Protein AF-A0A2W6CZS2-F1 (afdb_monomer)

Solvent-accessible surface area (back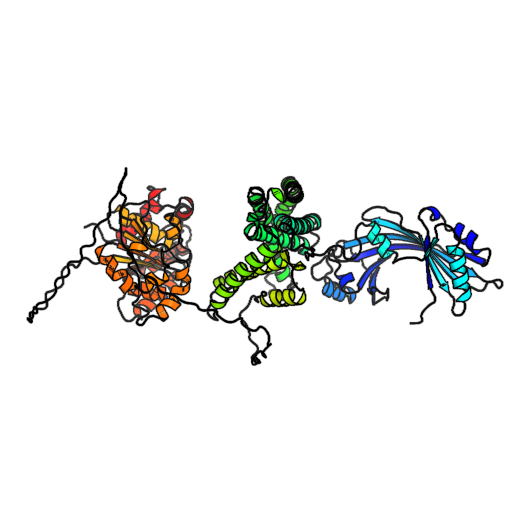bone atoms only — not comparable to full-atom values): 43370 Å² total; per-residue (Å²): 132,83,85,71,65,64,49,54,32,30,31,46,67,88,71,56,88,75,60,63,64,56,50,66,60,41,55,85,80,28,47,76,46,78,47,79,70,47,77,45,41,40,31,36,43,33,33,86,67,29,45,38,58,77,70,46,33,41,39,36,38,37,52,54,90,83,61,26,31,40,36,36,23,35,73,89,68,50,83,73,49,75,46,80,45,85,82,68,73,70,38,64,57,53,50,73,81,71,42,76,63,33,43,54,48,24,73,62,46,53,72,45,23,36,31,72,56,21,31,32,46,34,39,35,42,35,31,38,31,15,47,98,81,71,47,74,37,30,42,38,38,37,37,46,35,33,33,59,35,83,48,74,43,82,44,62,25,35,37,41,39,36,37,39,94,92,24,63,67,58,38,49,53,53,51,54,46,49,51,68,41,90,60,33,45,78,50,81,85,48,76,63,52,56,40,19,46,70,39,76,48,50,88,71,74,50,61,97,65,80,84,59,89,57,64,53,78,40,49,27,34,55,54,53,33,53,50,50,50,55,35,47,51,51,33,64,74,21,48,61,40,41,60,70,63,60,33,70,55,33,49,48,51,32,51,50,31,55,51,48,50,57,52,44,46,74,76,50,31,86,36,40,45,88,61,56,56,67,72,44,49,62,58,57,48,48,56,54,57,53,54,40,63,32,50,56,41,50,55,52,53,37,34,68,68,56,76,36,101,84,49,90,50,85,82,53,83,81,44,60,68,57,53,53,49,52,53,51,50,32,56,52,40,40,51,55,30,35,54,51,66,73,27,70,66,42,57,48,49,57,51,53,50,52,51,61,46,71,69,58,54,62,84,72,20,62,86,45,35,28,44,61,52,48,55,53,53,50,52,53,40,48,55,52,37,53,60,48,52,75,70,61,56,98,82,52,50,74,63,59,54,47,52,43,49,51,42,35,48,54,40,45,48,53,51,51,67,52,42,58,78,46,62,64,69,61,50,52,51,54,54,54,72,53,60,72,73,95,64,84,82,79,72,76,92,66,84,84,77,81,84,79,88,79,88,88,80,87,84,85,81,88,85,89,82,90,86,84,82,89,84,82,89,87,81,86,87,87,85,87,80,90,88,89,84,89,87,85,87,84,80,89,82,85,83,89,81,83,88,83,89,78,93,77,92,79,79,94,78,76,95,74,86,76,87,67,43,44,30,37,30,23,44,45,65,61,72,93,35,48,42,51,60,48,39,45,39,42,38,51,51,42,12,72,72,67,36,34,21,35,37,36,30,57,22,56,83,23,62,50,20,47,24,62,72,46,71,60,59,30,69,84,44,42,66,35,44,66,67,60,77,45,75,61,75,73,37,47,39,81,44,99,47,73,48,30,34,34,34,40,8,18,72,57,46,76,51,40,43,70,55,31,65,74,40,100,54,39,58,53,39,55,36,67,56,47,58,75,45,36,84,76,25,51,34,38,36,35,26,51,50,55,49,95,46,56,55,46,50,12,47,49,48,49,25,58,32,36,40,27,50,27,45,54,44,76,68,40,51,54,49,51,51,55,52,51,50,55,52,70,73,49,91,71,68,70,39,47,62,35,32,28,44,16,59,42,51,82,87,39,64,63,30,50,54,45,48,56,54,47,62,75,74,39,87,53,49,52,91,50,58,38,61,64,50,71,70,64,65,40,23,69,76,71,38,40,46,44,56,75,84,40,58,87,37,72,67,25,54,34,51,51,52,41,35,66,75,71,47,84,75,90,128

Sequence (763 aa):
MLATDRRELIADATLSRAGDWLAGALTSAFGVRPEPRSAQRSVWLDSVDWRLLRAGLVLRQTGRSPRRELMLESVTGEPIMVEPVSDTWPSIIDASPSSALRTRLAATLGVRALLAMAEVDVHRTHARLVDGEDKTVVYATIEDARQVQPHSALLPVRITLTAVRGYERELKRAADLLCSVSGIEPAVGSTRESALAAAGRPAGEYSTKVDVQLDASAPAARSVATVLLRWLDIIEANVAGCTADIDTEYLHDVRIAVRQTRTLLKSLGDVLPPGVPERFADEWRWLSTLTTPTRDLDVVLLGLAGRTDAFDIRGLSGLEPLRKDLARQRRSEFRRMRTGLASPRLTALLREWRTALIEIDPAAAPGVRTDDVAVHRLGRAHRRVVKNAAMITSESSAEAVHDLRKRCKELRYLLEAFASLYDEKARRRVVKDLKIPAGPARRRAGRPRAPQHVDGVRPFHRGRTGSCGHGACGRRSDRSARHPTASRARRARHCIAAGHGCEDRCPPESADGGRGVRILATYNIKGGVGKTSTAVNLAYLAARGGARTLLWDLDPQAAATYVFRIRPRVKGGGKRVIRGSRPLEGAIKGTDFANLDLLPADFSYRHMDLMLDAARKPTRQLGRVLEPLADDYDVVILDCPPSMSLVSENVLRACDTVLVPLIPTTLSVRTLDQLTDFVADSNGHRPTMLGFFSMVDRRKRLHREIMQSLSAQRDDLAATDIPALSVIEQMAFHRAPVPVFAPHSVATRRYEALAAETLPADR

Mean predicted aligned error: 19.75 Å

pLDDT: mean 78.58, std 20.42, range [20.92, 97.75]

Nearest PDB structures (foldseek):
  5ihp-assembly1_A  TM=8.898E-01  e=1.990E-13  Mycolicibacterium smegmatis MC2 155
  5if9-assembly1_A  TM=8.846E-01  e=2.899E-13  Mycolicibacterium smegmatis MC2 155
  5if9-assembly2_B  TM=8.815E-01  e=2.766E-13  Mycolicibacterium smegmatis MC2 155
  6nop-assembly1_A  TM=8.483E-01  e=4.224E-13  Cyanothece
  6non-assembly2_B  TM=8.626E-01  e=1.033E-12  Cyanothece

Structure (mmCIF, N/CA/C/O backbone):
data_AF-A0A2W6CZS2-F1
#
_entry.id   AF-A0A2W6CZS2-F1
#
loop_
_atom_site.group_PDB
_atom_site.id
_atom_site.type_symbol
_atom_site.label_atom_id
_atom_site.label_alt_id
_atom_site.label_comp_id
_atom_site.label_asym_id
_atom_site.label_entity_id
_atom_site.label_seq_id
_atom_site.pdbx_PDB_ins_code
_atom_site.Cartn_x
_atom_site.Cartn_y
_atom_site.Cartn_z
_atom_site.occupancy
_atom_site.B_iso_or_equiv
_atom_site.auth_seq_id
_atom_site.auth_comp_id
_atom_site.auth_asym_id
_atom_site.auth_atom_id
_atom_site.pdbx_PDB_model_num
ATOM 1 N N . MET A 1 1 ? 6.408 -6.918 -47.459 1.00 30.48 1 MET A N 1
ATOM 2 C CA . MET A 1 1 ? 7.873 -7.077 -47.351 1.00 30.48 1 MET A CA 1
ATOM 3 C C . MET A 1 1 ? 8.223 -8.459 -47.861 1.00 30.48 1 MET A C 1
ATOM 5 O O . MET A 1 1 ? 7.563 -9.411 -47.472 1.00 30.48 1 MET A O 1
ATOM 9 N N . LEU A 1 2 ? 9.154 -8.533 -48.809 1.00 29.47 2 LEU A N 1
ATOM 10 C CA . LEU A 1 2 ? 9.592 -9.771 -49.454 1.00 29.47 2 LEU A CA 1
ATOM 11 C C . LEU A 1 2 ? 10.182 -10.713 -48.396 1.00 29.47 2 LEU A C 1
ATOM 13 O O . LEU A 1 2 ? 11.031 -10.285 -47.618 1.00 29.47 2 LEU A O 1
ATOM 17 N N . ALA A 1 3 ? 9.726 -11.965 -48.357 1.00 34.19 3 ALA A N 1
ATOM 18 C CA . ALA A 1 3 ? 10.374 -13.016 -47.586 1.00 34.19 3 ALA A CA 1
ATOM 19 C C . ALA A 1 3 ? 11.772 -13.244 -48.181 1.00 34.19 3 ALA A C 1
ATOM 21 O O . ALA A 1 3 ? 11.922 -13.913 -49.195 1.00 34.19 3 ALA A O 1
ATOM 22 N N . THR A 1 4 ? 12.787 -12.599 -47.615 1.00 49.66 4 THR A N 1
ATOM 23 C CA . THR A 1 4 ? 14.189 -12.912 -47.898 1.00 49.66 4 THR A CA 1
ATOM 24 C C . THR A 1 4 ? 14.501 -14.277 -47.302 1.00 49.66 4 THR A C 1
ATOM 26 O O . THR A 1 4 ? 14.420 -14.439 -46.083 1.00 49.66 4 THR A O 1
ATOM 29 N N . ASP A 1 5 ? 14.855 -15.244 -48.150 1.00 73.31 5 ASP A N 1
ATOM 30 C CA . ASP A 1 5 ? 15.356 -16.548 -47.728 1.00 73.31 5 ASP A CA 1
ATOM 31 C C . ASP A 1 5 ? 16.645 -16.362 -46.915 1.00 73.31 5 ASP A C 1
ATOM 33 O O . ASP A 1 5 ? 17.715 -16.018 -47.425 1.00 73.31 5 ASP A O 1
ATOM 37 N N . ARG A 1 6 ? 16.496 -16.525 -45.600 1.00 84.31 6 ARG A N 1
ATOM 38 C CA . ARG A 1 6 ? 17.526 -16.338 -44.580 1.00 84.31 6 ARG A CA 1
ATOM 39 C C . ARG A 1 6 ? 17.679 -17.633 -43.784 1.00 84.31 6 ARG A C 1
ATOM 41 O O . ARG A 1 6 ? 16.693 -18.309 -43.474 1.00 84.31 6 ARG A O 1
ATOM 48 N N . ARG A 1 7 ? 18.917 -17.986 -43.438 1.00 86.25 7 ARG A N 1
ATOM 49 C CA . ARG A 1 7 ? 19.250 -19.092 -42.526 1.00 86.25 7 ARG A CA 1
ATOM 50 C C . ARG A 1 7 ? 20.103 -18.562 -41.381 1.00 86.25 7 ARG A C 1
ATOM 52 O O . ARG A 1 7 ? 21.043 -17.807 -41.614 1.00 86.25 7 ARG A O 1
ATOM 59 N N . GLU A 1 8 ? 19.760 -18.940 -40.155 1.00 88.25 8 GLU A N 1
ATOM 60 C CA . GLU A 1 8 ? 20.519 -18.587 -38.954 1.00 88.25 8 GLU A CA 1
ATOM 61 C C . GLU A 1 8 ? 21.069 -19.856 -38.299 1.00 88.25 8 GLU A C 1
ATOM 63 O O . GLU A 1 8 ? 20.327 -20.815 -38.083 1.00 88.25 8 GLU A O 1
ATOM 68 N N . LEU A 1 9 ? 22.360 -19.847 -37.975 1.00 87.75 9 LEU A N 1
ATOM 69 C CA . LEU A 1 9 ? 23.077 -20.924 -37.296 1.00 87.75 9 LEU A CA 1
ATOM 70 C C . LEU A 1 9 ? 23.774 -20.375 -36.043 1.00 87.75 9 LEU A C 1
ATOM 72 O O . LEU A 1 9 ? 24.055 -19.175 -35.956 1.00 87.75 9 LEU A O 1
ATOM 76 N N . ILE A 1 10 ? 24.062 -21.247 -35.084 1.00 87.12 10 ILE A N 1
ATOM 77 C CA . ILE A 1 10 ? 24.852 -20.958 -33.888 1.00 87.12 10 ILE A CA 1
ATOM 78 C C . ILE A 1 10 ? 26.054 -21.900 -33.857 1.00 87.12 10 ILE A C 1
ATOM 80 O O . ILE A 1 10 ? 25.903 -23.094 -34.093 1.00 87.12 10 ILE A O 1
ATOM 84 N N . ALA A 1 11 ? 27.229 -21.358 -33.546 1.00 83.06 11 ALA A N 1
ATOM 85 C CA . ALA A 1 11 ? 28.433 -22.121 -33.262 1.00 83.06 11 ALA A CA 1
ATOM 86 C C . ALA A 1 11 ? 28.771 -22.052 -31.765 1.00 83.06 11 ALA A C 1
ATOM 88 O O . ALA A 1 11 ? 28.620 -20.998 -31.132 1.00 83.06 11 ALA A O 1
ATOM 89 N N . ASP A 1 12 ? 29.249 -23.165 -31.208 1.00 71.56 12 ASP A N 1
ATOM 90 C CA . ASP A 1 12 ? 29.757 -23.220 -29.836 1.00 71.56 12 ASP A CA 1
ATOM 91 C C . ASP A 1 12 ? 30.889 -22.193 -29.604 1.00 71.56 12 ASP A C 1
ATOM 93 O O . ASP A 1 12 ? 31.663 -21.848 -30.502 1.00 71.56 12 ASP A O 1
ATOM 97 N N . ALA A 1 13 ? 31.006 -21.708 -28.367 1.00 62.12 13 ALA A N 1
ATOM 98 C CA . ALA A 1 13 ? 31.988 -20.719 -27.936 1.00 62.12 13 ALA A CA 1
ATOM 99 C C . ALA A 1 13 ? 33.444 -21.179 -28.152 1.00 62.12 13 ALA A C 1
ATOM 101 O O . ALA A 1 13 ? 34.355 -20.351 -28.191 1.00 62.12 13 ALA A O 1
ATOM 102 N N . THR A 1 14 ? 33.685 -22.480 -28.330 1.00 61.56 14 THR A N 1
ATOM 103 C CA . THR A 1 14 ? 35.000 -23.041 -28.674 1.00 61.56 14 THR A CA 1
ATOM 104 C C . THR A 1 14 ? 35.454 -22.699 -30.101 1.00 61.56 14 THR A C 1
ATOM 106 O O . THR A 1 14 ? 36.652 -22.528 -30.329 1.00 61.56 14 THR A O 1
ATOM 109 N N . LEU A 1 15 ? 34.523 -22.494 -31.041 1.00 64.75 15 LEU A N 1
ATOM 110 C CA . LEU A 1 15 ? 34.789 -22.143 -32.446 1.00 64.75 15 LEU A CA 1
ATOM 111 C C . LEU A 1 15 ? 34.969 -20.624 -32.675 1.00 64.75 15 LEU A C 1
ATOM 113 O O . LEU A 1 15 ? 35.242 -20.178 -33.791 1.00 64.75 15 LEU A O 1
ATOM 117 N N . SER A 1 16 ? 34.823 -19.803 -31.629 1.00 56.69 16 SER A N 1
ATOM 118 C CA . SER A 1 16 ? 34.629 -18.344 -31.717 1.00 56.69 16 SER A CA 1
ATOM 119 C C . SER A 1 16 ? 35.817 -17.525 -32.251 1.00 56.69 16 SER A C 1
ATOM 121 O O . SER A 1 16 ? 35.619 -16.435 -32.778 1.00 56.69 16 SER A O 1
ATOM 123 N N . ARG A 1 17 ? 37.066 -17.999 -32.173 1.00 52.75 17 ARG A N 1
ATOM 124 C CA . ARG A 1 17 ? 38.200 -17.057 -32.056 1.00 52.75 17 ARG A CA 1
ATOM 125 C C . ARG A 1 17 ? 38.703 -16.314 -33.307 1.00 52.75 17 ARG A C 1
ATOM 127 O O . ARG A 1 17 ? 39.571 -15.464 -33.127 1.00 52.75 17 ARG A O 1
ATOM 134 N N . ALA A 1 18 ? 38.199 -16.534 -34.527 1.00 52.34 18 ALA A N 1
ATOM 135 C CA . ALA A 1 18 ? 38.671 -15.733 -35.680 1.00 52.34 18 ALA A CA 1
ATOM 136 C C . ALA A 1 18 ? 37.802 -15.721 -36.954 1.00 52.34 18 ALA A C 1
ATOM 138 O O . ALA A 1 18 ? 37.992 -14.840 -37.794 1.00 52.34 18 ALA A O 1
ATOM 139 N N . GLY A 1 19 ? 36.866 -16.661 -37.127 1.00 55.97 19 GLY A N 1
ATOM 140 C CA . GLY A 1 19 ? 36.135 -16.835 -38.394 1.00 55.97 19 GLY A CA 1
ATOM 141 C C . GLY A 1 19 ? 36.922 -17.571 -39.491 1.00 55.97 19 GLY A C 1
ATOM 142 O O . GLY A 1 19 ? 36.359 -17.856 -40.544 1.00 55.97 19 GLY A O 1
ATOM 143 N N . ASP A 1 20 ? 38.181 -17.946 -39.239 1.00 62.75 20 ASP A N 1
ATOM 144 C CA . ASP A 1 20 ? 39.049 -18.648 -40.202 1.00 62.75 20 ASP A CA 1
ATOM 145 C C . ASP A 1 20 ? 38.501 -20.026 -40.611 1.00 62.75 20 ASP A C 1
ATOM 147 O O . ASP A 1 20 ? 38.646 -20.461 -41.754 1.00 62.75 20 ASP A O 1
ATOM 151 N N . TRP A 1 21 ? 37.786 -20.694 -39.703 1.00 69.94 21 TRP A N 1
ATOM 152 C CA . TRP A 1 21 ? 37.124 -21.967 -39.986 1.00 69.94 21 TRP A CA 1
ATOM 153 C C . TRP A 1 21 ? 35.982 -21.825 -41.008 1.00 69.94 21 TRP A C 1
ATOM 155 O O . TRP A 1 21 ? 35.693 -22.779 -41.727 1.00 69.94 21 TRP A O 1
ATOM 165 N N . LEU A 1 22 ? 35.352 -20.645 -41.118 1.00 69.62 22 LEU A N 1
ATOM 166 C CA . LEU A 1 22 ? 34.241 -20.413 -42.046 1.00 69.62 22 LEU A CA 1
ATOM 167 C C . LEU A 1 22 ? 34.742 -20.376 -43.492 1.00 69.62 22 LEU A C 1
ATOM 169 O O . LEU A 1 22 ? 34.113 -20.951 -44.379 1.00 69.62 22 LEU A O 1
ATOM 173 N N . ALA A 1 23 ? 35.913 -19.769 -43.713 1.00 68.62 23 ALA A N 1
ATOM 174 C CA . ALA A 1 23 ? 36.610 -19.876 -44.987 1.00 68.62 23 ALA A CA 1
ATOM 175 C C . ALA A 1 23 ? 36.948 -21.346 -45.278 1.00 68.62 23 ALA A C 1
ATOM 177 O O . ALA A 1 23 ? 36.602 -21.839 -46.347 1.00 68.62 23 ALA A O 1
ATOM 178 N N . GLY A 1 24 ? 37.516 -22.084 -44.319 1.00 73.00 24 GLY A N 1
ATOM 179 C CA . GLY A 1 24 ? 37.831 -23.509 -44.493 1.00 73.00 24 GLY A CA 1
ATOM 180 C C . GLY A 1 24 ? 36.626 -24.379 -44.883 1.00 73.00 24 GLY A C 1
ATOM 181 O O . GLY A 1 24 ? 36.727 -25.188 -45.803 1.00 73.00 24 GLY A O 1
ATOM 182 N N . ALA A 1 25 ? 35.473 -24.178 -44.240 1.00 76.69 25 ALA A N 1
ATOM 183 C CA . ALA A 1 25 ? 34.259 -24.956 -44.496 1.00 76.69 25 ALA A CA 1
ATOM 184 C C . ALA A 1 25 ? 33.591 -24.625 -45.845 1.00 76.69 25 ALA A C 1
ATOM 186 O O . ALA A 1 25 ? 33.021 -25.508 -46.485 1.00 76.69 25 ALA A O 1
ATOM 187 N N . LEU A 1 26 ? 33.661 -23.363 -46.289 1.00 82.00 26 LEU A N 1
ATOM 188 C CA . LEU A 1 26 ? 32.939 -22.884 -47.476 1.00 82.00 26 LEU A CA 1
ATOM 189 C C . LEU A 1 26 ? 33.793 -22.812 -48.751 1.00 82.00 26 LEU A C 1
ATOM 191 O O . LEU A 1 26 ? 33.226 -22.857 -49.842 1.00 82.00 26 LEU A O 1
ATOM 195 N N . THR A 1 27 ? 35.128 -22.757 -48.647 1.00 78.44 27 THR A N 1
ATOM 196 C CA . THR A 1 27 ? 36.037 -22.604 -49.810 1.00 78.44 27 THR A CA 1
ATOM 197 C C . THR A 1 27 ? 35.979 -23.792 -50.779 1.00 78.44 27 THR A C 1
ATOM 199 O O . THR A 1 27 ? 36.319 -23.654 -51.949 1.00 78.44 27 THR A O 1
ATOM 202 N N . SER A 1 28 ? 35.487 -24.952 -50.331 1.00 78.50 28 SER A N 1
ATOM 203 C CA . SER A 1 28 ? 35.262 -26.124 -51.190 1.00 78.50 28 SER A CA 1
ATOM 204 C C . SER A 1 28 ? 34.135 -25.932 -52.218 1.00 78.50 28 SER A C 1
ATOM 206 O O . SER A 1 28 ? 34.085 -26.661 -53.208 1.00 78.50 28 SER A O 1
ATOM 208 N N . ALA A 1 29 ? 33.230 -24.973 -51.997 1.00 80.94 29 ALA A N 1
ATOM 209 C CA . ALA A 1 29 ? 32.050 -24.752 -52.835 1.00 80.94 29 ALA A CA 1
ATOM 210 C C . ALA A 1 29 ? 31.846 -23.291 -53.270 1.00 80.94 29 ALA A C 1
ATOM 212 O O . ALA A 1 29 ? 31.129 -23.060 -54.242 1.00 80.94 29 ALA A O 1
ATOM 213 N N . PHE A 1 30 ? 32.453 -22.323 -52.578 1.00 87.31 30 PHE A N 1
ATOM 214 C CA . PHE A 1 30 ? 32.276 -20.891 -52.822 1.00 87.31 30 PHE A CA 1
ATOM 215 C C . PHE A 1 30 ? 33.604 -20.141 -52.704 1.00 87.31 30 PHE A C 1
ATOM 217 O O . PHE A 1 30 ? 34.422 -20.446 -51.838 1.00 87.31 30 PHE A O 1
ATOM 224 N N . GLY A 1 31 ? 33.792 -19.086 -53.497 1.00 86.25 31 GLY A N 1
ATOM 225 C CA . GLY A 1 31 ? 34.818 -18.090 -53.194 1.00 86.25 31 GLY A CA 1
ATOM 226 C C . GLY A 1 31 ? 34.373 -17.238 -52.004 1.00 86.25 31 GLY A C 1
ATOM 227 O O . GLY A 1 31 ? 33.256 -16.730 -51.995 1.00 86.25 31 GLY A O 1
ATOM 228 N N . VAL A 1 32 ? 35.219 -17.059 -50.988 1.00 86.38 32 VAL A N 1
ATOM 229 C CA . VAL A 1 32 ? 34.893 -16.216 -49.824 1.00 86.38 32 VAL A CA 1
ATOM 230 C C . VAL A 1 32 ? 35.619 -14.879 -49.954 1.00 86.38 32 VAL A C 1
ATOM 232 O O . VAL A 1 32 ? 36.849 -14.827 -49.988 1.00 86.38 32 VAL A O 1
ATOM 235 N N . ARG A 1 33 ? 34.864 -13.781 -50.049 1.00 87.19 33 ARG A N 1
ATOM 236 C CA . ARG A 1 33 ? 35.389 -12.408 -50.082 1.00 87.19 33 ARG A CA 1
ATOM 237 C C . ARG A 1 33 ? 35.077 -11.730 -48.743 1.00 87.19 33 ARG A C 1
ATOM 239 O O . ARG A 1 33 ? 33.917 -11.377 -48.522 1.00 87.19 33 ARG A O 1
ATOM 246 N N . PRO A 1 34 ? 36.056 -11.579 -47.833 1.00 82.44 34 PRO A N 1
ATOM 247 C CA . PRO A 1 34 ? 35.825 -10.920 -46.555 1.00 82.44 34 PRO A CA 1
ATOM 248 C C . PRO A 1 34 ? 35.559 -9.427 -46.758 1.00 82.44 34 PRO A C 1
ATOM 250 O O . PRO A 1 34 ? 36.122 -8.785 -47.644 1.00 82.44 34 PRO A O 1
ATOM 253 N N . GLU A 1 35 ? 34.711 -8.873 -45.906 1.00 84.44 35 GLU A N 1
ATOM 254 C CA . GLU A 1 35 ? 34.375 -7.455 -45.851 1.00 84.44 35 GLU A CA 1
ATOM 255 C C . GLU A 1 35 ? 34.822 -6.843 -44.513 1.00 84.44 35 GLU A C 1
ATOM 257 O O . GLU A 1 35 ? 35.136 -7.574 -43.564 1.00 84.44 35 GLU A O 1
ATOM 262 N N . PRO A 1 36 ? 34.890 -5.501 -44.409 1.00 78.06 36 PRO A N 1
ATOM 263 C CA . PRO A 1 36 ? 35.345 -4.834 -43.197 1.00 78.06 36 PRO A CA 1
ATOM 264 C C . PRO A 1 36 ? 34.562 -5.276 -41.958 1.00 78.06 36 PRO A C 1
ATOM 266 O O . PRO A 1 36 ? 33.330 -5.318 -41.947 1.00 78.06 36 PRO A O 1
ATOM 269 N N . ARG A 1 37 ? 35.297 -5.568 -40.882 1.00 82.31 37 ARG A N 1
ATOM 270 C CA . ARG A 1 37 ? 34.702 -5.863 -39.578 1.00 82.31 37 ARG A CA 1
ATOM 271 C C . ARG A 1 37 ? 34.028 -4.612 -39.028 1.00 82.31 37 ARG A C 1
ATOM 273 O O . ARG A 1 37 ? 34.601 -3.524 -39.067 1.00 82.31 37 ARG A O 1
ATOM 280 N N . SER A 1 38 ? 32.843 -4.777 -38.456 1.00 83.50 38 SER A N 1
ATOM 281 C CA . SER A 1 38 ? 32.156 -3.718 -37.720 1.00 83.50 38 SER A CA 1
ATOM 282 C C . SER A 1 38 ? 31.997 -4.113 -36.255 1.00 83.50 38 SER A C 1
ATOM 284 O O . SER A 1 38 ? 31.905 -5.290 -35.914 1.00 83.50 38 SER A O 1
ATOM 286 N N . ALA A 1 39 ? 32.017 -3.129 -35.360 1.00 84.50 39 ALA A N 1
ATOM 287 C CA . ALA A 1 39 ? 31.820 -3.350 -33.935 1.00 84.50 39 ALA A CA 1
ATOM 288 C C . ALA A 1 39 ? 30.724 -2.420 -33.433 1.00 84.50 39 ALA A C 1
ATOM 290 O O . ALA A 1 39 ? 30.774 -1.206 -33.640 1.00 84.50 39 ALA A O 1
ATOM 291 N N . GLN A 1 40 ? 29.747 -2.990 -32.742 1.00 86.56 40 GLN A N 1
ATOM 292 C CA . GLN A 1 40 ? 28.588 -2.271 -32.255 1.00 86.56 40 GLN A CA 1
ATOM 293 C C . GLN A 1 40 ? 28.267 -2.715 -30.838 1.00 86.56 40 GLN A C 1
ATOM 295 O O . GLN A 1 40 ? 28.123 -3.899 -30.549 1.00 86.56 40 GLN A O 1
ATOM 300 N N . ARG A 1 41 ? 28.093 -1.733 -29.958 1.00 88.38 41 ARG A N 1
ATOM 301 C CA . ARG A 1 41 ? 27.527 -1.969 -28.638 1.00 88.38 41 ARG A CA 1
ATOM 302 C C . ARG A 1 41 ? 26.011 -1.886 -28.722 1.00 88.38 41 ARG A C 1
ATOM 304 O O . ARG A 1 41 ? 25.485 -0.924 -29.291 1.00 88.38 41 ARG A O 1
ATOM 311 N N . SER A 1 42 ? 25.337 -2.885 -28.165 1.00 89.50 42 SER A N 1
ATOM 312 C CA . SER A 1 42 ? 23.881 -2.941 -28.057 1.00 89.50 42 SER A CA 1
ATOM 313 C C . SER A 1 42 ? 23.470 -3.094 -26.597 1.00 89.50 42 SER A C 1
ATOM 315 O O . SER A 1 42 ? 23.986 -3.953 -25.887 1.00 89.50 42 SER A O 1
ATOM 317 N N . VAL A 1 43 ? 22.525 -2.268 -26.157 1.00 91.25 43 VAL A N 1
ATOM 318 C CA . VAL A 1 43 ? 21.904 -2.365 -24.830 1.00 91.25 43 VAL A CA 1
ATOM 319 C C . VAL A 1 43 ? 20.417 -2.605 -25.023 1.00 91.25 43 VAL A C 1
ATOM 321 O O . VAL A 1 43 ? 19.750 -1.789 -25.655 1.00 91.25 43 VAL A O 1
ATOM 324 N N . TRP A 1 44 ? 19.882 -3.698 -24.488 1.00 92.19 44 TRP A N 1
ATOM 325 C CA . TRP A 1 44 ? 18.436 -3.923 -24.475 1.00 92.19 44 TRP A CA 1
ATOM 326 C C . TRP A 1 44 ? 17.823 -3.328 -23.220 1.00 92.19 44 TRP A C 1
ATOM 328 O O . TRP A 1 44 ? 18.341 -3.514 -22.116 1.00 92.19 44 TRP A O 1
ATOM 338 N N . LEU A 1 45 ? 16.719 -2.612 -23.408 1.00 92.75 45 LEU A N 1
ATOM 339 C CA . LEU A 1 45 ? 16.065 -1.829 -22.374 1.00 92.75 45 LEU A CA 1
ATOM 340 C C . LEU A 1 45 ? 14.630 -2.300 -22.171 1.00 92.75 45 LEU A C 1
ATOM 342 O O . LEU A 1 45 ? 13.887 -2.481 -23.133 1.00 92.75 45 LEU A O 1
ATOM 346 N N . ASP A 1 46 ? 14.232 -2.450 -20.913 1.00 92.62 46 ASP A N 1
ATOM 347 C CA . ASP A 1 46 ? 12.839 -2.669 -20.513 1.00 92.62 46 ASP A CA 1
ATOM 348 C C . ASP A 1 46 ? 12.646 -2.209 -19.058 1.00 92.62 46 ASP A C 1
ATOM 350 O O . ASP A 1 46 ? 13.608 -1.852 -18.369 1.00 92.62 46 ASP A O 1
ATOM 354 N N . SER A 1 47 ? 11.404 -2.200 -18.581 1.00 91.12 47 SER A N 1
ATOM 355 C CA . SER A 1 47 ? 11.111 -2.103 -17.155 1.00 91.12 47 SER A CA 1
ATOM 356 C C . SER A 1 47 ? 11.366 -3.437 -16.452 1.00 91.12 47 SER A C 1
ATOM 358 O O . SER A 1 47 ? 11.354 -4.503 -17.068 1.00 91.12 47 SER A O 1
ATOM 360 N N . VAL A 1 48 ? 11.521 -3.400 -15.124 1.00 87.44 48 VAL A N 1
ATOM 361 C CA . VAL A 1 48 ? 11.712 -4.613 -14.304 1.00 87.44 48 VAL A CA 1
ATOM 362 C C . VAL A 1 48 ? 10.603 -5.658 -14.500 1.00 87.44 48 VAL A C 1
ATOM 364 O O . VAL A 1 48 ? 10.858 -6.855 -14.443 1.00 87.44 48 VAL A O 1
ATOM 367 N N . ASP A 1 49 ? 9.371 -5.206 -14.755 1.00 85.44 49 ASP A N 1
ATOM 368 C CA . ASP A 1 49 ? 8.165 -6.011 -14.982 1.00 85.44 49 ASP A CA 1
ATOM 369 C C . ASP A 1 49 ? 7.865 -6.300 -16.464 1.00 85.44 49 ASP A C 1
ATOM 371 O O . ASP A 1 49 ? 6.791 -6.835 -16.776 1.00 85.44 49 ASP A O 1
ATOM 375 N N . TRP A 1 50 ? 8.824 -6.019 -17.356 1.00 89.38 50 TRP A N 1
ATOM 376 C CA . TRP A 1 50 ? 8.788 -6.341 -18.786 1.00 89.38 50 TRP A CA 1
ATOM 377 C C . TRP A 1 50 ? 7.620 -5.686 -19.537 1.00 89.38 50 TRP A C 1
ATOM 379 O O . TRP A 1 50 ? 6.910 -6.342 -20.306 1.00 89.38 50 TRP A O 1
ATOM 389 N N . ARG A 1 51 ? 7.338 -4.405 -19.270 1.00 90.75 51 ARG A N 1
ATOM 390 C CA . ARG A 1 51 ? 6.178 -3.714 -19.862 1.00 90.75 51 ARG A CA 1
ATOM 391 C C . ARG A 1 51 ? 6.296 -3.566 -21.370 1.00 90.75 51 ARG A C 1
ATOM 393 O O . ARG A 1 51 ? 5.275 -3.712 -22.041 1.00 90.75 51 ARG A O 1
ATOM 400 N N . LEU A 1 52 ? 7.492 -3.305 -21.902 1.00 91.69 52 LEU A N 1
ATOM 401 C CA . LEU A 1 52 ? 7.677 -3.182 -23.348 1.00 91.69 52 LEU A CA 1
ATOM 402 C C . LEU A 1 52 ? 7.476 -4.534 -24.023 1.00 91.69 52 LEU A C 1
ATOM 404 O O . LEU A 1 52 ? 6.643 -4.639 -24.924 1.00 91.69 52 LEU A O 1
ATOM 408 N N . LEU A 1 53 ? 8.126 -5.584 -23.518 1.00 89.94 53 LEU A N 1
ATOM 409 C CA . LEU A 1 53 ? 7.954 -6.933 -24.050 1.00 89.94 53 LEU A CA 1
ATOM 410 C C . LEU A 1 53 ? 6.486 -7.390 -24.017 1.00 89.94 53 LEU A C 1
ATOM 412 O O . LEU A 1 53 ? 5.977 -7.907 -25.010 1.00 89.94 53 LEU A O 1
ATOM 416 N N . ARG A 1 54 ? 5.771 -7.160 -22.905 1.00 89.25 54 ARG A N 1
ATOM 417 C CA . ARG A 1 54 ? 4.335 -7.491 -22.778 1.00 89.25 54 ARG A CA 1
ATOM 418 C C . ARG A 1 54 ? 3.450 -6.686 -23.735 1.00 89.25 54 ARG A C 1
ATOM 420 O O . ARG A 1 54 ? 2.357 -7.143 -24.061 1.00 89.25 54 ARG A O 1
ATOM 427 N N . ALA A 1 55 ? 3.903 -5.513 -24.172 1.00 89.56 55 ALA A N 1
ATOM 428 C CA . ALA A 1 55 ? 3.254 -4.705 -25.200 1.00 89.56 55 ALA A CA 1
ATOM 429 C C . ALA A 1 55 ? 3.664 -5.104 -26.632 1.00 89.56 55 ALA A C 1
ATOM 431 O O . ALA A 1 55 ? 3.225 -4.465 -27.587 1.00 89.56 55 ALA A O 1
ATOM 432 N N . GLY A 1 56 ? 4.494 -6.141 -26.799 1.00 89.88 56 GLY A N 1
ATOM 433 C CA . GLY A 1 56 ? 5.001 -6.569 -28.103 1.00 89.88 56 GLY A CA 1
ATOM 434 C C . GLY A 1 56 ? 6.079 -5.642 -28.671 1.00 89.88 56 GLY A C 1
ATOM 435 O O . GLY A 1 56 ? 6.269 -5.605 -29.886 1.00 89.88 56 GLY A O 1
ATOM 436 N N . LEU A 1 57 ? 6.776 -4.900 -27.807 1.00 91.88 57 LEU A N 1
ATOM 437 C CA . LEU A 1 57 ? 7.797 -3.921 -28.171 1.00 91.88 57 LEU A CA 1
ATOM 438 C C . LEU A 1 57 ? 9.179 -4.335 -27.662 1.00 91.88 57 LEU A C 1
ATOM 440 O O . LEU A 1 57 ? 9.317 -4.968 -26.617 1.00 91.88 57 LEU A O 1
ATOM 444 N N . VAL A 1 58 ? 10.210 -3.918 -28.389 1.00 92.19 58 VAL A N 1
ATOM 445 C CA . VAL A 1 58 ? 11.619 -4.109 -28.039 1.00 92.19 58 VAL A CA 1
ATOM 446 C C . VAL A 1 58 ? 12.312 -2.766 -28.147 1.00 92.19 58 VAL A C 1
ATOM 448 O O . VAL A 1 58 ? 12.225 -2.113 -29.182 1.00 92.19 58 VAL A O 1
ATOM 451 N N . LEU A 1 59 ? 12.994 -2.344 -27.085 1.00 93.12 59 LEU A N 1
ATOM 452 C CA . LEU A 1 59 ? 13.789 -1.125 -27.101 1.00 93.12 59 LEU A CA 1
ATOM 453 C C . LEU A 1 59 ? 15.268 -1.482 -27.002 1.00 93.12 59 LEU A C 1
ATOM 455 O O . LEU A 1 59 ? 15.695 -2.205 -26.098 1.00 93.12 59 LEU A O 1
ATOM 459 N N . ARG A 1 60 ? 16.049 -0.968 -27.946 1.00 91.94 60 ARG A N 1
ATOM 460 C CA . ARG A 1 60 ? 17.480 -1.225 -28.046 1.00 91.94 60 ARG A CA 1
ATOM 461 C C . ARG A 1 60 ? 18.222 0.087 -28.220 1.00 91.94 60 ARG A C 1
ATOM 463 O O . ARG A 1 60 ? 17.875 0.882 -29.083 1.00 91.94 60 ARG A O 1
ATOM 470 N N . GLN A 1 61 ? 19.252 0.309 -27.418 1.00 90.44 61 GLN A N 1
ATOM 471 C CA . GLN A 1 61 ? 20.197 1.391 -27.634 1.00 90.44 61 GLN A CA 1
ATOM 472 C C . GLN A 1 61 ? 21.403 0.873 -28.410 1.00 90.44 61 GLN A C 1
ATOM 474 O O . GLN A 1 61 ? 21.991 -0.145 -28.043 1.00 90.44 61 GLN A O 1
ATOM 479 N N . THR A 1 62 ? 21.803 1.603 -29.442 1.00 87.88 62 THR A N 1
ATOM 480 C CA . THR A 1 62 ? 22.934 1.270 -30.304 1.00 87.88 62 THR A CA 1
ATOM 481 C C . THR A 1 62 ? 23.912 2.424 -30.442 1.00 87.88 62 THR A C 1
ATOM 483 O O . THR A 1 62 ? 23.534 3.585 -30.315 1.00 87.88 62 THR A O 1
ATOM 486 N N . GLY A 1 63 ? 25.170 2.108 -30.746 1.00 78.25 63 GLY A N 1
ATOM 487 C CA . GLY A 1 63 ? 26.198 3.102 -31.069 1.00 78.25 63 GLY A CA 1
ATOM 488 C C . GLY A 1 63 ? 27.188 3.362 -29.933 1.00 78.25 63 GLY A C 1
ATOM 489 O O . GLY A 1 63 ? 27.126 2.754 -28.862 1.00 78.25 63 GLY A O 1
ATOM 490 N N . ARG A 1 64 ? 28.152 4.253 -30.185 1.00 67.56 64 ARG A N 1
ATOM 491 C CA . ARG A 1 64 ? 29.197 4.655 -29.228 1.00 67.56 64 ARG A CA 1
ATOM 492 C C . ARG A 1 64 ? 29.037 6.137 -28.892 1.00 67.56 64 ARG A C 1
ATOM 494 O O . ARG A 1 64 ? 28.590 6.919 -29.723 1.00 67.56 64 ARG A O 1
ATOM 501 N N . SER A 1 65 ? 29.389 6.520 -27.663 1.00 58.03 65 SER A N 1
ATOM 502 C CA . SER A 1 65 ? 29.339 7.927 -27.233 1.00 58.03 65 SER A CA 1
ATOM 503 C C . SER A 1 65 ? 30.135 8.816 -28.207 1.00 58.03 65 SER A C 1
ATOM 505 O O . SER A 1 65 ? 31.239 8.410 -28.575 1.00 58.03 65 SER A O 1
ATOM 507 N N . PRO A 1 66 ? 29.624 9.989 -28.637 1.00 59.41 66 PRO A N 1
ATOM 508 C CA . PRO A 1 66 ? 28.372 10.642 -28.226 1.00 59.41 66 PRO A CA 1
ATOM 509 C C . PRO A 1 66 ? 27.144 10.293 -29.094 1.00 59.41 66 PRO A C 1
ATOM 511 O O . PRO A 1 66 ? 26.043 10.741 -28.794 1.00 59.41 66 PRO A O 1
ATOM 514 N N . ARG A 1 67 ? 27.303 9.505 -30.167 1.00 69.31 67 ARG A N 1
ATOM 515 C CA . ARG A 1 67 ? 26.229 9.145 -31.112 1.00 69.31 67 ARG A CA 1
ATOM 516 C C . ARG A 1 67 ? 25.574 7.821 -30.711 1.00 69.31 67 ARG A C 1
ATOM 518 O O . ARG A 1 67 ? 25.892 6.764 -31.258 1.00 69.31 67 ARG A O 1
ATOM 525 N N . ARG A 1 68 ? 24.694 7.880 -29.710 1.00 82.56 68 ARG A N 1
ATOM 526 C CA . ARG A 1 68 ? 23.824 6.761 -29.323 1.00 82.56 68 ARG A CA 1
ATOM 527 C C . ARG A 1 68 ? 22.433 6.984 -29.897 1.00 82.56 68 ARG A C 1
ATOM 529 O O . ARG A 1 68 ? 21.934 8.103 -29.882 1.00 82.56 68 ARG A O 1
ATOM 536 N N . GLU A 1 69 ? 21.809 5.914 -30.353 1.00 87.94 69 GLU A N 1
ATOM 537 C CA . GLU A 1 69 ? 20.449 5.921 -30.886 1.00 87.94 69 GLU A CA 1
ATOM 538 C C . GLU A 1 69 ? 19.604 4.912 -30.115 1.00 87.94 69 GLU A C 1
ATOM 540 O O . GLU A 1 69 ? 20.071 3.816 -29.805 1.00 87.94 69 GLU A O 1
ATOM 545 N N . LEU A 1 70 ? 18.373 5.287 -29.781 1.00 89.56 70 LEU A N 1
ATOM 546 C CA . LEU A 1 70 ? 17.333 4.387 -29.314 1.00 89.56 70 LEU A CA 1
ATOM 547 C C . LEU A 1 70 ? 16.493 3.940 -30.495 1.00 89.56 70 LEU A C 1
ATOM 549 O O . LEU A 1 70 ? 15.921 4.759 -31.208 1.00 89.56 70 LEU A O 1
ATOM 553 N N . MET A 1 71 ? 16.375 2.633 -30.643 1.00 90.75 71 MET A N 1
ATOM 554 C CA . MET A 1 71 ? 15.604 1.973 -31.674 1.00 90.75 71 MET A CA 1
ATOM 555 C C . MET A 1 71 ? 14.476 1.188 -31.012 1.00 90.75 71 MET A C 1
ATOM 557 O O . MET A 1 71 ? 14.718 0.292 -30.199 1.00 90.75 71 MET A O 1
ATOM 561 N N . LEU A 1 72 ? 13.240 1.563 -31.333 1.00 91.56 72 LEU A N 1
ATOM 562 C CA . LEU A 1 72 ? 12.041 0.832 -30.948 1.00 91.56 72 LEU A CA 1
ATOM 563 C C . LEU A 1 72 ? 11.619 -0.067 -32.105 1.00 91.56 72 LEU A C 1
ATOM 565 O O . LEU A 1 72 ? 11.372 0.415 -33.210 1.00 91.56 72 LEU A O 1
ATOM 569 N N . GLU A 1 73 ? 11.488 -1.353 -31.826 1.00 92.12 73 GLU A N 1
ATOM 570 C CA . GLU A 1 73 ? 11.129 -2.398 -32.779 1.00 92.12 73 GLU A CA 1
ATOM 571 C C . GLU A 1 73 ? 9.906 -3.172 -32.265 1.00 92.12 73 GLU A C 1
ATOM 573 O O . GLU A 1 73 ? 9.601 -3.177 -31.065 1.00 92.12 73 GLU A O 1
ATOM 578 N N . SER A 1 74 ? 9.192 -3.848 -33.163 1.00 88.62 74 SER A N 1
ATOM 579 C CA . SER A 1 74 ? 8.258 -4.899 -32.764 1.00 88.62 74 SER A CA 1
ATOM 580 C C . SER A 1 74 ? 9.030 -6.111 -32.223 1.00 88.62 74 SER A C 1
ATOM 582 O O . SER A 1 74 ? 10.206 -6.315 -32.525 1.00 88.62 74 SER A O 1
ATOM 584 N N . VAL A 1 75 ? 8.358 -7.000 -31.488 1.00 83.94 75 VAL A N 1
ATOM 585 C CA . VAL A 1 75 ? 8.935 -8.316 -31.138 1.00 83.94 75 VAL A CA 1
ATOM 586 C C . VAL A 1 75 ? 9.276 -9.184 -32.355 1.00 83.94 75 VAL A C 1
ATOM 588 O O . VAL A 1 75 ? 10.066 -10.112 -32.215 1.00 83.94 75 VAL A O 1
ATOM 591 N N . THR A 1 76 ? 8.719 -8.876 -33.531 1.00 78.06 76 THR A N 1
ATOM 592 C CA . THR A 1 76 ? 9.051 -9.526 -34.809 1.00 78.06 76 THR A CA 1
ATOM 593 C C . THR A 1 76 ? 10.267 -8.901 -35.506 1.00 78.06 76 THR A C 1
ATOM 595 O O . THR A 1 76 ? 10.687 -9.407 -36.542 1.00 78.06 76 THR A O 1
ATOM 598 N N . GLY A 1 77 ? 10.856 -7.839 -34.942 1.00 76.44 77 GLY A N 1
ATOM 599 C CA . GLY A 1 77 ? 12.055 -7.174 -35.461 1.00 76.44 77 GLY A CA 1
ATOM 600 C C . GLY A 1 77 ? 11.784 -6.056 -36.471 1.00 76.44 77 GLY A C 1
ATOM 601 O O . GLY A 1 77 ? 12.720 -5.559 -37.092 1.00 76.44 77 GLY A O 1
ATOM 602 N N . GLU A 1 78 ? 10.527 -5.643 -36.652 1.00 81.44 78 GLU A N 1
ATOM 603 C CA . GLU A 1 78 ? 10.189 -4.529 -37.540 1.00 81.44 78 GLU A CA 1
ATOM 604 C C . GLU A 1 78 ? 10.524 -3.193 -36.861 1.00 81.44 78 GLU A C 1
ATOM 606 O O . GLU A 1 78 ? 10.042 -2.943 -35.749 1.00 81.44 78 GLU A O 1
ATOM 611 N N . PRO A 1 79 ? 11.328 -2.315 -37.490 1.00 86.69 79 PRO A N 1
ATOM 612 C CA . PRO A 1 79 ? 11.650 -1.014 -36.924 1.00 86.69 79 PRO A CA 1
ATOM 613 C C . PRO A 1 79 ? 10.403 -0.131 -36.887 1.00 86.69 79 PRO A C 1
ATOM 615 O O . PRO A 1 79 ? 9.733 0.068 -37.897 1.00 86.69 79 PRO A O 1
ATOM 618 N N . ILE A 1 80 ? 10.109 0.425 -35.714 1.00 88.25 80 ILE A N 1
ATOM 619 C CA . ILE A 1 80 ? 8.984 1.340 -35.511 1.00 88.25 80 ILE A CA 1
ATOM 620 C C . ILE A 1 80 ? 9.491 2.782 -35.507 1.00 88.25 80 ILE A C 1
ATOM 622 O O . ILE A 1 80 ? 8.949 3.622 -36.219 1.00 88.25 80 ILE A O 1
ATOM 626 N N . MET A 1 81 ? 10.510 3.087 -34.694 1.00 88.56 81 MET A N 1
ATOM 627 C CA . MET A 1 81 ? 11.060 4.442 -34.539 1.00 88.56 81 MET A CA 1
ATOM 628 C C . MET A 1 81 ? 12.537 4.397 -34.135 1.00 88.56 81 MET A C 1
ATOM 630 O O . MET A 1 81 ? 12.946 3.489 -33.413 1.00 88.56 81 MET A O 1
ATOM 634 N N . VAL A 1 82 ? 13.308 5.408 -34.543 1.00 87.31 82 VAL A N 1
ATOM 635 C CA . VAL A 1 82 ? 14.705 5.611 -34.128 1.00 87.31 82 VAL A CA 1
ATOM 636 C C . VAL A 1 82 ? 14.900 7.065 -33.713 1.00 87.31 82 VAL A C 1
ATOM 638 O O . VAL A 1 82 ? 14.410 7.967 -34.391 1.00 87.31 82 VAL A O 1
ATOM 641 N N . GLU A 1 83 ? 15.603 7.300 -32.608 1.00 86.06 83 GLU A N 1
ATOM 642 C CA . GLU A 1 83 ? 15.914 8.647 -32.125 1.00 86.06 83 GLU A CA 1
ATOM 643 C C . GLU A 1 83 ? 17.295 8.700 -31.453 1.00 86.06 83 GLU A C 1
ATOM 645 O O . GLU A 1 83 ? 17.638 7.777 -30.711 1.00 86.06 83 GLU A O 1
ATOM 650 N N . PRO A 1 84 ? 18.095 9.764 -31.647 1.00 83.06 84 PRO A N 1
ATOM 651 C CA . PRO A 1 84 ? 19.325 9.953 -30.884 1.00 83.06 84 PRO A CA 1
ATOM 652 C C . PRO A 1 84 ? 19.041 10.122 -29.383 1.00 83.06 84 PRO A C 1
ATOM 654 O O . PRO A 1 84 ? 18.083 10.782 -28.983 1.00 83.06 84 PRO A O 1
ATOM 657 N N . VAL A 1 85 ? 19.903 9.564 -28.532 1.00 78.06 85 VAL A N 1
ATOM 658 C CA . VAL A 1 85 ? 19.774 9.656 -27.071 1.00 78.06 85 VAL A CA 1
ATOM 659 C C . VAL A 1 85 ? 21.114 9.974 -26.408 1.00 78.06 85 VAL A C 1
ATOM 661 O O . VAL A 1 85 ? 22.163 9.501 -26.838 1.00 78.06 85 VAL A O 1
ATOM 664 N N . SER A 1 86 ? 21.083 10.733 -25.314 1.00 73.69 86 SER A N 1
ATOM 665 C CA . SER A 1 86 ? 22.234 10.962 -24.426 1.00 73.69 86 SER A CA 1
ATOM 666 C C . SER A 1 86 ? 22.074 10.327 -23.037 1.00 73.69 86 SER A C 1
ATOM 668 O O . SER A 1 86 ? 23.012 10.360 -22.242 1.00 73.69 86 SER A O 1
ATOM 670 N N . ASP A 1 87 ? 20.913 9.733 -22.756 1.00 72.62 87 ASP A N 1
ATOM 671 C CA . ASP A 1 87 ? 20.549 9.192 -21.449 1.00 72.62 87 ASP A CA 1
ATOM 672 C C . ASP A 1 87 ? 21.488 8.058 -21.000 1.00 72.62 87 ASP A C 1
ATOM 674 O O . ASP A 1 87 ? 22.087 7.314 -21.790 1.00 72.62 87 ASP A O 1
ATOM 678 N N . THR A 1 88 ? 21.600 7.926 -19.682 1.00 81.00 88 THR A N 1
ATOM 679 C CA . THR A 1 88 ? 22.196 6.775 -19.008 1.00 81.00 88 THR A CA 1
ATOM 680 C C . THR A 1 88 ? 21.102 5.973 -18.312 1.00 81.00 88 THR A C 1
ATOM 682 O O . THR A 1 88 ? 20.039 6.500 -17.989 1.00 81.00 88 THR A O 1
ATOM 685 N N . TRP A 1 89 ? 21.347 4.681 -18.097 1.00 85.38 89 TRP A N 1
ATOM 686 C CA . TRP A 1 89 ? 20.381 3.771 -17.482 1.00 85.38 89 TRP A CA 1
ATOM 687 C C . TRP A 1 89 ? 20.859 3.372 -16.083 1.00 85.38 89 TRP A C 1
ATOM 689 O O . TRP A 1 89 ? 22.061 3.166 -15.901 1.00 85.38 89 TRP A O 1
ATOM 699 N N . PRO A 1 90 ? 19.955 3.220 -15.104 1.00 88.38 90 PRO A N 1
ATOM 700 C CA . PRO A 1 90 ? 18.501 3.305 -15.230 1.00 88.38 90 PRO A CA 1
ATOM 701 C C . PRO A 1 90 ? 17.971 4.746 -15.321 1.00 88.38 90 PRO A C 1
ATOM 703 O O . PRO A 1 90 ? 18.535 5.653 -14.718 1.00 88.38 90 PRO A O 1
ATOM 706 N N . SER A 1 91 ? 16.873 4.955 -16.054 1.00 86.12 91 SER A N 1
ATOM 707 C CA . SER A 1 91 ? 16.250 6.281 -16.191 1.00 86.12 91 SER A CA 1
ATOM 708 C C . SER A 1 91 ? 14.737 6.199 -16.373 1.00 86.12 91 SER A C 1
ATOM 710 O O . SER A 1 91 ? 14.219 5.294 -17.031 1.00 86.12 91 SER A O 1
ATOM 712 N N . ILE A 1 92 ? 14.017 7.160 -15.790 1.00 83.44 92 ILE A N 1
ATOM 713 C CA . ILE A 1 92 ? 12.580 7.334 -16.004 1.00 83.44 92 ILE A CA 1
ATOM 714 C C . ILE A 1 92 ? 12.387 8.183 -17.257 1.00 83.44 92 ILE A C 1
ATOM 716 O O . ILE A 1 92 ? 12.814 9.335 -17.309 1.00 83.44 92 ILE A O 1
ATOM 720 N N . ILE A 1 93 ? 11.684 7.634 -18.245 1.00 79.56 93 ILE A N 1
ATOM 721 C CA . ILE A 1 93 ? 11.335 8.379 -19.453 1.00 79.56 93 ILE A CA 1
ATOM 722 C C . ILE A 1 93 ? 10.242 9.395 -19.117 1.00 79.56 93 ILE A C 1
ATOM 724 O O . ILE A 1 93 ? 9.106 9.025 -18.821 1.00 79.56 93 ILE A O 1
ATOM 728 N N . ASP A 1 94 ? 10.592 10.680 -19.152 1.00 68.12 94 ASP A N 1
ATOM 729 C CA . ASP A 1 94 ? 9.615 11.769 -19.168 1.00 68.12 94 ASP A CA 1
ATOM 730 C C . ASP A 1 94 ? 9.177 12.072 -20.611 1.00 68.12 94 ASP A C 1
ATOM 732 O O . ASP A 1 94 ? 9.951 11.921 -21.559 1.00 68.12 94 ASP A O 1
ATOM 736 N N . ALA A 1 95 ? 7.935 12.528 -20.768 1.00 59.47 95 ALA A N 1
ATOM 737 C CA . ALA A 1 95 ? 7.366 12.978 -22.034 1.00 59.47 95 ALA A CA 1
ATOM 738 C C . ALA A 1 95 ? 7.858 14.380 -22.444 1.00 59.47 95 ALA A C 1
ATOM 740 O O . ALA A 1 95 ? 7.414 14.891 -23.467 1.00 59.47 95 ALA A O 1
ATOM 741 N N . SER A 1 96 ? 8.738 15.013 -21.660 1.00 50.62 96 SER A N 1
ATOM 742 C CA . SER A 1 96 ? 9.297 16.341 -21.926 1.00 50.62 96 SER A CA 1
ATOM 743 C C . SER A 1 96 ? 10.836 16.305 -21.930 1.00 50.62 96 SER A C 1
ATOM 745 O O . SER A 1 96 ? 11.411 15.951 -20.898 1.00 50.62 96 SER A O 1
ATOM 747 N N . PRO A 1 97 ? 11.520 16.713 -23.022 1.00 53.84 97 PRO A N 1
ATOM 748 C CA . PRO A 1 97 ? 10.963 17.155 -24.304 1.00 53.84 97 PRO A CA 1
ATOM 749 C C . PRO A 1 97 ? 10.280 16.013 -25.075 1.00 53.84 97 PRO A C 1
ATOM 751 O O . PRO A 1 97 ? 10.732 14.869 -25.080 1.00 53.84 97 PRO A O 1
ATOM 754 N N . SER A 1 98 ? 9.156 16.347 -25.704 1.00 62.09 98 SER A N 1
ATOM 755 C CA . SER A 1 98 ? 8.227 15.414 -26.336 1.00 62.09 98 SER A CA 1
ATOM 756 C C . SER A 1 98 ? 8.700 14.986 -27.720 1.00 62.09 98 SER A C 1
ATOM 758 O O . SER A 1 98 ? 8.366 15.620 -28.721 1.00 62.09 98 SER A O 1
ATOM 760 N N . SER A 1 99 ? 9.449 13.892 -27.791 1.00 77.00 99 SER A N 1
ATOM 761 C CA . SER A 1 99 ? 9.609 13.154 -29.039 1.00 77.00 99 SER A CA 1
ATOM 762 C C . SER A 1 99 ? 8.527 12.079 -29.165 1.00 77.00 99 SER A C 1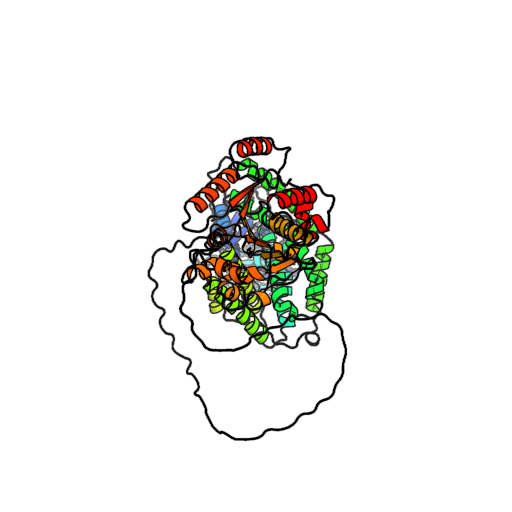
ATOM 764 O O . SER A 1 99 ? 8.000 11.584 -28.163 1.00 77.00 99 SER A O 1
ATOM 766 N N . ALA A 1 100 ? 8.204 11.674 -30.397 1.00 82.56 100 ALA A N 1
ATOM 767 C CA . ALA A 1 100 ? 7.221 10.616 -30.644 1.00 82.56 100 ALA A CA 1
ATOM 768 C C . ALA A 1 100 ? 7.585 9.303 -29.920 1.00 82.56 100 ALA A C 1
ATOM 770 O O . ALA A 1 100 ? 6.708 8.616 -29.384 1.00 82.56 100 ALA A O 1
ATOM 771 N N . LEU A 1 101 ? 8.885 8.992 -29.835 1.00 84.56 101 LEU A N 1
ATOM 772 C CA . LEU A 1 101 ? 9.389 7.837 -29.100 1.00 84.56 101 LEU A CA 1
ATOM 773 C C . LEU A 1 101 ? 9.180 7.982 -27.597 1.00 84.56 101 LEU A C 1
ATOM 775 O O . LEU A 1 101 ? 8.602 7.080 -26.989 1.00 84.56 101 LEU A O 1
ATOM 779 N N . ARG A 1 102 ? 9.567 9.113 -26.998 1.00 83.00 102 ARG A N 1
ATOM 780 C CA . ARG A 1 102 ? 9.383 9.334 -25.557 1.00 83.00 102 ARG A CA 1
ATOM 781 C C . ARG A 1 102 ? 7.913 9.319 -25.159 1.00 83.00 102 ARG A C 1
ATOM 783 O O . ARG A 1 102 ? 7.583 8.693 -24.157 1.00 83.00 102 ARG A O 1
ATOM 790 N N . THR A 1 103 ? 7.013 9.901 -25.953 1.00 84.38 103 THR A N 1
ATOM 791 C CA . THR A 1 103 ? 5.565 9.841 -25.693 1.00 84.38 103 THR A CA 1
ATOM 792 C C . THR A 1 103 ? 5.038 8.404 -25.708 1.00 84.38 103 THR A C 1
ATOM 794 O O . THR A 1 103 ? 4.300 8.006 -24.805 1.00 84.38 103 THR A O 1
ATOM 797 N N . ARG A 1 104 ? 5.444 7.590 -26.691 1.00 86.50 104 ARG A N 1
ATOM 798 C CA . ARG A 1 104 ? 5.019 6.183 -26.790 1.00 86.50 104 ARG A CA 1
ATOM 799 C C . ARG A 1 104 ? 5.589 5.318 -25.663 1.00 86.50 104 ARG A C 1
ATOM 801 O O . ARG A 1 104 ? 4.876 4.481 -25.102 1.00 86.50 104 ARG A O 1
ATOM 808 N N . LEU A 1 105 ? 6.858 5.530 -25.317 1.00 88.19 105 LEU A N 1
ATOM 809 C CA . LEU A 1 105 ? 7.510 4.857 -24.198 1.00 88.19 105 LEU A CA 1
ATOM 810 C C . LEU A 1 105 ? 6.847 5.240 -22.873 1.00 88.19 105 LEU A C 1
ATOM 812 O O . LEU A 1 105 ? 6.472 4.348 -22.118 1.00 88.19 105 LEU A O 1
ATOM 816 N N . ALA A 1 106 ? 6.609 6.529 -22.624 1.00 84.94 106 ALA A N 1
ATOM 817 C CA . ALA A 1 106 ? 5.936 7.011 -21.418 1.00 84.94 106 ALA A CA 1
ATOM 818 C C . ALA A 1 106 ? 4.519 6.429 -21.274 1.00 84.94 106 ALA A C 1
ATOM 820 O O . ALA A 1 106 ? 4.144 6.003 -20.183 1.00 84.94 106 ALA A O 1
ATOM 821 N N . ALA A 1 107 ? 3.758 6.322 -22.370 1.00 85.19 107 ALA A N 1
ATOM 822 C CA . ALA A 1 107 ? 2.429 5.705 -22.359 1.00 85.19 107 ALA A CA 1
ATOM 823 C C . ALA A 1 107 ? 2.455 4.216 -21.958 1.00 85.19 107 ALA A C 1
ATOM 825 O O . ALA A 1 107 ? 1.504 3.722 -21.354 1.00 85.19 107 ALA A O 1
ATOM 826 N N . THR A 1 108 ? 3.541 3.504 -22.271 1.00 88.19 108 THR A N 1
ATOM 827 C CA . THR A 1 108 ? 3.683 2.067 -21.978 1.00 88.19 108 THR A CA 1
ATOM 828 C C . THR A 1 108 ? 4.306 1.820 -20.600 1.00 88.19 108 THR A C 1
ATOM 830 O O . THR A 1 108 ? 3.869 0.948 -19.848 1.00 88.19 108 THR A O 1
ATOM 833 N N . LEU A 1 109 ? 5.329 2.598 -20.244 1.00 87.44 109 LEU A N 1
ATOM 834 C CA . LEU A 1 109 ? 6.110 2.444 -19.015 1.00 87.44 109 LEU A CA 1
ATOM 835 C C . LEU A 1 109 ? 5.424 3.098 -17.809 1.00 87.44 109 LEU A C 1
ATOM 837 O O . LEU A 1 109 ? 5.512 2.581 -16.691 1.00 87.44 109 LEU A O 1
ATOM 841 N N . GLY A 1 110 ? 4.707 4.204 -18.015 1.00 85.31 110 GLY A N 1
ATOM 842 C CA . GLY A 1 110 ? 4.150 5.024 -16.944 1.00 85.31 110 GLY A CA 1
ATOM 843 C C . GLY A 1 110 ? 5.257 5.600 -16.058 1.00 85.31 110 GLY A C 1
ATOM 844 O O . GLY A 1 110 ? 6.093 6.371 -16.511 1.00 85.31 110 GLY A O 1
ATOM 845 N N . VAL A 1 111 ? 5.266 5.217 -14.780 1.00 85.06 111 VAL A N 1
ATOM 846 C CA . VAL A 1 111 ? 6.258 5.674 -13.787 1.00 85.06 111 VAL A CA 1
ATOM 847 C C . VAL A 1 111 ? 7.457 4.729 -13.619 1.00 85.06 111 VAL A C 1
ATOM 849 O O . VAL A 1 111 ? 8.296 4.986 -12.760 1.00 85.06 111 VAL A O 1
ATOM 852 N N . ARG A 1 112 ? 7.534 3.633 -14.389 1.00 88.62 112 ARG A N 1
ATOM 853 C CA . ARG A 1 112 ? 8.652 2.677 -14.324 1.00 88.62 112 ARG A CA 1
ATOM 854 C C . ARG A 1 112 ? 9.884 3.209 -15.047 1.00 88.62 112 ARG A C 1
ATOM 856 O O . ARG A 1 112 ? 9.767 3.770 -16.136 1.00 88.62 112 ARG A O 1
ATOM 863 N N . ALA A 1 113 ? 11.055 2.971 -14.466 1.00 89.81 113 ALA A N 1
ATOM 864 C CA . ALA A 1 113 ? 12.323 3.250 -15.126 1.00 89.81 113 ALA A CA 1
ATOM 865 C C . ALA A 1 113 ? 12.648 2.192 -16.192 1.00 89.81 113 ALA A C 1
ATOM 867 O O . ALA A 1 113 ? 12.302 1.016 -16.051 1.00 89.81 113 ALA A O 1
ATOM 868 N N . LEU A 1 114 ? 13.361 2.615 -17.234 1.00 91.75 114 LEU A N 1
ATOM 869 C CA . LEU A 1 114 ? 14.073 1.719 -18.136 1.00 91.75 114 LEU A CA 1
ATOM 870 C C . LEU A 1 114 ? 15.381 1.280 -17.495 1.00 91.75 114 LEU A C 1
ATOM 872 O O . LEU A 1 114 ? 16.132 2.101 -16.967 1.00 91.75 114 LEU A O 1
ATOM 876 N N . LEU A 1 115 ? 15.657 -0.014 -17.589 1.00 90.88 115 LEU A N 1
ATOM 877 C CA . LEU A 1 115 ? 16.867 -0.654 -17.099 1.00 90.88 115 LEU A CA 1
ATOM 878 C C . LEU A 1 115 ? 17.665 -1.208 -18.274 1.00 90.88 115 LEU A C 1
ATOM 880 O O . LEU A 1 115 ? 17.080 -1.725 -19.222 1.00 90.88 115 LEU A O 1
ATOM 884 N N . ALA A 1 116 ? 18.992 -1.200 -18.163 1.00 91.38 116 ALA A N 1
ATOM 885 C CA . ALA A 1 116 ? 19.840 -2.043 -18.999 1.00 91.38 116 ALA A CA 1
ATOM 886 C C . ALA A 1 116 ? 19.611 -3.513 -18.611 1.00 91.38 116 ALA A C 1
ATOM 888 O O . ALA A 1 116 ? 20.067 -3.972 -17.562 1.00 91.38 116 ALA A O 1
ATOM 889 N N . MET A 1 117 ? 18.837 -4.232 -19.426 1.00 89.56 117 MET A N 1
ATOM 890 C CA . MET A 1 117 ? 18.498 -5.638 -19.191 1.00 89.56 117 MET A CA 1
ATOM 891 C C . MET A 1 117 ? 19.649 -6.556 -19.591 1.00 89.56 117 MET A C 1
ATOM 893 O O . MET A 1 117 ? 19.937 -7.514 -18.880 1.00 89.56 117 MET A O 1
ATOM 897 N N . ALA A 1 118 ? 20.321 -6.217 -20.690 1.00 90.38 118 ALA A N 1
ATOM 898 C CA . ALA A 1 118 ? 21.580 -6.809 -21.113 1.00 90.38 118 ALA A CA 1
ATOM 899 C C . ALA A 1 118 ? 22.374 -5.776 -21.926 1.00 90.38 118 ALA A C 1
ATOM 901 O O . ALA A 1 118 ? 21.801 -5.054 -22.746 1.00 90.38 118 ALA A O 1
ATOM 902 N N . GLU A 1 119 ? 23.686 -5.719 -21.709 1.00 91.00 119 GLU A N 1
ATOM 903 C CA . GLU A 1 119 ? 24.628 -4.942 -22.522 1.00 91.00 119 GLU A CA 1
ATOM 904 C C . GLU A 1 119 ? 25.595 -5.909 -23.194 1.00 91.00 119 GLU A C 1
ATOM 906 O O . GLU A 1 119 ? 26.225 -6.724 -22.518 1.00 91.00 119 GLU A O 1
ATOM 911 N N . VAL A 1 120 ? 25.700 -5.826 -24.518 1.00 90.50 120 VAL A N 1
ATOM 912 C CA . VAL A 1 120 ? 26.515 -6.729 -25.330 1.00 90.50 120 VAL A CA 1
ATOM 913 C C . VAL A 1 120 ? 27.352 -5.933 -26.319 1.00 90.50 120 VAL A C 1
ATOM 915 O O . VAL A 1 120 ? 26.850 -5.050 -27.021 1.00 90.50 120 VAL A O 1
ATOM 918 N N . ASP A 1 121 ? 28.629 -6.288 -26.398 1.00 89.19 121 ASP A N 1
ATOM 919 C CA . ASP A 1 121 ? 29.511 -5.876 -27.482 1.00 89.19 121 ASP A CA 1
ATOM 920 C C . ASP A 1 121 ? 29.456 -6.929 -28.586 1.00 89.19 121 ASP A C 1
ATOM 922 O O . ASP A 1 121 ? 29.805 -8.089 -28.368 1.00 89.19 121 ASP A O 1
ATOM 926 N N . VAL A 1 122 ? 28.992 -6.517 -29.765 1.00 86.94 122 VAL A N 1
ATOM 927 C CA . VAL A 1 122 ? 28.870 -7.370 -30.947 1.00 86.94 122 VAL A CA 1
ATOM 928 C C . VAL A 1 122 ? 29.936 -6.967 -31.956 1.00 86.94 122 VAL A C 1
ATOM 930 O O . VAL A 1 122 ? 29.996 -5.812 -32.386 1.00 86.94 122 VAL A O 1
ATOM 933 N N . HIS A 1 123 ? 30.756 -7.927 -32.358 1.00 87.06 123 HIS A N 1
ATOM 934 C CA . HIS A 1 123 ? 31.706 -7.812 -33.453 1.00 87.06 123 HIS A CA 1
ATOM 935 C C . HIS A 1 123 ? 31.152 -8.587 -34.642 1.00 87.06 123 HIS A C 1
ATOM 937 O O . HIS A 1 123 ? 30.924 -9.792 -34.561 1.00 87.06 123 HIS A O 1
ATOM 943 N N . ARG A 1 124 ? 30.910 -7.886 -35.748 1.00 87.69 124 ARG A N 1
ATOM 944 C CA . ARG A 1 124 ? 30.407 -8.478 -36.981 1.00 87.69 124 ARG A CA 1
ATOM 945 C C . ARG A 1 124 ? 31.519 -8.601 -37.999 1.00 87.69 124 ARG A C 1
ATOM 947 O O . ARG A 1 124 ? 32.193 -7.620 -38.313 1.00 87.69 124 ARG A O 1
ATOM 954 N N . THR A 1 125 ? 31.664 -9.798 -38.545 1.00 86.88 125 THR A N 1
ATOM 955 C CA . THR A 1 125 ? 32.470 -10.040 -39.741 1.00 86.88 125 THR A CA 1
ATOM 956 C C . THR A 1 125 ? 31.522 -10.347 -40.889 1.00 86.88 125 THR A C 1
ATOM 958 O O . THR A 1 125 ? 30.700 -11.258 -40.786 1.00 86.88 125 THR A O 1
ATOM 961 N N . HIS A 1 126 ? 31.617 -9.569 -41.962 1.00 87.25 126 HIS A N 1
ATOM 962 C CA . HIS A 1 126 ? 30.827 -9.768 -43.170 1.00 87.25 126 HIS A CA 1
ATOM 963 C C . HIS A 1 126 ? 31.674 -10.498 -44.214 1.00 87.25 126 HIS A C 1
ATOM 965 O O . HIS A 1 126 ? 32.890 -10.308 -44.285 1.00 87.25 126 HIS A O 1
ATOM 971 N N . ALA A 1 127 ? 31.042 -11.352 -45.008 1.00 87.44 127 ALA A N 1
ATOM 972 C CA . ALA A 1 127 ? 31.671 -12.001 -46.144 1.00 87.44 127 ALA A CA 1
ATOM 973 C C . ALA A 1 127 ? 30.654 -12.202 -47.268 1.00 87.44 127 ALA A C 1
ATOM 975 O O . ALA A 1 127 ? 29.488 -12.523 -47.028 1.00 87.44 127 ALA A O 1
ATOM 976 N N . ARG A 1 128 ? 31.115 -12.050 -48.508 1.00 90.38 128 ARG A N 1
ATOM 977 C CA . ARG A 1 128 ? 30.361 -12.425 -49.704 1.00 90.38 128 ARG A CA 1
ATOM 978 C C . ARG A 1 128 ? 30.831 -13.790 -50.169 1.00 90.38 128 ARG A C 1
ATOM 980 O O . ARG A 1 128 ? 32.028 -13.997 -50.365 1.00 90.38 128 ARG A O 1
ATOM 987 N N . LEU A 1 129 ? 29.886 -14.705 -50.335 1.00 89.75 129 LEU A N 1
ATOM 988 C CA . LEU A 1 129 ? 30.114 -15.967 -51.019 1.00 89.75 129 LEU A CA 1
ATOM 989 C C . LEU A 1 129 ? 29.876 -15.721 -52.505 1.00 89.75 129 LEU A C 1
ATOM 991 O O . LEU A 1 129 ? 28.802 -15.242 -52.884 1.00 89.75 129 LEU A O 1
ATOM 995 N N . VAL A 1 130 ? 30.887 -16.003 -53.318 1.00 90.62 130 VAL A N 1
ATOM 996 C CA . VAL A 1 130 ? 30.852 -15.837 -54.769 1.00 90.62 130 VAL A CA 1
ATOM 997 C C . VAL A 1 130 ? 30.888 -17.182 -55.486 1.00 90.62 130 VAL A C 1
ATOM 999 O O . VAL A 1 130 ? 31.444 -18.155 -54.969 1.00 90.62 130 VAL A O 1
ATOM 1002 N N . ASP A 1 131 ? 30.275 -17.234 -56.664 1.00 87.69 131 ASP A N 1
ATOM 1003 C CA . ASP A 1 131 ? 30.350 -18.379 -57.570 1.00 87.69 131 ASP A CA 1
ATOM 1004 C C . ASP A 1 131 ? 31.655 -18.384 -58.396 1.00 87.69 131 ASP A C 1
ATOM 1006 O O . ASP A 1 131 ? 32.564 -17.577 -58.179 1.00 87.69 131 ASP A O 1
ATOM 1010 N N . GLY A 1 132 ? 31.767 -19.321 -59.343 1.00 81.44 132 GLY A N 1
ATOM 1011 C CA . GLY A 1 132 ? 32.931 -19.448 -60.227 1.00 81.44 132 GLY A CA 1
ATOM 1012 C C . GLY A 1 132 ? 33.144 -18.270 -61.189 1.00 81.44 132 GLY A C 1
ATOM 1013 O O . GLY A 1 132 ? 34.213 -18.179 -61.786 1.00 81.44 132 GLY A O 1
ATOM 1014 N N . GLU A 1 133 ? 32.168 -17.366 -61.320 1.00 83.94 133 GLU A N 1
ATOM 1015 C CA . GLU A 1 133 ? 32.241 -16.140 -62.127 1.00 83.94 133 GLU A CA 1
ATOM 1016 C C . GLU A 1 133 ? 32.465 -14.881 -61.261 1.00 83.94 133 GLU A C 1
ATOM 1018 O O . GLU A 1 133 ? 32.310 -13.760 -61.743 1.00 83.94 133 GLU A O 1
ATOM 1023 N N . ASP A 1 134 ? 32.820 -15.053 -59.980 1.00 85.62 134 ASP A N 1
ATOM 1024 C CA . ASP A 1 134 ? 33.004 -13.984 -58.981 1.00 85.62 134 ASP A CA 1
ATOM 1025 C C . ASP A 1 134 ? 31.715 -13.179 -58.688 1.00 85.62 134 ASP A C 1
ATOM 1027 O O . ASP A 1 134 ? 31.755 -12.091 -58.102 1.00 85.62 134 ASP A O 1
ATOM 1031 N N . LYS A 1 135 ? 30.535 -13.719 -59.032 1.00 87.69 135 LYS A N 1
ATOM 1032 C CA . LYS A 1 135 ? 29.241 -13.104 -58.706 1.00 87.69 135 LYS A CA 1
ATOM 1033 C C . LYS A 1 135 ? 28.826 -13.470 -57.291 1.00 87.69 135 LYS A C 1
ATOM 1035 O O . LYS A 1 135 ? 28.903 -14.622 -56.882 1.00 87.69 135 LYS A O 1
ATOM 1040 N N . THR A 1 136 ? 28.351 -12.486 -56.526 1.00 89.75 136 THR A N 1
ATOM 1041 C CA . THR A 1 136 ? 27.863 -12.715 -55.156 1.00 89.75 136 THR A CA 1
ATOM 1042 C C . THR A 1 136 ? 26.554 -13.497 -55.179 1.00 89.75 136 THR A C 1
ATOM 1044 O O . THR A 1 136 ? 25.570 -13.026 -55.742 1.00 89.75 136 THR A O 1
ATOM 1047 N N . VAL A 1 137 ? 26.541 -14.657 -54.522 1.00 90.56 137 VAL A N 1
ATOM 1048 C CA . VAL A 1 137 ? 25.373 -15.547 -54.431 1.00 90.56 137 VAL A CA 1
ATOM 1049 C C . VAL A 1 137 ? 24.738 -15.539 -53.040 1.00 90.56 137 VAL A C 1
ATOM 1051 O O . VAL A 1 137 ? 23.516 -15.598 -52.909 1.00 90.56 137 VAL A O 1
ATOM 1054 N N . VAL A 1 138 ? 25.546 -15.408 -51.982 1.00 90.31 138 VAL A N 1
ATOM 1055 C CA . VAL A 1 138 ? 25.078 -15.413 -50.586 1.00 90.31 138 VAL A CA 1
ATOM 1056 C C . VAL A 1 138 ? 25.886 -14.413 -49.762 1.00 90.31 138 VAL A C 1
ATOM 1058 O O . VAL A 1 138 ? 27.112 -14.357 -49.852 1.00 90.31 138 VAL A O 1
ATOM 1061 N N . TYR A 1 139 ? 25.203 -13.650 -48.913 1.00 89.88 139 TYR A N 1
ATOM 1062 C CA . TYR A 1 139 ? 25.831 -12.835 -47.877 1.00 89.88 139 TYR A CA 1
ATOM 1063 C C . TYR A 1 139 ? 25.926 -13.630 -46.579 1.00 89.88 139 TYR A C 1
ATOM 1065 O O . TYR A 1 139 ? 24.913 -14.125 -46.084 1.00 89.88 139 TYR A O 1
ATOM 1073 N N . ALA A 1 140 ? 27.125 -13.715 -46.011 1.00 88.50 140 ALA A N 1
ATOM 1074 C CA . ALA A 1 140 ? 27.377 -14.303 -44.705 1.00 88.50 140 ALA A CA 1
ATOM 1075 C C . ALA A 1 140 ? 27.735 -13.206 -43.695 1.00 88.50 140 ALA A C 1
ATOM 1077 O O . ALA A 1 140 ? 28.573 -12.343 -43.951 1.00 88.50 140 ALA A O 1
ATOM 1078 N N . THR A 1 141 ? 27.093 -13.230 -42.531 1.00 88.06 141 THR A N 1
ATOM 1079 C CA . THR A 1 141 ? 27.408 -12.351 -41.399 1.00 88.06 141 THR A CA 1
ATOM 1080 C C . THR A 1 141 ? 27.651 -13.200 -40.164 1.00 88.06 141 THR A C 1
ATOM 1082 O O . THR A 1 141 ? 26.765 -13.944 -39.749 1.00 88.06 141 THR A O 1
ATOM 1085 N N . ILE A 1 142 ? 28.838 -13.073 -39.578 1.00 86.38 142 ILE A N 1
ATOM 1086 C CA . ILE A 1 142 ? 29.224 -13.725 -38.325 1.00 86.38 142 ILE A CA 1
ATOM 1087 C C . ILE A 1 142 ? 29.144 -12.682 -37.217 1.00 86.38 142 ILE A C 1
ATOM 1089 O O . ILE A 1 142 ? 29.821 -11.659 -37.301 1.00 86.38 142 ILE A O 1
ATOM 1093 N N . GLU A 1 143 ? 28.340 -12.934 -36.191 1.00 87.25 143 GLU A N 1
ATOM 1094 C CA . GLU A 1 143 ? 28.234 -12.116 -34.988 1.00 87.25 143 GLU A CA 1
ATOM 1095 C C . GLU A 1 143 ? 28.930 -12.822 -33.819 1.00 87.25 143 GLU A C 1
ATOM 1097 O O . GLU A 1 143 ? 28.439 -13.827 -33.302 1.00 87.25 143 GLU A O 1
ATOM 1102 N N . ASP A 1 144 ? 30.063 -12.270 -33.390 1.00 86.25 144 ASP A N 1
ATOM 1103 C CA . ASP A 1 144 ? 30.708 -12.612 -32.124 1.00 86.25 144 ASP A CA 1
ATOM 1104 C C . ASP A 1 144 ? 30.226 -11.628 -31.055 1.00 86.25 144 ASP A C 1
ATOM 1106 O O . ASP A 1 144 ? 30.434 -10.415 -31.159 1.00 86.25 144 ASP A O 1
ATOM 1110 N N . ALA A 1 145 ? 29.513 -12.144 -30.059 1.00 86.81 145 ALA A N 1
ATOM 1111 C CA . ALA A 1 145 ? 28.819 -11.342 -29.074 1.00 86.81 145 ALA A CA 1
ATOM 1112 C C . ALA A 1 145 ? 29.321 -11.663 -27.663 1.00 86.81 145 ALA A C 1
ATOM 1114 O O . ALA A 1 145 ? 29.300 -12.805 -27.204 1.00 86.81 145 ALA A O 1
ATOM 1115 N N . ARG A 1 146 ? 29.721 -10.622 -26.933 1.00 87.75 146 ARG A N 1
ATOM 1116 C CA . ARG A 1 146 ? 30.136 -10.725 -25.534 1.00 87.75 146 ARG A CA 1
ATOM 1117 C C . ARG A 1 146 ? 29.204 -9.918 -24.651 1.00 87.75 146 ARG A C 1
ATOM 1119 O O . ARG A 1 146 ? 29.071 -8.708 -24.831 1.00 87.75 146 ARG A O 1
ATOM 1126 N N . GLN A 1 147 ? 28.615 -10.568 -23.654 1.00 86.94 147 GLN A N 1
ATOM 1127 C CA . GLN A 1 147 ? 27.899 -9.873 -22.595 1.00 86.94 147 GLN A CA 1
ATOM 1128 C C . GLN A 1 147 ? 28.882 -9.099 -21.719 1.00 86.94 147 GLN A C 1
ATOM 1130 O O . GLN A 1 147 ? 29.904 -9.633 -21.291 1.00 86.94 147 GLN A O 1
ATOM 1135 N N . VAL A 1 148 ? 28.557 -7.837 -21.462 1.00 85.69 148 VAL A N 1
ATOM 1136 C CA . VAL A 1 148 ? 29.344 -6.900 -20.654 1.00 85.69 148 VAL A CA 1
ATOM 1137 C C . VAL A 1 148 ? 28.726 -6.751 -19.264 1.00 85.69 148 VAL A C 1
ATOM 1139 O O . VAL A 1 148 ? 29.438 -6.841 -18.266 1.00 85.69 148 VAL A O 1
ATOM 1142 N N . GLN A 1 149 ? 27.404 -6.560 -19.190 1.00 79.00 149 GLN A N 1
ATOM 1143 C CA . GLN A 1 149 ? 26.645 -6.413 -17.943 1.00 79.00 149 GLN A CA 1
ATOM 1144 C C . GLN A 1 149 ? 25.390 -7.301 -17.953 1.00 79.00 149 GLN A C 1
ATOM 1146 O O . GLN A 1 149 ? 24.803 -7.484 -19.024 1.00 79.00 149 GLN A O 1
ATOM 1151 N N . PRO A 1 150 ? 24.949 -7.826 -16.787 1.00 73.25 150 PRO A N 1
ATOM 1152 C CA . PRO A 1 150 ? 25.462 -7.576 -15.427 1.00 73.25 150 PRO A CA 1
ATOM 1153 C C . PRO A 1 150 ? 26.758 -8.328 -15.078 1.00 73.25 150 PRO A C 1
ATOM 1155 O O . PRO A 1 150 ? 27.510 -7.877 -14.217 1.00 73.25 150 PRO A O 1
ATOM 1158 N N . HIS A 1 151 ? 27.054 -9.426 -15.773 1.00 81.25 151 HIS A N 1
ATOM 1159 C CA . HIS A 1 151 ? 28.306 -10.176 -15.645 1.00 81.25 151 HIS A CA 1
ATOM 1160 C C . HIS A 1 151 ? 28.878 -10.480 -17.029 1.00 81.25 151 HIS A C 1
ATOM 1162 O O . HIS A 1 151 ? 28.119 -10.656 -17.986 1.00 81.25 151 HIS A O 1
ATOM 1168 N N . SER A 1 152 ? 30.207 -10.548 -17.135 1.00 85.19 152 SER A N 1
ATOM 1169 C CA . SER A 1 152 ? 30.874 -10.851 -18.401 1.00 85.19 152 SER A CA 1
ATOM 1170 C C . SER A 1 152 ? 30.691 -12.322 -18.764 1.00 85.19 152 SER A C 1
ATOM 1172 O O . SER A 1 152 ? 31.159 -13.189 -18.032 1.00 85.19 152 SER A O 1
ATOM 1174 N N . ALA A 1 153 ? 30.096 -12.593 -19.922 1.00 84.12 153 ALA A N 1
ATOM 1175 C CA . ALA A 1 153 ? 29.930 -13.940 -20.463 1.00 84.12 153 ALA A CA 1
ATOM 1176 C C . ALA A 1 153 ? 30.116 -13.930 -21.986 1.00 84.12 153 ALA A C 1
ATOM 1178 O O . ALA A 1 153 ? 29.796 -12.941 -22.649 1.00 84.12 153 ALA A O 1
ATOM 1179 N N . LEU A 1 154 ? 30.652 -15.018 -22.538 1.00 81.94 154 LEU A N 1
ATOM 1180 C CA . LEU A 1 154 ? 30.659 -15.234 -23.985 1.00 81.94 154 LEU A CA 1
ATOM 1181 C C . LEU A 1 154 ? 29.281 -15.743 -24.403 1.00 81.94 154 LEU A C 1
ATOM 1183 O O . LEU A 1 154 ? 28.731 -16.628 -23.747 1.00 81.94 154 LEU A O 1
ATOM 1187 N N . LEU A 1 155 ? 28.723 -15.167 -25.465 1.00 84.38 155 LEU A N 1
ATOM 1188 C CA . LEU A 1 155 ? 27.497 -15.668 -26.074 1.00 84.38 155 LEU A CA 1
ATOM 1189 C C . LEU A 1 155 ? 27.857 -16.599 -27.242 1.00 84.38 155 LEU A C 1
ATOM 1191 O O . LEU A 1 155 ? 28.950 -16.479 -27.800 1.00 84.38 155 LEU A O 1
ATOM 1195 N N . PRO A 1 156 ? 26.957 -17.516 -27.629 1.00 84.31 156 PRO A N 1
ATOM 1196 C CA . PRO A 1 156 ? 27.179 -18.354 -28.800 1.00 84.31 156 PRO A CA 1
ATOM 1197 C C . PRO A 1 156 ? 27.359 -17.506 -30.065 1.00 84.31 156 PRO A C 1
ATOM 1199 O O . PRO A 1 156 ? 26.644 -16.517 -30.260 1.00 84.31 156 PRO A O 1
ATOM 1202 N N . VAL A 1 157 ? 28.297 -17.895 -30.932 1.00 85.31 157 VAL A N 1
ATOM 1203 C CA . VAL A 1 157 ? 28.563 -17.163 -32.177 1.00 85.31 157 VAL A CA 1
ATOM 1204 C C . VAL A 1 157 ? 27.420 -17.404 -33.143 1.00 85.31 157 VAL A C 1
ATOM 1206 O O . VAL A 1 157 ? 27.039 -18.546 -33.384 1.00 85.31 157 VAL A O 1
ATOM 1209 N N . ARG A 1 158 ? 26.873 -16.335 -33.717 1.00 88.19 158 ARG A N 1
ATOM 1210 C CA . ARG A 1 158 ? 25.735 -16.424 -34.636 1.00 88.19 158 ARG A CA 1
ATOM 1211 C C . ARG A 1 158 ? 26.167 -16.216 -36.069 1.00 88.19 158 ARG A C 1
ATOM 1213 O O . ARG A 1 158 ? 26.899 -15.282 -36.371 1.00 88.19 158 ARG A O 1
ATOM 1220 N N . ILE A 1 159 ? 25.668 -17.055 -36.966 1.00 88.38 159 ILE A N 1
ATOM 1221 C CA . ILE A 1 159 ? 25.953 -16.973 -38.397 1.00 88.38 159 ILE A CA 1
ATOM 1222 C C . ILE A 1 159 ? 24.630 -16.758 -39.116 1.00 88.38 159 ILE A C 1
ATOM 1224 O O . ILE A 1 159 ? 23.724 -17.583 -39.036 1.00 88.38 159 ILE A O 1
ATOM 1228 N N . THR A 1 160 ? 24.502 -15.633 -39.808 1.00 89.88 160 THR A N 1
ATOM 1229 C CA . THR A 1 160 ? 23.369 -15.340 -40.684 1.00 89.88 160 THR A CA 1
ATOM 1230 C C . THR A 1 160 ? 23.809 -15.481 -42.133 1.00 89.88 160 THR A C 1
ATOM 1232 O O . THR A 1 160 ? 24.742 -14.801 -42.557 1.00 89.88 160 THR A O 1
ATOM 1235 N N . LEU A 1 161 ? 23.104 -16.317 -42.890 1.00 90.00 161 LEU A N 1
ATOM 1236 C CA . LEU A 1 161 ? 23.222 -16.417 -44.338 1.00 90.00 161 LEU A CA 1
ATOM 1237 C C . LEU A 1 161 ? 21.968 -15.841 -45.001 1.00 90.00 161 LEU A C 1
ATOM 1239 O O . LEU A 1 161 ? 20.851 -16.206 -44.629 1.00 90.00 161 LEU A O 1
ATOM 1243 N N . THR A 1 162 ? 22.154 -14.984 -46.000 1.00 90.62 162 THR A N 1
ATOM 1244 C CA . THR A 1 162 ? 21.065 -14.370 -46.772 1.00 90.62 162 THR A CA 1
ATOM 1245 C C . THR A 1 162 ? 21.331 -14.560 -48.260 1.00 90.62 162 THR A C 1
ATOM 1247 O O . THR A 1 162 ? 22.381 -14.141 -48.751 1.00 90.62 162 THR A O 1
ATOM 1250 N N . ALA A 1 163 ? 20.397 -15.187 -48.979 1.00 90.31 163 ALA A N 1
ATOM 1251 C CA . ALA A 1 163 ? 20.519 -15.370 -50.425 1.00 90.31 163 ALA A CA 1
ATOM 1252 C C . ALA A 1 163 ? 20.401 -14.036 -51.174 1.00 90.31 163 ALA A C 1
ATOM 1254 O O . ALA A 1 163 ? 19.583 -13.180 -50.822 1.00 90.31 163 ALA A O 1
ATOM 1255 N N . VAL A 1 164 ? 21.160 -13.890 -52.261 1.00 89.31 164 VAL A N 1
ATOM 1256 C CA . VAL A 1 164 ? 20.785 -12.961 -53.332 1.00 89.31 164 VAL A CA 1
ATOM 1257 C C . VAL A 1 164 ? 19.549 -13.532 -54.036 1.00 89.31 164 VAL A C 1
ATOM 1259 O O . VAL A 1 164 ? 19.397 -14.746 -54.148 1.00 89.31 164 VAL A O 1
ATOM 1262 N N . ARG A 1 165 ? 18.628 -12.670 -54.480 1.00 84.50 165 ARG A N 1
ATOM 1263 C CA . ARG A 1 165 ? 17.364 -13.089 -55.110 1.00 84.50 165 ARG A CA 1
ATOM 1264 C C . ARG A 1 165 ? 17.626 -14.082 -56.257 1.00 84.50 165 ARG A C 1
ATOM 1266 O O . ARG A 1 165 ? 18.304 -13.708 -57.210 1.00 84.50 165 ARG A O 1
ATOM 1273 N N . GLY A 1 166 ? 17.060 -15.292 -56.182 1.00 82.88 166 GLY A N 1
ATOM 1274 C CA . GLY A 1 166 ? 17.247 -16.360 -57.174 1.00 82.88 166 GLY A CA 1
ATOM 1275 C C . GLY A 1 166 ? 18.367 -17.367 -56.868 1.00 82.88 166 GLY A C 1
ATOM 1276 O O . GLY A 1 166 ? 18.588 -18.262 -57.680 1.00 82.88 166 GLY A O 1
ATOM 1277 N N . TYR A 1 167 ? 19.059 -17.233 -55.728 1.00 87.94 167 TYR A N 1
ATOM 1278 C CA . TYR A 1 167 ? 20.159 -18.108 -55.286 1.00 87.94 167 TYR A CA 1
ATOM 1279 C C . TYR A 1 167 ? 19.814 -18.908 -54.012 1.00 87.94 167 TYR A C 1
ATOM 1281 O O . TYR A 1 167 ? 20.631 -19.121 -53.109 1.00 87.94 167 TYR A O 1
ATOM 1289 N N . GLU A 1 168 ? 18.561 -19.347 -53.888 1.00 87.25 168 GLU A N 1
ATOM 1290 C CA . GLU A 1 168 ? 18.057 -20.065 -52.711 1.00 87.25 168 GLU A CA 1
ATOM 1291 C C . GLU A 1 168 ? 18.693 -21.462 -52.559 1.00 87.25 168 GLU A C 1
ATOM 1293 O O . GLU A 1 168 ? 18.828 -21.989 -51.448 1.00 87.25 168 GLU A O 1
ATOM 1298 N N . ARG A 1 169 ? 19.120 -22.071 -53.674 1.00 87.12 169 ARG A N 1
ATOM 1299 C CA . ARG A 1 169 ? 19.809 -23.372 -53.683 1.00 87.12 169 ARG A CA 1
ATOM 1300 C C . ARG A 1 169 ? 21.212 -23.259 -53.098 1.00 87.12 169 ARG A C 1
ATOM 1302 O O . ARG A 1 169 ? 21.621 -24.112 -52.312 1.00 87.12 169 ARG A O 1
ATOM 1309 N N . GLU A 1 170 ? 21.919 -22.192 -53.441 1.00 88.88 170 GLU A N 1
ATOM 1310 C CA . GLU A 1 170 ? 23.255 -21.859 -52.961 1.00 88.88 170 GLU A CA 1
ATOM 1311 C C . GLU A 1 170 ? 23.219 -21.540 -51.466 1.00 88.88 170 GLU A C 1
ATOM 1313 O O . GLU A 1 170 ? 24.073 -22.020 -50.722 1.00 88.88 170 GLU A O 1
ATOM 1318 N N . LEU A 1 171 ? 22.182 -20.835 -50.998 1.00 88.88 171 LEU A N 1
ATOM 1319 C CA . LEU A 1 171 ? 21.935 -20.627 -49.569 1.00 88.88 171 LEU A CA 1
ATOM 1320 C C . LEU A 1 171 ? 21.765 -21.946 -48.815 1.00 88.88 171 LEU A C 1
ATOM 1322 O O . LEU A 1 171 ? 22.377 -22.130 -47.762 1.00 88.88 171 LEU A O 1
ATOM 1326 N N . LYS A 1 172 ? 20.937 -22.862 -49.335 1.00 88.50 172 LYS A N 1
ATOM 1327 C CA . LYS A 1 172 ? 20.742 -24.177 -48.712 1.00 88.50 172 LYS A CA 1
ATOM 1328 C C . LYS A 1 172 ? 22.060 -24.951 -48.661 1.00 88.50 172 LYS A C 1
ATOM 1330 O O . LYS A 1 172 ? 22.427 -25.443 -47.602 1.00 88.50 172 LYS A O 1
ATOM 1335 N N . ARG A 1 173 ? 22.807 -24.978 -49.769 1.00 89.06 173 ARG A N 1
ATOM 1336 C CA . ARG A 1 173 ? 24.115 -25.642 -49.852 1.00 89.06 173 ARG A CA 1
ATOM 1337 C C . ARG A 1 173 ? 25.125 -25.059 -48.860 1.00 89.06 173 ARG A C 1
ATOM 1339 O O . ARG A 1 173 ? 25.830 -25.819 -48.207 1.00 89.06 173 ARG A O 1
ATOM 1346 N N . ALA A 1 174 ? 25.185 -23.735 -48.722 1.00 87.56 174 ALA A N 1
ATOM 1347 C CA . ALA A 1 174 ? 26.053 -23.074 -47.749 1.00 87.56 174 ALA A CA 1
ATOM 1348 C C . ALA A 1 174 ? 25.655 -23.408 -46.300 1.00 87.56 174 ALA A C 1
ATOM 1350 O O . ALA A 1 174 ? 26.526 -23.679 -45.478 1.00 87.56 174 ALA A O 1
ATOM 1351 N N . ALA A 1 175 ? 24.355 -23.436 -45.989 1.00 87.44 175 ALA A N 1
ATOM 1352 C CA . ALA A 1 175 ? 23.869 -23.819 -44.665 1.00 87.44 175 ALA A CA 1
ATOM 1353 C C . ALA A 1 175 ? 24.186 -25.289 -44.330 1.00 87.44 175 ALA A C 1
ATOM 1355 O O . ALA A 1 175 ? 24.692 -25.560 -43.245 1.00 87.44 175 ALA A O 1
ATOM 1356 N N . ASP A 1 176 ? 23.962 -26.213 -45.271 1.00 87.62 176 ASP A N 1
ATOM 1357 C CA . ASP A 1 176 ? 24.236 -27.646 -45.093 1.00 87.62 176 ASP A CA 1
ATOM 1358 C C . ASP A 1 176 ? 25.740 -27.909 -44.874 1.00 87.62 176 ASP A C 1
ATOM 1360 O O . ASP A 1 176 ? 26.117 -28.692 -44.001 1.00 87.62 176 ASP A O 1
ATOM 1364 N N . LEU A 1 177 ? 26.613 -27.205 -45.610 1.00 87.69 177 LEU A N 1
ATOM 1365 C CA . LEU A 1 177 ? 28.066 -27.276 -45.413 1.00 87.69 177 LEU A CA 1
ATOM 1366 C C . LEU A 1 177 ? 28.481 -26.785 -44.023 1.00 87.69 177 LEU A C 1
ATOM 1368 O O . LEU A 1 177 ? 29.301 -27.429 -43.372 1.00 87.69 177 LEU A O 1
ATOM 1372 N N . LEU A 1 178 ? 27.902 -25.687 -43.534 1.00 86.12 178 LEU A N 1
ATOM 1373 C CA . LEU A 1 178 ? 28.192 -25.196 -42.185 1.00 86.12 178 LEU A CA 1
ATOM 1374 C C . LEU A 1 178 ? 27.678 -26.154 -41.103 1.00 86.12 178 LEU A C 1
ATOM 1376 O O . LEU A 1 178 ? 28.409 -26.428 -40.160 1.00 86.12 178 LEU A O 1
ATOM 1380 N N . CYS A 1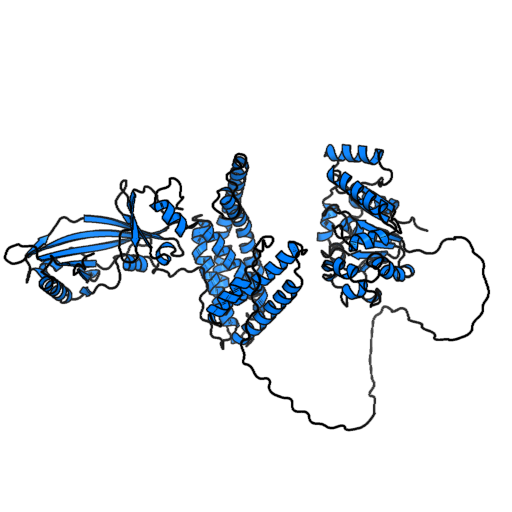 179 ? 26.481 -26.725 -41.251 1.00 85.56 179 CYS A N 1
ATOM 1381 C CA . CYS A 1 179 ? 25.949 -27.722 -40.314 1.00 85.56 179 CYS A CA 1
ATOM 1382 C C . CYS A 1 179 ? 26.736 -29.043 -40.302 1.00 85.56 179 CYS A C 1
ATOM 1384 O O . CYS A 1 179 ? 26.607 -29.815 -39.357 1.00 85.56 179 CYS A O 1
ATOM 1386 N N . SER A 1 180 ? 27.556 -29.321 -41.323 1.00 85.44 180 SER A N 1
ATOM 1387 C CA . SER A 1 180 ? 28.453 -30.486 -41.319 1.00 85.44 180 SER A CA 1
ATOM 1388 C C . SER A 1 180 ? 29.664 -30.320 -40.389 1.00 85.44 180 SER A C 1
ATOM 1390 O O . SER A 1 180 ? 30.332 -31.301 -40.058 1.00 85.44 180 SER A O 1
ATOM 1392 N N . VAL A 1 181 ? 29.947 -29.091 -39.941 1.00 83.62 181 VAL A N 1
ATOM 1393 C CA . VAL A 1 181 ? 31.014 -28.800 -38.981 1.00 83.62 181 VAL A CA 1
ATOM 1394 C C . VAL A 1 181 ? 30.514 -29.090 -37.566 1.00 83.62 181 VAL A C 1
ATOM 1396 O O . VAL A 1 181 ? 29.512 -28.535 -37.117 1.00 83.62 181 VAL A O 1
ATOM 1399 N N . SER A 1 182 ? 31.244 -29.937 -36.836 1.00 79.88 182 SER A N 1
ATOM 1400 C CA . SER A 1 182 ? 30.925 -30.260 -35.441 1.00 79.88 182 SER A CA 1
ATOM 1401 C C . SER A 1 182 ? 30.866 -28.995 -34.581 1.00 79.88 182 SER A C 1
ATOM 1403 O O . SER A 1 182 ? 31.829 -28.231 -34.542 1.00 79.88 182 SER A O 1
ATOM 1405 N N . GLY A 1 183 ? 29.758 -28.804 -33.861 1.00 80.19 183 GLY A N 1
ATOM 1406 C CA . GLY A 1 183 ? 29.526 -27.636 -33.005 1.00 80.19 183 GLY A CA 1
ATOM 1407 C C . GLY A 1 183 ? 28.766 -26.488 -33.675 1.00 80.19 183 GLY A C 1
ATOM 1408 O O . GLY A 1 183 ? 28.638 -25.436 -33.049 1.00 80.19 183 GLY A O 1
ATOM 1409 N N . ILE A 1 184 ? 28.268 -26.671 -34.907 1.00 85.81 184 ILE A N 1
ATOM 1410 C CA . ILE A 1 184 ? 27.367 -25.733 -35.590 1.00 85.81 184 ILE A CA 1
ATOM 1411 C C . ILE A 1 184 ? 25.975 -26.340 -35.722 1.00 85.81 184 ILE A C 1
ATOM 1413 O O . ILE A 1 184 ? 25.790 -27.391 -36.331 1.00 85.81 184 ILE A O 1
ATOM 1417 N N . GLU A 1 185 ? 24.978 -25.630 -35.212 1.00 88.25 185 GLU A N 1
ATOM 1418 C CA . GLU A 1 185 ? 23.586 -26.069 -35.210 1.00 88.25 185 GLU A CA 1
ATOM 1419 C C . GLU A 1 185 ? 22.654 -24.950 -35.697 1.00 88.25 185 GLU A C 1
ATOM 1421 O O . GLU A 1 185 ? 23.030 -23.773 -35.686 1.00 88.25 185 GLU A O 1
ATOM 1426 N N . PRO A 1 186 ? 21.422 -25.269 -36.134 1.00 85.94 186 PRO A N 1
ATOM 1427 C CA . PRO A 1 186 ? 20.409 -24.258 -36.406 1.00 85.94 186 PRO A CA 1
ATOM 1428 C C . PRO A 1 186 ? 20.178 -23.348 -35.196 1.00 85.94 186 PRO A C 1
ATOM 1430 O O . PRO A 1 186 ? 20.025 -23.812 -34.067 1.00 85.94 186 PRO A O 1
ATOM 1433 N N . ALA A 1 187 ? 20.134 -22.035 -35.425 1.00 83.50 187 ALA A N 1
ATOM 1434 C CA . ALA A 1 187 ? 19.978 -21.078 -34.342 1.00 83.50 187 ALA A CA 1
ATOM 1435 C C . ALA A 1 187 ? 18.588 -21.184 -33.697 1.00 83.50 187 ALA A C 1
ATOM 1437 O O . ALA A 1 187 ? 17.569 -21.044 -34.374 1.00 83.50 187 ALA A O 1
ATOM 1438 N N . VAL A 1 188 ? 18.546 -21.341 -32.372 1.00 77.75 188 VAL A N 1
ATOM 1439 C CA . VAL A 1 188 ? 17.316 -21.216 -31.580 1.00 77.75 188 VAL A CA 1
ATOM 1440 C C . VAL A 1 188 ? 17.293 -19.847 -30.901 1.00 77.75 188 VAL A C 1
ATOM 1442 O O . VAL A 1 188 ? 18.261 -19.434 -30.260 1.00 77.75 188 VAL A O 1
ATOM 1445 N N . GLY A 1 189 ? 16.180 -19.130 -31.055 1.00 77.62 189 GLY A N 1
ATOM 1446 C CA . GLY A 1 189 ? 15.968 -17.814 -30.452 1.00 77.62 189 GLY A CA 1
ATOM 1447 C C . GLY A 1 189 ? 16.685 -16.672 -31.175 1.00 77.62 189 GLY A C 1
ATOM 1448 O O . GLY A 1 189 ? 16.976 -16.765 -32.364 1.00 77.62 189 GLY A O 1
ATOM 1449 N N . SER A 1 190 ? 16.971 -15.577 -30.470 1.00 83.19 190 SER A N 1
ATOM 1450 C CA . SER A 1 190 ? 17.675 -14.384 -30.983 1.00 83.19 190 SER A CA 1
ATOM 1451 C C . SER A 1 190 ? 18.914 -14.028 -30.147 1.00 83.19 190 SER A C 1
ATOM 1453 O O . SER A 1 190 ? 19.020 -14.437 -28.993 1.00 83.19 190 SER A O 1
ATOM 1455 N N . THR A 1 191 ? 19.829 -13.195 -30.671 1.00 82.44 191 THR A N 1
ATOM 1456 C CA . THR A 1 191 ? 20.985 -12.664 -29.903 1.00 82.44 191 THR A CA 1
ATOM 1457 C C . THR A 1 191 ? 20.540 -12.012 -28.590 1.00 82.44 191 THR A C 1
ATOM 1459 O O . THR A 1 191 ? 21.187 -12.164 -27.556 1.00 82.44 191 THR A O 1
ATOM 1462 N N . ARG A 1 192 ? 19.384 -11.335 -28.612 1.00 85.88 192 ARG A N 1
ATOM 1463 C CA . ARG A 1 192 ? 18.735 -10.770 -27.425 1.00 85.88 192 ARG A CA 1
ATOM 1464 C C . ARG A 1 192 ? 18.401 -11.849 -26.397 1.00 85.88 192 ARG A C 1
ATOM 1466 O O . ARG A 1 192 ? 18.661 -11.649 -25.222 1.00 85.88 192 ARG A O 1
ATOM 1473 N N . GLU A 1 193 ? 17.800 -12.962 -26.805 1.00 86.00 193 GLU A N 1
ATOM 1474 C CA . GLU A 1 193 ? 17.414 -14.036 -25.879 1.00 86.00 193 GLU A CA 1
ATOM 1475 C C . GLU A 1 193 ? 18.626 -14.712 -25.249 1.00 86.00 193 GLU A C 1
ATOM 1477 O O . GLU A 1 193 ? 18.628 -14.919 -24.038 1.00 86.00 193 GLU A O 1
ATOM 1482 N N . SER A 1 194 ? 19.686 -14.954 -26.026 1.00 85.94 194 SER A N 1
ATOM 1483 C CA . SER A 1 194 ? 20.956 -15.448 -25.487 1.00 85.94 194 SER A CA 1
ATOM 1484 C C . SER A 1 194 ? 21.560 -14.468 -24.475 1.00 85.94 194 SER A C 1
ATOM 1486 O O . SER A 1 194 ? 21.987 -14.884 -23.401 1.00 85.94 194 SER A O 1
ATOM 1488 N N . ALA A 1 195 ? 21.540 -13.164 -24.776 1.00 87.19 195 ALA A N 1
ATOM 1489 C CA . ALA A 1 195 ? 22.029 -12.122 -23.874 1.00 87.19 195 ALA A CA 1
ATOM 1490 C C . ALA A 1 195 ? 21.185 -12.000 -22.593 1.00 87.19 195 ALA A C 1
ATOM 1492 O O . ALA A 1 195 ? 21.715 -11.869 -21.498 1.00 87.19 195 ALA A O 1
ATOM 1493 N N . LEU A 1 196 ? 19.859 -12.069 -22.699 1.00 87.00 196 LEU A N 1
ATOM 1494 C CA . LEU A 1 196 ? 18.965 -12.020 -21.542 1.00 87.00 196 LEU A CA 1
ATOM 1495 C C . LEU A 1 196 ? 19.122 -13.257 -20.644 1.00 87.00 196 LEU A C 1
ATOM 1497 O O . LEU A 1 196 ? 19.139 -13.132 -19.420 1.00 87.00 196 LEU A O 1
ATOM 1501 N N . ALA A 1 197 ? 19.281 -14.443 -21.237 1.00 84.12 197 ALA A N 1
ATOM 1502 C CA . ALA A 1 197 ? 19.539 -15.674 -20.497 1.00 84.12 197 ALA A CA 1
ATOM 1503 C C . ALA A 1 197 ? 20.886 -15.621 -19.758 1.00 84.12 197 ALA A C 1
ATOM 1505 O O . ALA A 1 197 ? 20.940 -15.893 -18.560 1.00 84.12 197 ALA A O 1
ATOM 1506 N N . ALA A 1 198 ? 21.957 -15.192 -20.433 1.00 84.06 198 ALA A N 1
ATOM 1507 C CA . ALA A 1 198 ? 23.278 -15.034 -19.822 1.00 84.06 198 ALA A CA 1
ATOM 1508 C C . ALA A 1 198 ? 23.328 -13.906 -18.769 1.00 84.06 198 ALA A C 1
ATOM 1510 O O . ALA A 1 198 ? 24.174 -13.922 -17.873 1.00 84.06 198 ALA A O 1
ATOM 1511 N N . ALA A 1 199 ? 22.405 -12.942 -18.818 1.00 83.62 199 ALA A N 1
ATOM 1512 C CA . ALA A 1 199 ? 22.215 -11.936 -17.774 1.00 83.62 199 ALA A CA 1
ATOM 1513 C C . ALA A 1 199 ? 21.465 -12.465 -16.537 1.00 83.62 199 ALA A C 1
ATOM 1515 O O . ALA A 1 199 ? 21.286 -11.714 -15.576 1.00 83.62 199 ALA A O 1
ATOM 1516 N N . GLY A 1 200 ? 21.008 -13.725 -16.550 1.00 79.94 200 GLY A N 1
ATOM 1517 C CA . GLY A 1 200 ? 20.149 -14.286 -15.505 1.00 79.94 200 GLY A CA 1
ATOM 1518 C C . GLY A 1 200 ? 18.774 -13.617 -15.461 1.00 79.94 200 GLY A C 1
ATOM 1519 O O . GLY A 1 200 ? 18.190 -13.477 -14.392 1.00 79.94 200 GLY A O 1
ATOM 1520 N N . ARG A 1 201 ? 18.299 -13.115 -16.608 1.00 78.69 201 ARG A N 1
ATOM 1521 C CA . ARG A 1 201 ? 17.019 -12.410 -16.755 1.00 78.69 201 ARG A CA 1
ATOM 1522 C C . ARG A 1 201 ? 16.266 -12.910 -17.989 1.00 78.69 201 ARG A C 1
ATOM 1524 O O . ARG A 1 201 ? 16.029 -12.116 -18.906 1.00 78.69 201 ARG A O 1
ATOM 1531 N N . PRO A 1 202 ? 15.900 -14.202 -18.063 1.00 76.06 202 PRO A N 1
ATOM 1532 C CA . PRO A 1 202 ? 15.048 -14.690 -19.134 1.00 76.06 202 PRO A CA 1
ATOM 1533 C C . PRO A 1 202 ? 13.784 -13.828 -19.268 1.00 76.06 202 PRO A C 1
ATOM 1535 O O . PRO A 1 202 ? 13.203 -13.327 -18.300 1.00 76.06 202 PRO A O 1
ATOM 1538 N N . ALA A 1 203 ? 13.390 -13.612 -20.519 1.00 73.12 203 ALA A N 1
ATOM 1539 C CA . ALA A 1 203 ? 12.341 -12.677 -20.882 1.00 73.12 203 ALA A CA 1
ATOM 1540 C C . ALA A 1 203 ? 11.015 -13.002 -20.163 1.00 73.12 203 ALA A C 1
ATOM 1542 O O . ALA A 1 203 ? 10.461 -14.088 -20.316 1.00 73.12 203 ALA A O 1
ATOM 1543 N N . GLY A 1 204 ? 10.486 -12.044 -19.394 1.00 67.31 204 GLY A N 1
ATOM 1544 C CA . GLY A 1 204 ? 9.181 -12.157 -18.730 1.00 67.31 204 GLY A CA 1
ATOM 1545 C C . GLY A 1 204 ? 9.160 -12.855 -17.362 1.00 67.31 204 GLY A C 1
ATOM 1546 O O . GLY A 1 204 ? 8.074 -12.999 -16.797 1.00 67.31 204 GLY A O 1
ATOM 1547 N N . GLU A 1 205 ? 10.311 -13.242 -1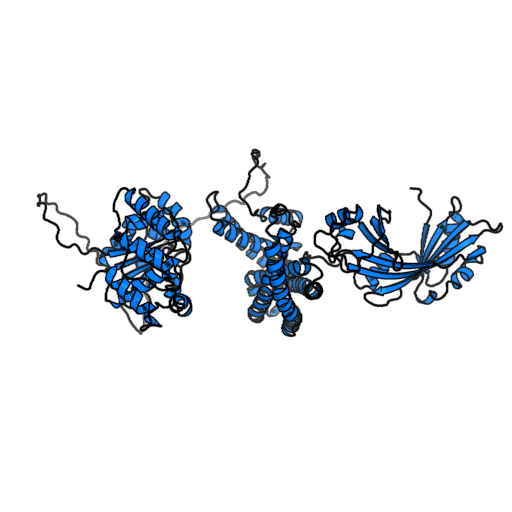6.807 1.00 69.06 205 GLU A N 1
ATOM 1548 C CA . GLU A 1 205 ? 10.415 -14.030 -15.564 1.00 69.06 205 GLU A CA 1
ATOM 1549 C C . GLU A 1 205 ? 9.886 -13.305 -14.311 1.00 69.06 205 GLU A C 1
ATOM 1551 O O . GLU A 1 205 ? 9.263 -13.909 -13.431 1.00 69.06 205 GLU A O 1
ATOM 1556 N N . TYR A 1 206 ? 10.065 -11.983 -14.236 1.00 69.12 206 TYR A N 1
ATOM 1557 C CA . TYR A 1 206 ? 9.555 -11.198 -13.116 1.00 69.12 206 TYR A CA 1
ATOM 1558 C C . TYR A 1 206 ? 8.091 -10.791 -13.340 1.00 69.12 206 TYR A C 1
ATOM 1560 O O . TYR A 1 206 ? 7.720 -10.125 -14.316 1.00 69.12 206 TYR A O 1
ATOM 1568 N N . SER A 1 207 ? 7.240 -11.168 -12.383 1.00 67.06 207 SER A N 1
ATOM 1569 C CA . SER A 1 207 ? 5.860 -10.705 -12.291 1.00 67.06 207 SER A CA 1
ATOM 1570 C C . SER A 1 207 ? 5.520 -10.311 -10.863 1.00 67.06 207 SER A C 1
ATOM 1572 O O . SER A 1 207 ? 5.765 -11.058 -9.920 1.00 67.06 207 SER A O 1
ATOM 1574 N N . THR A 1 208 ? 4.857 -9.165 -10.727 1.00 64.12 208 THR A N 1
ATOM 1575 C CA . THR A 1 208 ? 4.243 -8.711 -9.473 1.00 64.12 208 THR A CA 1
ATOM 1576 C C . THR A 1 208 ? 3.010 -9.532 -9.090 1.00 64.12 208 THR A C 1
ATOM 1578 O O . THR A 1 208 ? 2.498 -9.410 -7.976 1.00 64.12 208 THR A O 1
ATOM 1581 N N . LYS A 1 209 ? 2.500 -10.375 -10.000 1.00 66.62 209 LYS A N 1
ATOM 1582 C CA . LYS A 1 209 ? 1.404 -11.300 -9.714 1.00 66.62 209 LYS A CA 1
ATOM 1583 C C . LYS A 1 209 ? 1.962 -12.587 -9.115 1.00 66.62 209 LYS A C 1
ATOM 1585 O O . LYS A 1 209 ? 2.874 -13.199 -9.662 1.00 66.62 209 LYS A O 1
ATOM 1590 N N . VAL A 1 210 ? 1.361 -13.008 -8.009 1.00 66.44 210 VAL A N 1
ATOM 1591 C CA . VAL A 1 210 ? 1.588 -14.336 -7.438 1.00 66.44 210 VAL A CA 1
ATOM 1592 C C . VAL A 1 210 ? 0.812 -15.344 -8.272 1.00 66.44 210 VAL A C 1
ATOM 1594 O O . VAL A 1 210 ? -0.417 -15.361 -8.234 1.00 66.44 210 VAL A O 1
ATOM 1597 N N . ASP A 1 211 ? 1.540 -16.141 -9.044 1.00 67.38 211 ASP A N 1
ATOM 1598 C CA . ASP A 1 211 ? 1.012 -17.283 -9.785 1.00 67.38 211 ASP A CA 1
ATOM 1599 C C . ASP A 1 211 ? 1.656 -18.548 -9.219 1.00 67.38 211 ASP A C 1
ATOM 1601 O O . ASP A 1 211 ? 2.714 -18.991 -9.657 1.00 67.38 211 ASP A O 1
ATOM 1605 N N . VAL A 1 212 ? 1.079 -19.043 -8.125 1.00 78.94 212 VAL A N 1
ATOM 1606 C CA . VAL A 1 212 ? 1.550 -20.242 -7.430 1.00 78.94 212 VAL A CA 1
ATOM 1607 C C . VAL A 1 212 ? 0.510 -21.323 -7.639 1.00 78.94 212 VAL A C 1
ATOM 1609 O O . VAL A 1 212 ? -0.641 -21.148 -7.237 1.00 78.94 212 VAL A O 1
ATOM 1612 N N . GLN A 1 213 ? 0.909 -22.444 -8.232 1.00 84.12 213 GLN A N 1
ATOM 1613 C CA . GLN A 1 213 ? 0.063 -23.630 -8.329 1.00 84.12 213 GLN A CA 1
ATOM 1614 C C . GLN A 1 213 ? -0.009 -24.305 -6.959 1.00 84.12 213 GLN A C 1
ATOM 1616 O O . GLN A 1 213 ? 1.011 -24.706 -6.400 1.00 84.12 213 GLN A O 1
ATOM 1621 N N . LEU A 1 214 ? -1.212 -24.364 -6.389 1.00 88.31 214 LEU A N 1
ATOM 1622 C CA . LEU A 1 214 ? -1.462 -24.958 -5.082 1.00 88.31 214 LEU A CA 1
ATOM 1623 C C . LEU A 1 214 ? -2.137 -26.314 -5.262 1.00 88.31 214 LEU A C 1
ATOM 1625 O O . LEU A 1 214 ? -3.102 -26.435 -6.011 1.00 88.31 214 LEU A O 1
ATOM 1629 N N . ASP A 1 215 ? -1.663 -27.310 -4.522 1.00 87.69 215 ASP A N 1
ATOM 1630 C CA . ASP A 1 215 ? -2.372 -28.575 -4.364 1.00 87.69 215 ASP A CA 1
ATOM 1631 C C . ASP A 1 215 ? -3.513 -28.390 -3.352 1.00 87.69 215 ASP A C 1
ATOM 1633 O O . ASP A 1 215 ? -3.292 -28.022 -2.195 1.00 87.69 215 ASP A O 1
ATOM 1637 N N . ALA A 1 216 ? -4.741 -28.629 -3.811 1.00 88.75 216 ALA A N 1
ATOM 1638 C CA . ALA A 1 216 ? -5.958 -28.526 -3.014 1.00 88.75 216 ALA A CA 1
ATOM 1639 C C . ALA A 1 216 ? -5.974 -29.504 -1.826 1.00 88.75 216 ALA A C 1
ATOM 1641 O O . ALA A 1 216 ? -6.503 -29.173 -0.766 1.00 88.75 216 ALA A O 1
ATOM 1642 N N . SER A 1 217 ? -5.385 -30.688 -2.002 1.00 88.75 217 SER A N 1
ATOM 1643 C CA . SER A 1 217 ? -5.395 -31.779 -1.025 1.00 88.75 217 SER A CA 1
ATOM 1644 C C . SER A 1 217 ? -4.222 -31.740 -0.045 1.00 88.75 217 SER A C 1
ATOM 1646 O O . SER A 1 217 ? -4.263 -32.413 0.987 1.00 88.75 217 SER A O 1
ATOM 1648 N N . ALA A 1 218 ? -3.197 -30.937 -0.340 1.00 90.19 218 ALA A N 1
ATOM 1649 C CA . ALA A 1 218 ? -2.030 -30.794 0.514 1.00 90.19 218 ALA A CA 1
ATOM 1650 C C . ALA A 1 218 ? -2.382 -30.169 1.881 1.00 90.19 218 ALA A C 1
ATOM 1652 O O . ALA A 1 218 ? -3.391 -29.465 2.016 1.00 90.19 218 ALA A O 1
ATOM 1653 N N . PRO A 1 219 ? -1.529 -30.369 2.905 1.00 92.25 219 PRO A N 1
ATOM 1654 C CA . PRO A 1 219 ? -1.644 -29.653 4.168 1.00 92.25 219 PRO A CA 1
ATOM 1655 C C . PRO A 1 219 ? -1.601 -28.136 3.952 1.00 92.25 219 PRO A C 1
ATOM 1657 O O . PRO A 1 219 ? -0.671 -27.606 3.335 1.00 92.25 219 PRO A O 1
ATOM 1660 N N . ALA A 1 220 ? -2.573 -27.420 4.518 1.00 91.94 220 ALA A N 1
ATOM 1661 C CA . ALA A 1 220 ? -2.744 -25.987 4.302 1.00 91.94 220 ALA A CA 1
ATOM 1662 C C . ALA A 1 220 ? -1.527 -25.161 4.746 1.00 91.94 220 ALA A C 1
ATOM 1664 O O . ALA A 1 220 ? -1.229 -24.133 4.135 1.00 91.94 220 ALA A O 1
ATOM 1665 N N . ALA A 1 221 ? -0.784 -25.626 5.756 1.00 91.56 221 ALA A N 1
ATOM 1666 C CA . ALA A 1 221 ? 0.454 -24.995 6.212 1.00 91.56 221 ALA A CA 1
ATOM 1667 C C . ALA A 1 221 ? 1.483 -24.862 5.081 1.00 91.56 221 ALA A C 1
ATOM 1669 O O . ALA A 1 221 ? 2.063 -23.792 4.900 1.00 91.56 221 ALA A O 1
ATOM 1670 N N . ARG A 1 222 ? 1.638 -25.912 4.261 1.00 90.19 222 ARG A N 1
ATOM 1671 C CA . ARG A 1 222 ? 2.555 -25.925 3.115 1.00 90.19 222 ARG A CA 1
ATOM 1672 C C . ARG A 1 222 ? 2.125 -24.911 2.061 1.00 90.19 222 ARG A C 1
ATOM 1674 O O . ARG A 1 222 ? 2.939 -24.107 1.622 1.00 90.19 222 ARG A O 1
ATOM 1681 N N . SER A 1 223 ? 0.844 -24.900 1.695 1.00 91.31 223 SER A N 1
ATOM 1682 C CA . SER A 1 223 ? 0.313 -23.961 0.700 1.00 91.31 223 SER A CA 1
ATOM 1683 C C . SER A 1 223 ? 0.423 -22.503 1.153 1.00 91.31 223 SER A C 1
ATOM 1685 O O . SER A 1 223 ? 0.834 -21.645 0.372 1.00 91.31 223 SER A O 1
ATOM 1687 N N . VAL A 1 224 ? 0.116 -22.213 2.423 1.00 91.94 224 VAL A N 1
ATOM 1688 C CA . VAL A 1 224 ? 0.288 -20.870 3.002 1.00 91.94 224 VAL A CA 1
ATOM 1689 C C . VAL A 1 224 ? 1.764 -20.465 2.991 1.00 91.94 224 VAL A C 1
ATOM 1691 O O . VAL A 1 224 ? 2.075 -19.341 2.594 1.00 91.94 224 VAL A O 1
ATOM 1694 N N . ALA A 1 225 ? 2.676 -21.374 3.350 1.00 92.56 225 ALA A N 1
ATOM 1695 C CA . ALA A 1 225 ? 4.114 -21.129 3.295 1.00 92.56 225 ALA A CA 1
ATOM 1696 C C . ALA A 1 225 ? 4.598 -20.817 1.872 1.00 92.56 225 ALA A C 1
ATOM 1698 O O . ALA A 1 225 ? 5.336 -19.853 1.683 1.00 92.56 225 ALA A O 1
ATOM 1699 N N . THR A 1 226 ? 4.129 -21.552 0.856 1.00 91.81 226 THR A N 1
ATOM 1700 C CA . THR A 1 226 ? 4.485 -21.294 -0.551 1.00 91.81 226 THR A CA 1
ATOM 1701 C C . THR A 1 226 ? 4.058 -19.895 -1.004 1.00 91.81 226 THR A C 1
ATOM 1703 O O . THR A 1 226 ? 4.836 -19.183 -1.639 1.00 91.81 226 THR A O 1
ATOM 1706 N N . VAL A 1 227 ? 2.849 -19.453 -0.641 1.00 92.00 227 VAL A N 1
ATOM 1707 C CA . VAL A 1 227 ? 2.374 -18.094 -0.962 1.00 92.00 227 VAL A CA 1
ATOM 1708 C C . VAL A 1 227 ? 3.219 -17.029 -0.256 1.00 92.00 227 VAL A C 1
ATOM 1710 O O . VAL A 1 227 ? 3.605 -16.035 -0.874 1.00 92.00 227 VAL A O 1
ATOM 1713 N N . LEU A 1 228 ? 3.533 -17.233 1.027 1.00 93.50 228 LEU A N 1
ATOM 1714 C CA . LEU A 1 228 ? 4.356 -16.309 1.813 1.00 93.50 228 LEU A CA 1
ATOM 1715 C C . LEU A 1 228 ? 5.794 -16.219 1.284 1.00 93.50 228 LEU A C 1
ATOM 1717 O O . LEU A 1 228 ? 6.342 -15.117 1.232 1.00 93.50 228 LEU A O 1
ATOM 1721 N N . LEU A 1 229 ? 6.378 -17.340 0.850 1.00 93.31 229 LEU A N 1
ATOM 1722 C CA . LEU A 1 229 ? 7.679 -17.382 0.178 1.00 93.31 229 LEU A CA 1
ATOM 1723 C C . LEU A 1 229 ? 7.644 -16.602 -1.136 1.00 93.31 229 LEU A C 1
ATOM 1725 O O . LEU A 1 229 ? 8.542 -15.809 -1.392 1.00 93.31 229 LEU A O 1
ATOM 1729 N N . ARG A 1 230 ? 6.572 -16.713 -1.929 1.00 91.06 230 ARG A N 1
ATOM 1730 C CA . ARG A 1 230 ? 6.478 -15.942 -3.174 1.00 91.06 230 ARG A CA 1
ATOM 1731 C C . ARG A 1 230 ? 6.408 -14.431 -2.933 1.00 91.06 230 ARG A C 1
ATOM 1733 O O . ARG A 1 230 ? 6.991 -13.657 -3.689 1.00 91.06 230 ARG A O 1
ATOM 1740 N N . TRP A 1 231 ? 5.710 -13.981 -1.890 1.00 92.31 231 TRP A N 1
ATOM 1741 C CA . TRP A 1 231 ? 5.747 -12.565 -1.502 1.00 92.31 231 TRP A CA 1
ATOM 1742 C C . TRP A 1 231 ? 7.106 -12.143 -0.946 1.00 92.31 231 TRP A C 1
ATOM 1744 O O . TRP A 1 231 ? 7.502 -10.998 -1.156 1.00 92.31 231 TRP A O 1
ATOM 1754 N N . LEU A 1 232 ? 7.826 -13.045 -0.276 1.00 94.38 232 LEU A N 1
ATOM 1755 C CA . LEU A 1 232 ? 9.201 -12.801 0.143 1.00 94.38 232 LEU A CA 1
ATOM 1756 C C . LEU A 1 232 ? 10.125 -12.599 -1.065 1.00 94.38 232 LEU A C 1
ATOM 1758 O O . LEU A 1 232 ? 10.863 -11.617 -1.076 1.00 94.38 232 LEU A O 1
ATOM 1762 N N . ASP A 1 233 ? 10.013 -13.438 -2.101 1.00 91.31 233 ASP A N 1
ATOM 1763 C CA . ASP A 1 233 ? 10.774 -13.285 -3.349 1.00 91.31 233 ASP A CA 1
ATOM 1764 C C . ASP A 1 233 ? 10.517 -11.909 -3.989 1.00 91.31 233 ASP A C 1
ATOM 1766 O O . ASP A 1 233 ? 11.444 -11.243 -4.443 1.00 91.31 233 ASP A O 1
ATOM 1770 N N . ILE A 1 234 ? 9.259 -11.440 -3.986 1.00 90.81 234 ILE A N 1
ATOM 1771 C CA . ILE A 1 234 ? 8.913 -10.095 -4.476 1.00 90.81 234 ILE A CA 1
ATOM 1772 C C . ILE A 1 234 ? 9.606 -9.022 -3.630 1.00 90.81 234 ILE A C 1
ATOM 1774 O O . ILE A 1 234 ? 10.126 -8.056 -4.180 1.00 90.81 234 ILE A O 1
ATOM 1778 N N . ILE A 1 235 ? 9.632 -9.159 -2.303 1.00 93.75 235 ILE A N 1
ATOM 1779 C CA . ILE A 1 235 ? 10.318 -8.188 -1.442 1.00 93.75 235 ILE A CA 1
ATOM 1780 C C . ILE A 1 235 ? 11.812 -8.162 -1.775 1.00 93.75 235 ILE A C 1
ATOM 1782 O O . ILE A 1 235 ? 12.338 -7.095 -2.088 1.00 93.75 235 ILE A O 1
ATOM 1786 N N . GLU A 1 236 ? 12.475 -9.317 -1.774 1.00 92.81 236 GLU A N 1
ATOM 1787 C CA . GLU A 1 236 ? 13.909 -9.446 -2.058 1.00 92.81 236 GLU A CA 1
ATOM 1788 C C . GLU A 1 236 ? 14.280 -8.874 -3.432 1.00 92.81 236 GLU A C 1
ATOM 1790 O O . GLU A 1 236 ? 15.201 -8.060 -3.529 1.00 92.81 236 GLU A O 1
ATOM 1795 N N . ALA A 1 237 ? 13.503 -9.194 -4.472 1.00 88.56 237 ALA A N 1
ATOM 1796 C CA . ALA A 1 237 ? 13.732 -8.706 -5.830 1.00 88.56 237 ALA A CA 1
ATOM 1797 C C . ALA A 1 237 ? 13.641 -7.173 -5.960 1.00 88.56 237 ALA A C 1
ATOM 1799 O O . ALA A 1 237 ? 14.242 -6.592 -6.864 1.00 88.56 237 ALA A O 1
ATOM 1800 N N . ASN A 1 238 ? 12.910 -6.493 -5.067 1.00 92.25 238 ASN A N 1
ATOM 1801 C CA . ASN A 1 238 ? 12.665 -5.051 -5.165 1.00 92.25 238 ASN A CA 1
ATOM 1802 C C . ASN A 1 238 ? 13.448 -4.203 -4.157 1.00 92.25 238 ASN A C 1
ATOM 1804 O O . ASN A 1 238 ? 13.535 -2.987 -4.340 1.00 92.25 238 ASN A O 1
ATOM 1808 N N . VAL A 1 239 ? 14.041 -4.796 -3.114 1.00 93.81 239 VAL A N 1
ATOM 1809 C CA . VAL A 1 239 ? 14.799 -4.053 -2.087 1.00 93.81 239 VAL A CA 1
ATOM 1810 C C . VAL A 1 239 ? 15.974 -3.283 -2.694 1.00 93.81 239 VAL A C 1
ATOM 1812 O O . VAL A 1 239 ? 16.195 -2.126 -2.325 1.00 93.81 239 VAL A O 1
ATOM 1815 N N . ALA A 1 240 ? 16.691 -3.873 -3.654 1.00 91.31 240 ALA A N 1
ATOM 1816 C CA . ALA A 1 240 ? 17.797 -3.200 -4.334 1.00 91.31 240 ALA A CA 1
ATOM 1817 C C . ALA A 1 240 ? 17.316 -1.949 -5.091 1.00 91.31 240 ALA A C 1
ATOM 1819 O O . ALA A 1 240 ? 17.869 -0.866 -4.900 1.00 91.31 240 ALA A O 1
ATOM 1820 N N . GLY A 1 241 ? 16.226 -2.065 -5.860 1.00 90.50 241 GLY A N 1
ATOM 1821 C CA . GLY A 1 241 ? 15.635 -0.932 -6.579 1.00 90.50 241 GLY A CA 1
ATOM 1822 C C . GLY A 1 241 ? 15.072 0.151 -5.655 1.00 90.50 241 GLY A C 1
ATOM 1823 O O . GLY A 1 241 ? 15.227 1.337 -5.941 1.00 90.50 241 GLY A O 1
ATOM 1824 N N . CYS A 1 242 ? 14.518 -0.233 -4.498 1.00 93.69 242 CYS A N 1
ATOM 1825 C CA . CYS A 1 242 ? 14.112 0.712 -3.453 1.00 93.69 242 CYS A CA 1
ATOM 1826 C C . CYS A 1 242 ? 15.309 1.472 -2.871 1.00 93.69 242 CYS A C 1
ATOM 1828 O O . CYS A 1 242 ? 15.240 2.676 -2.666 1.00 93.69 242 CYS A O 1
ATOM 1830 N N . THR A 1 243 ? 16.403 0.769 -2.575 1.00 94.00 243 THR A N 1
ATOM 1831 C CA . THR A 1 243 ? 17.599 1.342 -1.934 1.00 94.00 243 THR A CA 1
ATOM 1832 C C . THR A 1 243 ? 18.345 2.283 -2.883 1.00 94.00 243 THR A C 1
ATOM 1834 O O . THR A 1 243 ? 18.888 3.299 -2.443 1.00 94.00 243 THR A O 1
ATOM 1837 N N . ALA A 1 244 ? 18.334 1.959 -4.179 1.00 91.06 244 ALA A N 1
ATOM 1838 C CA . ALA A 1 244 ? 18.918 2.753 -5.255 1.00 91.06 244 ALA A CA 1
ATOM 1839 C C . ALA A 1 244 ? 18.005 3.883 -5.768 1.00 91.06 244 ALA A C 1
ATOM 1841 O O . ALA A 1 244 ? 18.445 4.667 -6.600 1.00 91.06 244 ALA A O 1
ATOM 1842 N N . ASP A 1 245 ? 16.771 3.988 -5.262 1.00 91.56 245 ASP A N 1
ATOM 1843 C CA . ASP A 1 245 ? 15.793 5.008 -5.664 1.00 91.56 245 ASP A CA 1
ATOM 1844 C C . ASP A 1 245 ? 15.467 5.021 -7.169 1.00 91.56 245 ASP A C 1
ATOM 1846 O O . ASP A 1 245 ? 15.303 6.081 -7.768 1.00 91.56 245 ASP A O 1
ATOM 1850 N N . ILE A 1 246 ? 15.408 3.838 -7.794 1.00 89.12 246 ILE A N 1
ATOM 1851 C CA . ILE A 1 246 ? 15.282 3.710 -9.257 1.00 89.12 246 ILE A CA 1
ATOM 1852 C C . ILE A 1 246 ? 13.949 4.278 -9.759 1.00 89.12 246 ILE A C 1
ATOM 1854 O O . ILE A 1 246 ? 13.912 5.097 -10.675 1.00 89.12 246 ILE A O 1
ATOM 1858 N N . ASP A 1 247 ? 12.845 3.818 -9.170 1.00 88.25 247 ASP A N 1
ATOM 1859 C CA . ASP A 1 247 ? 11.510 4.360 -9.391 1.00 88.25 247 ASP A CA 1
ATOM 1860 C C . ASP A 1 247 ? 10.598 4.091 -8.185 1.00 88.25 247 ASP A C 1
ATOM 1862 O O . ASP A 1 247 ? 10.911 3.306 -7.284 1.00 88.25 247 ASP A O 1
ATOM 1866 N N . THR A 1 248 ? 9.442 4.759 -8.159 1.00 89.06 248 THR A N 1
ATOM 1867 C CA . THR A 1 248 ? 8.512 4.684 -7.019 1.00 89.06 248 THR A CA 1
ATOM 1868 C C . THR A 1 248 ? 7.748 3.356 -6.924 1.00 89.06 248 THR A C 1
ATOM 1870 O O . THR A 1 248 ? 7.148 3.064 -5.884 1.00 89.06 248 THR A O 1
ATOM 1873 N N . GLU A 1 249 ? 7.725 2.554 -7.991 1.00 88.62 249 GLU A N 1
ATOM 1874 C CA . GLU A 1 249 ? 6.953 1.315 -8.042 1.00 88.62 249 GLU A CA 1
ATOM 1875 C C . GLU A 1 249 ? 7.692 0.150 -7.378 1.00 88.62 249 GLU A C 1
ATOM 1877 O O . GLU A 1 249 ? 7.037 -0.723 -6.815 1.00 88.62 249 GLU A O 1
ATOM 1882 N N . TYR A 1 250 ? 9.029 0.167 -7.316 1.00 90.44 250 TYR A N 1
ATOM 1883 C CA . TYR A 1 250 ? 9.783 -0.773 -6.470 1.00 90.44 250 TYR A CA 1
ATOM 1884 C C . TYR A 1 250 ? 9.284 -0.745 -5.018 1.00 90.44 250 TYR A C 1
ATOM 1886 O O . TYR A 1 250 ? 8.938 -1.777 -4.437 1.00 90.44 250 TYR A O 1
ATOM 1894 N N . LEU A 1 251 ? 9.168 0.457 -4.440 1.00 93.44 251 LEU A N 1
ATOM 1895 C CA . LEU A 1 251 ? 8.653 0.624 -3.080 1.00 93.44 251 LEU A CA 1
ATOM 1896 C C . LEU A 1 251 ? 7.167 0.259 -2.991 1.00 93.44 251 LEU A C 1
ATOM 1898 O O . LEU A 1 251 ? 6.702 -0.241 -1.961 1.00 93.44 251 LEU A O 1
ATOM 1902 N N . HIS A 1 252 ? 6.404 0.500 -4.058 1.00 91.00 252 HIS A N 1
ATOM 1903 C CA . HIS A 1 252 ? 5.008 0.090 -4.128 1.00 91.00 252 HIS A CA 1
ATOM 1904 C C . HIS A 1 252 ? 4.849 -1.431 -4.010 1.00 91.00 252 HIS A C 1
ATOM 1906 O O . HIS A 1 252 ? 4.050 -1.883 -3.183 1.00 91.00 252 HIS A O 1
ATOM 1912 N N . ASP A 1 253 ? 5.636 -2.196 -4.767 1.00 90.00 253 ASP A N 1
ATOM 1913 C CA . ASP A 1 253 ? 5.599 -3.659 -4.800 1.00 90.00 253 ASP A CA 1
ATOM 1914 C C . ASP A 1 253 ? 6.007 -4.265 -3.453 1.00 90.00 253 ASP A C 1
ATOM 1916 O O . ASP A 1 253 ? 5.259 -5.075 -2.895 1.00 90.00 253 ASP A O 1
ATOM 1920 N N . VAL A 1 254 ? 7.110 -3.789 -2.854 1.00 93.12 254 VAL A N 1
ATOM 1921 C CA . VAL A 1 254 ? 7.527 -4.196 -1.497 1.00 93.12 254 VAL A CA 1
ATOM 1922 C C . VAL A 1 254 ? 6.392 -3.973 -0.498 1.00 93.12 254 VAL A C 1
ATOM 1924 O O . VAL A 1 254 ? 6.060 -4.851 0.298 1.00 93.12 254 VAL A O 1
ATOM 1927 N N . ARG A 1 255 ? 5.733 -2.809 -0.546 1.00 94.25 255 ARG A N 1
ATOM 1928 C CA . ARG A 1 255 ? 4.629 -2.493 0.373 1.00 94.25 255 ARG A CA 1
ATOM 1929 C C . ARG A 1 255 ? 3.394 -3.348 0.143 1.00 94.25 255 ARG A C 1
ATOM 1931 O O . ARG A 1 255 ? 2.692 -3.653 1.111 1.00 94.25 255 ARG A O 1
ATOM 1938 N N . ILE A 1 256 ? 3.084 -3.699 -1.105 1.00 90.62 256 ILE A N 1
ATOM 1939 C CA . ILE A 1 256 ? 1.984 -4.617 -1.411 1.00 90.62 256 ILE A CA 1
ATOM 1940 C C . ILE A 1 256 ? 2.267 -5.978 -0.778 1.00 90.62 256 ILE A C 1
ATOM 1942 O O . ILE A 1 256 ? 1.422 -6.440 -0.007 1.00 90.62 256 ILE A O 1
ATOM 1946 N N . ALA A 1 257 ? 3.448 -6.547 -1.027 1.00 91.81 257 ALA A N 1
ATOM 1947 C CA . ALA A 1 257 ? 3.856 -7.844 -0.498 1.00 91.81 257 ALA A CA 1
ATOM 1948 C C . ALA A 1 257 ? 3.861 -7.854 1.041 1.00 91.81 257 ALA A C 1
ATOM 1950 O O . ALA A 1 257 ? 3.182 -8.674 1.653 1.00 91.81 257 ALA A O 1
ATOM 1951 N N . VAL A 1 258 ? 4.481 -6.860 1.693 1.00 94.31 258 VAL A N 1
ATOM 1952 C CA . VAL A 1 258 ? 4.482 -6.723 3.166 1.00 94.31 258 VAL A CA 1
ATOM 1953 C C . VAL A 1 258 ? 3.059 -6.644 3.731 1.00 94.31 258 VAL A C 1
ATOM 1955 O O . VAL A 1 258 ? 2.737 -7.260 4.752 1.00 94.31 258 VAL A O 1
ATOM 1958 N N . ARG A 1 259 ? 2.166 -5.887 3.082 1.00 90.88 259 ARG A N 1
ATOM 1959 C CA . ARG A 1 259 ? 0.771 -5.756 3.524 1.00 90.88 259 ARG A CA 1
ATOM 1960 C C . ARG A 1 259 ? -0.016 -7.052 3.340 1.00 90.88 259 ARG A C 1
ATOM 1962 O O . ARG A 1 259 ? -0.839 -7.373 4.203 1.00 90.88 259 ARG A O 1
ATOM 1969 N N . GLN A 1 260 ? 0.200 -7.761 2.236 1.00 90.25 260 GLN A N 1
ATOM 1970 C CA . GLN A 1 260 ? -0.411 -9.062 1.971 1.00 90.25 260 GLN A CA 1
ATOM 1971 C C . GLN A 1 260 ? 0.072 -10.097 2.992 1.00 90.25 260 GLN A C 1
ATOM 1973 O O . GLN A 1 260 ? -0.779 -10.672 3.668 1.00 90.25 260 GLN A O 1
ATOM 1978 N N . THR A 1 261 ? 1.382 -10.202 3.240 1.00 93.25 261 THR A N 1
ATOM 1979 C CA . THR A 1 261 ? 1.977 -11.042 4.294 1.00 93.25 261 THR A CA 1
ATOM 1980 C C . THR A 1 261 ? 1.321 -10.794 5.650 1.00 93.25 261 THR A C 1
ATOM 1982 O O . THR A 1 261 ? 0.745 -11.705 6.240 1.00 93.25 261 THR A O 1
ATOM 1985 N N . ARG A 1 262 ? 1.278 -9.540 6.120 1.00 93.25 262 ARG A N 1
ATOM 1986 C CA . ARG A 1 262 ? 0.639 -9.185 7.406 1.00 93.25 262 ARG A CA 1
ATOM 1987 C C . ARG A 1 262 ? -0.842 -9.559 7.465 1.00 93.25 262 ARG A C 1
ATOM 1989 O O . ARG A 1 262 ? -1.339 -9.988 8.505 1.00 93.25 262 ARG A O 1
ATOM 1996 N N . THR A 1 263 ? -1.569 -9.357 6.367 1.00 89.88 263 THR A N 1
ATOM 1997 C CA . THR A 1 263 ? -3.006 -9.662 6.313 1.00 89.88 263 THR A CA 1
ATOM 1998 C C . THR A 1 263 ? -3.254 -11.168 6.295 1.00 89.88 263 THR A C 1
ATOM 2000 O O . THR A 1 263 ? -4.204 -11.636 6.932 1.00 89.88 263 THR A O 1
ATOM 2003 N N . LEU A 1 264 ? -2.395 -11.921 5.606 1.00 89.88 264 LEU A N 1
ATOM 2004 C CA . LEU A 1 264 ? -2.461 -13.372 5.545 1.00 89.88 264 LEU A CA 1
ATOM 2005 C C . LEU A 1 264 ? -2.134 -13.982 6.906 1.00 89.88 264 LEU A C 1
ATOM 2007 O O . LEU A 1 264 ? -2.937 -14.765 7.394 1.00 89.88 264 LEU A O 1
ATOM 2011 N N . LEU A 1 265 ? -1.073 -13.531 7.585 1.00 92.00 265 LEU A N 1
ATOM 2012 C CA . LEU A 1 265 ? -0.745 -13.976 8.947 1.00 92.00 265 LEU A CA 1
ATOM 2013 C C . LEU A 1 265 ? -1.887 -13.719 9.934 1.00 92.00 265 LEU A C 1
ATOM 2015 O O . LEU A 1 265 ? -2.214 -14.568 10.752 1.00 92.00 265 LEU A O 1
ATOM 2019 N N . LYS A 1 266 ? -2.586 -12.587 9.815 1.00 89.19 266 LYS A N 1
ATOM 2020 C CA . LYS A 1 266 ? -3.765 -12.311 10.649 1.00 89.19 266 LYS A CA 1
ATOM 2021 C C . LYS A 1 266 ? -4.948 -13.254 10.376 1.00 89.19 266 LYS A C 1
ATOM 2023 O O . LYS A 1 266 ? -5.790 -13.442 11.251 1.00 89.19 266 LYS A O 1
ATOM 2028 N N . SER A 1 267 ? -5.071 -13.768 9.154 1.00 86.69 267 SER A N 1
ATOM 2029 C CA . SER A 1 267 ? -6.255 -14.516 8.699 1.00 86.69 267 SER A CA 1
ATOM 2030 C C . SER A 1 267 ? -6.055 -16.034 8.682 1.00 86.69 267 SER A C 1
ATOM 2032 O O . SER A 1 267 ? -7.034 -16.768 8.825 1.00 86.69 267 SER A O 1
ATOM 2034 N N . LEU A 1 268 ? -4.811 -16.468 8.472 1.00 89.62 268 LEU A N 1
ATOM 2035 C CA . LEU A 1 268 ? -4.369 -17.849 8.276 1.00 89.62 268 LEU A CA 1
ATOM 2036 C C . LEU A 1 268 ? -3.157 -18.209 9.149 1.00 89.62 268 LEU A C 1
ATOM 2038 O O . LEU A 1 268 ? -2.607 -19.290 8.987 1.00 89.62 268 LEU A O 1
ATOM 2042 N N . GLY A 1 269 ? -2.699 -17.328 10.043 1.00 86.88 269 GLY A N 1
ATOM 2043 C CA . GLY A 1 269 ? -1.550 -17.621 10.906 1.00 86.88 269 GLY A CA 1
ATOM 2044 C C . GLY A 1 269 ? -1.777 -18.839 11.797 1.00 86.88 269 GLY A C 1
ATOM 2045 O O . GLY A 1 269 ? -0.832 -19.556 12.081 1.00 86.88 269 GLY A O 1
ATOM 2046 N N . ASP A 1 270 ? -3.034 -19.137 12.139 1.00 89.88 270 ASP A N 1
ATOM 2047 C CA . ASP A 1 270 ? -3.414 -20.320 12.915 1.00 89.88 270 ASP A CA 1
ATOM 2048 C C . ASP A 1 270 ? -3.249 -21.651 12.160 1.00 89.88 270 ASP A C 1
ATOM 2050 O O . ASP A 1 270 ? -3.400 -22.711 12.754 1.00 89.88 270 ASP A O 1
ATOM 2054 N N . VAL A 1 271 ? -2.956 -21.598 10.857 1.00 90.56 271 VAL A N 1
ATOM 2055 C CA . VAL A 1 271 ? -2.648 -22.764 10.016 1.00 90.56 271 VAL A CA 1
ATOM 2056 C C . VAL A 1 271 ? -1.148 -23.083 10.026 1.00 90.56 271 VAL A C 1
ATOM 2058 O O . VAL A 1 271 ? -0.754 -24.201 9.710 1.00 90.56 271 VAL A O 1
ATOM 2061 N N . LEU A 1 272 ? -0.302 -22.110 10.369 1.00 90.75 272 LEU A N 1
ATOM 2062 C CA . LEU A 1 272 ? 1.142 -22.307 10.486 1.00 90.75 272 LEU A CA 1
ATOM 2063 C C . LEU A 1 272 ? 1.490 -22.926 11.851 1.00 90.75 272 LEU A C 1
ATOM 2065 O O . LEU A 1 272 ? 0.688 -22.821 12.784 1.00 90.75 272 LEU A O 1
ATOM 2069 N N . PRO A 1 273 ? 2.679 -23.543 11.998 1.00 87.88 273 PRO A N 1
ATOM 2070 C CA . PRO A 1 273 ? 3.141 -24.022 13.295 1.00 87.88 273 PRO A CA 1
ATOM 2071 C C . PRO A 1 273 ? 3.096 -22.915 14.368 1.00 87.88 273 PRO A C 1
ATOM 2073 O O . PRO A 1 273 ? 3.449 -21.762 14.079 1.00 87.88 273 PRO A O 1
ATOM 2076 N N . PRO A 1 274 ? 2.666 -23.238 15.603 1.00 83.31 274 PRO A N 1
ATOM 2077 C CA . PRO A 1 274 ? 2.519 -22.252 16.668 1.00 83.31 274 PRO A CA 1
ATOM 2078 C C . PRO A 1 274 ? 3.857 -21.572 16.987 1.00 83.31 274 PRO A C 1
ATOM 2080 O O . PRO A 1 274 ? 4.899 -22.221 17.044 1.00 83.31 274 PRO A O 1
ATOM 2083 N N . GLY A 1 275 ? 3.836 -20.252 17.191 1.00 84.06 275 GLY A N 1
ATOM 2084 C CA . GLY A 1 275 ? 5.023 -19.445 17.480 1.00 84.06 275 GLY A CA 1
ATOM 2085 C C . GLY A 1 275 ? 5.672 -18.815 16.246 1.00 84.06 275 GLY A C 1
ATOM 2086 O O . GLY A 1 275 ? 6.314 -17.770 16.377 1.00 84.06 275 GLY A O 1
ATOM 2087 N N . VAL A 1 276 ? 5.483 -19.377 15.041 1.00 88.75 276 VAL A N 1
ATOM 2088 C CA . VAL A 1 276 ? 6.020 -18.780 13.805 1.00 88.75 276 VAL A CA 1
ATOM 2089 C C . VAL A 1 276 ? 5.372 -17.414 13.527 1.00 88.75 276 VAL A C 1
ATOM 2091 O O . VAL A 1 276 ? 6.109 -16.434 13.410 1.00 88.75 276 VAL A O 1
ATOM 2094 N N . PRO A 1 277 ? 4.034 -17.259 13.463 1.00 88.94 277 PRO A N 1
ATOM 2095 C CA . PRO A 1 277 ? 3.427 -15.948 13.220 1.00 88.94 277 PRO A CA 1
ATOM 2096 C C . PRO A 1 277 ? 3.775 -14.906 14.293 1.00 88.94 277 PRO A C 1
ATOM 2098 O O . PRO A 1 277 ? 3.998 -13.740 13.962 1.00 88.94 277 PRO A O 1
ATOM 2101 N N . GLU A 1 278 ? 3.822 -15.314 15.564 1.00 90.56 278 GLU A N 1
ATOM 2102 C CA . GLU A 1 278 ? 4.087 -14.436 16.706 1.00 90.56 278 GLU A CA 1
ATOM 2103 C C . GLU A 1 278 ? 5.525 -13.911 16.693 1.00 90.56 278 GLU A C 1
ATOM 2105 O O . GLU A 1 278 ? 5.728 -12.708 16.867 1.00 90.56 278 GLU A O 1
ATOM 2110 N N . ARG A 1 279 ? 6.508 -14.779 16.407 1.00 92.00 279 ARG A N 1
ATOM 2111 C CA . ARG A 1 279 ? 7.938 -14.426 16.361 1.00 92.00 279 ARG A CA 1
ATOM 2112 C C . ARG A 1 279 ? 8.234 -13.280 15.393 1.00 92.00 279 ARG A C 1
ATOM 2114 O O . ARG A 1 279 ? 9.073 -12.435 15.685 1.00 92.00 279 ARG A O 1
ATOM 2121 N N . PHE A 1 280 ? 7.554 -13.237 14.247 1.00 94.75 280 PHE A N 1
ATOM 2122 C CA . PHE A 1 280 ? 7.845 -12.268 13.183 1.00 94.75 280 PHE A CA 1
ATOM 2123 C C . PHE A 1 280 ? 6.855 -11.093 13.117 1.00 94.75 280 PHE A C 1
ATOM 2125 O O . PHE A 1 280 ? 7.022 -10.191 12.290 1.00 94.75 280 PHE A O 1
ATOM 2132 N N . ALA A 1 281 ? 5.820 -11.059 13.963 1.00 90.56 281 ALA A N 1
ATOM 2133 C CA . ALA A 1 281 ? 4.762 -10.047 13.893 1.00 90.56 281 ALA A CA 1
ATOM 2134 C C . ALA A 1 281 ? 5.295 -8.606 14.018 1.00 90.56 281 ALA A C 1
ATOM 2136 O O . ALA A 1 281 ? 4.881 -7.714 13.258 1.00 90.56 281 ALA A O 1
ATOM 2137 N N . ASP A 1 282 ? 6.230 -8.387 14.944 1.00 92.81 282 ASP A N 1
ATOM 2138 C CA . ASP A 1 282 ? 6.845 -7.082 15.181 1.00 92.81 282 ASP A CA 1
ATOM 2139 C C . ASP A 1 282 ? 7.836 -6.694 14.084 1.00 92.81 282 ASP A C 1
ATOM 2141 O O . ASP A 1 282 ? 7.858 -5.534 13.673 1.00 92.81 282 ASP A O 1
ATOM 2145 N N . GLU A 1 283 ? 8.562 -7.653 13.510 1.00 96.56 283 GLU A N 1
ATOM 2146 C CA . GLU A 1 283 ? 9.461 -7.403 12.380 1.00 96.56 283 GLU A CA 1
ATOM 2147 C C . GLU A 1 283 ? 8.692 -6.969 11.125 1.00 96.56 283 GLU A C 1
ATOM 2149 O O . GLU A 1 283 ? 8.997 -5.946 10.503 1.00 96.56 283 GLU A O 1
ATOM 2154 N N . TRP A 1 284 ? 7.584 -7.647 10.811 1.00 96.31 284 TRP A N 1
ATOM 2155 C CA . TRP A 1 284 ? 6.693 -7.215 9.734 1.00 96.31 284 TRP A CA 1
ATOM 2156 C C . TRP A 1 284 ? 6.037 -5.860 10.025 1.00 96.31 284 TRP A C 1
ATOM 2158 O O . TRP A 1 284 ? 5.694 -5.114 9.101 1.00 96.31 284 TRP A O 1
ATOM 2168 N N . ARG A 1 285 ? 5.811 -5.519 11.302 1.00 94.38 285 ARG A N 1
ATOM 2169 C CA . ARG A 1 285 ? 5.285 -4.202 11.707 1.00 94.38 285 ARG A CA 1
ATOM 2170 C C . ARG A 1 285 ? 6.325 -3.117 11.529 1.00 94.38 285 ARG A C 1
ATOM 2172 O O . ARG A 1 285 ? 5.984 -2.053 11.005 1.00 94.38 285 ARG A O 1
ATOM 2179 N N . TRP A 1 286 ? 7.560 -3.392 11.914 1.00 97.00 286 TRP A N 1
ATOM 2180 C CA . TRP A 1 286 ? 8.694 -2.516 11.699 1.00 97.00 286 TRP A CA 1
ATOM 2181 C C . TRP A 1 286 ? 8.876 -2.224 10.206 1.00 97.00 286 TRP A C 1
ATOM 2183 O O . TRP A 1 286 ? 8.807 -1.056 9.825 1.00 97.00 286 TRP A O 1
ATOM 2193 N N . LEU A 1 287 ? 8.962 -3.245 9.346 1.00 97.00 287 LEU A N 1
ATOM 2194 C CA . LEU A 1 287 ? 9.150 -3.060 7.901 1.00 97.00 287 LEU A CA 1
ATOM 2195 C C . LEU A 1 287 ? 7.982 -2.293 7.246 1.00 97.00 287 LEU A C 1
ATOM 2197 O O . LEU A 1 287 ? 8.179 -1.407 6.408 1.00 97.00 287 LEU A O 1
ATOM 2201 N N . SER A 1 288 ? 6.745 -2.567 7.675 1.00 95.00 288 SER A N 1
ATOM 2202 C CA . SER A 1 288 ? 5.569 -1.805 7.235 1.00 95.00 288 SER A CA 1
ATOM 2203 C C . SER A 1 288 ? 5.625 -0.337 7.672 1.00 95.00 288 SER A C 1
ATOM 2205 O O . SER A 1 288 ? 5.167 0.534 6.932 1.00 95.00 288 SER A O 1
ATOM 2207 N N . THR A 1 289 ? 6.134 -0.051 8.870 1.00 96.31 289 THR A N 1
ATOM 2208 C CA . THR A 1 289 ? 6.234 1.317 9.404 1.00 96.31 289 THR A CA 1
ATOM 2209 C C . THR A 1 289 ? 7.371 2.076 8.725 1.00 96.31 289 THR A C 1
ATOM 2211 O O . THR A 1 289 ? 7.177 3.217 8.322 1.00 96.31 289 THR A O 1
ATOM 2214 N N . LEU A 1 290 ? 8.512 1.416 8.506 1.00 96.94 290 LEU A N 1
ATOM 2215 C CA . LEU A 1 290 ? 9.695 1.960 7.840 1.00 96.94 290 LEU A CA 1
ATOM 2216 C C . LEU A 1 290 ? 9.398 2.457 6.417 1.00 96.94 290 LEU A C 1
ATOM 2218 O O . LEU A 1 290 ? 9.890 3.503 6.011 1.00 96.94 290 LEU A O 1
ATOM 2222 N N . THR A 1 291 ? 8.585 1.715 5.663 1.00 95.94 291 THR A N 1
ATOM 2223 C CA . THR A 1 291 ? 8.308 1.995 4.241 1.00 95.94 291 THR A CA 1
ATOM 2224 C C . THR A 1 291 ? 7.140 2.960 4.005 1.00 95.94 291 THR A C 1
ATOM 2226 O O . THR A 1 291 ? 6.907 3.366 2.867 1.00 95.94 291 THR A O 1
ATOM 2229 N N . THR A 1 292 ? 6.351 3.301 5.034 1.00 94.56 292 THR A N 1
ATOM 2230 C CA . THR A 1 292 ? 5.112 4.090 4.862 1.00 94.56 292 THR A CA 1
ATOM 2231 C C . THR A 1 292 ? 5.352 5.559 4.525 1.00 94.56 292 THR A C 1
ATOM 2233 O O . THR A 1 292 ? 4.844 5.981 3.486 1.00 94.56 292 THR A O 1
ATOM 2236 N N . PRO A 1 293 ? 6.149 6.314 5.303 1.00 95.50 293 PRO A N 1
ATOM 2237 C CA . PRO A 1 293 ? 6.308 7.750 5.080 1.00 95.50 293 PRO A CA 1
ATOM 2238 C C . PRO A 1 293 ? 6.834 8.089 3.680 1.00 95.50 293 PRO A C 1
ATOM 2240 O O . PRO A 1 293 ? 6.268 8.938 2.996 1.00 95.50 293 PRO A O 1
ATOM 2243 N N . THR A 1 294 ? 7.860 7.370 3.210 1.00 94.69 294 THR A N 1
ATOM 2244 C CA . THR A 1 294 ? 8.431 7.570 1.870 1.00 94.69 294 THR A CA 1
ATOM 2245 C C . THR A 1 294 ? 7.396 7.343 0.771 1.00 94.69 294 THR A C 1
ATOM 2247 O O . THR A 1 294 ? 7.273 8.176 -0.122 1.00 94.69 294 THR A O 1
ATOM 2250 N N . ARG A 1 295 ? 6.594 6.269 0.851 1.00 94.12 295 ARG A N 1
ATOM 2251 C CA . ARG A 1 295 ? 5.582 5.993 -0.180 1.00 94.12 295 ARG A CA 1
ATOM 2252 C C . ARG A 1 295 ? 4.452 7.014 -0.171 1.00 94.12 295 ARG A C 1
ATOM 2254 O O . ARG A 1 295 ? 3.958 7.360 -1.240 1.00 94.12 295 ARG A O 1
ATOM 2261 N N . ASP A 1 296 ? 4.018 7.458 1.003 1.00 91.62 296 ASP A N 1
ATOM 2262 C CA . ASP A 1 296 ? 2.962 8.466 1.095 1.00 91.62 296 ASP A CA 1
ATOM 2263 C C . ASP A 1 296 ? 3.427 9.770 0.426 1.00 91.62 296 ASP A C 1
ATOM 2265 O O . ASP A 1 296 ? 2.693 10.350 -0.375 1.00 91.62 296 ASP A O 1
ATOM 2269 N N . LEU A 1 297 ? 4.687 10.160 0.645 1.00 91.50 297 LEU A N 1
ATOM 2270 C CA . LEU A 1 297 ? 5.302 11.310 -0.017 1.00 91.50 297 LEU A CA 1
ATOM 2271 C C . LEU A 1 297 ? 5.495 11.099 -1.526 1.00 91.50 297 LEU A C 1
ATOM 2273 O O . LEU A 1 297 ? 5.216 12.022 -2.288 1.00 91.50 297 LEU A O 1
ATOM 2277 N N . ASP A 1 298 ? 5.904 9.908 -1.978 1.00 89.19 298 ASP A N 1
ATOM 2278 C CA . ASP A 1 298 ? 6.011 9.591 -3.412 1.00 89.19 298 ASP A CA 1
ATOM 2279 C C . ASP A 1 298 ? 4.660 9.769 -4.125 1.00 89.19 298 ASP A C 1
ATOM 2281 O O . ASP A 1 298 ? 4.593 10.385 -5.186 1.00 89.19 298 ASP A O 1
ATOM 2285 N N . VAL A 1 299 ? 3.567 9.272 -3.532 1.00 88.00 299 VAL A N 1
ATOM 2286 C CA . VAL A 1 299 ? 2.216 9.387 -4.110 1.00 88.00 299 VAL A CA 1
ATOM 2287 C C . VAL A 1 299 ? 1.779 10.848 -4.206 1.00 88.00 299 VAL A C 1
ATOM 2289 O O . VAL A 1 299 ? 1.249 11.259 -5.239 1.00 88.00 299 VAL A O 1
ATOM 2292 N N . VAL A 1 300 ? 2.017 11.642 -3.158 1.00 85.62 300 VAL A N 1
ATOM 2293 C CA . VAL A 1 300 ? 1.671 13.071 -3.157 1.00 85.62 300 VAL A CA 1
ATOM 2294 C C . VAL A 1 300 ? 2.500 13.833 -4.193 1.00 85.62 300 VAL A C 1
ATOM 2296 O O . VAL A 1 300 ? 1.945 14.617 -4.962 1.00 85.62 300 VAL A O 1
ATOM 2299 N N . LEU A 1 301 ? 3.811 13.588 -4.259 1.00 83.94 301 LEU A N 1
ATOM 2300 C CA . LEU A 1 301 ? 4.708 14.252 -5.207 1.00 83.94 301 LEU A CA 1
ATOM 2301 C C . LEU A 1 301 ? 4.381 13.899 -6.664 1.00 83.94 301 LEU A C 1
ATOM 2303 O O . LEU A 1 301 ? 4.385 14.791 -7.511 1.00 83.94 301 LEU A O 1
ATOM 2307 N N . LEU A 1 302 ? 4.039 12.640 -6.959 1.00 79.88 302 LEU A N 1
ATOM 2308 C CA . LEU A 1 302 ? 3.576 12.230 -8.291 1.00 79.88 302 LEU A CA 1
ATOM 2309 C C . LEU A 1 302 ? 2.267 12.923 -8.685 1.00 79.88 302 LEU A C 1
ATOM 2311 O O . LEU A 1 302 ? 2.118 13.334 -9.837 1.00 79.88 302 LEU A O 1
ATOM 2315 N N . GLY A 1 303 ? 1.345 13.086 -7.731 1.00 77.69 303 GLY A N 1
ATOM 2316 C CA . GLY A 1 303 ? 0.102 13.826 -7.948 1.00 77.69 303 GLY A CA 1
ATOM 2317 C C . GLY A 1 303 ? 0.338 15.306 -8.241 1.00 77.69 303 GLY A C 1
ATOM 2318 O O . GLY A 1 303 ? -0.231 15.841 -9.190 1.00 77.69 303 GLY A O 1
ATOM 2319 N N . LEU A 1 304 ? 1.244 15.949 -7.499 1.00 75.69 304 LEU A N 1
ATOM 2320 C CA . LEU A 1 304 ? 1.653 17.339 -7.743 1.00 75.69 304 LEU A CA 1
ATOM 2321 C C . LEU A 1 304 ? 2.370 17.525 -9.087 1.00 75.69 304 LEU A C 1
ATOM 2323 O O . LEU A 1 304 ? 2.254 18.584 -9.696 1.00 75.69 304 LEU A O 1
ATOM 2327 N N . ALA A 1 305 ? 3.086 16.506 -9.564 1.00 70.00 305 ALA A N 1
ATOM 2328 C CA . ALA A 1 305 ? 3.740 16.511 -10.871 1.00 70.00 305 ALA A CA 1
ATOM 2329 C C . ALA A 1 305 ? 2.785 16.195 -12.043 1.00 70.00 305 ALA A C 1
ATOM 2331 O O . ALA A 1 305 ? 3.235 16.111 -13.183 1.00 70.00 305 ALA A O 1
ATOM 2332 N N . GLY A 1 306 ? 1.486 15.985 -11.786 1.00 61.66 306 GLY A N 1
ATOM 2333 C CA . GLY A 1 306 ? 0.493 15.672 -12.819 1.00 61.66 306 GLY A CA 1
ATOM 2334 C C . GLY A 1 306 ? 0.617 14.264 -13.415 1.00 61.66 306 GLY A C 1
ATOM 2335 O O . GLY A 1 306 ? -0.001 13.983 -14.437 1.00 61.66 306 GLY A O 1
ATOM 2336 N N . ARG A 1 307 ? 1.389 13.364 -12.790 1.00 56.84 307 ARG A N 1
ATOM 2337 C CA . ARG A 1 307 ? 1.576 11.971 -13.243 1.00 56.84 307 ARG A CA 1
ATOM 2338 C C . ARG A 1 307 ? 0.523 11.001 -12.686 1.00 56.84 307 ARG A C 1
ATOM 2340 O O . ARG A 1 307 ? 0.686 9.790 -12.794 1.00 56.84 307 ARG A O 1
ATOM 2347 N N . THR A 1 308 ? -0.546 11.514 -12.073 1.00 48.06 308 THR A N 1
ATOM 2348 C CA . THR A 1 308 ? -1.688 10.708 -11.613 1.00 48.06 308 THR A CA 1
ATOM 2349 C C . THR A 1 308 ? -2.990 11.226 -12.208 1.00 48.06 308 THR A C 1
ATOM 2351 O O . THR A 1 308 ? -3.290 12.410 -12.075 1.00 48.06 308 THR A O 1
ATOM 2354 N N . ASP A 1 309 ? -3.809 10.322 -12.738 1.00 41.75 309 ASP A N 1
ATOM 2355 C CA . ASP A 1 309 ? -5.093 10.584 -13.413 1.00 41.75 309 ASP A CA 1
ATOM 2356 C C . ASP A 1 309 ? -6.178 11.251 -12.533 1.00 41.75 309 ASP A C 1
ATOM 2358 O O . ASP A 1 309 ? -7.302 11.466 -12.982 1.00 41.75 309 ASP A O 1
ATOM 2362 N N . ALA A 1 310 ? -5.893 11.524 -11.255 1.00 43.47 310 ALA A N 1
ATOM 2363 C CA . ALA A 1 310 ? -6.904 11.831 -10.246 1.00 43.47 310 ALA A CA 1
ATOM 2364 C C . ALA A 1 310 ? -7.057 13.323 -9.900 1.00 43.47 310 ALA A C 1
ATOM 2366 O O . ALA A 1 310 ? -8.092 13.683 -9.344 1.00 43.47 310 ALA A O 1
ATOM 2367 N N . PHE A 1 311 ? -6.083 14.189 -10.209 1.00 46.97 311 PHE A N 1
ATOM 2368 C CA . PHE A 1 311 ? -6.147 15.617 -9.864 1.00 46.97 311 PHE A CA 1
ATOM 2369 C C . PHE A 1 311 ? -5.387 16.481 -10.879 1.00 46.97 311 PHE A C 1
ATOM 2371 O O . PHE A 1 311 ? -4.176 16.337 -11.032 1.00 46.97 311 PHE A O 1
ATOM 2378 N N . ASP A 1 312 ? -6.080 17.410 -11.546 1.00 47.50 312 ASP A N 1
ATOM 2379 C CA . ASP A 1 312 ? -5.433 18.423 -12.385 1.00 47.50 312 ASP A CA 1
ATOM 2380 C C . ASP A 1 312 ? -4.974 19.604 -11.517 1.00 47.50 312 ASP A C 1
ATOM 2382 O O . ASP A 1 312 ? -5.698 20.573 -11.301 1.00 47.50 312 ASP A O 1
ATOM 2386 N N . ILE A 1 313 ? -3.773 19.479 -10.950 1.00 53.75 313 ILE A N 1
ATOM 2387 C CA . ILE A 1 313 ? -3.159 20.493 -10.074 1.00 53.75 313 ILE A CA 1
ATOM 2388 C C . ILE A 1 313 ? -2.281 21.471 -10.884 1.00 53.75 313 ILE A C 1
ATOM 2390 O O . ILE A 1 313 ? -1.690 22.398 -10.331 1.00 53.75 313 ILE A O 1
ATOM 2394 N N . ARG A 1 314 ? -2.207 21.302 -12.215 1.00 53.06 314 ARG A N 1
ATOM 2395 C CA . ARG A 1 314 ? -1.301 22.051 -13.107 1.00 53.06 314 ARG A CA 1
ATOM 2396 C C . ARG A 1 314 ? -1.568 23.563 -13.121 1.00 53.06 314 ARG A C 1
ATOM 2398 O O . ARG A 1 314 ? -0.681 24.322 -13.491 1.00 53.06 314 ARG A O 1
ATOM 2405 N N . GLY A 1 315 ? -2.750 24.004 -12.681 1.00 51.06 315 GLY A N 1
ATOM 2406 C CA . GLY A 1 315 ? -3.148 25.417 -12.621 1.00 51.06 315 GLY A CA 1
ATOM 2407 C C . GLY A 1 315 ? -2.752 26.178 -11.348 1.00 51.06 315 GLY A C 1
ATOM 2408 O O . GLY A 1 315 ? -2.994 27.379 -11.270 1.00 51.06 315 GLY A O 1
ATOM 2409 N N . LEU A 1 316 ? -2.161 25.525 -10.340 1.00 57.97 316 LEU A N 1
ATOM 2410 C CA . LEU A 1 316 ? -1.806 26.174 -9.072 1.00 57.97 316 LEU A CA 1
ATOM 2411 C C . LEU A 1 316 ? -0.321 26.573 -9.053 1.00 57.97 316 LEU A C 1
ATOM 2413 O O . LEU A 1 316 ? 0.513 25.916 -8.428 1.00 57.97 316 LEU A O 1
ATOM 2417 N N . SER A 1 317 ? 0.005 27.689 -9.709 1.00 56.22 317 SER A N 1
ATOM 2418 C CA . SER A 1 317 ? 1.362 28.267 -9.793 1.00 56.22 317 SER A CA 1
ATOM 2419 C C . SER A 1 317 ? 2.029 28.541 -8.430 1.00 56.22 317 SER A C 1
ATOM 2421 O O . SER A 1 317 ? 3.252 28.637 -8.347 1.00 56.22 317 SER A O 1
ATOM 2423 N N . GLY A 1 318 ? 1.254 28.604 -7.341 1.00 64.88 318 GLY A N 1
ATOM 2424 C CA . GLY A 1 318 ? 1.739 28.807 -5.971 1.00 64.88 318 GLY A CA 1
ATOM 2425 C C . GLY A 1 318 ? 2.215 27.553 -5.219 1.00 64.88 318 GLY A C 1
ATOM 2426 O O . GLY A 1 318 ? 2.622 27.677 -4.066 1.00 64.88 318 GLY A O 1
ATOM 2427 N N . LEU A 1 319 ? 2.168 26.348 -5.807 1.00 75.94 319 LEU A N 1
ATOM 2428 C CA . LEU A 1 319 ? 2.513 25.100 -5.093 1.00 75.94 319 LEU A CA 1
ATOM 2429 C C . LEU A 1 319 ? 3.995 24.716 -5.134 1.00 75.94 319 LEU A C 1
ATOM 2431 O O . LEU A 1 319 ? 4.398 23.750 -4.485 1.00 75.94 319 LEU A O 1
ATOM 2435 N N . GLU A 1 320 ? 4.829 25.463 -5.851 1.00 79.56 320 GLU A N 1
ATOM 2436 C CA . GLU A 1 320 ? 6.257 25.156 -5.957 1.00 79.56 320 GLU A CA 1
ATOM 2437 C C . GLU A 1 320 ? 6.990 25.130 -4.596 1.00 79.56 320 GLU A C 1
ATOM 2439 O O . GLU A 1 320 ? 7.766 24.197 -4.357 1.00 79.56 320 GLU A O 1
ATOM 2444 N N . PRO A 1 321 ? 6.733 26.057 -3.647 1.00 85.56 321 PRO A N 1
ATOM 2445 C CA . PRO A 1 321 ? 7.297 25.970 -2.300 1.00 85.56 321 PRO A CA 1
ATOM 2446 C C . PRO A 1 321 ? 6.875 24.696 -1.555 1.00 85.56 321 PRO A C 1
ATOM 2448 O O . PRO A 1 321 ? 7.714 24.057 -0.918 1.00 85.56 321 PRO A O 1
ATOM 2451 N N . LEU A 1 322 ? 5.606 24.284 -1.685 1.00 86.75 322 LEU A N 1
ATOM 2452 C CA . LEU A 1 322 ? 5.093 23.045 -1.092 1.00 86.75 322 LEU A CA 1
ATOM 2453 C C . LEU A 1 322 ? 5.778 21.821 -1.708 1.00 86.75 322 LEU A C 1
ATOM 2455 O O . LEU A 1 322 ? 6.236 20.943 -0.980 1.00 86.75 322 LEU A O 1
ATOM 2459 N N . ARG A 1 323 ? 5.911 21.777 -3.040 1.00 84.25 323 ARG A N 1
ATOM 2460 C CA . ARG A 1 323 ? 6.616 20.701 -3.751 1.00 84.25 323 ARG A CA 1
ATOM 2461 C C . ARG A 1 323 ? 8.061 20.575 -3.266 1.00 84.25 323 ARG A C 1
ATOM 2463 O O . ARG A 1 323 ? 8.513 19.469 -2.973 1.00 84.25 323 ARG A O 1
ATOM 2470 N N . LYS A 1 324 ? 8.774 21.699 -3.125 1.00 86.06 324 LYS A N 1
ATOM 2471 C CA . LYS A 1 324 ? 10.149 21.734 -2.596 1.00 86.06 324 LYS A CA 1
ATOM 2472 C C . LYS A 1 324 ? 10.231 21.243 -1.150 1.00 86.06 324 LYS A C 1
ATOM 2474 O O . LYS A 1 324 ? 11.182 20.537 -0.810 1.00 86.06 324 LYS A O 1
ATOM 2479 N N . ASP A 1 325 ? 9.268 21.609 -0.305 1.00 91.62 325 ASP A N 1
ATOM 2480 C CA . ASP A 1 325 ? 9.215 21.153 1.086 1.00 91.62 325 ASP A CA 1
ATOM 2481 C C . ASP A 1 325 ? 8.939 19.647 1.184 1.00 91.62 325 ASP A C 1
ATOM 2483 O O . ASP A 1 325 ? 9.725 18.919 1.789 1.00 91.62 325 ASP A O 1
ATOM 2487 N N . LEU A 1 326 ? 7.926 19.144 0.476 1.00 91.88 326 LEU A N 1
ATOM 2488 C CA . LEU A 1 326 ? 7.616 17.713 0.402 1.00 91.88 326 LEU A CA 1
ATOM 2489 C C . LEU A 1 326 ? 8.785 16.900 -0.170 1.00 91.88 326 LEU A C 1
ATOM 2491 O O . LEU A 1 326 ? 9.096 15.827 0.339 1.00 91.88 326 LEU A O 1
ATOM 2495 N N . ALA A 1 327 ? 9.505 17.424 -1.166 1.00 89.12 327 ALA A N 1
ATOM 2496 C CA . ALA A 1 327 ? 10.713 16.788 -1.692 1.00 89.12 327 ALA A CA 1
ATOM 2497 C C . ALA A 1 327 ? 11.873 16.777 -0.675 1.00 89.12 327 ALA A C 1
ATOM 2499 O O . ALA A 1 327 ? 12.683 15.846 -0.661 1.00 89.12 327 ALA A O 1
ATOM 2500 N N . ARG A 1 328 ? 11.989 17.790 0.201 1.00 93.44 328 ARG A N 1
ATOM 2501 C CA . ARG A 1 328 ? 12.935 17.764 1.336 1.00 93.44 328 ARG A CA 1
ATOM 2502 C C . ARG A 1 328 ? 12.535 16.704 2.362 1.00 93.44 328 ARG A C 1
ATOM 2504 O O . ARG A 1 328 ? 13.391 15.909 2.750 1.00 93.44 328 ARG A O 1
ATOM 2511 N N . GLN A 1 329 ? 11.258 16.643 2.738 1.00 96.19 329 GLN A N 1
ATOM 2512 C CA . GLN A 1 329 ? 10.738 15.620 3.651 1.00 96.19 329 GLN A CA 1
ATOM 2513 C C . GLN A 1 329 ? 10.967 14.211 3.087 1.00 96.19 329 GLN A C 1
ATOM 2515 O O . GLN A 1 329 ? 11.527 13.353 3.767 1.00 96.19 329 GLN A O 1
ATOM 2520 N N . ARG A 1 330 ? 10.666 14.003 1.799 1.00 96.62 330 ARG A N 1
ATOM 2521 C CA . ARG A 1 330 ? 10.850 12.723 1.106 1.00 96.62 330 ARG A CA 1
ATOM 2522 C C . ARG A 1 330 ? 12.304 12.284 1.101 1.00 96.62 330 ARG A C 1
ATOM 2524 O O . ARG A 1 330 ? 12.577 11.125 1.373 1.00 96.62 330 ARG A O 1
ATOM 2531 N N . ARG A 1 331 ? 13.257 13.196 0.874 1.00 94.94 331 ARG A N 1
ATOM 2532 C CA . ARG A 1 331 ? 14.698 12.891 0.988 1.00 94.94 331 ARG A CA 1
ATOM 2533 C C . ARG A 1 331 ? 15.112 12.488 2.405 1.00 94.94 331 ARG A C 1
ATOM 2535 O O . ARG A 1 331 ? 16.009 11.663 2.567 1.00 94.94 331 ARG A O 1
ATOM 2542 N N . SER A 1 332 ? 14.497 13.067 3.435 1.00 96.44 332 SER A N 1
ATOM 2543 C CA . SER A 1 332 ? 14.749 12.683 4.828 1.00 96.44 332 SER A CA 1
ATOM 2544 C C . SER A 1 332 ? 14.227 11.276 5.127 1.00 96.44 332 SER A C 1
ATOM 2546 O O . SER A 1 332 ? 14.994 10.410 5.549 1.00 96.44 332 SER A O 1
ATOM 2548 N N . GLU A 1 333 ? 12.955 11.019 4.818 1.00 97.38 333 GLU A N 1
ATOM 2549 C CA . GLU A 1 333 ? 12.323 9.713 5.042 1.00 97.38 333 GLU A CA 1
ATOM 2550 C C . GLU A 1 333 ? 12.943 8.615 4.172 1.00 97.38 333 GLU A C 1
ATOM 2552 O O . GLU A 1 333 ? 13.182 7.506 4.648 1.00 97.38 333 GLU A O 1
ATOM 2557 N N . PHE A 1 334 ? 13.319 8.934 2.932 1.00 96.62 334 PHE A N 1
ATOM 2558 C CA . PHE A 1 334 ? 14.046 8.019 2.059 1.00 96.62 334 PHE A CA 1
ATOM 2559 C C . PHE A 1 334 ? 15.385 7.601 2.668 1.00 96.62 334 PHE A C 1
ATOM 2561 O O . PHE A 1 334 ? 15.692 6.414 2.684 1.00 96.62 334 PHE A O 1
ATOM 2568 N N . ARG A 1 335 ? 16.170 8.533 3.233 1.00 97.25 335 ARG A N 1
ATOM 2569 C CA . ARG A 1 335 ? 17.431 8.184 3.914 1.00 97.25 335 ARG A CA 1
ATOM 2570 C C . ARG A 1 335 ? 17.191 7.224 5.075 1.00 97.25 335 ARG A C 1
ATOM 2572 O O . ARG A 1 335 ? 17.904 6.231 5.184 1.00 97.25 335 ARG A O 1
ATOM 2579 N N . ARG A 1 336 ? 16.167 7.476 5.895 1.00 96.94 336 ARG A N 1
ATOM 2580 C CA . ARG A 1 336 ? 15.778 6.587 7.000 1.00 96.94 336 ARG A CA 1
ATOM 2581 C C . ARG A 1 336 ? 15.380 5.198 6.498 1.00 96.94 336 ARG A C 1
ATOM 2583 O O . ARG A 1 336 ? 15.859 4.197 7.027 1.00 96.94 336 ARG A O 1
ATOM 2590 N N . MET A 1 337 ? 14.532 5.141 5.473 1.00 97.75 337 MET A N 1
ATOM 2591 C CA . MET A 1 337 ? 14.100 3.896 4.844 1.00 97.75 337 MET A CA 1
ATOM 2592 C C . MET A 1 337 ? 15.290 3.131 4.264 1.00 97.75 337 MET A C 1
ATOM 2594 O O . MET A 1 337 ? 15.451 1.958 4.573 1.00 97.75 337 MET A O 1
ATOM 2598 N N . ARG A 1 338 ? 16.155 3.797 3.491 1.00 97.62 338 ARG A N 1
ATOM 2599 C CA . ARG A 1 338 ? 17.351 3.217 2.870 1.00 97.62 338 ARG A CA 1
ATOM 2600 C C . ARG A 1 338 ? 18.287 2.608 3.909 1.00 97.62 338 ARG A C 1
ATOM 2602 O O . ARG A 1 338 ? 18.706 1.471 3.744 1.00 97.62 338 ARG A O 1
ATOM 2609 N N . THR A 1 339 ? 18.563 3.322 5.001 1.00 97.06 339 THR A N 1
ATOM 2610 C CA . THR A 1 339 ? 19.369 2.789 6.110 1.00 97.06 339 THR A CA 1
ATOM 2611 C C . THR A 1 339 ? 18.717 1.558 6.737 1.00 97.06 339 THR A C 1
ATOM 2613 O O . THR A 1 339 ? 19.401 0.581 7.018 1.00 97.06 339 THR A O 1
ATOM 2616 N N . GLY A 1 340 ? 17.394 1.569 6.930 1.00 96.81 340 GLY A N 1
ATOM 2617 C CA . GLY A 1 340 ? 16.674 0.409 7.453 1.00 96.81 340 GLY A CA 1
ATOM 2618 C C . GLY A 1 340 ? 16.670 -0.785 6.492 1.00 96.81 340 GLY A C 1
ATOM 2619 O O . GLY A 1 340 ? 16.842 -1.916 6.940 1.00 96.81 340 GLY A O 1
ATOM 2620 N N . LEU A 1 341 ? 16.536 -0.550 5.184 1.00 96.56 341 LEU A N 1
ATOM 2621 C CA . LEU A 1 341 ? 16.572 -1.604 4.168 1.00 96.56 341 LEU A CA 1
ATOM 2622 C C . LEU A 1 341 ? 17.980 -2.184 3.965 1.00 96.56 341 LEU A C 1
ATOM 2624 O O . LEU A 1 341 ? 18.111 -3.367 3.687 1.00 96.56 341 LEU A O 1
ATOM 2628 N N . ALA A 1 342 ? 19.031 -1.390 4.161 1.00 94.50 342 ALA A N 1
ATOM 2629 C CA . ALA A 1 342 ? 20.418 -1.858 4.124 1.00 94.50 342 ALA A CA 1
ATOM 2630 C C . ALA A 1 342 ? 20.909 -2.435 5.469 1.00 94.50 342 ALA A C 1
ATOM 2632 O O . ALA A 1 342 ? 22.080 -2.783 5.605 1.00 94.50 342 ALA A O 1
ATOM 2633 N N . SER A 1 343 ? 20.050 -2.490 6.492 1.00 96.56 343 SER A N 1
ATOM 2634 C CA . SER A 1 343 ? 20.463 -2.894 7.836 1.00 96.56 343 SER A CA 1
ATOM 2635 C C . SER A 1 343 ? 20.596 -4.418 7.979 1.00 96.56 343 SER A C 1
ATOM 2637 O O . SER A 1 343 ? 19.814 -5.160 7.376 1.00 96.56 343 SER A O 1
ATOM 2639 N N . PRO A 1 344 ? 21.476 -4.905 8.878 1.00 97.12 344 PRO A N 1
ATOM 2640 C CA . PRO A 1 344 ? 21.533 -6.323 9.238 1.00 97.12 344 PRO A CA 1
ATOM 2641 C C . PRO A 1 344 ? 20.191 -6.875 9.734 1.00 97.12 344 PRO A C 1
ATOM 2643 O O . PRO A 1 344 ? 19.917 -8.058 9.564 1.00 97.12 344 PRO A O 1
ATOM 2646 N N . ARG A 1 345 ? 19.333 -6.014 10.304 1.00 97.38 345 ARG A N 1
ATOM 2647 C CA . ARG A 1 345 ? 17.985 -6.378 10.754 1.00 97.38 345 ARG A CA 1
ATOM 2648 C C . ARG A 1 345 ? 17.104 -6.858 9.602 1.00 97.38 345 ARG A C 1
ATOM 2650 O O . ARG A 1 345 ? 16.423 -7.864 9.768 1.00 97.38 345 ARG A O 1
ATOM 2657 N N . LEU A 1 346 ? 17.120 -6.181 8.444 1.00 97.25 346 LEU A N 1
ATOM 2658 C CA . LEU A 1 346 ? 16.350 -6.655 7.288 1.00 97.25 346 LEU A CA 1
ATOM 2659 C C . LEU A 1 346 ? 16.912 -7.987 6.790 1.00 97.25 346 LEU A C 1
ATOM 2661 O O . LEU A 1 346 ? 16.148 -8.925 6.591 1.00 97.25 346 LEU A O 1
ATOM 2665 N N . THR A 1 347 ? 18.231 -8.082 6.622 1.00 96.19 347 THR A N 1
ATOM 2666 C CA . THR A 1 347 ? 18.882 -9.313 6.153 1.00 96.19 347 THR A CA 1
ATOM 2667 C C . THR A 1 347 ? 18.555 -10.501 7.059 1.00 96.19 347 THR A C 1
ATOM 2669 O O . THR A 1 347 ? 18.209 -11.572 6.564 1.00 96.19 347 THR A O 1
ATOM 2672 N N . ALA A 1 348 ? 18.599 -10.305 8.381 1.00 97.38 348 ALA A N 1
ATOM 2673 C CA . ALA A 1 348 ? 18.209 -11.313 9.360 1.00 97.38 348 ALA A CA 1
ATOM 2674 C C . ALA A 1 348 ? 16.725 -11.682 9.234 1.00 97.38 348 ALA A C 1
ATOM 2676 O O . ALA A 1 348 ? 16.419 -12.865 9.126 1.00 97.38 348 ALA A O 1
ATOM 2677 N N . LEU A 1 349 ? 15.823 -10.694 9.155 1.00 97.31 349 LEU A N 1
ATOM 2678 C CA . LEU A 1 349 ? 14.389 -10.924 8.966 1.00 97.31 349 LEU A CA 1
ATOM 2679 C C . LEU A 1 349 ? 14.106 -11.781 7.727 1.00 97.31 349 LEU A C 1
ATOM 2681 O O . LEU A 1 349 ? 13.418 -12.789 7.843 1.00 97.31 349 LEU A O 1
ATOM 2685 N N . LEU A 1 350 ? 14.617 -11.396 6.554 1.00 97.19 350 LEU A N 1
ATOM 2686 C CA . LEU A 1 350 ? 14.323 -12.100 5.300 1.00 97.19 350 LEU A CA 1
ATOM 2687 C C . LEU A 1 350 ? 14.872 -13.532 5.331 1.00 97.19 350 LEU A C 1
ATOM 2689 O O . LEU A 1 350 ? 14.145 -14.472 5.011 1.00 97.19 350 LEU A O 1
ATOM 2693 N N . ARG A 1 351 ? 16.114 -13.708 5.804 1.00 97.12 351 ARG A N 1
ATOM 2694 C CA . ARG A 1 351 ? 16.752 -15.022 5.943 1.00 97.12 351 ARG A CA 1
ATOM 2695 C C . ARG A 1 351 ? 16.000 -15.915 6.927 1.00 97.12 351 ARG A C 1
ATOM 2697 O O . ARG A 1 351 ? 15.618 -17.021 6.570 1.00 97.12 351 ARG A O 1
ATOM 2704 N N . GLU A 1 352 ? 15.778 -15.445 8.152 1.00 96.88 352 GLU A N 1
ATOM 2705 C CA . GLU A 1 352 ? 15.124 -16.235 9.201 1.00 96.88 352 GLU A CA 1
ATOM 2706 C C . GLU A 1 352 ? 13.672 -16.550 8.856 1.00 96.88 352 GLU A C 1
ATOM 2708 O O . GLU A 1 352 ? 13.203 -17.647 9.146 1.00 96.88 352 GLU A O 1
ATOM 2713 N N . TRP A 1 353 ? 12.968 -15.623 8.206 1.00 96.94 353 TRP A N 1
ATOM 2714 C CA . TRP A 1 353 ? 11.621 -15.867 7.710 1.00 96.94 353 TRP A CA 1
ATOM 2715 C C . TRP A 1 353 ? 11.602 -16.937 6.617 1.00 96.94 353 TRP A C 1
ATOM 2717 O O . TRP A 1 353 ? 10.775 -17.844 6.669 1.00 96.94 353 TRP A O 1
ATOM 2727 N N . ARG A 1 354 ? 12.530 -16.872 5.651 1.00 96.94 354 ARG A N 1
ATOM 2728 C CA . ARG A 1 354 ? 12.674 -17.894 4.605 1.00 96.94 354 ARG A CA 1
ATOM 2729 C C . ARG A 1 354 ? 12.929 -19.267 5.217 1.00 96.94 354 ARG A C 1
ATOM 2731 O O . ARG A 1 354 ? 12.212 -20.209 4.893 1.00 96.94 354 ARG A O 1
ATOM 2738 N N . THR A 1 355 ? 13.903 -19.359 6.121 1.00 95.44 355 THR A N 1
ATOM 2739 C CA . THR A 1 355 ? 14.234 -20.591 6.847 1.00 95.44 355 THR A CA 1
ATOM 2740 C C . THR A 1 355 ? 13.012 -21.130 7.586 1.00 95.44 355 THR A C 1
ATOM 2742 O O . THR A 1 355 ? 12.615 -22.266 7.351 1.00 95.44 355 THR A O 1
ATOM 2745 N N . ALA A 1 356 ? 12.332 -20.287 8.369 1.00 93.56 356 ALA A N 1
ATOM 2746 C CA . ALA A 1 356 ? 11.156 -20.685 9.136 1.00 93.56 356 ALA A CA 1
ATOM 2747 C C . ALA A 1 356 ? 9.982 -21.172 8.274 1.00 93.56 356 ALA A C 1
ATOM 2749 O O . ALA A 1 356 ? 9.161 -21.929 8.776 1.00 93.56 356 ALA A O 1
ATOM 2750 N N . LEU A 1 357 ? 9.870 -20.735 7.013 1.00 93.31 357 LEU A N 1
ATOM 2751 C CA . LEU A 1 357 ? 8.837 -21.204 6.084 1.00 93.31 357 LEU A CA 1
ATOM 2752 C C . LEU A 1 357 ? 9.229 -22.484 5.336 1.00 93.31 357 LEU A C 1
ATOM 2754 O O . LEU A 1 357 ? 8.355 -23.303 5.056 1.00 93.31 357 LEU A O 1
ATOM 2758 N N . ILE A 1 358 ? 10.508 -22.649 4.987 1.00 92.81 358 ILE A N 1
ATOM 2759 C CA . ILE A 1 358 ? 11.018 -23.847 4.297 1.00 92.81 358 ILE A CA 1
ATOM 2760 C C . ILE A 1 358 ? 11.042 -25.046 5.248 1.00 92.81 358 ILE A C 1
ATOM 2762 O O . ILE A 1 358 ? 10.689 -26.150 4.846 1.00 92.81 358 ILE A O 1
ATOM 2766 N N . GLU A 1 359 ? 11.415 -24.822 6.507 1.00 89.00 359 GLU A N 1
ATOM 2767 C CA . GLU A 1 359 ? 11.519 -25.854 7.546 1.00 89.00 359 GLU A CA 1
ATOM 2768 C C . GLU A 1 359 ? 10.167 -26.222 8.180 1.00 89.00 359 GLU A C 1
ATOM 2770 O O . GLU A 1 359 ? 10.130 -26.953 9.168 1.00 89.00 359 GLU A O 1
ATOM 2775 N N . ILE A 1 360 ? 9.043 -25.731 7.642 1.00 86.50 360 ILE A N 1
ATOM 2776 C CA . ILE A 1 360 ? 7.718 -26.123 8.131 1.00 86.50 360 ILE A CA 1
ATOM 2777 C C . ILE A 1 360 ? 7.530 -27.617 7.894 1.00 86.50 360 ILE A C 1
ATOM 2779 O O . ILE A 1 360 ? 7.294 -28.055 6.767 1.00 86.50 360 ILE A O 1
ATOM 2783 N N . ASP A 1 361 ? 7.562 -28.375 8.985 1.00 79.06 361 ASP A N 1
ATOM 2784 C CA . ASP A 1 361 ? 7.092 -29.750 9.017 1.00 79.06 361 ASP A CA 1
ATOM 2785 C C . ASP A 1 361 ? 5.552 -29.757 8.967 1.00 79.06 361 ASP A C 1
ATOM 2787 O O . ASP A 1 361 ? 4.899 -29.281 9.905 1.00 79.06 361 ASP A O 1
ATOM 2791 N N . PRO A 1 362 ? 4.932 -30.293 7.896 1.00 71.06 362 PRO A N 1
ATOM 2792 C CA . PRO A 1 362 ? 3.482 -30.390 7.806 1.00 71.06 362 PRO A CA 1
ATOM 2793 C C . PRO A 1 362 ? 2.861 -31.238 8.925 1.00 71.06 362 PRO A C 1
ATOM 2795 O O . PRO A 1 362 ? 1.690 -31.031 9.234 1.00 71.06 362 PRO A O 1
ATOM 2798 N N . ALA A 1 363 ? 3.617 -32.161 9.535 1.00 69.44 363 ALA A N 1
ATOM 2799 C CA . ALA A 1 363 ? 3.147 -32.986 10.648 1.00 69.44 363 ALA A CA 1
ATOM 2800 C C . ALA A 1 363 ? 3.053 -32.209 11.974 1.00 69.44 363 ALA A C 1
ATOM 2802 O O . ALA A 1 363 ? 2.242 -32.553 12.832 1.00 69.44 363 ALA A O 1
ATOM 2803 N N . ALA A 1 364 ? 3.837 -31.137 12.130 1.00 66.12 364 ALA A N 1
ATOM 2804 C CA . ALA A 1 364 ? 3.797 -30.245 13.289 1.00 66.12 364 ALA A CA 1
ATOM 2805 C C . ALA A 1 364 ? 2.695 -29.169 13.189 1.00 66.12 364 ALA A C 1
ATOM 2807 O O . ALA A 1 364 ? 2.447 -28.430 14.146 1.00 66.12 364 ALA A O 1
ATOM 2808 N N . ALA A 1 365 ? 2.040 -29.057 12.032 1.00 71.38 365 ALA A N 1
ATOM 2809 C CA . ALA A 1 365 ? 0.959 -28.115 11.785 1.00 71.38 365 ALA A CA 1
ATOM 2810 C C . ALA A 1 365 ? -0.423 -28.776 11.964 1.00 71.38 365 ALA A C 1
ATOM 2812 O O . ALA A 1 365 ? -0.551 -30.000 11.903 1.00 71.38 365 ALA A O 1
ATOM 2813 N N . PRO A 1 366 ? -1.500 -27.988 12.145 1.00 68.38 366 PRO A N 1
ATOM 2814 C CA . PRO A 1 366 ? -2.856 -28.522 12.101 1.00 68.38 366 PRO A CA 1
ATOM 2815 C C . PRO A 1 366 ? -3.082 -29.244 10.764 1.00 68.38 366 PRO A C 1
ATOM 2817 O O . PRO A 1 366 ? -2.941 -28.626 9.709 1.00 68.38 366 PRO A O 1
ATOM 2820 N N . GLY A 1 367 ? -3.443 -30.532 10.801 1.00 75.94 367 GLY A N 1
ATOM 2821 C CA . GLY A 1 367 ? -3.615 -31.408 9.627 1.00 75.94 367 GLY A CA 1
ATOM 2822 C C . GLY A 1 367 ? -4.820 -31.079 8.732 1.00 75.94 367 GLY A C 1
ATOM 2823 O O . GLY A 1 367 ? -5.521 -31.975 8.271 1.00 75.94 367 GLY A O 1
ATOM 2824 N N . VAL A 1 368 ? -5.109 -29.795 8.529 1.00 87.81 368 VAL A N 1
ATOM 2825 C CA . VAL A 1 368 ? -6.221 -29.291 7.721 1.00 87.81 368 VAL A CA 1
ATOM 2826 C C . VAL A 1 368 ? -5.770 -29.154 6.270 1.00 87.81 368 VAL A C 1
ATOM 2828 O O . VAL A 1 368 ? -4.663 -28.684 5.997 1.00 87.81 368 VAL A O 1
ATOM 2831 N N . ARG A 1 369 ? -6.639 -29.530 5.333 1.00 91.56 369 ARG A N 1
ATOM 2832 C CA . ARG A 1 369 ? -6.375 -29.436 3.896 1.00 91.56 369 ARG A CA 1
ATOM 2833 C C . ARG A 1 369 ? -6.512 -28.008 3.374 1.00 91.56 369 ARG A C 1
ATOM 2835 O O . ARG A 1 369 ? -7.261 -27.188 3.918 1.00 91.56 369 ARG A O 1
ATOM 2842 N N . THR A 1 370 ? -5.783 -27.706 2.305 1.00 91.94 370 THR A N 1
ATOM 2843 C CA . THR A 1 370 ? -5.767 -26.383 1.671 1.00 91.94 370 THR A CA 1
ATOM 2844 C C . THR A 1 370 ? -7.145 -25.951 1.171 1.00 91.94 370 THR A C 1
ATOM 2846 O O . THR A 1 370 ? -7.552 -24.811 1.415 1.00 91.94 370 THR A O 1
ATOM 2849 N N . ASP A 1 371 ? -7.873 -26.838 0.496 1.00 90.94 371 ASP A N 1
ATOM 2850 C CA . ASP A 1 371 ? -9.228 -26.586 -0.002 1.00 90.94 371 ASP A CA 1
ATOM 2851 C C . ASP A 1 371 ? -10.216 -26.231 1.119 1.00 90.94 371 ASP A C 1
ATOM 2853 O O . ASP A 1 371 ? -10.905 -25.208 1.036 1.00 90.94 371 ASP A O 1
ATOM 2857 N N . ASP A 1 372 ? -10.222 -27.001 2.204 1.00 90.94 372 ASP A N 1
ATOM 2858 C CA . ASP A 1 372 ? -11.080 -26.774 3.368 1.00 90.94 372 ASP A CA 1
ATOM 2859 C C . ASP A 1 372 ? -10.826 -25.402 4.006 1.00 90.94 372 ASP A C 1
ATOM 2861 O O . ASP A 1 372 ? -11.759 -24.632 4.286 1.00 90.94 372 ASP A O 1
ATOM 2865 N N . VAL A 1 373 ? -9.548 -25.050 4.200 1.00 91.88 373 VAL A N 1
ATOM 2866 C CA . VAL A 1 373 ? -9.155 -23.734 4.720 1.00 91.88 373 VAL A CA 1
ATOM 2867 C C . VAL A 1 373 ? -9.603 -22.631 3.769 1.00 91.88 373 VAL A C 1
ATOM 2869 O O . VAL A 1 373 ? -10.198 -21.644 4.222 1.00 91.88 373 VAL A O 1
ATOM 2872 N N . ALA A 1 374 ? -9.357 -22.787 2.467 1.00 91.38 374 ALA A N 1
ATOM 2873 C CA . ALA A 1 374 ? -9.704 -21.792 1.465 1.00 91.38 374 ALA A CA 1
ATOM 2874 C C . ALA A 1 374 ? -11.219 -21.534 1.449 1.00 91.38 374 ALA A C 1
ATOM 2876 O O . ALA A 1 374 ? -11.640 -20.387 1.635 1.00 91.38 374 ALA A O 1
ATOM 2877 N N . VAL A 1 375 ? -12.044 -22.582 1.336 1.00 91.00 375 VAL A N 1
ATOM 2878 C CA . VAL A 1 375 ? -13.514 -22.485 1.322 1.00 91.00 375 VAL A CA 1
ATOM 2879 C C . VAL A 1 375 ? -14.031 -21.839 2.606 1.00 91.00 375 VAL A C 1
ATOM 2881 O O . VAL A 1 375 ? -14.818 -20.884 2.561 1.00 91.00 375 VAL A O 1
ATOM 2884 N N . HIS A 1 376 ? -13.564 -22.299 3.770 1.00 90.81 376 HIS A N 1
ATOM 2885 C CA . HIS A 1 376 ? -14.049 -21.787 5.048 1.00 90.81 376 HIS A CA 1
ATOM 2886 C C . HIS A 1 376 ? -13.676 -20.311 5.258 1.00 90.81 376 HIS A C 1
ATOM 2888 O O . HIS A 1 376 ? -14.514 -19.491 5.666 1.00 90.81 376 HIS A O 1
ATOM 2894 N N . ARG A 1 377 ? -12.419 -19.942 4.982 1.00 91.56 377 ARG A N 1
ATOM 2895 C CA . ARG A 1 377 ? -11.894 -18.588 5.215 1.00 91.56 377 ARG A CA 1
ATOM 2896 C C . ARG A 1 377 ? -12.451 -17.588 4.210 1.00 91.56 377 ARG A C 1
ATOM 2898 O O . ARG A 1 377 ? -12.908 -16.520 4.633 1.00 91.56 377 ARG A O 1
ATOM 2905 N N . LEU A 1 378 ? -12.520 -17.948 2.928 1.00 90.44 378 LEU A N 1
ATOM 2906 C CA . LEU A 1 378 ? -13.153 -17.122 1.897 1.00 90.44 378 LEU A CA 1
ATOM 2907 C C . LEU A 1 378 ? -14.647 -16.949 2.166 1.00 90.44 378 LEU A C 1
ATOM 2909 O O . LEU A 1 378 ? -15.131 -15.819 2.168 1.00 90.44 378 LEU A O 1
ATOM 2913 N N . GLY A 1 379 ? -15.371 -18.020 2.506 1.00 89.50 379 GLY A N 1
ATOM 2914 C CA . GLY A 1 379 ? -16.794 -17.940 2.842 1.00 89.50 379 GLY A CA 1
ATOM 2915 C C . GLY A 1 379 ? -17.068 -17.049 4.060 1.00 89.50 379 GLY A C 1
ATOM 2916 O O . GLY A 1 379 ? -18.020 -16.261 4.077 1.00 89.50 379 GLY A O 1
ATOM 2917 N N . ARG A 1 380 ? -16.218 -17.110 5.093 1.00 91.62 380 ARG A N 1
ATOM 2918 C CA . ARG A 1 380 ? -16.306 -16.221 6.265 1.00 91.62 380 ARG A CA 1
ATOM 2919 C C . ARG A 1 380 ? -16.019 -14.760 5.907 1.00 91.62 380 ARG A C 1
ATOM 2921 O O . ARG A 1 380 ? -16.762 -13.883 6.358 1.00 91.62 380 ARG A O 1
ATOM 2928 N N . ALA A 1 381 ? -14.979 -14.494 5.118 1.00 90.25 381 ALA A N 1
ATOM 2929 C CA . ALA A 1 381 ? -14.627 -13.147 4.671 1.00 90.25 381 ALA A CA 1
ATOM 2930 C C . ALA A 1 381 ? -15.714 -12.550 3.760 1.00 90.25 381 ALA A C 1
ATOM 2932 O O . ALA A 1 381 ? -16.156 -11.426 3.994 1.00 90.25 381 ALA A O 1
ATOM 2933 N N . HIS A 1 382 ? -16.228 -13.331 2.808 1.00 91.38 382 HIS A N 1
ATOM 2934 C CA . HIS A 1 382 ? -17.318 -12.949 1.913 1.00 91.38 382 HIS A CA 1
ATOM 2935 C C . HIS A 1 382 ? -18.592 -12.586 2.677 1.00 91.38 382 HIS A C 1
ATOM 2937 O O . HIS A 1 382 ? -19.101 -11.479 2.524 1.00 91.38 382 HIS A O 1
ATOM 2943 N N . ARG A 1 383 ? -19.064 -13.450 3.590 1.00 92.12 383 ARG A N 1
ATOM 2944 C CA . ARG A 1 383 ? -20.243 -13.149 4.426 1.00 92.12 383 ARG A CA 1
ATOM 2945 C C . ARG A 1 383 ? -20.078 -11.855 5.221 1.00 92.12 383 ARG A C 1
ATOM 2947 O O . ARG A 1 383 ? -21.038 -11.110 5.394 1.00 92.12 383 ARG A O 1
ATOM 2954 N N . ARG A 1 384 ? -18.863 -11.569 5.699 1.00 89.19 384 ARG A N 1
ATOM 2955 C CA . ARG A 1 384 ? -18.556 -10.324 6.415 1.00 89.19 384 ARG A CA 1
ATOM 2956 C C . ARG A 1 384 ? -18.597 -9.105 5.490 1.00 89.19 384 ARG A C 1
ATOM 2958 O O . ARG A 1 384 ? -19.126 -8.078 5.903 1.00 89.19 384 ARG A O 1
ATOM 2965 N N . VAL A 1 385 ? -18.083 -9.221 4.264 1.00 90.38 385 VAL A N 1
ATOM 2966 C CA . VAL A 1 385 ? -18.184 -8.170 3.239 1.00 90.38 385 VAL A CA 1
ATOM 2967 C C . VAL A 1 385 ? -19.644 -7.908 2.885 1.00 90.38 385 VAL A C 1
ATOM 2969 O O . VAL A 1 385 ? -20.068 -6.767 2.997 1.00 90.38 385 VAL A O 1
ATOM 2972 N N . VAL A 1 386 ? -20.429 -8.939 2.556 1.00 89.38 386 VAL A N 1
ATOM 2973 C CA . VAL A 1 386 ? -21.856 -8.802 2.207 1.00 89.38 386 VAL A CA 1
ATOM 2974 C C . VAL A 1 386 ? -22.642 -8.158 3.344 1.00 89.38 386 VAL A C 1
ATOM 2976 O O . VAL A 1 386 ? -23.374 -7.198 3.119 1.00 89.38 386 VAL A O 1
ATOM 2979 N N . LYS A 1 387 ? -22.440 -8.625 4.582 1.00 87.94 387 LYS A N 1
ATOM 2980 C CA . LYS A 1 387 ? -23.092 -8.043 5.760 1.00 87.94 387 LYS A CA 1
ATOM 2981 C C . LYS A 1 387 ? -22.764 -6.558 5.922 1.00 87.94 387 LYS A C 1
ATOM 2983 O O . LYS A 1 387 ? -23.651 -5.784 6.254 1.00 87.94 387 LYS A O 1
ATOM 2988 N N . ASN A 1 388 ? -21.510 -6.164 5.704 1.00 83.81 388 ASN A N 1
ATOM 2989 C CA . ASN A 1 388 ? -21.097 -4.766 5.815 1.00 83.81 388 ASN A CA 1
ATOM 2990 C C . ASN A 1 388 ? -21.572 -3.918 4.632 1.00 83.81 388 ASN A C 1
ATOM 2992 O O . ASN A 1 388 ? -21.973 -2.782 4.838 1.00 83.81 388 ASN A O 1
ATOM 2996 N N . ALA A 1 389 ? -21.565 -4.469 3.419 1.00 84.62 389 ALA A N 1
ATOM 2997 C CA . ALA A 1 389 ? -22.039 -3.798 2.215 1.00 84.62 389 ALA A CA 1
ATOM 2998 C C . ALA A 1 389 ? -23.545 -3.530 2.263 1.00 84.62 389 ALA A C 1
ATOM 3000 O O . ALA A 1 389 ? -23.971 -2.445 1.895 1.00 84.62 389 ALA A O 1
ATOM 3001 N N . ALA A 1 390 ? -24.335 -4.468 2.795 1.00 85.31 390 ALA A N 1
ATOM 3002 C CA . ALA A 1 390 ? -25.775 -4.294 2.990 1.00 85.31 390 ALA A CA 1
ATOM 3003 C C . ALA A 1 390 ? -26.132 -3.158 3.969 1.00 85.31 390 ALA A C 1
ATOM 3005 O O . ALA A 1 390 ? -27.271 -2.706 3.987 1.00 85.31 390 ALA A O 1
ATOM 3006 N N . MET A 1 391 ? -25.174 -2.706 4.786 1.00 83.00 391 MET A N 1
ATOM 3007 C CA . MET A 1 391 ? -25.343 -1.564 5.689 1.00 83.00 391 MET A CA 1
ATOM 3008 C C . MET A 1 391 ? -24.916 -0.230 5.053 1.00 83.00 391 MET A C 1
ATOM 3010 O O . MET A 1 391 ? -25.081 0.802 5.695 1.00 83.00 391 MET A O 1
ATOM 3014 N N . ILE A 1 392 ? -24.361 -0.233 3.830 1.00 84.06 392 ILE A N 1
ATOM 3015 C CA . ILE A 1 392 ? -23.966 0.989 3.119 1.00 84.06 392 ILE A CA 1
ATOM 3016 C C . ILE A 1 392 ? -25.153 1.550 2.331 1.00 84.06 392 ILE A C 1
ATOM 3018 O O . ILE A 1 392 ? -25.699 0.900 1.442 1.00 84.06 392 ILE A O 1
ATOM 3022 N N . THR A 1 393 ? -25.494 2.795 2.633 1.00 83.81 393 THR A N 1
ATOM 3023 C CA . THR A 1 393 ? -26.508 3.630 1.976 1.00 83.81 393 THR A CA 1
ATOM 3024 C C . THR A 1 393 ? -25.855 4.873 1.358 1.00 83.81 393 THR A C 1
ATOM 3026 O O . THR A 1 393 ? -24.669 5.133 1.570 1.00 83.81 393 THR A O 1
ATOM 3029 N N . SER A 1 394 ? -26.617 5.670 0.601 1.00 73.25 394 SER A N 1
ATOM 3030 C CA . SER A 1 394 ? -26.156 6.958 0.047 1.00 73.25 394 SER A CA 1
ATOM 3031 C C . SER A 1 394 ? -25.723 7.975 1.110 1.00 73.25 394 SER A C 1
ATOM 3033 O O . SER A 1 394 ? -24.975 8.891 0.793 1.00 73.25 394 SER A O 1
ATOM 3035 N N . GLU A 1 395 ? -26.155 7.790 2.356 1.00 78.75 395 GLU A N 1
ATOM 3036 C CA . GLU A 1 395 ? -25.862 8.661 3.503 1.00 78.75 395 GLU A CA 1
ATOM 3037 C C . GLU A 1 395 ? -24.745 8.103 4.400 1.00 78.75 395 GLU A C 1
ATOM 3039 O O . GLU A 1 395 ? -24.409 8.674 5.435 1.00 78.75 395 GLU A O 1
ATOM 3044 N N . SER A 1 396 ? -24.154 6.961 4.034 1.00 71.56 396 SER A N 1
ATOM 3045 C CA . SER A 1 396 ? -23.099 6.337 4.832 1.00 71.56 396 SER A CA 1
ATOM 3046 C C . SER A 1 396 ? -21.835 7.188 4.885 1.00 71.56 396 SER A C 1
ATOM 3048 O O . SER A 1 396 ? -21.338 7.661 3.862 1.00 71.56 396 SER A O 1
ATOM 3050 N N . SER A 1 397 ? -21.269 7.320 6.087 1.00 81.06 397 SER A N 1
ATOM 3051 C CA . SER A 1 397 ? -20.044 8.087 6.301 1.00 81.06 397 SER A CA 1
ATOM 3052 C C . SER A 1 397 ? -18.868 7.529 5.493 1.00 81.06 397 SER A C 1
ATOM 3054 O O . SER A 1 397 ? -18.773 6.328 5.207 1.00 81.06 397 SER A O 1
ATOM 3056 N N . ALA A 1 398 ? -17.908 8.403 5.181 1.00 70.56 398 ALA A N 1
ATOM 3057 C CA . ALA A 1 398 ? -16.665 8.008 4.525 1.00 70.56 398 ALA A CA 1
ATOM 3058 C C . ALA A 1 398 ? -15.927 6.899 5.301 1.00 70.56 398 ALA A C 1
ATOM 3060 O O . ALA A 1 398 ? -15.300 6.034 4.692 1.00 70.56 398 ALA A O 1
ATOM 3061 N N . GLU A 1 399 ? -16.047 6.876 6.630 1.00 73.56 399 GLU A N 1
ATOM 3062 C CA . GLU A 1 399 ? -15.466 5.852 7.501 1.00 73.56 399 GLU A CA 1
ATOM 3063 C C . GLU A 1 399 ? -16.133 4.484 7.335 1.00 73.56 399 GLU A C 1
ATOM 3065 O O . GLU A 1 399 ? -15.433 3.477 7.240 1.00 73.56 399 GLU A O 1
ATOM 3070 N N . ALA A 1 400 ? -17.465 4.425 7.236 1.00 74.00 400 ALA A N 1
ATOM 3071 C CA . ALA A 1 400 ? -18.186 3.173 7.003 1.00 74.00 400 ALA A CA 1
ATOM 3072 C C . ALA A 1 400 ? -17.816 2.568 5.639 1.00 74.00 400 ALA A C 1
ATOM 3074 O O . ALA A 1 400 ? -17.506 1.375 5.533 1.00 74.00 400 ALA A O 1
ATOM 3075 N N . VAL A 1 401 ? -17.749 3.412 4.604 1.00 79.00 401 VAL A N 1
ATOM 3076 C CA . VAL A 1 401 ? -17.277 3.020 3.268 1.00 79.00 401 VAL A CA 1
ATOM 3077 C C . VAL A 1 401 ? -15.803 2.595 3.314 1.00 79.00 401 VAL A C 1
ATOM 3079 O O . VAL A 1 401 ? -15.411 1.610 2.682 1.00 79.00 401 VAL A O 1
ATOM 3082 N N . HIS A 1 402 ? -14.973 3.282 4.100 1.00 74.31 402 HIS A N 1
ATOM 3083 C CA . HIS A 1 402 ? -13.564 2.946 4.287 1.00 74.31 402 HIS A CA 1
ATOM 3084 C C . HIS A 1 402 ? -13.363 1.603 5.011 1.00 74.31 402 HIS A C 1
ATOM 3086 O O . HIS A 1 402 ? -12.512 0.805 4.608 1.00 74.31 402 HIS A O 1
ATOM 3092 N N . ASP A 1 403 ? -14.154 1.303 6.039 1.00 79.44 403 ASP A N 1
ATOM 3093 C CA . ASP A 1 403 ? -14.106 0.022 6.743 1.00 79.44 403 ASP A CA 1
ATOM 3094 C C . ASP A 1 403 ? -14.612 -1.124 5.860 1.00 79.44 403 ASP A C 1
ATOM 3096 O O . ASP A 1 403 ? -13.983 -2.188 5.828 1.00 79.44 403 ASP A O 1
ATOM 3100 N N . LEU A 1 404 ? -15.667 -0.908 5.064 1.00 86.69 404 LEU A N 1
ATOM 3101 C CA . LEU A 1 404 ? -16.058 -1.858 4.019 1.00 86.69 404 LEU A CA 1
ATOM 3102 C C . LEU A 1 404 ? -14.902 -2.086 3.038 1.00 86.69 404 LEU A C 1
ATOM 3104 O O . LEU A 1 404 ? -14.550 -3.232 2.757 1.00 86.69 404 LEU A O 1
ATOM 3108 N N . ARG A 1 405 ? -14.239 -1.016 2.586 1.00 85.06 405 ARG A N 1
ATOM 3109 C CA . ARG A 1 405 ? -13.078 -1.102 1.690 1.00 85.06 405 ARG A CA 1
ATOM 3110 C C . ARG A 1 405 ? -11.939 -1.925 2.298 1.00 85.06 405 ARG A C 1
ATOM 3112 O O . ARG A 1 405 ? -11.311 -2.693 1.569 1.00 85.06 405 ARG A O 1
ATOM 3119 N N . LYS A 1 406 ? -11.668 -1.820 3.607 1.00 84.00 406 LYS A N 1
ATOM 3120 C CA . LYS A 1 406 ? -10.698 -2.696 4.297 1.00 84.00 406 LYS A CA 1
ATOM 3121 C C . LYS A 1 406 ? -11.110 -4.166 4.199 1.00 84.00 406 LYS A C 1
ATOM 3123 O O . LYS A 1 406 ? -10.273 -4.994 3.857 1.00 84.00 406 LYS A O 1
ATOM 3128 N N . ARG A 1 407 ? -12.386 -4.494 4.434 1.00 88.00 407 ARG A N 1
ATOM 3129 C CA . ARG A 1 407 ? -12.889 -5.880 4.334 1.00 88.00 407 ARG A CA 1
ATOM 3130 C C . ARG A 1 407 ? -12.849 -6.422 2.908 1.00 88.00 407 ARG A C 1
ATOM 3132 O O . ARG A 1 407 ? -12.451 -7.565 2.714 1.00 88.00 407 ARG A O 1
ATOM 3139 N N . CYS A 1 408 ? -13.185 -5.603 1.912 1.00 88.44 408 CYS A N 1
ATOM 3140 C CA . CYS A 1 408 ? -13.045 -5.982 0.506 1.00 88.44 408 CYS A CA 1
ATOM 3141 C C . CYS A 1 408 ? -11.580 -6.257 0.143 1.00 88.44 408 CYS A C 1
ATOM 3143 O O . CYS A 1 408 ? -11.305 -7.208 -0.584 1.00 88.44 408 CYS A O 1
ATOM 3145 N N . LYS A 1 409 ? -10.630 -5.477 0.684 1.00 84.38 409 LYS A N 1
ATOM 3146 C CA . LYS A 1 409 ? -9.190 -5.746 0.530 1.00 84.38 409 LYS A CA 1
ATOM 3147 C C . LYS A 1 409 ? -8.777 -7.062 1.192 1.00 84.38 409 LYS A C 1
ATOM 3149 O O . LYS A 1 409 ? -8.077 -7.835 0.555 1.00 84.38 409 LYS A O 1
ATOM 3154 N N . GLU A 1 410 ? -9.226 -7.332 2.420 1.00 87.56 410 GLU A N 1
ATOM 3155 C CA . GLU A 1 410 ? -8.965 -8.610 3.107 1.00 87.56 410 GLU A CA 1
ATOM 3156 C C . GLU A 1 410 ? -9.462 -9.806 2.272 1.00 87.56 410 GLU A C 1
ATOM 3158 O O . GLU A 1 410 ? -8.703 -10.740 2.028 1.00 87.56 410 GLU A O 1
ATOM 3163 N N . LEU A 1 411 ? -10.704 -9.752 1.770 1.00 90.62 411 LEU A N 1
ATOM 3164 C CA . LEU A 1 411 ? -11.259 -10.794 0.899 1.00 90.62 411 LEU A CA 1
ATOM 3165 C C . LEU A 1 411 ? -10.466 -10.934 -0.405 1.00 90.62 411 LEU A C 1
ATOM 3167 O O . LEU A 1 411 ? -10.161 -12.047 -0.824 1.00 90.62 411 LEU A O 1
ATOM 3171 N N . ARG A 1 412 ? -10.105 -9.813 -1.035 1.00 88.31 412 ARG A N 1
ATOM 3172 C CA . ARG A 1 412 ? -9.305 -9.814 -2.260 1.00 88.31 412 ARG A CA 1
ATOM 3173 C C . ARG A 1 412 ? -7.941 -10.475 -2.049 1.00 88.31 412 ARG A C 1
ATOM 3175 O O . ARG A 1 412 ? -7.542 -11.263 -2.893 1.00 88.31 412 ARG A O 1
ATOM 3182 N N . TYR A 1 413 ? -7.246 -10.193 -0.949 1.00 87.88 413 TYR A N 1
ATOM 3183 C CA . TYR A 1 413 ? -5.938 -10.802 -0.684 1.00 87.88 413 TYR A CA 1
ATOM 3184 C C . TYR A 1 413 ? -6.040 -12.305 -0.418 1.00 87.88 413 TYR A C 1
ATOM 3186 O O . TYR A 1 413 ? -5.175 -13.047 -0.862 1.00 87.88 413 TYR A O 1
ATOM 3194 N N . LEU A 1 414 ? -7.108 -12.771 0.240 1.00 88.50 414 LEU A N 1
ATOM 3195 C CA . LEU A 1 414 ? -7.366 -14.208 0.377 1.00 88.50 414 LEU A CA 1
ATOM 3196 C C . LEU A 1 414 ? -7.647 -14.867 -0.983 1.00 88.50 414 LEU A C 1
ATOM 3198 O O . LEU A 1 414 ? -7.149 -15.956 -1.244 1.00 88.50 414 LEU A O 1
ATOM 3202 N N . LEU A 1 415 ? -8.405 -14.203 -1.863 1.00 88.38 415 LEU A N 1
ATOM 3203 C CA . LEU A 1 415 ? -8.645 -14.686 -3.230 1.00 88.38 415 LEU A CA 1
ATOM 3204 C C . LEU A 1 415 ? -7.363 -14.720 -4.071 1.00 88.38 415 LEU A C 1
ATOM 3206 O O . LEU A 1 415 ? -7.206 -15.607 -4.902 1.00 88.38 415 LEU A O 1
ATOM 3210 N N . GLU A 1 416 ? -6.466 -13.752 -3.879 1.00 84.75 416 GLU A N 1
ATOM 3211 C CA . GLU A 1 416 ? -5.152 -13.719 -4.530 1.00 84.75 416 GLU A CA 1
ATOM 3212 C C . GLU A 1 416 ? -4.221 -14.811 -3.973 1.00 84.75 416 GLU A C 1
ATOM 3214 O O . GLU A 1 416 ? -3.497 -15.427 -4.745 1.00 84.75 416 GLU A O 1
ATOM 3219 N N . ALA A 1 417 ? -4.274 -15.105 -2.668 1.00 85.94 417 ALA A N 1
ATOM 3220 C CA . ALA A 1 417 ? -3.475 -16.166 -2.050 1.00 85.94 417 ALA A CA 1
ATOM 3221 C C . ALA A 1 417 ? -3.871 -17.567 -2.542 1.00 85.94 417 ALA A C 1
ATOM 3223 O O . ALA A 1 417 ? -3.007 -18.389 -2.813 1.00 85.94 417 ALA A O 1
ATOM 3224 N N . PHE A 1 418 ? -5.170 -17.827 -2.705 1.00 88.88 418 PHE A N 1
ATOM 3225 C CA . PHE A 1 418 ? -5.690 -19.112 -3.191 1.00 88.88 418 PHE A CA 1
ATOM 3226 C C . PHE A 1 418 ? -6.015 -19.098 -4.689 1.00 88.88 418 PHE A C 1
ATOM 3228 O O . PHE A 1 418 ? -6.877 -19.840 -5.154 1.00 88.88 418 PHE A O 1
ATOM 3235 N N . ALA A 1 419 ? -5.361 -18.219 -5.448 1.00 85.62 419 ALA A N 1
ATOM 3236 C CA . ALA A 1 419 ? -5.727 -17.892 -6.818 1.00 85.62 419 ALA A CA 1
ATOM 3237 C C . ALA A 1 419 ? -5.803 -19.107 -7.758 1.00 85.62 419 ALA A C 1
ATOM 3239 O O . ALA A 1 419 ? -6.716 -19.142 -8.583 1.00 85.62 419 ALA A O 1
ATOM 3240 N N . SER A 1 420 ? -4.883 -20.066 -7.643 1.00 88.31 420 SER A N 1
ATOM 3241 C CA . SER A 1 420 ? -4.788 -21.253 -8.509 1.00 88.31 420 SER A CA 1
ATOM 3242 C C . SER A 1 420 ? -5.847 -22.321 -8.243 1.00 88.31 420 SER A C 1
ATOM 3244 O O . SER A 1 420 ? -6.098 -23.145 -9.113 1.00 88.31 420 SER A O 1
ATOM 3246 N N . LEU A 1 421 ? -6.522 -22.282 -7.090 1.00 87.06 421 LEU A N 1
ATOM 3247 C CA . LEU A 1 421 ? -7.571 -23.250 -6.743 1.00 87.06 421 LEU A CA 1
ATOM 3248 C C . LEU A 1 421 ? -8.912 -22.961 -7.436 1.00 87.06 421 LEU A C 1
ATOM 3250 O O . LEU A 1 421 ? -9.848 -23.749 -7.324 1.00 87.06 421 LEU A O 1
ATOM 3254 N N . TYR A 1 422 ? -9.037 -21.816 -8.112 1.00 84.38 422 TYR A N 1
ATOM 3255 C CA . TYR A 1 422 ? -10.296 -21.339 -8.679 1.00 84.38 422 TYR A CA 1
ATOM 3256 C C . TYR A 1 422 ? -10.138 -20.930 -10.141 1.00 84.38 422 TYR A C 1
ATOM 3258 O O . TYR A 1 422 ? -9.093 -20.420 -10.547 1.00 84.38 422 TYR A O 1
ATOM 3266 N N . ASP A 1 423 ? -11.226 -21.057 -10.907 1.00 85.56 423 ASP A N 1
ATOM 3267 C CA . ASP A 1 423 ? -11.285 -20.582 -12.289 1.00 85.56 423 ASP A CA 1
ATOM 3268 C C . ASP A 1 423 ? -10.891 -19.099 -12.392 1.00 85.56 423 ASP A C 1
ATOM 3270 O O . ASP A 1 423 ? -11.421 -18.217 -11.699 1.00 85.56 423 ASP A O 1
ATOM 3274 N N . GLU A 1 424 ? -9.963 -18.812 -13.304 1.00 83.31 424 GLU A N 1
ATOM 3275 C CA . GLU A 1 424 ? -9.410 -17.477 -13.463 1.00 83.31 424 GLU A CA 1
ATOM 3276 C C . GLU A 1 424 ? -10.479 -16.461 -13.893 1.00 83.31 424 GLU A C 1
ATOM 3278 O O . GLU A 1 424 ? -10.477 -15.318 -13.412 1.00 83.31 424 GLU A O 1
ATOM 3283 N N . LYS A 1 425 ? -11.404 -16.845 -14.783 1.00 85.00 425 LYS A N 1
ATOM 3284 C CA . LYS A 1 425 ? -12.441 -15.930 -15.281 1.00 85.00 425 LYS A CA 1
ATOM 3285 C C . LYS A 1 425 ? -13.401 -15.549 -14.155 1.00 85.00 425 LYS A C 1
ATOM 3287 O O . LYS A 1 425 ? -13.691 -14.359 -13.988 1.00 85.00 425 LYS A O 1
ATOM 3292 N N . ALA A 1 426 ? -13.845 -16.516 -13.357 1.00 82.50 426 ALA A N 1
ATOM 3293 C CA . ALA A 1 426 ? -14.684 -16.300 -12.185 1.00 82.50 426 ALA A CA 1
ATOM 3294 C C . ALA A 1 426 ? -13.979 -15.408 -11.152 1.00 82.50 426 ALA A C 1
ATOM 3296 O O . ALA A 1 426 ? -14.531 -14.386 -10.734 1.00 82.50 426 ALA A O 1
ATOM 3297 N N . ARG A 1 427 ? -12.719 -15.714 -10.817 1.00 84.38 427 ARG A N 1
ATOM 3298 C CA . ARG A 1 427 ? -11.910 -14.913 -9.886 1.00 84.38 427 ARG A CA 1
ATOM 3299 C C . ARG A 1 427 ? -11.772 -13.465 -10.352 1.00 84.38 427 ARG A C 1
ATOM 3301 O O . ARG A 1 427 ? -11.982 -12.540 -9.567 1.00 84.38 427 ARG A O 1
ATOM 3308 N N . ARG A 1 428 ? -11.449 -13.238 -11.632 1.00 83.38 428 ARG A N 1
ATOM 3309 C CA . ARG A 1 428 ? -11.305 -11.886 -12.204 1.00 83.38 428 ARG A CA 1
ATOM 3310 C C . ARG A 1 428 ? -12.601 -11.075 -12.102 1.00 83.38 428 ARG A C 1
ATOM 3312 O O . ARG A 1 428 ? -12.518 -9.877 -11.828 1.00 83.38 428 ARG A O 1
ATOM 3319 N N . ARG A 1 429 ? -13.774 -11.700 -12.277 1.00 84.56 429 ARG A N 1
ATOM 3320 C CA . ARG A 1 429 ? -15.081 -11.042 -12.081 1.00 84.56 429 ARG A CA 1
ATOM 3321 C C . ARG A 1 429 ? -15.267 -10.599 -10.630 1.00 84.56 429 ARG A C 1
ATOM 3323 O O . ARG A 1 429 ? -15.459 -9.413 -10.391 1.00 84.56 429 ARG A O 1
ATOM 3330 N N . VAL A 1 430 ? -15.068 -11.502 -9.669 1.00 82.81 430 VAL A N 1
ATOM 3331 C CA . VAL A 1 430 ? -15.202 -11.178 -8.235 1.00 82.81 430 VAL A CA 1
ATOM 3332 C C . VAL A 1 430 ? -14.224 -10.078 -7.818 1.00 82.81 430 VAL A C 1
ATOM 3334 O O . VAL A 1 430 ? -14.602 -9.111 -7.161 1.00 82.81 430 VAL A O 1
ATOM 3337 N N . VAL A 1 431 ? -12.958 -10.168 -8.237 1.00 82.12 431 VAL A N 1
ATOM 3338 C CA . VAL A 1 431 ? -11.955 -9.135 -7.934 1.00 82.12 431 VAL A CA 1
ATOM 3339 C C . VAL A 1 431 ? -12.340 -7.784 -8.543 1.00 82.12 431 VAL A C 1
ATOM 3341 O O . VAL A 1 431 ? -12.067 -6.754 -7.926 1.00 82.12 431 VAL A O 1
ATOM 3344 N N . LYS A 1 432 ? -12.972 -7.762 -9.724 1.00 83.75 432 LYS A N 1
ATOM 3345 C CA . LYS A 1 432 ? -13.481 -6.533 -10.348 1.00 83.75 432 LYS A CA 1
ATOM 3346 C C . LYS A 1 432 ? -14.599 -5.912 -9.510 1.00 83.75 432 LYS A C 1
ATOM 3348 O O . LYS A 1 432 ? -14.528 -4.714 -9.252 1.00 83.75 432 LYS A O 1
ATOM 3353 N N . ASP A 1 433 ? -15.545 -6.709 -9.025 1.00 81.00 433 ASP A N 1
ATOM 3354 C CA . ASP A 1 433 ? -16.667 -6.228 -8.204 1.00 81.00 433 ASP A CA 1
ATOM 3355 C C . ASP A 1 433 ? -16.206 -5.703 -6.834 1.00 81.00 433 ASP A C 1
ATOM 3357 O O . ASP A 1 433 ? -16.778 -4.763 -6.283 1.00 81.00 433 ASP A O 1
ATOM 3361 N N . LEU A 1 434 ? -15.104 -6.244 -6.302 1.00 81.62 434 LEU A N 1
ATOM 3362 C CA . LEU A 1 434 ? -14.487 -5.770 -5.059 1.00 81.62 434 LEU A CA 1
ATOM 3363 C C . LEU A 1 434 ? -13.733 -4.435 -5.206 1.00 81.62 434 LEU A C 1
ATOM 3365 O O . LEU A 1 434 ? -13.341 -3.841 -4.192 1.00 81.62 434 LEU A O 1
ATOM 3369 N N . LYS A 1 435 ? -13.514 -3.934 -6.431 1.00 71.12 435 LYS A N 1
ATOM 3370 C CA . LYS A 1 435 ? -12.924 -2.607 -6.667 1.00 71.12 435 LYS A CA 1
ATOM 3371 C C . LYS A 1 435 ? -13.986 -1.524 -6.461 1.00 71.12 435 LYS A C 1
ATOM 3373 O O . LYS A 1 435 ? -14.501 -0.959 -7.416 1.00 71.12 435 LYS A O 1
ATOM 3378 N N . ILE A 1 436 ? -14.279 -1.208 -5.201 1.00 59.22 436 ILE A N 1
ATOM 3379 C CA . ILE A 1 436 ? -15.131 -0.065 -4.842 1.00 59.22 436 ILE A CA 1
ATOM 3380 C C . ILE A 1 436 ? -14.380 1.236 -5.206 1.00 59.22 436 ILE A C 1
ATOM 3382 O O . ILE A 1 436 ? -13.291 1.459 -4.655 1.00 59.22 436 ILE A O 1
ATOM 3386 N N . PRO A 1 437 ? -14.898 2.085 -6.119 1.00 43.97 437 PRO A N 1
ATOM 3387 C CA . PRO A 1 43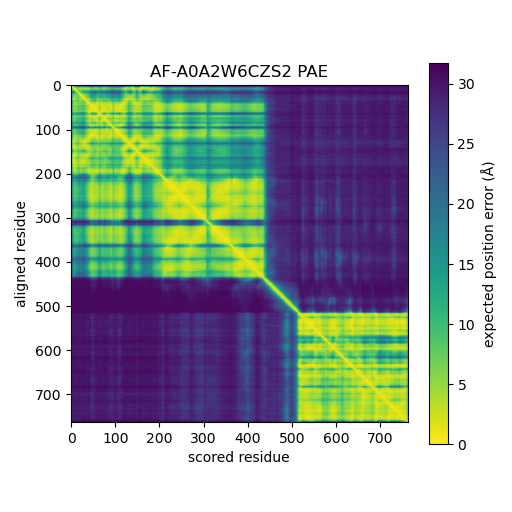7 ? -14.269 3.357 -6.470 1.00 43.97 437 PRO A CA 1
ATOM 3388 C C . PRO A 1 437 ? -14.189 4.298 -5.265 1.00 43.97 437 PRO A C 1
ATOM 3390 O O . PRO A 1 437 ? -15.091 4.343 -4.431 1.00 43.97 437 PRO A O 1
ATOM 3393 N N . ALA A 1 438 ? -13.111 5.077 -5.181 1.00 33.75 438 ALA A N 1
ATOM 3394 C CA . ALA A 1 438 ? -13.007 6.182 -4.237 1.00 33.75 438 ALA A CA 1
ATOM 3395 C C . ALA A 1 438 ? -13.712 7.410 -4.837 1.00 33.75 438 ALA A C 1
ATOM 3397 O O . ALA A 1 438 ? -13.086 8.198 -5.533 1.00 33.75 438 ALA A O 1
ATOM 3398 N N . GLY A 1 439 ? -15.022 7.538 -4.630 1.00 31.53 439 GLY A N 1
ATOM 3399 C CA . GLY A 1 439 ? -15.782 8.728 -5.021 1.00 31.53 439 GLY A CA 1
ATOM 3400 C C . GLY A 1 439 ? -17.296 8.513 -4.945 1.00 31.53 439 GLY A C 1
ATOM 3401 O O . GLY A 1 439 ? -17.744 7.367 -5.042 1.00 31.53 439 GLY A O 1
ATOM 3402 N N . PRO A 1 440 ? -18.098 9.584 -4.771 1.00 28.58 440 PRO A N 1
ATOM 3403 C CA . PRO A 1 440 ? -19.548 9.484 -4.860 1.00 28.58 440 PRO A CA 1
ATOM 3404 C C . PRO A 1 440 ? -19.911 8.961 -6.250 1.00 28.58 440 PRO A C 1
ATOM 3406 O O . PRO A 1 440 ? -19.424 9.452 -7.270 1.00 28.58 440 PRO A O 1
ATOM 3409 N N . ALA A 1 441 ? -20.736 7.919 -6.286 1.00 29.52 441 ALA A N 1
ATOM 3410 C CA . ALA A 1 441 ? -21.178 7.292 -7.516 1.00 29.52 441 ALA A CA 1
ATOM 3411 C C . ALA A 1 441 ? -21.953 8.304 -8.376 1.00 29.52 441 ALA A C 1
ATOM 3413 O O . ALA A 1 441 ? -23.162 8.457 -8.230 1.00 29.52 441 ALA A O 1
ATOM 3414 N N . ARG A 1 442 ? -21.284 8.967 -9.328 1.00 26.44 442 ARG A N 1
ATOM 3415 C CA . ARG A 1 442 ? -21.968 9.564 -10.480 1.00 26.44 442 ARG A CA 1
ATOM 3416 C C . ARG A 1 442 ? -22.499 8.415 -11.336 1.00 26.44 442 ARG A C 1
ATOM 3418 O O . ARG A 1 442 ? -21.852 7.968 -12.280 1.00 26.44 442 ARG A O 1
ATOM 3425 N N . ARG A 1 443 ? -23.675 7.893 -10.981 1.00 30.33 443 ARG A N 1
ATOM 3426 C CA . ARG A 1 443 ? -24.447 7.030 -11.875 1.00 30.33 443 ARG A CA 1
ATOM 3427 C C . ARG A 1 443 ? -24.847 7.874 -13.085 1.00 30.33 443 ARG A C 1
ATOM 3429 O O . ARG A 1 443 ? -25.734 8.714 -12.986 1.00 30.33 443 ARG A O 1
ATOM 3436 N N . ARG A 1 444 ? -24.215 7.629 -14.238 1.00 27.70 444 ARG A N 1
ATOM 3437 C CA . ARG A 1 444 ? -24.872 7.874 -15.527 1.00 27.70 444 ARG A CA 1
ATOM 3438 C C . ARG A 1 444 ? -26.164 7.058 -15.513 1.00 27.70 444 ARG A C 1
ATOM 3440 O O . ARG A 1 444 ? -26.121 5.843 -15.325 1.00 27.70 444 ARG A O 1
ATOM 3447 N N . ALA A 1 445 ? -27.295 7.743 -15.633 1.00 28.94 445 ALA A N 1
ATOM 3448 C CA . ALA A 1 445 ? -28.610 7.138 -15.725 1.00 28.94 445 ALA A CA 1
ATOM 3449 C C . ALA A 1 445 ? -28.671 6.241 -16.972 1.00 28.94 445 ALA A C 1
ATOM 3451 O O . ALA A 1 445 ? -28.794 6.712 -18.096 1.00 28.94 445 ALA A O 1
ATOM 3452 N N . GLY A 1 446 ? -28.547 4.936 -16.759 1.00 27.33 446 GLY A N 1
ATOM 3453 C CA . GLY A 1 446 ? -28.826 3.896 -17.738 1.00 27.33 446 GLY A CA 1
ATOM 3454 C C . GLY A 1 446 ? -29.536 2.769 -17.004 1.00 27.33 446 GLY A C 1
ATOM 3455 O O . GLY A 1 446 ? -28.974 2.190 -16.076 1.00 27.33 446 GLY A O 1
ATOM 3456 N N . ARG A 1 447 ? -30.805 2.539 -17.355 1.00 24.69 447 ARG A N 1
ATOM 3457 C CA . ARG A 1 447 ? -31.712 1.552 -16.746 1.00 24.69 447 ARG A CA 1
ATOM 3458 C C . ARG A 1 447 ? -31.021 0.191 -16.530 1.00 24.69 447 ARG A C 1
ATOM 3460 O O . ARG A 1 447 ? -30.414 -0.315 -17.474 1.00 24.69 447 ARG A O 1
ATOM 3467 N N . PRO A 1 448 ? -31.142 -0.453 -15.355 1.00 27.83 448 PRO A N 1
ATOM 3468 C CA . PRO A 1 448 ? -30.688 -1.828 -15.198 1.00 27.83 448 PRO A CA 1
ATOM 3469 C C . PRO A 1 448 ? -31.634 -2.773 -15.954 1.00 27.83 448 PRO A C 1
ATOM 3471 O O . PRO A 1 448 ? -32.835 -2.801 -15.690 1.00 27.83 448 PRO A O 1
ATOM 3474 N N . ARG A 1 449 ? -31.092 -3.549 -16.901 1.00 25.12 449 ARG A N 1
ATOM 3475 C CA . ARG A 1 449 ? -31.759 -4.747 -17.434 1.00 25.12 449 ARG A CA 1
ATOM 3476 C C . ARG A 1 449 ? -31.758 -5.828 -16.349 1.00 25.12 449 ARG A C 1
ATOM 3478 O O . ARG A 1 449 ? -30.731 -6.054 -15.711 1.00 25.12 449 ARG A O 1
ATOM 3485 N N . ALA A 1 450 ? -32.909 -6.468 -16.154 1.00 24.30 450 ALA A N 1
ATOM 3486 C CA . ALA A 1 450 ? -33.084 -7.594 -15.245 1.00 24.30 450 ALA A CA 1
ATOM 3487 C C . ALA A 1 450 ? -32.167 -8.777 -15.632 1.00 24.30 450 ALA A C 1
ATOM 3489 O O . ALA A 1 450 ? -31.981 -9.025 -16.828 1.00 24.30 450 ALA A O 1
ATOM 3490 N N . PRO A 1 451 ? -31.585 -9.506 -14.663 1.00 28.08 451 PRO A N 1
ATOM 3491 C CA . PRO A 1 451 ? -30.799 -10.700 -14.947 1.00 28.08 451 PRO A CA 1
ATOM 3492 C C . PRO A 1 451 ? -31.715 -11.854 -15.376 1.00 28.08 451 PRO A C 1
ATOM 3494 O O . PRO A 1 451 ? -32.698 -12.168 -14.708 1.00 28.08 451 PRO A O 1
ATOM 3497 N N . GLN A 1 452 ? -31.376 -12.472 -16.507 1.00 27.14 452 GLN A N 1
ATOM 3498 C CA . GLN A 1 452 ? -31.995 -13.698 -17.000 1.00 27.14 452 GLN A CA 1
ATOM 3499 C C . GLN A 1 452 ? -31.656 -14.873 -16.070 1.00 27.14 452 GLN A C 1
ATOM 3501 O O . GLN A 1 452 ? -30.520 -15.006 -15.610 1.00 27.14 452 GLN A O 1
ATOM 3506 N N . HIS A 1 453 ? -32.666 -15.700 -15.803 1.00 24.98 453 HIS A N 1
ATOM 3507 C CA . HIS A 1 453 ? -32.566 -16.971 -15.095 1.00 24.98 453 HIS A CA 1
ATOM 3508 C C . HIS A 1 453 ? -31.512 -17.883 -15.738 1.00 24.98 453 HIS A C 1
ATOM 3510 O O . HIS A 1 453 ? -31.513 -18.079 -16.951 1.00 24.98 453 HIS A O 1
ATOM 3516 N N . VAL A 1 454 ? -30.643 -18.465 -14.912 1.00 28.06 454 VAL A N 1
ATOM 3517 C CA . VAL A 1 454 ? -29.876 -19.663 -15.264 1.00 28.06 454 VAL A CA 1
ATOM 3518 C C . VAL A 1 454 ? -30.438 -20.782 -14.398 1.00 28.06 454 VAL A C 1
ATOM 3520 O O . VAL A 1 454 ? -30.259 -20.782 -13.179 1.00 28.06 454 VAL A O 1
ATOM 3523 N N . ASP A 1 455 ? -31.189 -21.673 -15.035 1.00 25.58 455 ASP A N 1
ATOM 3524 C CA . ASP A 1 455 ? -31.720 -22.893 -14.443 1.00 25.58 455 ASP A CA 1
ATOM 3525 C C . ASP A 1 455 ? -30.599 -23.875 -14.091 1.00 25.58 455 ASP A C 1
ATOM 3527 O O . ASP A 1 455 ? -29.630 -24.029 -14.835 1.00 25.58 455 ASP A O 1
ATOM 3531 N N . GLY A 1 456 ? -30.792 -24.605 -12.989 1.00 25.67 456 GLY A N 1
ATOM 3532 C CA . GLY A 1 456 ? -30.181 -25.921 -12.820 1.00 25.67 456 GLY A CA 1
ATOM 3533 C C . GLY A 1 456 ? -29.450 -26.174 -11.506 1.00 25.67 456 GLY A C 1
ATOM 3534 O O . GLY A 1 456 ? -28.243 -26.344 -11.536 1.00 25.67 456 GLY A O 1
ATOM 3535 N N . VAL A 1 457 ? -30.180 -26.324 -10.390 1.00 25.14 457 VAL A N 1
ATOM 3536 C CA . VAL A 1 45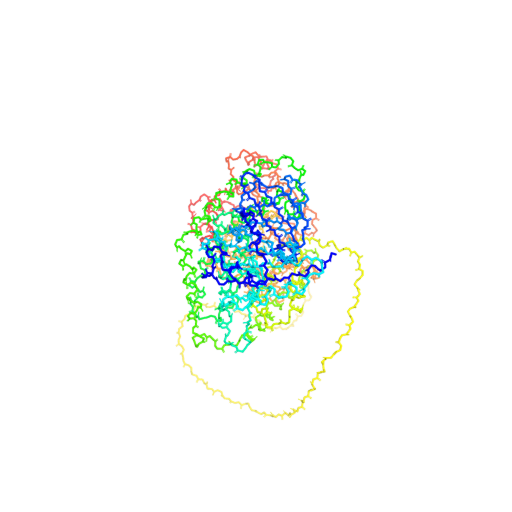7 ? -29.909 -27.363 -9.368 1.00 25.14 457 VAL A CA 1
ATOM 3537 C C . VAL A 1 457 ? -31.239 -27.730 -8.687 1.00 25.14 457 VAL A C 1
ATOM 3539 O O . VAL A 1 457 ? -31.884 -26.883 -8.072 1.00 25.14 457 VAL A O 1
ATOM 3542 N N . ARG A 1 458 ? -31.669 -28.993 -8.814 1.00 24.30 458 ARG A N 1
ATOM 3543 C CA . ARG A 1 458 ? -32.879 -29.549 -8.176 1.00 24.30 458 ARG A CA 1
ATOM 3544 C C . ARG A 1 458 ? -32.657 -29.795 -6.669 1.00 24.30 458 ARG A C 1
ATOM 3546 O O . ARG A 1 458 ? -31.581 -30.268 -6.306 1.00 24.30 458 ARG A O 1
ATOM 3553 N N . PRO A 1 459 ? -33.655 -29.564 -5.794 1.00 26.03 459 PRO A N 1
ATOM 3554 C CA . PRO A 1 459 ? -33.586 -29.922 -4.378 1.00 26.03 459 PRO A CA 1
ATOM 3555 C C . PRO A 1 459 ? -34.018 -31.379 -4.137 1.00 26.03 459 PRO A C 1
ATOM 3557 O O . PRO A 1 459 ? -35.033 -31.832 -4.665 1.00 26.03 459 PRO A O 1
ATOM 3560 N N . PHE A 1 460 ? -33.264 -32.105 -3.307 1.00 23.72 460 PHE A N 1
ATOM 3561 C CA . PHE A 1 460 ? -33.630 -33.445 -2.840 1.00 23.72 460 PHE A CA 1
ATOM 3562 C C . PHE A 1 460 ? -34.637 -33.355 -1.681 1.00 23.72 460 PHE A C 1
ATOM 3564 O O . PHE A 1 460 ? -34.489 -32.548 -0.760 1.00 23.72 460 PHE A O 1
ATOM 3571 N N . HIS A 1 461 ? -35.686 -34.170 -1.770 1.00 26.14 461 HIS A N 1
ATOM 3572 C CA . HIS A 1 461 ? -36.854 -34.175 -0.897 1.00 26.14 461 HIS A CA 1
ATOM 3573 C C . HIS A 1 461 ? -36.613 -34.801 0.487 1.00 26.14 461 HIS A C 1
ATOM 3575 O O . HIS A 1 461 ? -35.758 -35.657 0.692 1.00 26.14 461 HIS A O 1
ATOM 3581 N N . ARG A 1 462 ? -37.467 -34.352 1.416 1.00 25.75 462 ARG A N 1
ATOM 3582 C CA . ARG A 1 462 ? -37.689 -34.809 2.796 1.00 25.75 462 ARG A CA 1
ATOM 3583 C C . ARG A 1 462 ? -37.993 -36.310 2.907 1.00 25.75 462 ARG A C 1
ATOM 3585 O O . ARG A 1 462 ? -38.804 -36.819 2.144 1.00 25.75 462 ARG A O 1
ATOM 3592 N N . GLY A 1 463 ? -37.523 -36.921 3.995 1.00 23.64 463 GLY A N 1
ATOM 3593 C CA . GLY A 1 463 ? -38.119 -38.111 4.607 1.00 23.64 463 GLY A CA 1
ATOM 3594 C C . GLY A 1 463 ? -38.491 -37.823 6.064 1.00 23.64 463 GLY A C 1
ATOM 3595 O O . GLY A 1 463 ? -37.623 -37.538 6.883 1.00 23.64 463 GLY A O 1
ATOM 3596 N N . ARG A 1 464 ? -39.793 -37.839 6.365 1.00 24.83 464 ARG A N 1
ATOM 3597 C CA . ARG A 1 464 ? -40.391 -37.809 7.708 1.00 24.83 464 ARG A CA 1
ATOM 3598 C C . ARG A 1 464 ? -40.828 -39.235 8.051 1.00 24.83 464 ARG A C 1
ATOM 3600 O O . ARG A 1 464 ? -41.634 -39.780 7.312 1.00 24.83 464 ARG A O 1
ATOM 3607 N N . THR A 1 465 ? -40.418 -39.731 9.211 1.00 26.72 465 THR A N 1
ATOM 3608 C CA . THR A 1 465 ? -41.086 -40.745 10.055 1.00 26.72 465 THR A CA 1
ATOM 3609 C C . THR A 1 465 ? -40.571 -40.444 11.472 1.00 26.72 465 THR A C 1
ATOM 3611 O O . THR A 1 465 ? -39.370 -40.284 11.640 1.00 26.72 465 THR A O 1
ATOM 3614 N N . GLY A 1 466 ? -41.342 -40.175 12.523 1.00 24.27 466 GLY A N 1
ATOM 3615 C CA . GLY A 1 466 ? -42.611 -40.754 12.934 1.00 24.27 466 GLY A CA 1
ATOM 3616 C C . GLY A 1 466 ? -42.339 -41.632 14.160 1.00 24.27 466 GLY A C 1
ATOM 3617 O O . GLY A 1 466 ? -41.855 -42.742 13.993 1.00 24.27 466 GLY A O 1
ATOM 3618 N N . SER A 1 467 ? -42.580 -41.124 15.372 1.00 25.50 467 SER A N 1
ATOM 3619 C CA . SER A 1 467 ? -43.245 -41.843 16.476 1.00 25.50 467 SER A CA 1
ATOM 3620 C C . SER A 1 467 ? -43.058 -41.140 17.822 1.00 25.50 467 SER A C 1
ATOM 3622 O O . SER A 1 467 ? -42.023 -40.566 18.151 1.00 25.50 467 SER A O 1
ATOM 3624 N N . CYS A 1 468 ? -44.154 -41.169 18.561 1.00 22.89 468 CYS A N 1
ATOM 3625 C CA . CYS A 1 468 ? -44.387 -40.657 19.894 1.00 22.89 468 CYS A CA 1
ATOM 3626 C C . CYS A 1 468 ? -44.102 -41.796 20.889 1.00 22.89 468 CYS A C 1
ATOM 3628 O O . CYS A 1 468 ? -44.389 -42.947 20.570 1.00 22.89 468 CYS A O 1
ATOM 3630 N N . GLY A 1 469 ? -43.631 -41.503 22.103 1.00 24.55 469 GLY A N 1
ATOM 3631 C CA . GLY A 1 469 ? -43.460 -42.531 23.134 1.00 24.55 469 GLY A CA 1
ATOM 3632 C C . GLY A 1 469 ? -43.179 -41.955 24.518 1.00 24.55 469 GLY A C 1
ATOM 3633 O O . GLY A 1 469 ? -42.173 -41.296 24.724 1.00 24.55 469 GLY A O 1
ATOM 3634 N N . HIS A 1 470 ? -44.123 -42.184 25.425 1.00 25.34 470 HIS A N 1
ATOM 3635 C CA . HIS A 1 470 ? -44.197 -41.839 26.848 1.00 25.34 470 HIS A CA 1
ATOM 3636 C C . HIS A 1 470 ? -42.937 -42.060 27.720 1.00 25.34 470 HIS A C 1
ATOM 3638 O O . HIS A 1 470 ? -42.200 -43.015 27.513 1.00 25.34 470 HIS A O 1
ATOM 3644 N N . GLY A 1 471 ? -42.864 -41.320 28.842 1.00 22.98 471 GLY A N 1
ATOM 3645 C CA . GLY A 1 471 ? -42.757 -41.969 30.164 1.00 22.98 471 GLY A CA 1
ATOM 3646 C C . GLY A 1 471 ? -41.595 -41.591 31.100 1.00 22.98 471 GLY A C 1
ATOM 3647 O O . GLY A 1 471 ? -40.440 -41.807 30.771 1.00 22.98 471 GLY A O 1
ATOM 3648 N N . ALA A 1 472 ? -41.975 -41.172 32.320 1.00 25.36 472 ALA A N 1
ATOM 3649 C CA . ALA A 1 472 ? -41.254 -41.210 33.612 1.00 25.36 472 ALA A CA 1
ATOM 3650 C C . ALA A 1 472 ? -40.023 -40.284 33.797 1.00 25.36 472 ALA A C 1
ATOM 3652 O O . ALA A 1 472 ? -39.043 -40.357 33.076 1.00 25.36 472 ALA A O 1
ATOM 3653 N N . CYS A 1 473 ? -40.013 -39.296 34.703 1.00 20.92 473 CYS A N 1
ATOM 3654 C CA . CYS A 1 473 ? -40.151 -39.334 36.170 1.00 20.92 473 CYS A CA 1
ATOM 3655 C C . CYS A 1 473 ? -39.058 -40.150 36.888 1.00 20.92 473 CYS A C 1
ATOM 3657 O O . CYS A 1 473 ? -39.153 -41.369 36.973 1.00 20.92 473 CYS A O 1
ATOM 3659 N N . GLY A 1 474 ? -38.120 -39.452 37.547 1.00 23.44 474 GLY A N 1
ATOM 3660 C CA . GLY A 1 474 ? -37.572 -39.921 38.824 1.00 23.44 474 GLY A CA 1
ATOM 3661 C C . GLY A 1 474 ? -36.061 -39.802 39.060 1.00 23.44 474 GLY A C 1
ATOM 3662 O O . GLY A 1 474 ? -35.276 -40.520 38.464 1.00 23.44 474 GLY A O 1
ATOM 3663 N N . ARG A 1 475 ? -35.744 -39.043 40.123 1.00 24.53 475 ARG A N 1
ATOM 3664 C CA . ARG A 1 475 ? -34.674 -39.258 41.129 1.00 24.53 475 ARG A CA 1
ATOM 3665 C C . ARG A 1 475 ? -33.291 -38.613 40.925 1.00 24.53 475 ARG A C 1
ATOM 3667 O O . ARG A 1 475 ? -32.400 -39.122 40.268 1.00 24.53 475 ARG A O 1
ATOM 3674 N N . ARG A 1 476 ? -33.147 -37.498 41.655 1.00 23.88 476 ARG A N 1
ATOM 3675 C CA . ARG A 1 476 ? -32.115 -37.172 42.665 1.00 23.88 476 ARG A CA 1
ATOM 3676 C C . ARG A 1 476 ? -30.887 -38.098 42.755 1.00 23.88 476 ARG A C 1
ATOM 3678 O O . ARG A 1 476 ? -31.023 -39.249 43.155 1.00 23.88 476 ARG A O 1
ATOM 3685 N N . SER A 1 477 ? -29.709 -37.480 42.713 1.00 27.34 477 SER A N 1
ATOM 3686 C CA . SER A 1 477 ? -28.669 -37.699 43.726 1.00 27.34 477 SER A CA 1
ATOM 3687 C C . SER A 1 477 ? -27.956 -36.383 44.032 1.00 27.34 477 SER A C 1
ATOM 3689 O O . SER A 1 477 ? -27.500 -35.671 43.141 1.00 27.34 477 SER A O 1
ATOM 3691 N N . ASP A 1 478 ? -27.951 -36.078 45.320 1.00 23.62 478 ASP A N 1
ATOM 3692 C CA . ASP A 1 478 ? -27.360 -34.936 46.007 1.00 23.62 478 ASP A CA 1
ATOM 3693 C C . ASP A 1 478 ? -25.931 -35.285 46.484 1.00 23.62 478 ASP A C 1
ATOM 3695 O O . ASP A 1 478 ? -25.568 -36.463 46.481 1.00 23.62 478 ASP A O 1
ATOM 3699 N N . ARG A 1 479 ? -25.223 -34.268 47.006 1.00 24.83 479 ARG A N 1
ATOM 3700 C CA . ARG A 1 479 ? -23.939 -34.227 47.758 1.00 24.83 479 ARG A CA 1
ATOM 3701 C C . ARG A 1 479 ? -22.759 -33.638 46.970 1.00 24.83 479 ARG A C 1
ATOM 3703 O O . ARG A 1 479 ? -22.203 -34.282 46.095 1.00 24.83 479 ARG A O 1
ATOM 3710 N N . SER A 1 480 ? -22.475 -32.333 47.118 1.00 25.55 480 SER A N 1
ATOM 3711 C CA . SER A 1 480 ? -21.772 -31.629 48.232 1.00 25.55 480 SER A CA 1
ATOM 3712 C C . SER A 1 480 ? -20.245 -31.775 48.117 1.00 25.55 480 SER A C 1
ATOM 3714 O O . SER A 1 480 ? -19.789 -32.882 47.891 1.00 25.55 480 SER A O 1
ATOM 3716 N N . ALA A 1 481 ? -19.378 -30.775 48.305 1.00 25.45 481 ALA A N 1
ATOM 3717 C CA . ALA A 1 481 ? -19.439 -29.541 49.095 1.00 25.45 481 ALA A CA 1
ATOM 3718 C C . ALA A 1 481 ? -18.314 -28.573 48.600 1.00 25.45 481 ALA A C 1
ATOM 3720 O O . ALA A 1 481 ? -17.298 -29.060 48.123 1.00 25.45 481 ALA A O 1
ATOM 3721 N N . ARG A 1 482 ? -18.540 -27.244 48.492 1.00 27.27 482 ARG A N 1
ATOM 3722 C CA . ARG A 1 482 ? -18.178 -26.144 49.450 1.00 27.27 482 ARG A CA 1
ATOM 3723 C C . ARG A 1 482 ? -16.668 -25.784 49.442 1.00 27.27 482 ARG A C 1
ATOM 3725 O O . ARG A 1 482 ? -15.865 -26.696 49.452 1.00 27.27 482 ARG A O 1
ATOM 3732 N N . HIS A 1 483 ? -16.170 -24.534 49.483 1.00 26.36 483 HIS A N 1
ATOM 3733 C CA . HIS A 1 483 ? -16.661 -23.172 49.832 1.00 26.36 483 HIS A CA 1
ATOM 3734 C C . HIS A 1 483 ? -15.497 -22.135 49.563 1.00 26.36 483 HIS A C 1
ATOM 3736 O O . HIS A 1 483 ? -14.442 -22.586 49.129 1.00 26.36 483 HIS A O 1
ATOM 3742 N N . PRO A 1 484 ? -15.548 -20.821 49.926 1.00 40.59 484 PRO A N 1
ATOM 3743 C CA . PRO A 1 484 ? -16.243 -19.646 49.344 1.00 40.59 484 PRO A CA 1
ATOM 3744 C C . PRO A 1 484 ? -15.265 -18.453 49.031 1.00 40.59 484 PRO A C 1
ATOM 3746 O O . PRO A 1 484 ? -14.068 -18.595 49.231 1.00 40.59 484 PRO A O 1
ATOM 3749 N N . THR A 1 485 ? -15.669 -17.308 48.441 1.00 27.06 485 THR A N 1
ATOM 3750 C CA . THR A 1 485 ? -16.054 -16.021 49.108 1.00 27.06 485 THR A CA 1
ATOM 3751 C C . THR A 1 485 ? -16.777 -15.067 48.108 1.00 27.06 485 THR A C 1
ATOM 3753 O O . THR A 1 485 ? -16.350 -14.930 46.969 1.00 27.06 485 THR A O 1
ATOM 3756 N N . ALA A 1 486 ? -18.029 -14.640 48.376 1.00 27.05 486 ALA A N 1
ATOM 3757 C CA . ALA A 1 486 ? -18.517 -13.290 48.781 1.00 27.05 486 ALA A CA 1
ATOM 3758 C C . ALA A 1 486 ? -18.187 -12.120 47.804 1.00 27.05 486 ALA A C 1
ATOM 3760 O O . ALA A 1 486 ? -17.022 -11.825 47.608 1.00 27.05 486 ALA A O 1
ATOM 3761 N N . SER A 1 487 ? -19.139 -11.399 47.177 1.00 27.38 487 SER A N 1
ATOM 3762 C CA . SER A 1 487 ? -20.193 -10.583 47.813 1.00 27.38 487 SER A CA 1
ATOM 3763 C C . SER A 1 487 ? -21.485 -10.353 46.967 1.00 27.38 487 SER A C 1
ATOM 3765 O O . SER A 1 487 ? -21.480 -9.884 45.837 1.00 27.38 487 SER A O 1
ATOM 3767 N N . ARG A 1 488 ? -22.602 -10.727 47.612 1.00 28.94 488 ARG A N 1
ATOM 3768 C CA . ARG A 1 488 ? -24.023 -10.290 47.624 1.00 28.94 488 ARG A CA 1
ATOM 3769 C C . ARG A 1 488 ? -24.726 -9.554 46.457 1.00 28.94 488 ARG A C 1
ATOM 3771 O O . ARG A 1 488 ? -24.458 -8.405 46.141 1.00 28.94 488 ARG A O 1
ATOM 3778 N N . ALA A 1 489 ? -25.840 -10.185 46.064 1.00 26.97 489 ALA A N 1
ATOM 3779 C CA . ALA A 1 489 ? -27.021 -9.650 45.382 1.00 26.97 489 ALA A CA 1
ATOM 3780 C C . ALA A 1 489 ? -28.015 -8.933 46.332 1.00 26.97 489 ALA A C 1
ATOM 3782 O O . ALA A 1 489 ? -28.165 -9.332 47.493 1.00 26.97 489 ALA A O 1
ATOM 3783 N N . ARG A 1 490 ? -28.769 -7.947 45.815 1.00 29.41 490 ARG A N 1
ATOM 3784 C CA . ARG A 1 490 ? -30.016 -7.419 46.411 1.00 29.41 490 ARG A CA 1
ATOM 3785 C C . ARG A 1 490 ? -31.237 -7.831 45.573 1.00 29.41 490 ARG A C 1
ATOM 3787 O O . ARG A 1 490 ? -31.133 -8.110 44.387 1.00 29.41 490 ARG A O 1
ATOM 3794 N N . ARG A 1 491 ? -32.353 -8.010 46.282 1.00 29.12 491 ARG A N 1
ATOM 3795 C CA . ARG A 1 491 ? -33.494 -8.893 45.993 1.00 29.12 491 ARG A CA 1
ATOM 3796 C C . ARG A 1 491 ? -34.566 -8.250 45.111 1.00 29.12 491 ARG A C 1
ATOM 3798 O O . ARG A 1 491 ? -34.966 -7.125 45.374 1.00 29.12 491 ARG A O 1
ATOM 3805 N N . ALA A 1 492 ? -35.154 -9.055 44.228 1.00 25.36 492 ALA A N 1
ATOM 3806 C CA . ALA A 1 492 ? -36.513 -8.865 43.737 1.00 25.36 492 ALA A CA 1
ATOM 3807 C C . ALA A 1 492 ? -37.528 -9.256 44.830 1.00 25.36 492 ALA A C 1
ATOM 3809 O O . ALA A 1 492 ? -37.436 -10.339 45.415 1.00 25.36 492 ALA A O 1
ATOM 3810 N N . ARG A 1 493 ? -38.507 -8.387 45.093 1.00 27.75 493 ARG A N 1
ATOM 3811 C CA . ARG A 1 493 ? -39.791 -8.744 45.707 1.00 27.75 493 ARG A CA 1
ATOM 3812 C C . ARG A 1 493 ? -40.876 -8.273 44.747 1.00 27.75 493 ARG A C 1
ATOM 3814 O O . ARG A 1 493 ? -41.006 -7.079 44.518 1.00 27.75 493 ARG A O 1
ATOM 3821 N N . HIS A 1 494 ? -41.623 -9.210 44.181 1.00 26.45 494 HIS A N 1
ATOM 3822 C CA . HIS A 1 494 ? -42.890 -8.933 43.519 1.00 26.45 494 HIS A CA 1
ATOM 3823 C C . HIS A 1 494 ? -43.944 -9.685 44.329 1.00 26.45 494 HIS A C 1
ATOM 3825 O O . HIS A 1 494 ? -43.976 -10.915 44.317 1.00 26.45 494 HIS A O 1
ATOM 3831 N N . CYS A 1 495 ? -44.724 -8.942 45.111 1.00 24.25 495 CYS A N 1
ATOM 3832 C CA . CYS A 1 495 ? -45.949 -9.439 45.717 1.00 24.25 495 CYS A CA 1
ATOM 3833 C C . CYS A 1 495 ? -47.085 -9.142 44.739 1.00 24.25 495 CYS A C 1
ATOM 3835 O O . CYS A 1 495 ? -47.289 -7.995 44.353 1.00 24.25 495 CYS A O 1
ATOM 3837 N N . ILE A 1 496 ? -47.795 -10.190 44.337 1.00 28.00 496 ILE A N 1
ATOM 3838 C CA . ILE A 1 496 ? -49.079 -10.113 43.648 1.00 28.00 496 ILE A CA 1
ATOM 3839 C C . ILE A 1 496 ? -50.140 -9.958 44.739 1.00 28.00 496 ILE A C 1
ATOM 3841 O O . ILE A 1 496 ? -50.272 -10.843 45.581 1.00 28.00 496 ILE A O 1
ATOM 3845 N N . ALA A 1 497 ? -50.894 -8.863 44.717 1.00 27.66 497 ALA A N 1
ATOM 3846 C CA . ALA A 1 497 ? -52.200 -8.781 45.360 1.00 27.66 497 ALA A CA 1
ATOM 3847 C C . ALA A 1 497 ? -53.094 -7.873 44.511 1.00 27.66 497 ALA A C 1
ATOM 3849 O O . ALA A 1 497 ? -52.771 -6.716 44.254 1.00 27.66 497 ALA A O 1
ATOM 3850 N N . ALA A 1 498 ? -54.173 -8.464 44.011 1.00 27.56 498 ALA A N 1
ATOM 3851 C CA . ALA A 1 498 ? -55.197 -7.835 43.202 1.00 27.56 498 ALA A CA 1
ATOM 3852 C C . ALA A 1 498 ? -56.302 -7.241 44.089 1.00 27.56 498 ALA A C 1
ATOM 3854 O O . ALA A 1 498 ? -56.618 -7.814 45.126 1.00 27.56 498 ALA A O 1
ATOM 3855 N N . GLY A 1 499 ? -56.933 -6.175 43.587 1.00 25.58 499 GLY A N 1
ATOM 3856 C CA . GLY A 1 499 ? -58.336 -5.836 43.845 1.00 25.58 499 GLY A CA 1
ATOM 3857 C C . GLY A 1 499 ? -58.631 -5.054 45.124 1.00 25.58 499 GLY A C 1
ATOM 3858 O O . GLY A 1 499 ? -58.624 -5.621 46.204 1.00 25.58 499 GLY A O 1
ATOM 3859 N N . HIS A 1 500 ? -58.948 -3.765 44.984 1.00 28.89 500 HIS A N 1
ATOM 3860 C CA . HIS A 1 500 ? -60.248 -3.162 45.328 1.00 28.89 500 HIS A CA 1
ATOM 3861 C C . HIS A 1 500 ? -60.194 -1.650 45.044 1.00 28.89 500 HIS A C 1
ATOM 3863 O O . HIS A 1 500 ? -59.181 -0.998 45.283 1.00 28.89 500 HIS A O 1
ATOM 3869 N N . GLY A 1 501 ? -61.264 -1.127 44.441 1.00 28.03 501 GLY A N 1
ATOM 3870 C CA . GLY A 1 501 ? -61.386 0.274 44.052 1.00 28.03 501 GLY A CA 1
ATOM 3871 C C . GLY A 1 501 ? -61.669 1.206 45.227 1.00 28.03 501 GLY A C 1
ATOM 3872 O O . GLY A 1 501 ? -62.228 0.791 46.238 1.00 28.03 501 GLY A O 1
ATOM 3873 N N . CYS A 1 502 ? -61.318 2.474 45.041 1.00 25.34 502 CYS A N 1
ATOM 3874 C CA . CYS A 1 502 ? -61.966 3.595 45.704 1.00 25.34 502 CYS A CA 1
ATOM 3875 C C . CYS A 1 502 ? -61.837 4.818 44.787 1.00 25.34 502 CYS A C 1
ATOM 3877 O O . CYS A 1 502 ? -60.729 5.249 44.460 1.00 25.34 502 CYS A O 1
ATOM 3879 N N . GLU A 1 503 ? -62.981 5.301 44.314 1.00 33.12 503 GLU A N 1
ATOM 3880 C CA . GLU A 1 503 ? -63.156 6.653 43.801 1.00 33.12 503 GLU A CA 1
ATOM 3881 C C . GLU A 1 503 ? -63.082 7.600 45.001 1.00 33.12 503 GLU A C 1
ATOM 3883 O O . GLU A 1 503 ? -63.868 7.435 45.922 1.00 33.12 503 GLU A O 1
ATOM 3888 N N . ASP A 1 504 ? -62.150 8.555 45.008 1.00 28.97 504 ASP A N 1
ATOM 3889 C CA . ASP A 1 504 ? -62.380 9.879 45.596 1.00 28.97 504 ASP A CA 1
ATOM 3890 C C . ASP A 1 504 ? -61.246 10.858 45.261 1.00 28.97 504 ASP A C 1
ATOM 3892 O O . ASP A 1 504 ? -60.074 10.503 45.121 1.00 28.97 504 ASP A O 1
ATOM 3896 N N . ARG A 1 505 ? -61.639 12.118 45.065 1.00 35.12 505 ARG A N 1
ATOM 3897 C CA . ARG A 1 505 ? -60.787 13.251 44.689 1.00 35.12 505 ARG A CA 1
ATOM 3898 C C . ARG A 1 505 ? -59.821 13.599 45.827 1.00 35.12 505 ARG A C 1
ATOM 3900 O O . ARG A 1 505 ? -60.272 13.858 46.936 1.00 35.12 505 ARG A O 1
ATOM 3907 N N . CYS A 1 506 ? -58.534 13.753 45.512 1.00 26.12 506 CYS A N 1
ATOM 3908 C CA . CYS A 1 506 ? -57.574 14.494 46.339 1.00 26.12 506 CYS A CA 1
ATOM 3909 C C . CYS A 1 506 ? -56.997 15.698 45.562 1.00 26.12 506 CYS A C 1
ATOM 3911 O O . CYS A 1 506 ? -56.938 15.647 44.330 1.00 26.12 506 CYS A O 1
ATOM 3913 N N . PRO A 1 507 ? -56.640 16.797 46.257 1.00 27.91 507 PRO A N 1
ATOM 3914 C CA . PRO A 1 507 ? -56.492 18.151 45.712 1.00 27.91 507 PRO A CA 1
ATOM 3915 C C . PRO A 1 507 ? -55.101 18.386 45.089 1.00 27.91 507 PRO A C 1
ATOM 3917 O O . PRO A 1 507 ? -54.227 17.527 45.210 1.00 27.91 507 PRO A O 1
ATOM 3920 N N . PRO A 1 508 ? -54.853 19.534 44.420 1.00 33.97 508 PRO A N 1
ATOM 3921 C CA . PRO A 1 508 ? -53.536 19.838 43.883 1.00 33.97 508 PRO A CA 1
ATOM 3922 C C . PRO A 1 508 ? -52.636 20.298 45.033 1.00 33.97 508 PRO A C 1
ATOM 3924 O O . PRO A 1 508 ? -52.729 21.443 45.469 1.00 33.97 508 PRO A O 1
ATOM 3927 N N . GLU A 1 509 ? -51.778 19.414 45.538 1.00 29.52 509 GLU A N 1
ATOM 3928 C CA . GLU A 1 509 ? -50.731 19.809 46.478 1.00 29.52 509 GLU A CA 1
ATOM 3929 C C . GLU A 1 509 ? -49.412 20.099 45.760 1.00 29.52 509 GLU A C 1
ATOM 3931 O O . GLU A 1 509 ? -48.961 19.409 44.845 1.00 29.52 509 GLU A O 1
ATOM 3936 N N . SER A 1 510 ? -48.876 21.234 46.180 1.00 27.95 510 SER A N 1
ATOM 3937 C CA . SER A 1 510 ? -47.761 22.022 45.693 1.00 27.95 510 SER A CA 1
ATOM 3938 C C . SER A 1 510 ? -46.412 21.308 45.701 1.00 27.95 510 SER A C 1
ATOM 3940 O O . SER A 1 510 ? -46.138 20.432 46.513 1.00 27.95 510 SER A O 1
ATOM 3942 N N . ALA A 1 511 ? -45.557 21.771 44.790 1.00 35.28 511 ALA A N 1
ATOM 3943 C CA . ALA A 1 511 ? -44.180 21.358 44.591 1.00 35.28 511 ALA A CA 1
ATOM 3944 C C . ALA A 1 511 ? -43.338 21.401 45.879 1.00 35.28 511 ALA A C 1
ATOM 3946 O O . ALA A 1 511 ? -43.007 22.479 46.366 1.00 35.28 511 ALA A O 1
ATOM 3947 N N . ASP A 1 512 ? -42.909 20.228 46.345 1.00 30.62 512 ASP A N 1
ATOM 3948 C CA . ASP A 1 512 ? -41.717 20.087 47.176 1.00 30.62 512 ASP A CA 1
ATOM 3949 C C . ASP A 1 512 ? -40.880 18.871 46.718 1.00 30.62 512 ASP A C 1
ATOM 3951 O O . ASP A 1 512 ? -41.299 17.716 46.785 1.00 30.62 512 ASP A O 1
ATOM 3955 N N . GLY A 1 513 ? -39.703 19.169 46.157 1.00 34.12 513 GLY A N 1
ATOM 3956 C CA . GLY A 1 513 ? -38.473 18.381 46.294 1.00 34.12 513 GLY A CA 1
ATOM 3957 C C . GLY A 1 513 ? -38.414 16.906 45.871 1.00 34.12 513 GLY A C 1
ATOM 3958 O O . GLY A 1 513 ? -37.711 16.140 46.532 1.00 34.12 513 GLY A O 1
ATOM 3959 N N . GLY A 1 514 ? -39.066 16.480 44.785 1.00 31.59 514 GLY A N 1
ATOM 3960 C CA . GLY A 1 514 ? -38.886 15.123 44.243 1.00 31.59 514 GLY A CA 1
ATOM 3961 C C . GLY A 1 514 ? -37.411 14.797 43.943 1.00 31.59 514 GLY A C 1
ATOM 3962 O O . GLY A 1 514 ? -36.738 15.553 43.245 1.00 31.59 514 GLY A O 1
ATOM 3963 N N . ARG A 1 515 ? -36.901 13.674 44.479 1.00 47.53 515 ARG A N 1
ATOM 3964 C CA . ARG A 1 515 ? -35.569 13.112 44.174 1.00 47.53 515 ARG A CA 1
ATOM 3965 C C . ARG A 1 515 ? -35.467 12.807 42.673 1.00 47.53 515 ARG A C 1
ATOM 3967 O O . ARG A 1 515 ? -35.845 11.725 42.241 1.00 47.53 515 ARG A O 1
ATOM 3974 N N . GLY A 1 516 ? -34.995 13.766 41.886 1.00 64.06 516 GLY A N 1
ATOM 3975 C CA . GLY A 1 516 ? -34.673 13.572 40.475 1.00 64.06 516 GLY A CA 1
ATOM 3976 C C . GLY A 1 516 ? -33.181 13.310 40.300 1.00 64.06 516 GLY A C 1
ATOM 3977 O O . GLY A 1 516 ? -32.361 14.034 40.866 1.00 64.06 516 GLY A O 1
ATOM 3978 N N . VAL A 1 517 ? -32.831 12.290 39.518 1.00 85.00 517 VAL A N 1
ATOM 3979 C CA . VAL A 1 517 ? -31.468 12.116 38.998 1.00 85.00 517 VAL A CA 1
ATOM 3980 C C . VAL A 1 517 ? -31.078 13.323 38.161 1.00 85.00 517 VAL A C 1
ATOM 3982 O O . VAL A 1 517 ? -31.873 13.783 37.344 1.00 85.00 517 VAL A O 1
ATOM 3985 N N . ARG A 1 518 ? -29.853 13.822 38.339 1.00 89.50 518 ARG A N 1
ATOM 3986 C CA . ARG A 1 518 ? -29.332 14.914 37.515 1.00 89.50 518 ARG A CA 1
ATOM 3987 C C . ARG A 1 518 ? -28.561 14.366 36.323 1.00 89.50 518 ARG A C 1
ATOM 3989 O O . ARG A 1 518 ? -27.573 13.651 36.491 1.00 89.50 518 ARG A O 1
ATOM 3996 N N . ILE A 1 519 ? -28.988 14.718 35.118 1.00 92.31 519 ILE A N 1
ATOM 3997 C CA . ILE A 1 519 ? -28.434 14.225 33.858 1.00 92.31 519 ILE A CA 1
ATOM 3998 C C . ILE A 1 519 ? -27.615 15.340 33.199 1.00 92.31 519 ILE A C 1
ATOM 4000 O O . ILE A 1 519 ? -28.153 16.348 32.740 1.00 92.31 519 ILE A O 1
ATOM 4004 N N . LEU A 1 520 ? -26.301 15.142 33.112 1.00 93.88 520 LEU A N 1
ATOM 4005 C CA . LEU A 1 520 ? -25.376 16.034 32.421 1.00 93.88 520 LEU A CA 1
ATOM 4006 C C . LEU A 1 520 ? -24.916 15.408 31.106 1.00 93.88 520 LEU A C 1
ATOM 4008 O O . LEU A 1 520 ? -24.561 14.234 31.056 1.00 93.88 520 LEU A O 1
ATOM 4012 N N . ALA A 1 521 ? -24.842 16.197 30.040 1.00 94.00 521 ALA A N 1
ATOM 4013 C CA . ALA A 1 521 ? -24.300 15.754 28.761 1.00 94.00 521 ALA A CA 1
ATOM 4014 C C . ALA A 1 521 ? -23.086 16.590 28.365 1.00 94.00 521 ALA A C 1
ATOM 4016 O O . ALA A 1 521 ? -23.140 17.814 28.382 1.00 94.00 521 ALA A O 1
ATOM 4017 N N . THR A 1 522 ? -21.994 15.943 27.960 1.00 93.25 522 THR A N 1
ATOM 4018 C CA . THR A 1 522 ? -20.857 16.645 27.347 1.00 93.25 522 THR A CA 1
ATOM 4019 C C . THR A 1 522 ? -21.017 16.634 25.833 1.00 93.25 522 THR A C 1
ATOM 4021 O O . THR A 1 522 ? -20.984 15.575 25.205 1.00 93.25 522 THR A O 1
ATOM 4024 N N . TYR A 1 523 ? -21.210 17.803 25.222 1.00 91.38 523 TYR A N 1
ATOM 4025 C CA . TYR A 1 523 ? -21.572 17.879 23.808 1.00 91.38 523 TYR A CA 1
ATOM 4026 C C . TYR A 1 523 ? -20.912 19.047 23.078 1.00 91.38 523 TYR A C 1
ATOM 4028 O O . TYR A 1 523 ? -20.775 20.148 23.593 1.00 91.38 523 TYR A O 1
ATOM 4036 N N . ASN A 1 524 ? -20.478 18.780 21.847 1.00 86.62 524 ASN A N 1
ATOM 4037 C CA . ASN A 1 524 ? -19.955 19.750 20.894 1.00 86.62 524 ASN A CA 1
ATOM 4038 C C . ASN A 1 524 ? -19.836 19.056 19.528 1.00 86.62 524 ASN A C 1
ATOM 4040 O O . ASN A 1 524 ? -19.276 17.954 19.443 1.00 86.62 524 ASN A O 1
ATOM 4044 N N . ILE A 1 525 ? -20.281 19.738 18.471 1.00 81.56 525 ILE A N 1
ATOM 4045 C CA . ILE A 1 525 ? -20.167 19.324 17.065 1.00 81.56 525 ILE A CA 1
ATOM 4046 C C . ILE A 1 525 ? -18.704 19.035 16.690 1.00 81.56 525 ILE A C 1
ATOM 4048 O O . ILE A 1 525 ? -18.410 18.114 15.931 1.00 81.56 525 ILE A O 1
ATOM 4052 N N . LYS A 1 526 ? -17.753 19.784 17.256 1.00 80.62 526 LYS A N 1
ATOM 4053 C CA . LYS A 1 526 ? -16.328 19.626 16.962 1.00 80.62 526 LYS A CA 1
ATOM 4054 C C . LYS A 1 526 ? -15.709 18.460 17.742 1.00 80.62 526 LYS A C 1
ATOM 4056 O O . LYS A 1 526 ? -15.813 18.365 18.967 1.00 80.62 526 LYS A O 1
ATOM 4061 N N . GLY A 1 527 ? -15.011 17.570 17.037 1.00 79.44 527 GLY A N 1
ATOM 4062 C CA . GLY A 1 527 ? -14.171 16.530 17.640 1.00 79.44 527 GLY A CA 1
ATOM 4063 C C . GLY A 1 527 ? -12.922 17.105 18.322 1.00 79.44 527 GLY A C 1
ATOM 4064 O O . GLY A 1 527 ? -12.431 18.164 17.937 1.00 79.44 527 GLY A O 1
ATOM 4065 N N . GLY A 1 528 ? -12.401 16.412 19.339 1.00 82.94 528 GLY A N 1
ATOM 4066 C CA . GLY A 1 528 ? -11.119 16.773 19.963 1.00 82.94 528 GLY A CA 1
ATOM 4067 C C . GLY A 1 528 ? -11.118 18.065 20.788 1.00 82.94 528 GLY A C 1
ATOM 4068 O O . GLY A 1 528 ? -10.074 18.680 20.928 1.00 82.94 528 GLY A O 1
ATOM 4069 N N . VAL A 1 529 ? -12.263 18.494 21.328 1.00 88.44 529 VAL A N 1
ATOM 4070 C CA . VAL A 1 529 ? -12.376 19.689 22.198 1.00 88.44 529 VAL A CA 1
ATOM 4071 C C . VAL A 1 529 ? -12.314 19.373 23.701 1.00 88.44 529 VAL A C 1
ATOM 4073 O O . VAL A 1 529 ? -12.350 20.278 24.526 1.00 88.44 529 VAL A O 1
ATOM 4076 N N . GLY A 1 530 ? -12.226 18.091 24.071 1.00 90.31 530 GLY A N 1
ATOM 4077 C CA . GLY A 1 530 ? -12.149 17.645 25.469 1.00 90.31 530 GLY A CA 1
ATOM 4078 C C . GLY A 1 530 ? -13.426 17.028 26.054 1.00 90.31 530 GLY A C 1
ATOM 4079 O O . GLY A 1 530 ? -13.450 16.808 27.254 1.00 90.31 530 GLY A O 1
ATOM 4080 N N . LYS A 1 531 ? -14.452 16.700 25.247 1.00 93.50 531 LYS A N 1
ATOM 4081 C CA . LYS A 1 531 ? -15.726 16.090 25.710 1.00 93.50 531 LYS A CA 1
ATOM 4082 C C . LYS A 1 531 ? -15.533 14.882 26.633 1.00 93.50 531 LYS A C 1
ATOM 4084 O O . LYS A 1 531 ? -15.833 14.972 27.817 1.00 93.50 531 LYS A O 1
ATOM 4089 N N . THR A 1 532 ? -14.930 13.810 26.117 1.00 93.81 532 THR A N 1
ATOM 4090 C CA . THR A 1 532 ? -14.653 12.591 26.887 1.00 93.81 532 THR A CA 1
ATOM 4091 C C . THR A 1 532 ? -13.772 12.861 28.102 1.00 93.81 532 THR A C 1
ATOM 4093 O O . THR A 1 532 ? -14.013 12.312 29.172 1.00 93.81 532 THR A O 1
ATOM 4096 N N . SER A 1 533 ? -12.749 13.715 27.970 1.00 95.31 533 SER A N 1
ATOM 4097 C CA . SER A 1 533 ? -11.882 14.072 29.099 1.00 95.31 533 SER A CA 1
ATOM 4098 C C . SER A 1 533 ? -12.688 14.731 30.217 1.00 95.31 533 SER A C 1
ATOM 4100 O O . SER A 1 533 ? -12.525 14.362 31.377 1.00 95.31 533 SER A O 1
ATOM 4102 N N . THR A 1 534 ? -13.600 15.641 29.882 1.00 96.25 534 THR A N 1
ATOM 4103 C CA . THR A 1 534 ? -14.519 16.249 30.844 1.00 96.25 534 THR A CA 1
ATOM 4104 C C . THR A 1 534 ? -15.484 15.220 31.420 1.00 96.25 534 THR A C 1
ATOM 4106 O O . THR A 1 534 ? -15.580 15.127 32.638 1.00 96.25 534 THR A O 1
ATOM 4109 N N . ALA A 1 535 ? -16.126 14.393 30.591 1.00 96.75 535 ALA A N 1
ATOM 4110 C CA . ALA A 1 535 ? -17.083 13.384 31.046 1.00 96.75 535 ALA A CA 1
ATOM 4111 C C . ALA A 1 535 ? -16.458 12.405 32.052 1.00 96.75 535 ALA A C 1
ATOM 4113 O O . ALA A 1 535 ? -17.005 12.176 33.126 1.00 96.75 535 ALA A O 1
ATOM 4114 N N . VAL A 1 536 ? -15.270 11.882 31.738 1.00 96.81 536 VAL A N 1
ATOM 4115 C CA . VAL A 1 536 ? -14.532 10.949 32.599 1.00 96.81 536 VAL A CA 1
ATOM 4116 C C . VAL A 1 536 ? -14.116 11.601 33.919 1.00 96.81 536 VAL A C 1
ATOM 4118 O O . VAL A 1 536 ? -14.279 10.990 34.975 1.00 96.81 536 VAL A O 1
ATOM 4121 N N . ASN A 1 537 ? -13.559 12.818 33.881 1.00 97.50 537 ASN A N 1
ATOM 4122 C CA . ASN A 1 537 ? -13.092 13.479 35.101 1.00 97.50 537 ASN A CA 1
ATOM 4123 C C . ASN A 1 537 ? -14.259 13.929 35.986 1.00 97.50 537 ASN A C 1
ATOM 4125 O O . ASN A 1 537 ? -14.194 13.715 37.192 1.00 97.50 537 ASN A O 1
ATOM 4129 N N . LEU A 1 538 ? -15.335 14.479 35.417 1.00 96.62 538 LEU A N 1
ATOM 4130 C CA . LEU A 1 538 ? -16.523 14.858 36.186 1.00 96.62 538 LEU A CA 1
ATOM 4131 C C . LEU A 1 538 ? -17.233 13.639 36.779 1.00 96.62 538 LEU A C 1
ATOM 4133 O O . LEU A 1 538 ? -17.626 13.692 37.938 1.00 96.62 538 LEU A O 1
ATOM 4137 N N . ALA A 1 539 ? -17.327 12.524 36.045 1.00 96.88 539 ALA A N 1
ATOM 4138 C CA . ALA A 1 539 ? -17.941 11.300 36.565 1.00 96.88 539 ALA A CA 1
ATOM 4139 C C . ALA A 1 539 ? -17.161 10.747 37.763 1.00 96.88 539 ALA A C 1
ATOM 4141 O O . ALA A 1 539 ? -17.741 10.371 38.779 1.00 96.88 539 ALA A O 1
ATOM 4142 N N . TYR A 1 540 ? -15.830 10.754 37.665 1.00 97.06 540 TYR A N 1
ATOM 4143 C CA . TYR A 1 540 ? -14.972 10.376 38.780 1.00 97.06 540 TYR A CA 1
ATOM 4144 C C . TYR A 1 540 ? -15.111 11.328 39.973 1.00 97.06 540 TYR A C 1
ATOM 4146 O O . TYR A 1 540 ? -15.192 10.869 41.108 1.00 97.06 540 TYR A O 1
ATOM 4154 N N . LEU A 1 541 ? -15.138 12.642 39.739 1.00 96.38 541 LEU A N 1
ATOM 4155 C CA . LEU A 1 541 ? -15.238 13.634 40.811 1.00 96.38 541 LEU A CA 1
ATOM 4156 C C . LEU A 1 541 ? -16.600 13.593 41.517 1.00 96.38 541 LEU A C 1
ATOM 4158 O O . LEU A 1 541 ? -16.619 13.676 42.741 1.00 96.38 541 LEU A O 1
ATOM 4162 N N . ALA A 1 542 ? -17.695 13.377 40.782 1.00 94.75 542 ALA A N 1
ATOM 4163 C CA . ALA A 1 542 ? -19.029 13.156 41.344 1.00 94.75 542 ALA A CA 1
ATOM 4164 C C . ALA A 1 542 ? -19.050 11.923 42.263 1.00 94.75 542 ALA A C 1
ATOM 4166 O O . ALA A 1 542 ? -19.449 12.008 43.423 1.00 94.75 542 ALA A O 1
ATOM 4167 N N . ALA A 1 543 ? -18.528 10.794 41.774 1.00 94.69 543 ALA A N 1
ATOM 4168 C CA . ALA A 1 543 ? -18.449 9.559 42.546 1.00 94.69 543 ALA A CA 1
ATOM 4169 C C . ALA A 1 543 ? -17.546 9.689 43.782 1.00 94.69 543 ALA A C 1
ATOM 4171 O O . ALA A 1 543 ? -17.882 9.192 44.859 1.00 94.69 543 ALA A O 1
ATOM 4172 N N . ARG A 1 544 ? -16.420 10.406 43.649 1.00 93.75 544 ARG A N 1
ATOM 4173 C CA . ARG A 1 544 ? -15.506 10.717 44.757 1.00 93.75 544 ARG A CA 1
ATOM 4174 C C . ARG A 1 544 ? -16.155 11.628 45.805 1.00 93.75 544 ARG A C 1
ATOM 4176 O O . ARG A 1 544 ? -15.820 11.495 46.975 1.00 93.75 544 ARG A O 1
ATOM 4183 N N . GLY A 1 545 ? -17.067 12.512 45.395 1.00 89.44 545 GLY A N 1
ATOM 4184 C CA . GLY A 1 545 ? -17.909 13.322 46.284 1.00 89.44 545 GLY A CA 1
ATOM 4185 C C . GLY A 1 545 ? -19.019 12.530 46.986 1.00 89.44 545 GLY A C 1
ATOM 4186 O O . GLY A 1 545 ? -19.666 13.049 47.878 1.00 89.44 545 GLY A O 1
ATOM 4187 N N . GLY A 1 546 ? -19.218 11.254 46.635 1.00 89.12 546 GLY A N 1
ATOM 4188 C CA . GLY A 1 546 ? -20.196 10.371 47.277 1.00 89.12 546 GLY A CA 1
ATOM 4189 C C . GLY A 1 546 ? -21.479 10.142 46.475 1.00 89.12 546 GLY A C 1
ATOM 4190 O O . GLY A 1 546 ? -22.274 9.286 46.860 1.00 89.12 546 GLY A O 1
ATOM 4191 N N . ALA A 1 547 ? -21.664 10.823 45.341 1.00 91.75 547 ALA A N 1
ATOM 4192 C CA . ALA A 1 547 ? -22.834 10.637 44.486 1.00 91.75 547 ALA A CA 1
ATOM 4193 C C . ALA A 1 547 ? -22.799 9.281 43.764 1.00 91.75 547 ALA A C 1
ATOM 4195 O O . ALA A 1 547 ? -21.784 8.908 43.166 1.00 91.75 547 ALA A O 1
ATOM 4196 N N . ARG A 1 548 ? -23.927 8.560 43.730 1.00 93.38 548 ARG A N 1
ATOM 4197 C CA . ARG A 1 548 ? -24.074 7.361 42.890 1.00 93.38 548 ARG A CA 1
ATOM 4198 C C . ARG A 1 548 ? -24.089 7.799 41.431 1.00 93.38 548 ARG A C 1
ATOM 4200 O O . ARG A 1 548 ? -25.074 8.362 40.957 1.00 93.38 548 ARG A O 1
ATOM 4207 N N . THR A 1 549 ? -22.990 7.560 40.729 1.00 95.19 549 THR A N 1
ATOM 4208 C CA . THR A 1 549 ? -22.736 8.139 39.411 1.00 95.19 549 THR A CA 1
ATOM 4209 C C . THR A 1 549 ? -22.731 7.071 38.326 1.00 95.19 549 THR A C 1
ATOM 4211 O O . THR A 1 549 ? -22.034 6.062 38.437 1.00 95.19 549 THR A O 1
ATOM 4214 N N . LEU A 1 550 ? -23.455 7.324 37.237 1.00 94.69 550 LEU A N 1
ATOM 4215 C CA . LEU A 1 550 ? -23.392 6.531 36.013 1.00 94.69 550 LEU A CA 1
ATOM 4216 C C . LEU A 1 550 ? -22.786 7.361 34.881 1.00 94.69 550 LEU A C 1
ATOM 4218 O O . LEU A 1 550 ? -23.332 8.390 34.495 1.00 94.69 550 LEU A O 1
ATOM 4222 N N . LEU A 1 551 ? -21.698 6.879 34.286 1.00 95.69 551 LEU A N 1
ATOM 4223 C CA . LEU A 1 551 ? -21.212 7.385 33.005 1.00 95.69 551 LEU A CA 1
ATOM 4224 C C . LEU A 1 551 ? -21.797 6.531 31.876 1.00 95.69 551 LEU A C 1
ATOM 4226 O O . LEU A 1 551 ? -21.680 5.309 31.891 1.00 95.69 551 LEU A O 1
ATOM 4230 N N . TRP A 1 552 ? -22.401 7.150 30.869 1.00 93.38 552 TRP A N 1
ATOM 4231 C CA . TRP A 1 552 ? -22.819 6.476 29.645 1.00 93.38 552 TRP A CA 1
ATOM 4232 C C . TRP A 1 552 ? -21.972 6.967 28.477 1.00 93.38 552 TRP A C 1
ATOM 4234 O O . TRP A 1 552 ? -22.068 8.114 28.046 1.00 93.38 552 TRP A O 1
ATOM 4244 N N . ASP A 1 553 ? -21.153 6.063 27.946 1.00 92.00 553 ASP A N 1
ATOM 4245 C CA . ASP A 1 553 ? -20.358 6.299 26.747 1.00 92.00 553 ASP A CA 1
ATOM 4246 C C . ASP A 1 553 ? -21.218 6.081 25.488 1.00 92.00 553 ASP A C 1
ATOM 4248 O O . ASP A 1 553 ? -21.469 4.944 25.071 1.00 92.00 553 ASP A O 1
ATOM 4252 N N . LEU A 1 554 ? -21.743 7.173 24.925 1.00 87.75 554 LEU A N 1
ATOM 4253 C CA . LEU A 1 554 ? -22.541 7.164 23.694 1.00 87.75 554 LEU A CA 1
ATOM 4254 C C . LEU A 1 554 ? -21.663 7.286 22.442 1.00 87.75 554 LEU A C 1
ATOM 4256 O O . LEU A 1 554 ? -22.160 7.044 21.338 1.00 87.75 554 LEU A O 1
ATOM 4260 N N . ASP A 1 555 ? -20.375 7.619 22.583 1.00 86.31 555 ASP A N 1
ATOM 4261 C CA . ASP A 1 555 ? -19.448 7.704 21.461 1.00 86.31 555 ASP A CA 1
ATOM 4262 C C . ASP A 1 555 ? -19.026 6.291 21.005 1.00 86.31 555 ASP A C 1
ATOM 4264 O O . ASP A 1 555 ? -18.396 5.535 21.750 1.00 86.31 555 ASP A O 1
ATOM 4268 N N . PRO A 1 556 ? -19.297 5.892 19.747 1.00 80.81 556 PRO A N 1
ATOM 4269 C CA . PRO A 1 556 ? -18.865 4.594 19.242 1.00 80.81 556 PRO A CA 1
ATOM 4270 C C . PRO A 1 556 ? -17.342 4.373 19.212 1.00 80.81 556 PRO A C 1
ATOM 4272 O O . PRO A 1 556 ? -16.912 3.240 18.975 1.00 80.81 556 PRO A O 1
ATOM 4275 N N . GLN A 1 557 ? -16.523 5.419 19.389 1.00 84.00 557 GLN A N 1
ATOM 4276 C CA . GLN A 1 557 ? -15.070 5.303 19.574 1.00 84.00 557 GLN A CA 1
ATOM 4277 C C . GLN A 1 557 ? -14.688 4.736 20.946 1.00 84.00 557 GLN A C 1
ATOM 4279 O O . GLN A 1 557 ? -13.556 4.280 21.116 1.00 84.00 557 GLN A O 1
ATOM 4284 N N . ALA A 1 558 ? -15.636 4.694 21.887 1.00 88.88 558 ALA A N 1
ATOM 4285 C CA . ALA A 1 558 ? -15.503 4.050 23.183 1.00 88.88 558 ALA A CA 1
ATOM 4286 C C . ALA A 1 558 ? -14.347 4.592 24.041 1.00 88.88 558 ALA A C 1
ATOM 4288 O O . ALA A 1 558 ? -13.640 3.828 24.710 1.00 88.88 558 ALA A O 1
ATOM 4289 N N . ALA A 1 559 ? -14.100 5.902 23.975 1.00 89.31 559 ALA A N 1
ATOM 4290 C CA . ALA A 1 559 ? -12.944 6.518 24.611 1.00 89.31 559 ALA A CA 1
ATOM 4291 C C . ALA A 1 559 ? -13.076 6.524 26.145 1.00 89.31 559 ALA A C 1
ATOM 4293 O O . ALA A 1 559 ? -12.136 6.109 26.828 1.00 89.31 559 ALA A O 1
ATOM 4294 N N . ALA A 1 560 ? -14.244 6.880 26.694 1.00 92.12 560 ALA A N 1
ATOM 4295 C CA . ALA A 1 560 ? -14.513 6.762 28.129 1.00 92.12 560 ALA A CA 1
ATOM 4296 C C . ALA A 1 560 ? -14.440 5.297 28.595 1.00 92.12 560 ALA A C 1
ATOM 4298 O O . ALA A 1 560 ? -13.780 4.984 29.588 1.00 92.12 560 ALA A O 1
ATOM 4299 N N . THR A 1 561 ? -15.033 4.383 27.821 1.00 92.00 561 THR A N 1
ATOM 4300 C CA . THR A 1 561 ? -14.994 2.933 28.070 1.00 92.00 561 THR A CA 1
ATOM 4301 C C . THR A 1 561 ? -13.564 2.404 28.171 1.00 92.00 561 THR A C 1
ATOM 4303 O O . THR A 1 561 ? -13.241 1.623 29.070 1.00 92.00 561 THR A O 1
ATOM 4306 N N . TYR A 1 562 ? -12.689 2.859 27.275 1.00 92.19 562 TYR A N 1
ATOM 4307 C CA . TYR A 1 562 ? -11.278 2.501 27.271 1.00 92.19 562 TYR A CA 1
ATOM 4308 C C . TYR A 1 562 ? -10.526 3.040 28.497 1.00 92.19 562 TYR A C 1
ATOM 4310 O O . TYR A 1 562 ? -9.726 2.305 29.085 1.00 92.19 562 TYR A O 1
ATOM 4318 N N . VAL A 1 563 ? -10.789 4.289 28.906 1.00 92.88 563 VAL A N 1
ATOM 4319 C CA . VAL A 1 563 ? -10.139 4.898 30.080 1.00 92.88 563 VAL A CA 1
ATOM 4320 C C . VAL A 1 563 ? -10.481 4.137 31.360 1.00 92.88 563 VAL A C 1
ATOM 4322 O O . VAL A 1 563 ? -9.584 3.890 32.155 1.00 92.88 563 VAL A O 1
ATOM 4325 N N . PHE A 1 564 ? -11.715 3.659 31.522 1.00 92.81 564 PHE A N 1
ATOM 4326 C CA . PHE A 1 564 ? -12.111 2.830 32.670 1.00 92.81 564 PHE A CA 1
ATOM 4327 C C . PHE A 1 564 ? -11.792 1.334 32.512 1.00 92.81 564 PHE A C 1
ATOM 4329 O O . PHE A 1 564 ? -12.294 0.514 33.274 1.00 92.81 564 PHE A O 1
ATOM 4336 N N . ARG A 1 565 ? -10.951 0.951 31.536 1.00 90.06 565 ARG A N 1
ATOM 4337 C CA . ARG A 1 565 ? -10.455 -0.431 31.335 1.00 90.06 565 ARG A CA 1
ATOM 4338 C C . ARG A 1 565 ? -11.559 -1.463 31.071 1.00 90.06 565 ARG A C 1
ATOM 4340 O O . ARG A 1 565 ? -11.326 -2.670 31.163 1.00 90.06 565 ARG A O 1
ATOM 4347 N N . ILE A 1 566 ? -12.740 -1.009 30.665 1.00 86.81 566 ILE A N 1
ATOM 4348 C CA . ILE A 1 566 ? -13.887 -1.858 30.356 1.00 86.81 566 ILE A CA 1
ATOM 4349 C C . ILE A 1 566 ? -13.887 -2.180 28.857 1.00 86.81 566 ILE A C 1
ATOM 4351 O O . ILE A 1 566 ? -13.415 -1.417 28.016 1.00 86.81 566 ILE A O 1
ATOM 4355 N N . ARG A 1 567 ? -14.376 -3.369 28.488 1.00 82.12 567 ARG A N 1
ATOM 4356 C CA . ARG A 1 567 ? -14.505 -3.745 27.071 1.00 82.12 567 ARG A CA 1
ATOM 4357 C C . ARG A 1 567 ? -15.743 -3.065 26.464 1.00 82.12 567 ARG A C 1
ATOM 4359 O O . ARG A 1 567 ? -16.810 -3.176 27.069 1.00 82.12 567 ARG A O 1
ATOM 4366 N N . PRO A 1 568 ? -15.656 -2.482 25.252 1.00 77.31 568 PRO A N 1
ATOM 4367 C CA . PRO A 1 568 ? -16.776 -1.821 24.576 1.00 77.31 568 PRO A CA 1
ATOM 4368 C C . PRO A 1 568 ? -17.764 -2.839 24.007 1.00 77.31 568 PRO A C 1
ATOM 4370 O O . PRO A 1 568 ? -17.779 -3.163 22.815 1.00 77.31 568 PRO A O 1
ATOM 4373 N N . ARG A 1 569 ? -18.528 -3.454 24.907 1.00 74.06 569 ARG A N 1
ATOM 4374 C CA . ARG A 1 569 ? -19.527 -4.462 24.583 1.00 74.06 569 ARG A CA 1
ATOM 4375 C C . ARG A 1 569 ? -20.663 -4.402 25.586 1.00 74.06 569 ARG A C 1
ATOM 4377 O O . ARG A 1 569 ? -20.512 -4.820 26.734 1.00 74.06 569 ARG A O 1
ATOM 4384 N N . VAL A 1 570 ? -21.842 -4.041 25.098 1.00 70.06 570 VAL A N 1
ATOM 4385 C CA . VAL A 1 570 ? -23.072 -4.138 25.877 1.00 70.06 570 VAL A CA 1
ATOM 4386 C C . VAL A 1 570 ? -23.616 -5.565 25.777 1.00 70.06 570 VAL A C 1
ATOM 4388 O O . VAL A 1 570 ? -23.876 -6.098 24.690 1.00 70.06 570 VAL A O 1
ATOM 4391 N N . LYS A 1 571 ? -23.768 -6.251 26.918 1.00 53.62 571 LYS A N 1
ATOM 4392 C CA . LYS A 1 571 ? -24.230 -7.649 26.957 1.00 53.62 571 LYS A CA 1
ATOM 4393 C C . LYS A 1 571 ? -25.684 -7.728 26.474 1.00 53.62 571 LYS A C 1
ATOM 4395 O O . LYS A 1 571 ? -26.610 -7.330 27.166 1.00 53.62 571 LYS A O 1
ATOM 4400 N N . GLY A 1 572 ? -25.893 -8.287 25.280 1.00 55.00 572 GLY A N 1
ATOM 4401 C CA . GLY A 1 572 ? -27.210 -8.326 24.626 1.00 55.00 572 GLY A CA 1
ATOM 4402 C C . GLY A 1 572 ? -27.403 -7.318 23.492 1.00 55.00 572 GLY A C 1
ATOM 4403 O O . GLY A 1 572 ? -28.446 -7.367 22.841 1.00 55.00 572 GLY A O 1
ATOM 4404 N N . GLY A 1 573 ? -26.390 -6.485 23.229 1.00 62.16 573 GLY A N 1
ATOM 4405 C CA . GLY A 1 573 ? -26.348 -5.482 22.168 1.00 62.16 573 GLY A CA 1
ATOM 4406 C C . GLY A 1 573 ? -26.999 -4.162 22.578 1.00 62.16 573 GLY A C 1
ATOM 4407 O O . GLY A 1 573 ? -28.142 -4.153 23.040 1.00 62.16 573 GLY A O 1
ATOM 4408 N N . GLY A 1 574 ? -26.300 -3.047 22.335 1.00 62.44 574 GLY A N 1
ATOM 4409 C CA . GLY A 1 574 ? -26.790 -1.685 22.604 1.00 62.44 574 GLY A CA 1
ATOM 4410 C C . GLY A 1 574 ? -28.157 -1.394 21.970 1.00 62.44 574 GLY A C 1
ATOM 4411 O O . GLY A 1 574 ? -29.003 -0.721 22.553 1.00 62.44 574 GLY A O 1
ATOM 4412 N N . LYS A 1 575 ? -28.447 -2.053 20.840 1.00 63.19 575 LYS A N 1
ATOM 4413 C CA . LYS A 1 575 ? -29.745 -2.031 20.151 1.00 63.19 575 LYS A CA 1
ATOM 4414 C C . LYS A 1 575 ? -30.964 -2.299 21.041 1.00 63.19 575 LYS A C 1
ATOM 4416 O O . LYS A 1 575 ? -32.021 -1.714 20.824 1.00 63.19 575 LYS A O 1
ATOM 4421 N N . ARG A 1 576 ? -30.854 -3.239 21.983 1.00 63.62 576 ARG A N 1
ATOM 4422 C CA . ARG A 1 576 ? -31.984 -3.647 22.838 1.00 63.62 576 ARG A CA 1
ATOM 4423 C C . ARG A 1 576 ? -32.169 -2.729 24.039 1.00 63.62 576 ARG A C 1
ATOM 4425 O O . ARG A 1 576 ? -33.296 -2.609 24.505 1.00 63.62 576 ARG A O 1
ATOM 4432 N N . VAL A 1 577 ? -31.078 -2.108 24.484 1.00 66.25 577 VAL A N 1
ATOM 4433 C CA . VAL A 1 577 ? -31.045 -1.111 25.559 1.00 66.25 577 VAL A CA 1
ATOM 4434 C C . VAL A 1 577 ? -31.769 0.152 25.094 1.00 66.25 577 VAL A C 1
ATOM 4436 O O . VAL A 1 577 ? -32.744 0.561 25.707 1.00 66.25 577 VAL A O 1
ATOM 4439 N N . ILE A 1 578 ? -31.416 0.668 23.913 1.00 68.00 578 ILE A N 1
ATOM 4440 C CA . ILE A 1 578 ? -32.029 1.884 23.349 1.00 68.00 578 ILE A CA 1
ATOM 4441 C C . ILE A 1 578 ? -33.516 1.689 23.005 1.00 68.00 578 ILE A C 1
ATOM 4443 O O . ILE A 1 578 ? -34.301 2.620 23.122 1.00 68.00 578 ILE A O 1
ATOM 4447 N N . ARG A 1 579 ? -33.945 0.475 22.625 1.00 65.12 579 ARG A N 1
ATOM 4448 C CA . ARG A 1 579 ? -35.367 0.155 22.369 1.00 65.12 579 ARG A CA 1
ATOM 4449 C C . ARG A 1 579 ? -36.202 -0.087 23.638 1.00 65.12 579 ARG A C 1
ATOM 4451 O O . ARG A 1 579 ? -37.386 -0.385 23.509 1.00 65.12 579 ARG A O 1
ATOM 4458 N N . GLY A 1 580 ? -35.606 -0.043 24.833 1.00 61.38 580 GLY A N 1
ATOM 4459 C CA . GLY A 1 580 ? -36.293 -0.366 26.093 1.00 61.38 580 GLY A CA 1
ATOM 4460 C C . GLY A 1 580 ? -36.746 -1.830 26.205 1.00 61.38 580 GLY A C 1
ATOM 4461 O O . GLY A 1 580 ? -37.596 -2.165 27.018 1.00 61.38 580 GLY A O 1
ATOM 4462 N N . SER A 1 581 ? -36.214 -2.734 25.370 1.00 54.12 581 SER A N 1
ATOM 4463 C CA . SER A 1 581 ? -36.639 -4.147 25.307 1.00 54.12 581 SER A CA 1
ATOM 4464 C C . SER A 1 581 ? -35.851 -5.069 26.253 1.00 54.12 581 SER A C 1
ATOM 4466 O O . SER A 1 581 ? -35.941 -6.299 26.143 1.00 54.12 581 SER A O 1
ATOM 4468 N N . ARG A 1 582 ? -34.991 -4.497 27.103 1.00 62.50 582 ARG A N 1
ATOM 4469 C CA . ARG A 1 582 ? -34.258 -5.159 28.191 1.00 62.50 582 ARG A CA 1
ATOM 4470 C C . ARG A 1 582 ? -33.979 -4.156 29.317 1.00 62.50 582 ARG A C 1
ATOM 4472 O O . ARG A 1 582 ? -33.727 -3.000 28.989 1.00 62.50 582 ARG A O 1
ATOM 4479 N N . PRO A 1 583 ? -33.939 -4.616 30.580 1.00 64.12 583 PRO A N 1
ATOM 4480 C CA . PRO A 1 583 ? -33.527 -3.785 31.708 1.00 64.12 583 PRO A CA 1
ATOM 4481 C C . PRO A 1 583 ? -32.072 -3.324 31.551 1.00 64.12 583 PRO A C 1
ATOM 4483 O O . PRO A 1 583 ? -31.219 -4.087 31.069 1.00 64.12 583 PRO A O 1
ATOM 4486 N N . LEU A 1 584 ? -31.807 -2.069 31.929 1.00 68.69 584 LEU A N 1
ATOM 4487 C CA . LEU A 1 584 ? -30.499 -1.424 31.786 1.00 68.69 584 LEU A CA 1
ATOM 4488 C C . LEU A 1 584 ? -29.445 -2.060 32.699 1.00 68.69 584 LEU A C 1
ATOM 4490 O O . LEU A 1 584 ? -28.280 -2.147 32.312 1.00 68.69 584 LEU A O 1
ATOM 4494 N N . GLU A 1 585 ? -29.856 -2.586 33.859 1.00 68.50 585 GLU A N 1
ATOM 4495 C CA . GLU A 1 585 ? -28.951 -3.107 34.895 1.00 68.50 585 GLU A CA 1
ATOM 4496 C C . GLU A 1 585 ? -27.977 -4.174 34.359 1.00 68.50 585 GLU A C 1
ATOM 4498 O O . GLU A 1 585 ? -26.800 -4.208 34.708 1.00 68.50 585 GLU A O 1
ATOM 4503 N N . GLY A 1 586 ? -28.431 -5.041 33.444 1.00 67.25 586 GLY A N 1
ATOM 4504 C CA . GLY A 1 586 ? -27.591 -6.103 32.872 1.00 67.25 586 GLY A CA 1
ATOM 4505 C C . GLY A 1 586 ? -26.504 -5.607 31.902 1.00 67.25 586 GLY A C 1
ATOM 4506 O O . GLY A 1 586 ? -25.572 -6.358 31.568 1.00 67.25 586 GLY A O 1
ATOM 4507 N N . ALA A 1 587 ? -26.639 -4.370 31.419 1.00 80.25 587 ALA A N 1
ATOM 4508 C CA . ALA A 1 587 ? -25.718 -3.713 30.499 1.00 80.25 587 ALA A CA 1
ATOM 4509 C C . ALA A 1 587 ? -24.654 -2.878 31.225 1.00 80.25 587 ALA A C 1
ATOM 4511 O O . ALA A 1 587 ? -23.532 -2.790 30.719 1.00 80.25 587 ALA A O 1
ATOM 4512 N N . ILE A 1 588 ? -24.987 -2.352 32.405 1.00 86.50 588 ILE A N 1
ATOM 4513 C CA . ILE A 1 588 ? -24.101 -1.553 33.251 1.00 86.50 588 ILE A CA 1
ATOM 4514 C C . ILE A 1 588 ? -22.919 -2.406 33.756 1.00 86.50 588 ILE A C 1
ATOM 4516 O O . ILE A 1 588 ? -22.991 -3.642 33.887 1.00 86.50 588 ILE A O 1
ATOM 4520 N N . LYS A 1 589 ? -21.771 -1.753 33.940 1.00 86.25 589 LYS A N 1
ATOM 4521 C CA . LYS A 1 589 ? -20.530 -2.332 34.453 1.00 86.25 589 LYS A CA 1
ATOM 4522 C C . LYS A 1 589 ? -20.005 -1.471 35.591 1.00 86.25 589 LYS A C 1
ATOM 4524 O O . LYS A 1 589 ? -19.820 -0.278 35.396 1.00 86.25 589 LYS A O 1
ATOM 4529 N N . GLY A 1 590 ? -19.692 -2.101 36.719 1.00 86.69 590 GLY A N 1
ATOM 4530 C CA . GLY A 1 590 ? -18.907 -1.450 37.763 1.00 86.69 590 GLY A CA 1
ATOM 4531 C C . GLY A 1 590 ? -17.523 -1.081 37.247 1.00 86.69 590 GLY A C 1
ATOM 4532 O O . GLY A 1 590 ? -16.920 -1.846 36.484 1.00 86.69 590 GLY A O 1
ATOM 4533 N N . THR A 1 591 ? -17.049 0.097 37.640 1.00 91.88 591 THR A N 1
ATOM 4534 C CA . THR A 1 591 ? -15.663 0.515 37.417 1.00 91.88 591 THR A CA 1
ATOM 4535 C C . THR A 1 591 ? -14.784 0.118 38.607 1.00 91.88 591 THR A C 1
ATOM 4537 O O . THR A 1 591 ? -15.269 -0.406 39.609 1.00 91.88 591 THR A O 1
ATOM 4540 N N . ASP A 1 592 ? -13.479 0.387 38.514 1.00 87.50 592 ASP A N 1
ATOM 4541 C CA . ASP A 1 592 ? -12.540 0.217 39.633 1.00 87.50 592 ASP A CA 1
ATOM 4542 C C . ASP A 1 592 ? -12.764 1.255 40.763 1.00 87.50 592 ASP A C 1
ATOM 4544 O O . ASP A 1 592 ? -12.058 1.236 41.771 1.00 87.50 592 ASP A O 1
ATOM 4548 N N . PHE A 1 593 ? -13.725 2.174 40.606 1.00 90.56 593 PHE A N 1
ATOM 4549 C CA . PHE A 1 593 ? -14.000 3.264 41.538 1.00 90.56 593 PHE A CA 1
ATOM 4550 C C . PHE A 1 593 ? -15.370 3.088 42.198 1.00 90.56 593 PHE A C 1
ATOM 4552 O O . PHE A 1 593 ? -16.376 2.845 41.531 1.00 90.56 593 PHE A O 1
ATOM 4559 N N . ALA A 1 594 ? -15.407 3.225 43.525 1.00 86.75 594 ALA A N 1
ATOM 4560 C CA . ALA A 1 594 ? -16.650 3.164 44.286 1.00 86.75 594 ALA A CA 1
ATOM 4561 C C . ALA A 1 594 ? -17.622 4.263 43.830 1.00 86.75 594 ALA A C 1
ATOM 4563 O O . ALA A 1 594 ? -17.197 5.363 43.484 1.00 86.75 594 ALA A O 1
ATOM 4564 N N . ASN A 1 595 ? -18.920 3.951 43.847 1.00 90.56 595 ASN A N 1
ATOM 4565 C CA . ASN A 1 595 ? -20.005 4.837 43.413 1.00 90.56 595 ASN A CA 1
ATOM 4566 C C . ASN A 1 595 ? -19.937 5.280 41.940 1.00 90.56 595 ASN A C 1
ATOM 4568 O O . ASN A 1 595 ? -20.687 6.174 41.557 1.00 90.56 595 ASN A O 1
ATOM 4572 N N . LEU A 1 596 ? -19.083 4.664 41.113 1.00 95.25 596 LEU A N 1
ATOM 4573 C CA . LEU A 1 596 ? -19.003 4.944 39.683 1.00 95.25 596 LEU A CA 1
ATOM 4574 C C . LEU A 1 596 ? -19.244 3.685 38.855 1.00 95.25 596 LEU A C 1
ATOM 4576 O O . LEU A 1 596 ? -18.408 2.778 38.793 1.00 95.25 596 LEU A O 1
ATOM 4580 N N . ASP A 1 597 ? -20.354 3.700 38.133 1.00 93.56 597 ASP A N 1
ATOM 4581 C CA . ASP A 1 597 ? -20.687 2.708 37.127 1.00 93.56 597 ASP A CA 1
ATOM 4582 C C . ASP A 1 597 ? -20.539 3.280 35.713 1.00 93.56 597 ASP A C 1
ATOM 4584 O O . ASP A 1 597 ? -20.595 4.489 35.476 1.00 93.56 597 ASP A O 1
ATOM 4588 N N . LEU A 1 598 ? -20.355 2.388 34.743 1.00 92.06 598 LEU A N 1
ATOM 4589 C CA . LEU A 1 598 ? -20.205 2.714 33.333 1.00 92.06 598 LEU A CA 1
ATOM 4590 C C . LEU A 1 598 ? -21.143 1.859 32.484 1.00 92.06 598 LEU A C 1
ATOM 4592 O O . LEU A 1 598 ? -21.091 0.625 32.506 1.00 92.06 598 LEU A O 1
ATOM 4596 N N . LEU A 1 599 ? -21.953 2.512 31.660 1.00 90.81 599 LEU A N 1
ATOM 4597 C CA . LEU A 1 599 ? -22.619 1.884 30.530 1.00 90.81 599 LEU A CA 1
ATOM 4598 C C . LEU A 1 599 ? -21.700 2.025 29.305 1.00 90.81 599 LEU A C 1
ATOM 4600 O O . LEU A 1 599 ? -21.578 3.124 28.757 1.00 90.81 599 LEU A O 1
ATOM 4604 N N . PRO A 1 600 ? -21.003 0.945 28.892 1.00 87.81 600 PRO A N 1
ATOM 4605 C CA . PRO A 1 600 ? -19.968 1.049 27.875 1.00 87.81 600 PRO A CA 1
ATOM 4606 C C . PRO A 1 600 ? -20.551 1.381 26.504 1.00 87.81 600 PRO A C 1
ATOM 4608 O O . PRO A 1 600 ? -21.680 0.999 26.170 1.00 87.81 600 PRO A O 1
ATOM 4611 N N . ALA A 1 601 ? -19.716 1.987 25.668 1.00 84.62 601 ALA A N 1
ATOM 4612 C CA . ALA A 1 601 ? -20.003 2.138 24.257 1.00 84.62 601 ALA A CA 1
ATOM 4613 C C . ALA A 1 601 ? -20.174 0.765 23.599 1.00 84.62 601 ALA A C 1
ATOM 4615 O O . ALA A 1 601 ? -19.478 -0.212 23.906 1.00 84.62 601 ALA A O 1
ATOM 4616 N N . ASP A 1 602 ? -21.101 0.690 22.651 1.00 81.44 602 ASP A N 1
ATOM 4617 C CA . ASP A 1 602 ? -21.315 -0.487 21.825 1.00 81.44 602 ASP A CA 1
ATOM 4618 C C . ASP A 1 602 ? -21.157 -0.116 20.355 1.00 81.44 602 ASP A C 1
ATOM 4620 O O . ASP A 1 602 ? -21.612 0.933 19.906 1.00 81.44 602 ASP A O 1
ATOM 4624 N N . PHE A 1 603 ? -20.574 -1.014 19.560 1.00 69.88 603 PHE A N 1
ATOM 4625 C CA . PHE A 1 603 ? -20.424 -0.786 18.121 1.00 69.88 603 PHE A CA 1
ATOM 4626 C C . PHE A 1 603 ? -21.769 -0.499 17.425 1.00 69.88 603 PHE A C 1
ATOM 4628 O O . PHE A 1 603 ? -21.808 0.193 16.409 1.00 69.88 603 PHE A O 1
ATOM 4635 N N . SER A 1 604 ? -22.887 -1.005 17.966 1.00 70.62 604 SER A N 1
ATOM 4636 C CA . SER A 1 604 ? -24.222 -0.715 17.434 1.00 70.62 604 SER A CA 1
ATOM 4637 C C . SER A 1 604 ? -24.664 0.744 17.580 1.00 70.62 604 SER A C 1
ATOM 4639 O O . SER A 1 604 ? -25.563 1.146 16.841 1.00 70.62 604 SER A O 1
ATOM 4641 N N . TYR A 1 605 ? -24.015 1.545 18.433 1.00 71.75 605 TYR A N 1
ATOM 4642 C CA . TYR A 1 605 ? -24.303 2.972 18.592 1.00 71.75 605 TYR A CA 1
ATOM 4643 C C . TYR A 1 605 ? -23.985 3.788 17.326 1.00 71.75 605 TYR A C 1
ATOM 4645 O O . TYR A 1 605 ? -24.637 4.796 17.085 1.00 71.75 605 TYR A O 1
ATOM 4653 N N . ARG A 1 606 ? -23.113 3.295 16.423 1.00 65.44 606 ARG A N 1
ATOM 4654 C CA . ARG A 1 606 ? -22.861 3.915 15.097 1.00 65.44 606 ARG A CA 1
ATOM 4655 C C . ARG A 1 606 ? -24.101 4.037 14.208 1.00 65.44 606 ARG A C 1
ATOM 4657 O O . ARG A 1 606 ? -24.094 4.803 13.256 1.00 65.44 606 ARG A O 1
ATOM 4664 N N . HIS A 1 607 ? -25.127 3.231 14.467 1.00 68.12 607 HIS A N 1
ATOM 4665 C CA . HIS A 1 607 ? -26.381 3.232 13.711 1.00 68.12 607 HIS A CA 1
ATOM 4666 C C . HIS A 1 607 ? -27.559 3.678 14.581 1.00 68.12 607 HIS A C 1
ATOM 4668 O O . HIS A 1 607 ? -28.701 3.333 14.282 1.00 68.12 607 HIS A O 1
ATOM 4674 N N . MET A 1 608 ? -27.290 4.369 15.691 1.00 68.50 608 MET A N 1
ATOM 4675 C CA . MET A 1 608 ? -28.318 4.730 16.659 1.00 68.50 608 MET A CA 1
ATOM 4676 C C . MET A 1 608 ? -29.338 5.713 16.078 1.00 68.50 608 MET A C 1
ATOM 4678 O O . MET A 1 608 ? -30.519 5.547 16.353 1.00 68.50 608 MET A O 1
ATOM 4682 N N . ASP A 1 609 ? -28.937 6.628 15.193 1.00 65.69 609 ASP A N 1
ATOM 4683 C CA . ASP A 1 609 ? -29.869 7.548 14.523 1.00 65.69 609 ASP A CA 1
ATOM 4684 C C . ASP A 1 609 ? -30.955 6.804 13.734 1.00 65.69 609 ASP A C 1
ATOM 4686 O O . ASP A 1 609 ? -32.142 7.016 13.961 1.00 65.69 609 ASP A O 1
ATOM 4690 N N . LEU A 1 610 ? -30.562 5.825 12.909 1.00 66.56 610 LEU A N 1
ATOM 4691 C CA . LEU A 1 610 ? -31.488 4.958 12.161 1.00 66.56 610 LEU A CA 1
ATOM 4692 C C . LEU A 1 610 ? -32.402 4.133 13.080 1.00 66.56 610 LEU A C 1
ATOM 4694 O O . LEU A 1 610 ? -33.481 3.691 12.690 1.00 66.56 610 LEU A O 1
ATOM 4698 N N . MET A 1 611 ? -31.946 3.851 14.300 1.00 64.81 611 MET A N 1
ATOM 4699 C CA . MET A 1 611 ? -32.727 3.106 15.280 1.00 64.81 611 MET A CA 1
ATOM 4700 C C . MET A 1 611 ? -33.734 3.974 16.023 1.00 64.81 611 MET A C 1
ATOM 4702 O O . MET A 1 611 ? -34.806 3.469 16.359 1.00 64.81 611 MET A O 1
ATOM 4706 N N . LEU A 1 612 ? -33.367 5.224 16.299 1.00 65.94 612 LEU A N 1
ATOM 4707 C CA . LEU A 1 612 ? -34.227 6.221 16.921 1.00 65.94 612 LEU A CA 1
ATOM 4708 C C . LEU A 1 612 ? -35.324 6.651 15.944 1.00 65.94 612 LEU A C 1
ATOM 4710 O O . LEU A 1 612 ? -36.483 6.685 16.340 1.00 65.94 612 LEU A O 1
ATOM 4714 N N . ASP A 1 613 ? -34.988 6.854 14.667 1.00 65.00 613 ASP A N 1
ATOM 4715 C CA . ASP A 1 613 ? -35.939 7.210 13.603 1.00 65.00 613 ASP A CA 1
ATOM 4716 C C . ASP A 1 613 ? -37.060 6.168 13.428 1.00 65.00 613 ASP A C 1
ATOM 4718 O O . ASP A 1 613 ? -38.234 6.494 13.283 1.00 65.00 613 ASP A O 1
ATOM 4722 N N . ALA A 1 614 ? -36.727 4.882 13.571 1.00 61.44 614 ALA A N 1
ATOM 4723 C CA . ALA A 1 614 ? -37.698 3.790 13.498 1.00 61.44 614 ALA A CA 1
ATOM 4724 C C . ALA A 1 614 ? -38.644 3.684 14.722 1.00 61.44 614 ALA A C 1
ATOM 4726 O O . ALA A 1 614 ? -39.492 2.785 14.763 1.00 61.44 614 ALA A O 1
ATOM 4727 N N . ALA A 1 615 ? -38.487 4.523 15.753 1.00 61.12 615 ALA A N 1
ATOM 4728 C CA . ALA A 1 615 ? -39.318 4.499 16.956 1.00 61.12 615 ALA A CA 1
ATOM 4729 C C . ALA A 1 615 ? -40.571 5.384 16.810 1.00 61.12 615 ALA A C 1
ATOM 4731 O O . ALA A 1 615 ? -40.558 6.414 16.155 1.00 61.12 615 ALA A O 1
ATOM 4732 N N . ARG A 1 616 ? -41.669 5.041 17.502 1.00 55.16 616 ARG A N 1
ATOM 4733 C CA . ARG A 1 616 ? -42.931 5.821 17.459 1.00 55.16 616 ARG A CA 1
ATOM 4734 C C . ARG A 1 616 ? -42.800 7.283 17.929 1.00 55.16 616 ARG A C 1
ATOM 4736 O O . ARG A 1 616 ? -43.647 8.097 17.584 1.00 55.16 616 ARG A O 1
ATOM 4743 N N . LYS A 1 617 ? -41.808 7.597 18.771 1.00 63.25 617 LYS A N 1
ATOM 4744 C CA . LYS A 1 617 ? -41.473 8.959 19.236 1.00 63.25 617 LYS A CA 1
ATOM 4745 C C . LYS A 1 617 ? -39.942 9.105 19.270 1.00 63.25 617 LYS A C 1
ATOM 4747 O O . LYS A 1 617 ? -39.368 8.986 20.356 1.00 63.25 617 LYS A O 1
ATOM 4752 N N . PRO A 1 618 ? -39.294 9.308 18.107 1.00 60.81 618 PRO A N 1
ATOM 4753 C CA . PRO A 1 618 ? -37.842 9.220 17.943 1.00 60.81 618 PRO A CA 1
ATOM 4754 C C . PRO A 1 618 ? -37.040 10.079 18.909 1.00 60.81 618 PRO A C 1
ATOM 4756 O O . PRO A 1 618 ? -35.990 9.645 19.353 1.00 60.81 618 PRO A O 1
ATOM 4759 N N . THR A 1 619 ? -37.553 11.257 19.269 1.00 61.53 619 THR A N 1
ATOM 4760 C CA . THR A 1 619 ? -36.865 12.298 20.049 1.00 61.53 619 THR A CA 1
ATOM 4761 C C . THR A 1 619 ? -37.012 12.179 21.570 1.00 61.53 619 THR A C 1
ATOM 4763 O O . THR A 1 619 ? -36.392 12.940 22.306 1.00 61.53 619 THR A O 1
ATOM 4766 N N . ARG A 1 620 ? -37.840 11.247 22.069 1.00 70.00 620 ARG A N 1
ATOM 4767 C CA . ARG A 1 620 ? -38.048 10.999 23.516 1.00 70.00 620 ARG A CA 1
ATOM 4768 C C . ARG A 1 620 ? -37.550 9.627 23.967 1.00 70.00 620 ARG A C 1
ATOM 4770 O O . ARG A 1 620 ? -37.848 9.189 25.076 1.00 70.00 620 ARG A O 1
ATOM 4777 N N . GLN A 1 621 ? -36.863 8.902 23.092 1.00 75.56 621 GLN A N 1
ATOM 4778 C CA . GLN A 1 621 ? -36.536 7.508 23.343 1.00 75.56 621 GLN A CA 1
ATOM 4779 C C . GLN A 1 621 ? -35.448 7.371 24.411 1.00 75.56 621 GLN A C 1
ATOM 4781 O O . GLN A 1 621 ? -35.556 6.481 25.248 1.00 75.56 621 GLN A O 1
ATOM 4786 N N . LEU A 1 622 ? -34.446 8.257 24.424 1.00 77.94 622 LEU A N 1
ATOM 4787 C CA . LEU A 1 622 ? -33.387 8.210 25.437 1.00 77.94 622 LEU A CA 1
ATOM 4788 C C . LEU A 1 622 ? -33.906 8.575 26.834 1.00 77.94 622 LEU A C 1
ATOM 4790 O O . LEU A 1 622 ? -33.585 7.874 27.786 1.00 77.94 622 LEU A O 1
ATOM 4794 N N . GLY A 1 623 ? -34.784 9.579 26.940 1.00 77.88 623 GLY A N 1
ATOM 4795 C CA . GLY A 1 623 ? -35.430 9.945 28.208 1.00 77.88 623 GLY A CA 1
ATOM 4796 C C . GLY A 1 623 ? -36.146 8.760 28.864 1.00 77.88 623 GLY A C 1
ATOM 4797 O O . GLY A 1 623 ? -35.891 8.454 30.018 1.00 77.88 623 GLY A O 1
ATOM 4798 N N . ARG A 1 624 ? -36.912 7.980 28.092 1.00 78.75 624 ARG A N 1
ATOM 4799 C CA . ARG A 1 624 ? -37.583 6.758 28.588 1.00 78.75 624 ARG A CA 1
ATOM 4800 C C . ARG A 1 624 ? -36.636 5.662 29.066 1.00 78.75 624 ARG A C 1
ATOM 4802 O O . ARG A 1 624 ? -37.021 4.812 29.858 1.00 78.75 624 ARG A O 1
ATOM 4809 N N . VAL A 1 625 ? -35.432 5.613 28.503 1.00 81.38 625 VAL A N 1
ATOM 4810 C CA . VAL A 1 625 ? -34.405 4.638 28.887 1.00 81.38 625 VAL A CA 1
ATOM 4811 C C . VAL A 1 625 ? -33.678 5.096 30.156 1.00 81.38 625 VAL A C 1
ATOM 4813 O O . VAL A 1 625 ? -33.207 4.251 30.913 1.00 81.38 625 VAL A O 1
ATOM 4816 N N . LEU A 1 626 ? -33.616 6.409 30.392 1.00 81.88 626 LEU A N 1
ATOM 4817 C CA . LEU A 1 626 ? -33.032 7.029 31.582 1.00 81.88 626 LEU A CA 1
ATOM 4818 C C . LEU A 1 626 ? -34.018 7.119 32.758 1.00 81.88 626 LEU A C 1
ATOM 4820 O O . LEU A 1 626 ? -33.568 7.071 33.894 1.00 81.88 626 LEU A O 1
ATOM 4824 N N . GLU A 1 627 ? -35.332 7.182 32.512 1.00 80.12 627 GLU A N 1
ATOM 4825 C CA . GLU A 1 627 ? -36.379 7.247 33.551 1.00 80.12 627 GLU A CA 1
ATOM 4826 C C . GLU A 1 627 ? -36.190 6.203 34.677 1.00 80.12 627 GLU A C 1
ATOM 4828 O O . GLU A 1 627 ? -36.173 6.605 35.839 1.00 80.12 627 GLU A O 1
ATOM 4833 N N . PRO A 1 628 ? -35.956 4.900 34.399 1.00 79.62 628 PRO A N 1
ATOM 4834 C CA . PRO A 1 628 ? -35.753 3.903 35.456 1.00 79.62 628 PRO A CA 1
ATOM 4835 C C . PRO A 1 628 ? -34.451 4.071 36.251 1.00 79.62 628 PRO A C 1
ATOM 4837 O O . PRO A 1 628 ? -34.319 3.497 37.324 1.00 79.62 628 PRO A O 1
ATOM 4840 N N . LEU A 1 629 ? -33.468 4.816 35.732 1.00 79.31 629 LEU A N 1
ATOM 4841 C CA . LEU A 1 629 ? -32.191 5.042 36.419 1.00 79.31 629 LEU A CA 1
ATOM 4842 C C . LEU A 1 629 ? -32.291 6.091 37.523 1.00 79.31 629 LEU A C 1
ATOM 4844 O O . LEU A 1 629 ? -31.356 6.211 38.315 1.00 79.31 629 LEU A O 1
ATOM 4848 N N . ALA A 1 630 ? -33.406 6.825 37.579 1.00 76.12 630 ALA A N 1
ATOM 4849 C CA . ALA A 1 630 ? -33.624 7.867 38.568 1.00 76.12 630 ALA A CA 1
ATOM 4850 C C . ALA A 1 630 ? -33.604 7.352 40.015 1.00 76.12 630 ALA A C 1
ATOM 4852 O O . ALA A 1 630 ? -33.221 8.082 40.926 1.00 76.12 630 ALA A O 1
ATOM 4853 N N . ASP A 1 631 ? -33.961 6.083 40.215 1.00 79.19 631 ASP A N 1
ATOM 4854 C CA . ASP A 1 631 ? -33.993 5.456 41.537 1.00 79.19 631 ASP A CA 1
ATOM 4855 C C . ASP A 1 631 ? -32.591 5.003 42.008 1.00 79.19 631 ASP A C 1
ATOM 4857 O O . ASP A 1 631 ? -32.269 5.014 43.207 1.00 79.19 631 ASP A O 1
ATOM 4861 N N . ASP A 1 632 ? -31.717 4.643 41.063 1.00 83.38 632 ASP A N 1
ATOM 4862 C CA . ASP A 1 632 ? -30.430 3.993 41.334 1.00 83.38 632 ASP A CA 1
ATOM 4863 C C . ASP A 1 632 ? -29.236 4.957 41.342 1.00 83.38 632 ASP A C 1
ATOM 4865 O O . ASP A 1 632 ? -28.260 4.701 42.057 1.00 83.38 632 ASP A O 1
ATOM 4869 N N . TYR A 1 633 ? -29.323 6.073 40.615 1.00 90.50 633 TYR A N 1
ATOM 4870 C CA . TYR A 1 633 ? -28.229 7.028 40.443 1.00 90.50 633 TYR A CA 1
ATOM 4871 C C . TYR A 1 633 ? -28.650 8.451 40.805 1.00 90.50 633 TYR A C 1
ATOM 4873 O O . TYR A 1 633 ? -29.751 8.890 40.495 1.00 90.50 633 TYR A O 1
ATOM 4881 N N . ASP A 1 634 ? -27.734 9.185 41.430 1.00 91.31 634 ASP A N 1
ATOM 4882 C CA . ASP A 1 634 ? -27.914 10.600 41.759 1.00 91.31 634 ASP A CA 1
ATOM 4883 C C . ASP A 1 634 ? -27.448 11.487 40.589 1.00 91.31 634 ASP A C 1
ATOM 4885 O O . ASP A 1 634 ? -28.030 12.540 40.322 1.00 91.31 634 ASP A O 1
ATOM 4889 N N . VAL A 1 635 ? -26.423 11.034 39.851 1.00 93.62 635 VAL A N 1
ATOM 4890 C CA . VAL A 1 635 ? -25.840 11.740 38.701 1.00 93.62 635 VAL A CA 1
ATOM 4891 C C . VAL A 1 635 ? -25.649 10.788 37.519 1.00 93.62 635 VAL A C 1
ATOM 4893 O O . VAL A 1 635 ? -25.039 9.727 37.647 1.00 93.62 635 VAL A O 1
ATOM 4896 N N . VAL A 1 636 ? -26.106 11.195 36.335 1.00 94.12 636 VAL A N 1
ATOM 4897 C CA . VAL A 1 636 ? -25.834 10.508 35.065 1.00 94.12 636 VAL A CA 1
ATOM 4898 C C . VAL A 1 636 ? -25.067 11.451 34.150 1.00 94.12 636 VAL A C 1
ATOM 4900 O O . VAL A 1 636 ? -25.518 12.558 33.877 1.00 94.12 636 VAL A O 1
ATOM 4903 N N . ILE A 1 637 ? -23.919 11.012 33.642 1.00 95.25 637 ILE A N 1
ATOM 4904 C CA . ILE A 1 637 ? -23.105 11.774 32.691 1.00 95.25 637 ILE A CA 1
ATOM 4905 C C . ILE A 1 637 ? -23.114 11.072 31.338 1.00 95.25 637 ILE A C 1
ATOM 4907 O O . ILE A 1 637 ? -22.837 9.879 31.249 1.00 95.25 637 ILE A O 1
ATOM 4911 N N . LEU A 1 638 ? -23.406 11.812 30.273 1.00 94.25 638 LEU A N 1
ATOM 4912 C CA . LEU A 1 638 ? -23.454 11.318 28.899 1.00 94.25 638 LEU A CA 1
ATOM 4913 C C . LEU A 1 638 ? -22.226 11.827 28.114 1.00 94.25 638 LEU A C 1
ATOM 4915 O O . LEU A 1 638 ? -22.059 13.036 27.917 1.00 94.25 638 LEU A O 1
ATOM 4919 N N . ASP A 1 639 ? -21.362 10.915 27.651 1.00 92.94 639 ASP A N 1
ATOM 4920 C CA . ASP A 1 639 ? -20.245 11.226 26.737 1.00 92.94 639 ASP A CA 1
ATOM 4921 C C . ASP A 1 639 ? -20.720 11.103 25.287 1.00 92.94 639 ASP A C 1
ATOM 4923 O O . ASP A 1 639 ? -20.948 9.997 24.792 1.00 92.94 639 ASP A O 1
ATOM 4927 N N . CYS A 1 640 ? -20.944 12.241 24.628 1.00 88.81 640 CYS A N 1
ATOM 4928 C CA . CYS A 1 640 ? -21.674 12.287 23.363 1.00 88.81 640 CYS A CA 1
ATOM 4929 C C . CYS A 1 640 ? -20.743 12.366 22.139 1.00 88.81 640 CYS A C 1
ATOM 4931 O O . CYS A 1 640 ? -19.735 13.087 22.163 1.00 88.81 640 CYS A O 1
ATOM 4933 N N . PRO A 1 641 ? -21.106 11.709 21.019 1.00 84.25 641 PRO A N 1
ATOM 4934 C CA . PRO A 1 641 ? -20.322 11.763 19.789 1.00 84.25 641 PRO A CA 1
ATOM 4935 C C . PRO A 1 641 ? -20.305 13.176 19.160 1.00 84.25 641 PRO A C 1
ATOM 4937 O O . PRO A 1 641 ? -21.226 13.971 19.364 1.00 84.25 641 PRO A O 1
ATOM 4940 N N . PRO A 1 642 ? -19.272 13.517 18.361 1.00 77.19 642 PRO A N 1
ATOM 4941 C CA . PRO A 1 642 ? -19.155 14.800 17.661 1.00 77.19 642 PRO A CA 1
ATOM 4942 C C . PRO A 1 642 ? -20.050 14.864 16.406 1.00 77.19 642 PRO A C 1
ATOM 4944 O O . PRO A 1 642 ? -19.546 14.911 15.284 1.00 77.19 642 PRO A O 1
ATOM 4947 N N . SER A 1 643 ? -21.374 14.832 16.562 1.00 75.00 643 SER A N 1
ATOM 4948 C CA . SER A 1 643 ? -22.316 14.886 15.432 1.00 75.00 643 SER A CA 1
ATOM 4949 C C . SER A 1 643 ? -23.623 15.592 15.784 1.00 75.00 643 SER A C 1
ATOM 4951 O O . SER A 1 643 ? -24.155 15.380 16.865 1.00 75.00 643 SER A O 1
ATOM 4953 N N . MET A 1 644 ? -24.185 16.364 14.849 1.00 67.12 644 MET A N 1
ATOM 4954 C CA . MET A 1 644 ? -25.575 16.839 14.905 1.00 67.12 644 MET A CA 1
ATOM 4955 C C . MET A 1 644 ? -26.476 15.740 14.341 1.00 67.12 644 MET A C 1
ATOM 4957 O O . MET A 1 644 ? -26.613 15.616 13.126 1.00 67.12 644 MET A O 1
ATOM 4961 N N . SER A 1 645 ? -27.008 14.884 15.208 1.00 74.06 645 SER A N 1
ATOM 4962 C CA . SER A 1 645 ? -27.805 13.724 14.805 1.00 74.06 645 SER A CA 1
ATOM 4963 C C . SER A 1 645 ? -29.011 13.519 15.731 1.00 74.06 645 SER A C 1
ATOM 4965 O O . SER A 1 645 ? -29.142 14.214 16.741 1.00 74.06 645 SER A O 1
ATOM 4967 N N . LEU A 1 646 ? -29.897 12.568 15.411 1.00 73.06 646 LEU A N 1
ATOM 4968 C CA . LEU A 1 646 ? -31.054 12.223 16.251 1.00 73.06 646 LEU A CA 1
ATOM 4969 C C . LEU A 1 646 ? -30.633 11.770 17.657 1.00 73.06 646 LEU A C 1
ATOM 4971 O O . LEU A 1 646 ? -31.367 12.006 18.615 1.00 73.06 646 LEU A O 1
ATOM 4975 N N . VAL A 1 647 ? -29.461 11.144 17.805 1.00 75.81 647 VAL A N 1
ATOM 4976 C CA . VAL A 1 647 ? -28.866 10.836 19.118 1.00 75.81 647 VAL A CA 1
ATOM 4977 C C . VAL A 1 647 ? -28.637 12.110 19.915 1.00 75.81 647 VAL A C 1
ATOM 4979 O O . VAL A 1 647 ? -29.076 12.194 21.057 1.00 75.81 647 VAL A O 1
ATOM 4982 N N . SER A 1 648 ? -27.992 13.104 19.311 1.00 77.75 648 SER A N 1
ATOM 4983 C CA . SER A 1 648 ? -27.701 14.379 19.965 1.00 77.75 648 SER A CA 1
ATOM 4984 C C . SER A 1 648 ? -28.984 15.123 20.318 1.00 77.75 648 SER A C 1
ATOM 4986 O O . SER A 1 648 ? -29.097 15.626 21.426 1.00 77.75 648 SER A O 1
ATOM 4988 N N . GLU A 1 649 ? -30.000 15.104 19.453 1.00 79.94 649 GLU A N 1
ATOM 4989 C CA . GLU A 1 649 ? -31.310 15.684 19.775 1.00 79.94 649 GLU A CA 1
ATOM 4990 C C . GLU A 1 649 ? -31.998 14.961 20.949 1.00 79.94 649 GLU A C 1
ATOM 4992 O O . GLU A 1 649 ? -32.563 15.603 21.835 1.00 79.94 649 GLU A O 1
ATOM 4997 N N . ASN A 1 650 ? -31.923 13.626 20.999 1.00 81.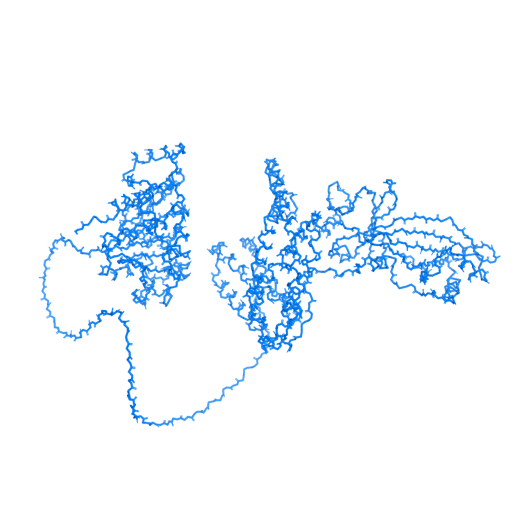62 650 ASN A N 1
ATOM 4998 C CA . ASN A 1 650 ? -32.448 12.845 22.123 1.00 81.62 650 ASN A CA 1
ATOM 4999 C C . ASN A 1 650 ? -31.712 13.143 23.429 1.00 81.62 650 ASN A C 1
ATOM 5001 O O . ASN A 1 650 ? -32.352 13.202 24.474 1.00 81.62 650 ASN A O 1
ATOM 5005 N N . VAL A 1 651 ? -30.389 13.305 23.368 1.00 85.12 651 VAL A N 1
ATOM 5006 C CA . VAL A 1 651 ? -29.566 13.700 24.514 1.00 85.12 651 VAL A CA 1
ATOM 5007 C C . VAL A 1 651 ? -29.986 15.076 25.005 1.00 85.12 651 VAL A C 1
ATOM 5009 O O . VAL A 1 651 ? -30.330 15.201 26.173 1.00 85.12 651 VAL A O 1
ATOM 5012 N N . LEU A 1 652 ? -30.032 16.075 24.116 1.00 84.19 652 LEU A N 1
ATOM 5013 C CA . LEU A 1 652 ? -30.394 17.450 24.466 1.00 84.19 652 LEU A CA 1
ATOM 5014 C C . LEU A 1 652 ? -31.780 17.523 25.121 1.00 84.19 652 LEU A C 1
ATOM 5016 O O . LEU A 1 652 ? -31.976 18.281 26.058 1.00 84.19 652 LEU A O 1
ATOM 5020 N N . ARG A 1 653 ? -32.736 16.698 24.683 1.00 83.56 653 ARG A N 1
ATOM 5021 C CA . ARG A 1 653 ? -34.085 16.638 25.275 1.00 83.56 653 ARG A CA 1
ATOM 5022 C C . ARG A 1 653 ? -34.169 15.850 26.587 1.00 83.56 653 ARG A C 1
ATOM 5024 O O . ARG A 1 653 ? -35.205 15.930 27.244 1.00 83.56 653 ARG A O 1
ATOM 5031 N N . ALA A 1 654 ? -33.161 15.043 26.915 1.00 84.56 654 ALA A N 1
ATOM 5032 C CA . ALA A 1 654 ? -33.166 14.141 28.067 1.00 84.56 654 ALA A CA 1
ATOM 5033 C C . ALA A 1 654 ? -32.235 14.582 29.206 1.00 84.56 654 ALA A C 1
ATOM 5035 O O . ALA A 1 654 ? -32.329 14.017 30.289 1.00 84.56 654 ALA A O 1
ATOM 5036 N N . CYS A 1 655 ? -31.329 15.533 28.970 1.00 88.75 655 CYS A N 1
ATOM 5037 C CA . CYS A 1 655 ? -30.419 16.054 29.987 1.00 88.75 655 CYS A CA 1
ATOM 5038 C C . CYS A 1 655 ? -30.932 17.350 30.620 1.00 88.75 655 CYS A C 1
ATOM 5040 O O . CYS A 1 655 ? -31.562 18.148 29.938 1.00 88.75 655 CYS A O 1
ATOM 5042 N N . ASP A 1 656 ? -30.559 17.601 31.874 1.00 89.56 656 ASP A N 1
ATOM 5043 C CA . ASP A 1 656 ? -30.828 18.866 32.568 1.00 89.56 656 ASP A CA 1
ATOM 5044 C C . ASP A 1 656 ? -29.799 19.942 32.206 1.00 89.56 656 ASP A C 1
ATOM 5046 O O . ASP A 1 656 ? -30.085 21.139 32.207 1.00 89.56 656 ASP A O 1
ATOM 5050 N N . THR A 1 657 ? -28.553 19.535 31.943 1.00 91.56 657 THR A N 1
ATOM 5051 C CA . THR A 1 657 ? -27.449 20.457 31.648 1.00 91.56 657 THR A CA 1
ATOM 5052 C C . THR A 1 657 ? -26.553 19.909 30.545 1.00 91.56 657 THR A C 1
ATOM 5054 O O . THR A 1 657 ? -26.108 18.760 30.594 1.00 91.56 657 THR A O 1
ATOM 5057 N N . VAL A 1 658 ? -26.238 20.753 29.564 1.00 93.06 658 VAL A N 1
ATOM 5058 C CA . VAL A 1 658 ? -25.317 20.442 28.469 1.00 93.06 658 VAL A CA 1
ATOM 5059 C C . VAL A 1 658 ? -24.035 21.233 28.664 1.00 93.06 658 VAL A C 1
ATOM 5061 O O . VAL A 1 658 ? -24.010 22.455 28.540 1.00 93.06 658 VAL A O 1
ATOM 5064 N N . LEU A 1 659 ? -22.953 20.513 28.932 1.00 94.50 659 LEU A N 1
ATOM 5065 C CA . LEU A 1 659 ? -21.611 21.057 29.055 1.00 94.50 659 LEU A CA 1
ATOM 5066 C C . LEU A 1 659 ? -20.962 21.135 27.673 1.00 94.50 659 LEU A C 1
ATOM 5068 O O . LEU A 1 659 ? -20.697 20.105 27.039 1.00 94.50 659 LEU A O 1
ATOM 5072 N N . VAL A 1 660 ? -20.670 22.355 27.222 1.00 94.00 660 VAL A N 1
ATOM 5073 C CA . VAL A 1 660 ? -20.099 22.620 25.896 1.00 94.00 660 VAL A CA 1
ATOM 5074 C C . VAL A 1 660 ? -18.625 23.030 26.022 1.00 94.00 660 VAL A C 1
ATOM 5076 O O . VAL A 1 660 ? -18.331 24.202 26.252 1.00 94.00 660 VAL A O 1
ATOM 5079 N N . PRO A 1 661 ? -17.658 22.105 25.860 1.00 93.88 661 PRO A N 1
ATOM 5080 C CA . PRO A 1 661 ? -16.236 22.455 25.827 1.00 93.88 661 PRO A CA 1
ATOM 5081 C C . PRO A 1 661 ? -15.884 23.260 24.573 1.00 93.88 661 PRO A C 1
ATOM 5083 O O . PRO A 1 661 ? -16.081 22.782 23.455 1.00 93.88 661 PRO A O 1
ATOM 5086 N N . LEU A 1 662 ? -15.281 24.438 24.734 1.00 92.88 662 LEU A N 1
ATOM 5087 C CA . LEU A 1 662 ? -14.952 25.364 23.648 1.00 92.88 662 LEU A CA 1
ATOM 5088 C C . LEU A 1 662 ? -13.453 25.643 23.599 1.00 92.88 662 LEU A C 1
ATOM 5090 O O . LEU A 1 662 ? -12.877 26.177 24.541 1.00 92.88 662 LEU A O 1
ATOM 5094 N N . ILE A 1 663 ? -12.811 25.365 22.464 1.00 93.19 663 ILE A N 1
ATOM 5095 C CA . ILE A 1 663 ? -11.455 25.883 22.227 1.00 93.19 663 ILE A CA 1
ATOM 5096 C C . ILE A 1 663 ? -11.581 27.382 21.913 1.00 93.19 663 ILE A C 1
ATOM 5098 O O . ILE A 1 663 ? -12.353 27.680 20.998 1.00 93.19 663 ILE A O 1
ATOM 5102 N N . PRO A 1 664 ? -10.842 28.303 22.569 1.00 91.94 664 PRO A N 1
ATOM 5103 C CA . PRO A 1 664 ? -10.916 29.753 22.328 1.00 91.94 664 PRO A CA 1
ATOM 5104 C C . PRO A 1 664 ? -10.535 30.176 20.892 1.00 91.94 664 PRO A C 1
ATOM 5106 O O . PRO A 1 664 ? -9.433 30.642 20.607 1.00 91.94 664 PRO A O 1
ATOM 5109 N N . THR A 1 665 ? -11.456 29.973 19.953 1.00 89.56 665 THR A N 1
ATOM 5110 C CA . THR A 1 665 ? -11.327 30.263 18.521 1.00 89.56 665 THR A CA 1
ATOM 5111 C C . THR A 1 665 ? -12.669 30.744 17.988 1.00 89.56 665 THR A C 1
ATOM 5113 O O . THR A 1 665 ? -13.717 30.314 18.469 1.00 89.56 665 THR A O 1
ATOM 5116 N N . THR A 1 666 ? -12.645 31.595 16.965 1.00 84.38 666 THR A N 1
ATOM 5117 C CA . THR A 1 666 ? -13.848 32.214 16.382 1.00 84.38 666 THR A CA 1
ATOM 5118 C C . THR A 1 666 ? -14.876 31.186 15.902 1.00 84.38 666 THR A C 1
ATOM 5120 O O . THR A 1 666 ? -16.075 31.376 16.073 1.00 84.38 666 THR A O 1
ATOM 5123 N N . LEU A 1 667 ? -14.419 30.057 15.352 1.00 82.25 667 LEU A N 1
ATOM 5124 C CA . LEU A 1 667 ? -15.301 28.976 14.908 1.00 82.25 667 LEU A CA 1
ATOM 5125 C C . LEU A 1 667 ? -15.992 28.249 16.071 1.00 82.25 667 LEU A C 1
ATOM 5127 O O . LEU A 1 667 ? -17.127 27.808 15.912 1.00 82.25 667 LEU A O 1
ATOM 5131 N N . SER A 1 668 ? -15.343 28.132 17.235 1.00 85.56 668 SER A N 1
ATOM 5132 C CA . SER A 1 668 ? -15.978 27.534 18.418 1.00 85.56 668 SER A CA 1
ATOM 5133 C C . SER A 1 668 ? -17.094 28.421 18.963 1.00 85.56 668 SER A C 1
ATOM 5135 O O . SER A 1 668 ? -18.113 27.887 19.379 1.00 85.56 668 SER A O 1
ATOM 5137 N N . VAL A 1 669 ? -16.926 29.749 18.913 1.00 84.06 669 VAL A N 1
ATOM 5138 C CA . VAL A 1 669 ? -17.974 30.708 19.309 1.00 84.06 669 VAL A CA 1
ATOM 5139 C C . VAL A 1 669 ? -19.219 30.507 18.451 1.00 84.06 669 VAL A C 1
ATOM 5141 O O . VAL A 1 669 ? -20.278 30.199 18.979 1.00 84.06 669 VAL A O 1
ATOM 5144 N N . ARG A 1 670 ? -19.051 30.500 17.121 1.00 84.44 670 ARG A N 1
ATOM 5145 C CA . ARG A 1 670 ? -20.156 30.214 16.190 1.00 84.44 670 ARG A CA 1
ATOM 5146 C C . ARG A 1 670 ? -20.818 28.859 16.438 1.00 84.44 670 ARG A C 1
ATOM 5148 O O . ARG A 1 670 ? -22.008 28.708 16.205 1.00 84.44 670 ARG A O 1
ATOM 5155 N N . THR A 1 671 ? -20.044 27.864 16.874 1.00 83.25 671 THR A N 1
ATOM 5156 C CA . THR A 1 671 ? -20.587 26.538 17.202 1.00 83.25 671 THR A CA 1
ATOM 5157 C C . THR A 1 671 ? -21.466 26.602 18.451 1.00 83.25 671 THR A C 1
ATOM 5159 O O . THR A 1 671 ? -22.508 25.960 18.478 1.00 83.25 671 THR A O 1
ATOM 5162 N N . LEU A 1 672 ? -21.079 27.378 19.470 1.00 86.19 672 LEU A N 1
ATOM 5163 C CA . LEU A 1 672 ? -21.912 27.600 20.654 1.00 86.19 672 LEU A CA 1
ATOM 5164 C C . LEU A 1 672 ? -23.218 28.314 20.284 1.00 86.19 672 LEU A C 1
ATOM 5166 O O . LEU A 1 672 ? -24.278 27.874 20.723 1.00 86.19 672 LEU A O 1
ATOM 5170 N N . ASP A 1 673 ? -23.150 29.353 19.447 1.00 86.12 673 ASP A N 1
ATOM 5171 C CA . ASP A 1 673 ? -24.331 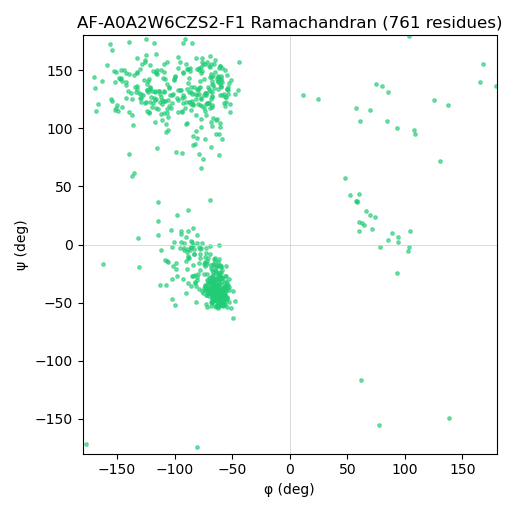30.081 18.960 1.00 86.12 673 ASP A CA 1
ATOM 5172 C C . ASP A 1 673 ? -25.306 29.124 18.260 1.00 86.12 673 ASP A C 1
ATOM 5174 O O . ASP A 1 673 ? -26.446 28.985 18.683 1.00 86.12 673 ASP A O 1
ATOM 5178 N N . GLN A 1 674 ? -24.814 28.338 17.294 1.00 83.94 674 GLN A N 1
ATOM 5179 C CA . GLN A 1 674 ? -25.620 27.346 16.570 1.00 83.94 674 GLN A CA 1
ATOM 5180 C C . GLN A 1 674 ? -26.290 26.315 17.485 1.00 83.94 674 GLN A C 1
ATOM 5182 O O . GLN A 1 674 ? -27.408 25.881 17.213 1.00 83.94 674 GLN A O 1
ATOM 5187 N N . LEU A 1 675 ? -25.608 25.886 18.550 1.00 84.06 675 LEU A N 1
ATOM 5188 C CA . LEU A 1 675 ? -26.184 24.953 19.519 1.00 84.06 675 LEU A CA 1
ATOM 5189 C C . LEU A 1 675 ? -27.223 25.618 20.418 1.00 84.06 675 LEU A C 1
ATOM 5191 O O . LEU A 1 675 ? -28.217 24.982 20.758 1.00 84.06 675 LEU A O 1
ATOM 5195 N N . THR A 1 676 ? -27.002 26.882 20.773 1.00 85.19 676 THR A N 1
ATOM 5196 C CA . THR A 1 676 ? -27.955 27.684 21.546 1.00 85.19 676 THR A CA 1
ATOM 5197 C C . THR A 1 676 ? -29.240 27.876 20.742 1.00 85.19 676 THR A C 1
ATOM 5199 O O . THR A 1 676 ? -30.319 27.575 21.248 1.00 85.19 676 THR A O 1
ATOM 5202 N N . ASP A 1 677 ? -29.117 28.257 19.469 1.00 84.06 677 ASP A N 1
ATOM 5203 C CA . ASP A 1 677 ? -30.243 28.436 18.547 1.00 84.06 677 ASP A CA 1
ATOM 5204 C C . ASP A 1 677 ? -31.003 27.118 18.337 1.00 84.06 677 ASP A C 1
ATOM 5206 O O . ASP A 1 677 ? -32.224 27.067 18.455 1.00 84.06 677 ASP A O 1
ATOM 5210 N N . PHE A 1 678 ? -30.285 26.008 18.133 1.00 81.94 678 PHE A N 1
ATOM 5211 C CA . PHE A 1 678 ? -30.902 24.690 17.964 1.00 81.94 678 PHE A CA 1
ATOM 5212 C C . PHE A 1 678 ? -31.732 24.255 19.186 1.00 81.94 678 PHE A C 1
ATOM 5214 O O . PHE A 1 678 ? -32.809 23.665 19.049 1.00 81.94 678 PHE A O 1
ATOM 5221 N N . VAL A 1 679 ? -31.247 24.543 20.397 1.00 83.38 679 VAL A N 1
ATOM 5222 C CA . VAL A 1 679 ? -31.991 24.276 21.636 1.00 83.38 679 VAL A CA 1
ATOM 5223 C C . VAL A 1 679 ? -33.160 25.253 21.801 1.00 83.38 679 VAL A C 1
ATOM 5225 O O . VAL A 1 679 ? -34.236 24.842 22.243 1.00 83.38 679 VAL A O 1
ATOM 5228 N N . ALA A 1 680 ? -32.994 26.517 21.405 1.00 82.00 680 ALA A N 1
ATOM 5229 C CA . ALA A 1 680 ? -34.050 27.526 21.439 1.00 82.00 680 ALA A CA 1
ATOM 5230 C C . ALA A 1 680 ? -35.204 27.222 20.465 1.00 82.00 680 ALA A C 1
ATOM 5232 O O . ALA A 1 680 ? -36.360 27.480 20.804 1.00 82.00 680 ALA A O 1
ATOM 5233 N N . ASP A 1 681 ? -34.918 26.606 19.318 1.00 76.50 681 ASP A N 1
ATOM 5234 C CA . ASP A 1 681 ? -35.911 26.200 18.313 1.00 76.50 681 ASP A CA 1
ATOM 5235 C C . ASP A 1 681 ? -36.576 24.845 18.628 1.00 76.50 681 ASP A C 1
ATOM 5237 O O . ASP A 1 681 ? -37.546 24.432 17.984 1.00 76.50 681 ASP A O 1
ATOM 5241 N N . SER A 1 682 ? -36.088 24.127 19.643 1.00 71.25 682 SER A N 1
ATOM 5242 C CA . SER A 1 682 ? -36.606 22.810 20.009 1.00 71.25 682 SER A CA 1
ATOM 5243 C C . SER A 1 682 ? -37.916 22.891 20.813 1.00 71.25 682 SER A C 1
ATOM 5245 O O . SER A 1 682 ? -38.018 23.557 21.848 1.00 71.25 682 SER A O 1
ATOM 5247 N N . ASN A 1 683 ? -38.928 22.131 20.375 1.00 64.56 683 ASN A N 1
ATOM 5248 C CA . ASN A 1 683 ? -40.196 21.948 21.094 1.00 64.56 683 ASN A CA 1
ATOM 5249 C C . ASN A 1 683 ? -40.059 20.880 22.200 1.00 64.56 683 ASN A C 1
ATOM 5251 O O . ASN A 1 683 ? -39.942 19.684 21.896 1.00 64.56 683 ASN A O 1
ATOM 5255 N N . GLY A 1 684 ? -40.122 21.281 23.477 1.00 71.00 684 GLY A N 1
ATOM 5256 C CA . GLY A 1 684 ? -40.095 20.378 24.637 1.00 71.00 684 GLY A CA 1
ATOM 5257 C C . GLY A 1 684 ? -39.237 20.883 25.800 1.00 71.00 684 GLY A C 1
ATOM 5258 O O . GLY A 1 684 ? -39.130 22.086 26.012 1.00 71.00 684 GLY A O 1
ATOM 5259 N N . HIS A 1 685 ? -38.652 19.946 26.557 1.00 78.06 685 HIS A N 1
ATOM 5260 C CA . HIS A 1 685 ? -37.675 20.244 27.607 1.00 78.06 685 HIS A CA 1
ATOM 5261 C C . HIS A 1 685 ? -36.428 20.901 26.999 1.00 78.06 685 HIS A C 1
ATOM 5263 O O . HIS A 1 685 ? -35.932 20.431 25.972 1.00 78.06 685 HIS A O 1
ATOM 5269 N N . ARG A 1 686 ? -35.954 21.981 27.628 1.00 83.00 686 ARG A N 1
ATOM 5270 C CA . ARG A 1 686 ? -34.767 22.733 27.215 1.00 83.00 686 ARG A CA 1
ATOM 5271 C C . ARG A 1 686 ? -33.703 22.594 28.302 1.00 83.00 686 ARG A C 1
ATOM 5273 O O . ARG A 1 686 ? -33.960 23.055 29.414 1.00 83.00 686 ARG A O 1
ATOM 5280 N N . PRO A 1 687 ? -32.551 21.978 28.005 1.00 88.06 687 PRO A N 1
ATOM 5281 C CA . PRO A 1 687 ? -31.474 21.873 28.971 1.00 88.06 687 PRO A CA 1
ATOM 5282 C C . PRO A 1 687 ? -30.840 23.241 29.214 1.00 88.06 687 PRO A C 1
ATOM 5284 O O . PRO A 1 687 ? -30.790 24.087 28.316 1.00 88.06 687 PRO A O 1
ATOM 5287 N N . THR A 1 688 ? -30.260 23.421 30.397 1.00 90.31 688 THR A N 1
ATOM 5288 C CA . THR A 1 688 ? -29.347 24.537 30.642 1.00 90.31 688 THR A CA 1
ATOM 5289 C C . THR A 1 688 ? -28.081 24.329 29.816 1.00 90.31 688 THR A C 1
ATOM 5291 O O . THR A 1 688 ? -27.374 23.333 29.981 1.00 90.31 688 THR A O 1
ATOM 5294 N N . MET A 1 689 ? -27.786 25.267 28.921 1.00 90.62 689 MET A N 1
ATOM 5295 C CA . MET A 1 689 ? -26.529 25.286 28.178 1.00 90.62 689 MET A CA 1
ATOM 5296 C C . MET A 1 689 ? -25.455 25.931 29.049 1.00 90.62 689 MET A C 1
ATOM 5298 O O . MET A 1 689 ? -25.677 27.007 29.592 1.00 90.62 689 MET A O 1
ATOM 5302 N N . LEU A 1 690 ? -24.307 25.273 29.198 1.00 92.88 690 LEU A N 1
ATOM 5303 C CA . LEU A 1 690 ? -23.168 25.824 29.923 1.00 92.88 690 LEU A CA 1
ATOM 5304 C C . LEU A 1 690 ? -21.883 25.564 29.137 1.00 92.88 690 LEU A C 1
ATOM 5306 O O . LEU A 1 690 ? -21.355 24.448 29.092 1.00 92.88 690 LEU A O 1
ATOM 5310 N N . GLY A 1 691 ? -21.386 26.604 28.476 1.00 93.56 691 GLY A N 1
ATOM 5311 C CA . GLY A 1 691 ? -20.103 26.567 27.791 1.00 93.56 691 GLY A CA 1
ATOM 5312 C C . GLY A 1 691 ? -18.942 26.717 28.768 1.00 93.56 691 GLY A C 1
ATOM 5313 O O . GLY A 1 691 ? -19.050 27.381 29.788 1.00 93.56 691 GLY A O 1
ATOM 5314 N N . PHE A 1 692 ? -17.793 26.129 28.462 1.00 95.25 692 PHE A N 1
ATOM 5315 C CA . PHE A 1 692 ? -16.562 26.410 29.202 1.00 95.25 692 PHE A CA 1
ATOM 5316 C C . PHE A 1 692 ? -15.363 26.339 28.271 1.00 95.25 692 PHE A C 1
ATOM 5318 O O . PHE A 1 692 ? -15.348 25.584 27.292 1.00 95.25 692 PHE A O 1
ATOM 5325 N N . PHE A 1 693 ? -14.326 27.116 28.567 1.00 95.38 693 PHE A N 1
ATOM 5326 C CA . PHE A 1 693 ? -13.129 27.102 27.741 1.00 95.38 693 PHE A CA 1
ATOM 5327 C C . PHE A 1 693 ? -12.278 25.872 28.033 1.00 95.38 693 PHE A C 1
ATOM 5329 O O . PHE A 1 693 ? -11.884 25.619 29.167 1.00 95.38 693 PHE A O 1
ATOM 5336 N N . SER A 1 694 ? -11.960 25.120 26.987 1.00 94.69 694 SER A N 1
ATOM 5337 C CA . SER A 1 694 ? -11.145 23.912 27.037 1.00 94.69 694 SER A CA 1
ATOM 5338 C C . SER A 1 694 ? -9.913 24.058 26.152 1.00 94.69 694 SER A C 1
ATOM 5340 O O . SER A 1 694 ? -9.906 24.817 25.180 1.00 94.69 694 SER A O 1
ATOM 5342 N N . MET A 1 695 ? -8.851 23.322 26.484 1.00 94.00 695 MET A N 1
ATOM 5343 C CA . MET A 1 695 ? -7.556 23.381 25.799 1.00 94.00 695 MET A CA 1
ATOM 5344 C C . MET A 1 695 ? -7.017 24.815 25.685 1.00 94.00 695 MET A C 1
ATOM 5346 O O . MET A 1 695 ? -6.508 25.242 24.643 1.00 94.00 695 MET A O 1
ATOM 5350 N N . VAL A 1 696 ? -7.137 25.587 26.765 1.00 94.88 696 VAL A N 1
ATOM 5351 C CA . VAL A 1 696 ? -6.691 26.979 26.782 1.00 94.88 696 VAL A CA 1
ATOM 5352 C C . VAL A 1 696 ? -5.166 27.057 26.773 1.00 94.88 696 VAL A C 1
ATOM 5354 O O . VAL A 1 696 ? -4.497 26.574 27.685 1.00 94.88 696 VAL A O 1
ATOM 5357 N N . ASP A 1 697 ? -4.613 27.725 25.758 1.00 93.88 697 ASP A N 1
ATOM 5358 C CA . ASP A 1 697 ? -3.223 28.176 25.734 1.00 93.88 697 ASP A CA 1
ATOM 5359 C C . ASP A 1 697 ? -3.168 29.695 25.944 1.00 93.88 697 ASP A C 1
ATOM 5361 O O . ASP A 1 697 ? -3.344 30.480 25.010 1.00 93.88 697 ASP A O 1
ATOM 5365 N N . ARG A 1 698 ? -2.902 30.117 27.186 1.00 90.81 698 ARG A N 1
ATOM 5366 C CA . ARG A 1 698 ? -2.858 31.538 27.579 1.00 90.81 698 ARG A CA 1
ATOM 5367 C C . ARG A 1 698 ? -1.730 32.326 26.903 1.00 90.81 698 ARG A C 1
ATOM 5369 O O . ARG A 1 698 ? -1.772 33.556 26.890 1.00 90.81 698 ARG A O 1
ATOM 5376 N N . ARG A 1 699 ? -0.747 31.649 26.294 1.00 92.38 699 ARG A N 1
ATOM 5377 C CA . ARG A 1 699 ? 0.319 32.301 25.512 1.00 92.38 699 ARG A CA 1
ATOM 5378 C C . ARG A 1 699 ? -0.217 32.853 24.192 1.00 92.38 699 ARG A C 1
ATOM 5380 O O . ARG A 1 699 ? 0.332 33.812 23.655 1.00 92.38 699 ARG A O 1
ATOM 5387 N N . LYS A 1 700 ? -1.312 32.290 23.672 1.00 91.88 700 LYS A N 1
ATOM 5388 C CA . LYS A 1 700 ? -1.939 32.753 22.432 1.00 91.88 700 LYS A CA 1
ATOM 5389 C C . LYS A 1 700 ? -2.786 33.990 22.708 1.00 91.88 700 LYS A C 1
ATOM 5391 O O . LYS A 1 700 ? -3.749 33.940 23.468 1.00 91.88 700 LYS A O 1
ATOM 5396 N N . ARG A 1 701 ? -2.452 35.095 22.036 1.00 92.12 701 ARG A N 1
ATOM 5397 C CA . ARG A 1 701 ? -3.218 36.351 22.098 1.00 92.12 701 ARG A CA 1
ATOM 5398 C C . ARG A 1 701 ? -4.695 36.137 21.744 1.00 92.12 701 ARG A C 1
ATOM 5400 O O . ARG A 1 701 ? -5.550 36.524 22.528 1.00 92.12 701 ARG A O 1
ATOM 5407 N N . LEU A 1 702 ? -4.967 35.404 20.660 1.00 89.19 702 LEU A N 1
ATOM 5408 C CA . LEU A 1 702 ? -6.328 35.077 20.216 1.00 89.19 702 LEU A CA 1
ATOM 5409 C C . LEU A 1 702 ? -7.164 34.378 21.300 1.00 89.19 702 LEU A C 1
ATOM 5411 O O . LEU A 1 702 ? -8.343 34.675 21.447 1.00 89.19 702 LEU A O 1
ATOM 5415 N N . HIS A 1 703 ? -6.561 33.467 22.076 1.00 94.38 703 HIS A N 1
ATOM 5416 C CA . HIS A 1 703 ? -7.289 32.786 23.147 1.00 94.38 703 HIS A CA 1
ATOM 5417 C C . HIS A 1 703 ? -7.698 33.771 24.242 1.00 94.38 703 HIS A C 1
ATOM 5419 O O . HIS A 1 703 ? -8.843 33.751 24.677 1.00 94.38 703 HIS A O 1
ATOM 5425 N N . ARG A 1 704 ? -6.779 34.651 24.656 1.00 93.69 704 ARG A N 1
ATOM 5426 C CA . ARG A 1 704 ? -7.055 35.668 25.678 1.00 93.69 704 ARG A CA 1
ATOM 5427 C C . ARG A 1 704 ? -8.148 36.640 25.233 1.00 93.69 704 ARG A C 1
ATOM 5429 O O . ARG A 1 704 ? -9.071 36.882 25.999 1.00 93.69 704 ARG A O 1
ATOM 5436 N N . GLU A 1 705 ? -8.069 37.135 23.998 1.00 92.94 705 GLU A N 1
ATOM 5437 C CA . GLU A 1 705 ? -9.049 38.078 23.440 1.00 92.94 705 GLU A CA 1
ATOM 5438 C C . GLU A 1 705 ? -10.449 37.459 23.334 1.00 92.94 705 GLU A C 1
ATOM 5440 O O . GLU A 1 705 ? -11.424 38.074 23.759 1.00 92.94 705 GLU A O 1
ATOM 5445 N N . ILE A 1 706 ? -10.557 36.222 22.834 1.00 92.38 706 ILE A N 1
ATOM 5446 C CA . ILE A 1 706 ? -11.851 35.534 22.712 1.00 92.38 706 ILE A CA 1
ATOM 5447 C C . ILE A 1 706 ? -12.442 35.216 24.081 1.00 92.38 706 ILE A C 1
ATOM 5449 O O . ILE A 1 706 ? -13.637 35.412 24.274 1.00 92.38 706 ILE A O 1
ATOM 5453 N N . MET A 1 707 ? -11.629 34.742 25.029 1.00 93.69 707 MET A N 1
ATOM 5454 C CA . MET A 1 707 ? -12.112 34.454 26.381 1.00 93.69 707 MET A CA 1
ATOM 5455 C C . MET A 1 707 ? -12.650 35.715 27.050 1.00 93.69 707 MET A C 1
ATOM 5457 O O . MET A 1 707 ? -13.764 35.703 27.554 1.00 93.69 707 MET A O 1
ATOM 5461 N N . GLN A 1 708 ? -11.898 36.816 26.990 1.00 92.06 708 GLN A N 1
ATOM 5462 C CA . GLN A 1 708 ? -12.324 38.085 27.569 1.00 92.06 708 GLN A CA 1
ATOM 5463 C C . GLN A 1 708 ? -13.604 38.615 26.911 1.00 92.06 708 GLN A C 1
ATOM 5465 O O . GLN A 1 708 ? -14.528 39.015 27.611 1.00 92.06 708 GLN A O 1
ATOM 5470 N N . SER A 1 709 ? -13.668 38.605 25.577 1.00 90.88 709 SER A N 1
ATOM 5471 C CA . SER A 1 709 ? -14.830 39.110 24.842 1.00 90.88 709 SER A CA 1
ATOM 5472 C C . SER A 1 709 ? -16.079 38.275 25.099 1.00 90.88 709 SER A C 1
ATOM 5474 O O . SER A 1 709 ? -17.146 38.839 25.307 1.00 90.88 709 SER A O 1
ATOM 5476 N N . LEU A 1 710 ? -15.967 36.946 25.059 1.00 89.88 710 LEU A N 1
ATOM 5477 C CA . LEU A 1 710 ? -17.131 36.073 25.158 1.00 89.88 710 LEU A CA 1
ATOM 5478 C C . LEU A 1 710 ? -17.642 35.987 26.601 1.00 89.88 710 LEU A C 1
ATOM 5480 O O . LEU A 1 710 ? -18.846 36.063 26.800 1.00 89.88 710 LEU A O 1
ATOM 5484 N N . SER A 1 711 ? -16.752 35.926 27.600 1.00 89.06 711 SER A N 1
ATOM 5485 C CA . SER A 1 711 ? -17.143 35.974 29.019 1.00 89.06 711 SER A CA 1
ATOM 5486 C C . SER A 1 711 ? -17.797 37.297 29.425 1.00 89.06 711 SER A C 1
ATOM 5488 O O . SER A 1 711 ? -18.521 37.323 30.408 1.00 89.06 711 SER A O 1
ATOM 5490 N N . ALA A 1 712 ? -17.560 38.390 28.692 1.00 88.31 712 ALA A N 1
ATOM 5491 C CA . ALA A 1 712 ? -18.244 39.665 28.921 1.00 88.31 712 ALA A CA 1
ATOM 5492 C C . ALA A 1 712 ? -19.616 39.759 28.226 1.00 88.31 712 ALA A C 1
ATOM 5494 O O . ALA A 1 712 ? -20.397 40.648 28.545 1.00 88.31 712 ALA A O 1
ATOM 5495 N N . GLN A 1 713 ? -19.887 38.895 27.243 1.00 87.19 713 GLN A N 1
ATOM 5496 C CA . GLN A 1 713 ? -21.096 38.935 26.411 1.00 87.19 713 GLN A CA 1
ATOM 5497 C C . GLN A 1 713 ? -22.107 37.837 26.757 1.00 87.19 713 GLN A C 1
ATOM 5499 O O . GLN A 1 713 ? -23.237 37.890 26.275 1.00 87.19 713 GLN A O 1
ATOM 5504 N N . ARG A 1 714 ? -21.695 36.817 27.516 1.00 86.31 714 ARG A N 1
ATOM 5505 C CA . ARG A 1 714 ? -22.460 35.591 27.739 1.00 86.31 714 ARG A CA 1
ATOM 5506 C C . ARG A 1 714 ? -22.408 35.160 29.199 1.00 86.31 714 ARG A C 1
ATOM 5508 O O . ARG A 1 714 ? -21.326 34.906 29.723 1.00 86.31 714 ARG A O 1
ATOM 5515 N N . ASP A 1 715 ? -23.586 34.992 29.790 1.00 86.50 715 ASP A N 1
ATOM 5516 C CA . ASP A 1 715 ? -23.759 34.497 31.162 1.00 86.50 715 ASP A CA 1
ATOM 5517 C C . ASP A 1 715 ? -23.818 32.960 31.234 1.00 86.50 715 ASP A C 1
ATOM 5519 O O . ASP A 1 715 ? -23.723 32.372 32.307 1.00 86.50 715 ASP A O 1
ATOM 5523 N N . ASP A 1 716 ? -23.942 32.283 30.089 1.00 89.06 716 ASP A N 1
ATOM 5524 C CA . ASP A 1 716 ? -23.983 30.823 29.967 1.00 89.06 716 ASP A CA 1
ATOM 5525 C C . ASP A 1 716 ? -22.581 30.200 29.820 1.00 89.06 716 ASP A C 1
ATOM 5527 O O . ASP A 1 716 ? -22.401 29.150 29.194 1.00 89.06 716 ASP A O 1
ATOM 5531 N N . LEU A 1 717 ? -21.568 30.852 30.403 1.00 92.69 717 LEU A N 1
ATOM 5532 C CA . LEU A 1 717 ? -20.187 30.384 30.449 1.00 92.69 717 LEU A CA 1
ATOM 5533 C C . LEU A 1 717 ? -19.725 30.122 31.882 1.00 92.69 717 LEU A C 1
ATOM 5535 O O . LEU A 1 717 ? -19.848 30.973 32.757 1.00 92.69 717 LEU A O 1
ATOM 5539 N N . ALA A 1 718 ? -19.107 28.963 32.093 1.00 92.75 718 ALA A N 1
ATOM 5540 C CA . ALA A 1 718 ? -18.429 28.627 33.336 1.00 92.75 718 ALA A CA 1
ATOM 5541 C C . ALA A 1 718 ? -17.259 29.588 33.595 1.00 92.75 718 ALA A C 1
ATOM 5543 O O . ALA A 1 718 ? -16.536 29.985 32.671 1.00 92.75 718 ALA A O 1
ATOM 5544 N N . ALA A 1 719 ? -17.024 29.901 34.868 1.00 91.31 719 ALA A N 1
ATOM 5545 C CA . ALA A 1 719 ? -15.892 30.718 35.289 1.00 91.31 719 ALA A CA 1
ATOM 5546 C C . ALA A 1 719 ? -14.562 29.964 35.116 1.00 91.31 719 ALA A C 1
ATOM 5548 O O . ALA A 1 719 ? -13.508 30.568 34.886 1.00 91.31 719 ALA A O 1
ATOM 5549 N N . THR A 1 720 ? -14.600 28.632 35.208 1.00 94.75 720 THR A N 1
ATOM 5550 C CA . THR A 1 720 ? -13.413 27.784 35.104 1.00 94.75 720 THR A CA 1
ATOM 5551 C C . THR A 1 720 ? -13.026 27.441 33.661 1.00 94.75 720 THR A C 1
ATOM 5553 O O . THR A 1 720 ? -13.806 26.891 32.885 1.00 94.75 720 THR A O 1
ATOM 5556 N N . ASP A 1 721 ? -11.746 27.659 33.331 1.00 94.94 721 ASP A N 1
ATOM 5557 C CA . ASP A 1 721 ? -11.104 27.174 32.107 1.00 94.94 721 ASP A CA 1
ATOM 5558 C C . ASP A 1 721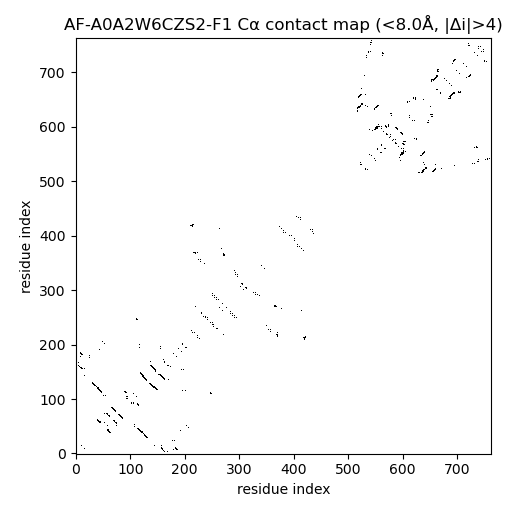 ? -10.239 25.920 32.324 1.00 94.94 721 ASP A C 1
ATOM 5560 O O . ASP A 1 721 ? -9.501 25.801 33.306 1.00 94.94 721 ASP A O 1
ATOM 5564 N N . ILE A 1 722 ? -10.260 25.004 31.352 1.00 96.94 722 ILE A N 1
ATOM 5565 C CA . ILE A 1 722 ? -9.382 23.831 31.302 1.00 96.94 722 ILE A CA 1
ATOM 5566 C C . ILE A 1 722 ? -8.175 24.128 30.388 1.00 96.94 722 ILE A C 1
ATOM 5568 O O . ILE A 1 722 ? -8.338 24.293 29.173 1.00 96.94 722 ILE A O 1
ATOM 5572 N N . PRO A 1 723 ? -6.941 24.186 30.923 1.00 95.25 723 PRO A N 1
ATOM 5573 C CA . PRO A 1 723 ? -5.745 24.488 30.139 1.00 95.25 723 PRO A CA 1
ATOM 5574 C C . PRO A 1 723 ? -5.317 23.321 29.236 1.00 95.25 723 PRO A C 1
ATOM 5576 O O . PRO A 1 723 ? -5.566 22.153 29.533 1.00 95.25 723 PRO A O 1
ATOM 5579 N N . ALA A 1 724 ? -4.607 23.634 28.150 1.00 93.94 724 ALA A N 1
ATOM 5580 C CA . ALA A 1 724 ? -3.987 22.632 27.281 1.00 93.94 724 ALA A CA 1
ATOM 5581 C C . ALA A 1 724 ? -2.746 22.018 27.956 1.00 93.94 724 ALA A C 1
ATOM 5583 O O . ALA A 1 724 ? -1.637 22.538 27.824 1.00 93.94 724 ALA A O 1
ATOM 5584 N N . LEU A 1 725 ? -2.934 20.925 28.702 1.00 93.50 725 LEU A N 1
ATOM 5585 C CA . LEU A 1 725 ? -1.865 20.232 29.427 1.00 93.50 725 LEU A CA 1
ATOM 5586 C C . LEU A 1 725 ? -1.738 18.771 28.986 1.00 93.50 725 LEU A C 1
ATOM 5588 O O . LEU A 1 725 ? -2.723 18.035 28.962 1.00 93.50 725 LEU A O 1
ATOM 5592 N N . SER A 1 726 ? -0.501 18.327 28.749 1.00 91.44 726 SER A N 1
ATOM 5593 C CA . SER A 1 726 ? -0.181 16.943 28.367 1.00 91.44 726 SER A CA 1
ATOM 5594 C C . SER A 1 726 ? -0.644 15.910 29.399 1.00 91.44 726 SER A C 1
ATOM 5596 O O . SER A 1 726 ? -1.004 14.796 29.032 1.00 91.44 726 SER A O 1
ATOM 5598 N N . VAL A 1 727 ? -0.709 16.280 30.684 1.00 93.75 727 VAL A N 1
ATOM 5599 C CA . VAL A 1 727 ? -1.219 15.408 31.757 1.00 93.75 727 VAL A CA 1
ATOM 5600 C C . VAL A 1 727 ? -2.669 14.963 31.518 1.00 93.75 727 VAL A C 1
ATOM 5602 O O . VAL A 1 727 ? -3.044 13.871 31.923 1.00 93.75 727 VAL A O 1
ATOM 5605 N N . ILE A 1 728 ? -3.483 15.760 30.815 1.00 93.94 728 ILE A N 1
ATOM 5606 C CA . ILE A 1 728 ? -4.864 15.387 30.468 1.00 93.94 728 ILE A CA 1
ATOM 5607 C C . ILE A 1 728 ? -4.861 14.319 29.363 1.00 93.94 728 ILE A C 1
ATOM 5609 O O . ILE A 1 728 ? -5.622 13.358 29.422 1.00 93.94 728 ILE A O 1
ATOM 5613 N N . GLU A 1 729 ? -3.964 14.427 28.381 1.00 89.56 729 GLU A N 1
ATOM 5614 C CA . GLU A 1 729 ? -3.823 13.437 27.301 1.00 89.56 729 GLU A CA 1
ATOM 5615 C C . GLU A 1 729 ? -3.303 12.084 27.817 1.00 89.56 729 GLU A C 1
ATOM 5617 O O . GLU A 1 729 ? -3.647 11.024 27.286 1.00 89.56 729 GLU A O 1
ATOM 5622 N N . GLN A 1 730 ? -2.531 12.098 28.909 1.00 93.50 730 GLN A N 1
ATOM 5623 C CA . GLN A 1 730 ? -2.010 10.894 29.560 1.00 93.50 730 GLN A CA 1
ATOM 5624 C C . GLN A 1 730 ? -3.103 10.001 30.181 1.00 93.50 730 GLN A C 1
ATOM 5626 O O . GLN A 1 730 ? -2.821 8.837 30.467 1.00 93.50 730 GLN A O 1
ATOM 5631 N N . MET A 1 731 ? -4.357 10.464 30.312 1.00 94.19 731 MET A N 1
ATOM 5632 C CA . MET A 1 731 ? -5.489 9.633 30.769 1.00 94.19 731 MET A CA 1
ATOM 5633 C C . MET A 1 731 ? -5.637 8.341 29.956 1.00 94.19 731 MET A C 1
ATOM 5635 O O . MET A 1 731 ? -5.911 7.280 30.515 1.00 94.19 731 MET A O 1
ATOM 5639 N N . ALA A 1 732 ? -5.426 8.405 28.635 1.00 87.19 732 ALA A N 1
ATOM 5640 C CA . ALA A 1 732 ? -5.507 7.233 27.763 1.00 87.19 732 ALA A CA 1
ATOM 5641 C C . ALA A 1 732 ? -4.332 6.261 27.975 1.00 87.19 732 ALA A C 1
ATOM 5643 O O . ALA A 1 732 ? -4.488 5.048 27.825 1.00 87.19 732 ALA A O 1
ATOM 5644 N N . PHE A 1 733 ? -3.158 6.782 28.338 1.00 89.94 733 PHE A N 1
ATOM 5645 C CA . PHE A 1 733 ? -1.986 5.970 28.653 1.00 89.94 733 PHE A CA 1
ATOM 5646 C C . PHE A 1 733 ? -2.145 5.270 30.009 1.00 89.94 733 PHE A C 1
ATOM 5648 O O . PHE A 1 733 ? -2.029 4.049 30.084 1.00 89.94 733 PHE A O 1
ATOM 5655 N N . HIS A 1 734 ? -2.495 6.018 31.061 1.00 92.88 734 HIS A N 1
ATOM 5656 C CA . HIS A 1 734 ? -2.696 5.472 32.410 1.00 92.88 734 HIS A CA 1
ATOM 5657 C C . HIS A 1 734 ? -3.992 4.667 32.558 1.00 92.88 734 HIS A C 1
ATOM 5659 O O . HIS A 1 734 ? -4.127 3.880 33.502 1.00 92.88 734 HIS A O 1
ATOM 5665 N N . ARG A 1 735 ? -4.940 4.854 31.630 1.00 95.00 735 ARG A N 1
ATOM 5666 C CA . ARG A 1 735 ? -6.306 4.323 31.712 1.00 95.00 735 ARG A CA 1
ATOM 5667 C C . ARG A 1 735 ? -6.906 4.609 33.087 1.00 95.00 735 ARG A C 1
ATOM 5669 O O . ARG A 1 735 ? -7.207 3.684 33.844 1.00 95.00 735 ARG A O 1
ATOM 5676 N N . ALA A 1 736 ? -6.936 5.895 33.422 1.00 94.44 736 ALA A N 1
ATOM 5677 C CA . ALA A 1 736 ? -7.492 6.428 34.656 1.00 94.44 736 ALA A CA 1
ATOM 5678 C C . ALA A 1 736 ? -7.838 7.926 34.486 1.00 94.44 736 ALA A C 1
ATOM 5680 O O . ALA A 1 736 ? -7.214 8.599 33.659 1.00 94.44 736 ALA A O 1
ATOM 5681 N N . PRO A 1 737 ? -8.801 8.462 35.258 1.00 96.44 737 PRO A N 1
ATOM 5682 C CA . PRO A 1 737 ? -9.046 9.903 35.379 1.00 96.44 737 PRO A CA 1
ATOM 5683 C C . PRO A 1 737 ? -7.820 10.677 35.894 1.00 96.44 737 PRO A C 1
ATOM 5685 O O . PRO A 1 737 ? -7.027 10.137 36.665 1.00 96.44 737 PRO A O 1
ATOM 5688 N N . VAL A 1 738 ? -7.674 11.957 35.525 1.00 96.69 738 VAL A N 1
ATOM 5689 C CA . VAL A 1 738 ? -6.527 12.799 35.940 1.00 96.69 738 VAL A CA 1
ATOM 5690 C C . VAL A 1 738 ? -6.384 12.890 37.463 1.00 96.69 738 VAL A C 1
ATOM 5692 O O . VAL A 1 738 ? -5.266 12.700 37.947 1.00 96.69 738 VAL A O 1
ATOM 5695 N N . PRO A 1 739 ? -7.464 13.088 38.249 1.00 96.56 739 PRO A N 1
ATOM 5696 C CA . PRO A 1 739 ? -7.349 13.154 39.703 1.00 96.56 739 PRO A CA 1
ATOM 5697 C C . PRO A 1 739 ? -6.829 11.868 40.363 1.00 96.56 739 PRO A C 1
ATOM 5699 O O . PRO A 1 739 ? -6.431 11.916 41.522 1.00 96.56 739 PRO A O 1
ATOM 5702 N N . VAL A 1 740 ? -6.822 10.730 39.655 1.00 95.94 740 VAL A N 1
ATOM 5703 C CA . VAL A 1 740 ? -6.323 9.447 40.176 1.00 95.94 740 VAL A CA 1
ATOM 5704 C C . VAL A 1 740 ? -4.803 9.361 40.086 1.00 95.94 740 VAL A C 1
ATOM 5706 O O . VAL A 1 740 ? -4.152 9.011 41.063 1.00 95.94 740 VAL A O 1
ATOM 5709 N N . PHE A 1 741 ? -4.221 9.667 38.923 1.00 95.62 741 PHE A N 1
ATOM 5710 C CA . PHE A 1 741 ? -2.773 9.516 38.706 1.00 95.62 741 PHE A CA 1
ATOM 5711 C C . PHE A 1 741 ? -1.987 10.826 38.864 1.00 95.62 741 PHE A C 1
ATOM 5713 O O . PHE A 1 741 ? -0.767 10.792 39.004 1.00 95.62 741 PHE A O 1
ATOM 5720 N N . ALA A 1 742 ? -2.662 11.978 38.853 1.00 95.06 742 ALA A N 1
ATOM 5721 C CA . ALA A 1 742 ? -2.052 13.297 39.004 1.00 95.06 742 ALA A CA 1
ATOM 5722 C C . ALA A 1 742 ? -2.876 14.213 39.943 1.00 95.06 742 ALA A C 1
ATOM 5724 O O . ALA A 1 742 ? -3.295 15.304 39.531 1.00 95.06 742 ALA A O 1
ATOM 5725 N N . PRO A 1 743 ? -3.105 13.818 41.214 1.00 94.50 743 PRO A N 1
ATOM 5726 C CA . PRO A 1 743 ? -4.034 14.490 42.135 1.00 94.50 743 PRO A CA 1
ATOM 5727 C C . PRO A 1 743 ? -3.683 15.958 42.419 1.00 94.50 743 PRO A C 1
ATOM 5729 O O . PRO A 1 743 ? -4.567 16.795 42.531 1.00 94.50 743 PRO A O 1
ATOM 5732 N N . HIS A 1 744 ? -2.397 16.312 42.462 1.00 94.12 744 HIS A N 1
ATOM 5733 C CA . HIS A 1 744 ? -1.949 17.682 42.760 1.00 94.12 744 HIS A CA 1
ATOM 5734 C C . HIS A 1 744 ? -1.691 18.536 41.509 1.00 94.12 744 HIS A C 1
ATOM 5736 O O . HIS A 1 744 ? -1.135 19.637 41.596 1.00 94.12 744 HIS A O 1
ATOM 5742 N N . SER A 1 745 ? -2.058 18.044 40.323 1.00 95.75 745 SER A N 1
ATOM 5743 C CA . SER A 1 745 ? -1.837 18.766 39.072 1.00 95.75 745 SER A CA 1
ATOM 5744 C C . SER A 1 745 ? -2.764 19.976 38.928 1.00 95.75 745 SER A C 1
ATOM 5746 O O . SER A 1 745 ? -3.851 20.040 39.503 1.00 95.75 745 SER A O 1
ATOM 5748 N N . VAL A 1 746 ? -2.348 20.942 38.102 1.00 95.19 746 VAL A N 1
ATOM 5749 C CA . VAL A 1 746 ? -3.214 22.063 37.703 1.00 95.19 746 VAL A CA 1
ATOM 5750 C C . VAL A 1 746 ? -4.487 21.541 37.033 1.00 95.19 746 VAL A C 1
ATOM 5752 O O . VAL A 1 746 ? -5.561 22.068 37.291 1.00 95.19 746 VAL A O 1
ATOM 5755 N N . ALA A 1 747 ? -4.383 20.491 36.212 1.00 95.06 747 ALA A N 1
ATOM 5756 C CA . ALA A 1 747 ? -5.532 19.887 35.546 1.00 95.06 747 ALA A CA 1
ATOM 5757 C C . ALA A 1 747 ? -6.572 19.361 36.546 1.00 95.06 747 ALA A C 1
ATOM 5759 O O . ALA A 1 747 ? -7.752 19.647 36.377 1.00 95.06 747 ALA A O 1
ATOM 5760 N N . THR A 1 748 ? -6.144 18.664 37.604 1.00 96.69 748 THR A N 1
ATOM 5761 C CA . THR A 1 748 ? -7.051 18.177 38.657 1.00 96.69 748 THR A CA 1
ATOM 5762 C C . THR A 1 748 ? -7.780 19.323 39.340 1.00 96.69 748 THR A C 1
ATOM 5764 O O . THR A 1 748 ? -9.005 19.316 39.351 1.00 96.69 748 THR A O 1
ATOM 5767 N N . ARG A 1 749 ? -7.059 20.358 39.791 1.00 97.06 749 ARG A N 1
ATOM 5768 C CA . ARG A 1 749 ? -7.685 21.535 40.422 1.00 97.06 749 ARG A CA 1
ATOM 5769 C C . ARG A 1 749 ? -8.700 22.225 39.512 1.00 97.06 749 ARG A C 1
ATOM 5771 O O . ARG A 1 749 ? -9.723 22.709 39.978 1.00 97.06 749 ARG A O 1
ATOM 5778 N N . ARG A 1 750 ? -8.423 22.283 38.205 1.00 97.31 750 ARG A N 1
ATOM 5779 C CA . ARG A 1 750 ? -9.346 22.869 37.222 1.00 97.31 750 ARG A CA 1
ATOM 5780 C C . ARG A 1 750 ? -10.582 22.000 37.003 1.00 97.31 750 ARG A C 1
ATOM 5782 O O . ARG A 1 750 ? -11.674 22.542 36.938 1.00 97.31 750 ARG A O 1
ATOM 5789 N N . TYR A 1 751 ? -10.448 20.677 36.942 1.00 97.19 751 TYR A N 1
ATOM 5790 C CA . TYR A 1 751 ? -11.622 19.802 36.883 1.00 97.19 751 TYR A CA 1
ATOM 5791 C C . TYR A 1 751 ? -12.422 19.795 38.191 1.00 97.19 751 TYR A C 1
ATOM 5793 O O . TYR A 1 751 ? -13.638 19.702 38.124 1.00 97.19 751 TYR A O 1
ATOM 5801 N N . GLU A 1 752 ? -11.781 19.937 39.354 1.00 96.50 752 GLU A N 1
ATOM 5802 C CA . GLU A 1 752 ? -12.458 20.099 40.651 1.00 96.50 752 GLU A CA 1
ATOM 5803 C C . GLU A 1 752 ? -13.263 21.402 40.714 1.00 96.50 752 GLU A C 1
ATOM 5805 O O . GLU A 1 752 ? -14.420 21.379 41.121 1.00 96.50 752 GLU A O 1
ATOM 5810 N N . ALA A 1 753 ? -12.696 22.515 40.242 1.00 96.44 753 ALA A N 1
ATOM 5811 C CA . ALA A 1 753 ? -13.417 23.784 40.148 1.00 96.44 753 ALA A CA 1
ATOM 5812 C C . ALA A 1 753 ? -14.596 23.703 39.161 1.00 96.44 753 ALA A C 1
ATOM 5814 O O . ALA A 1 753 ? -15.710 24.086 39.504 1.00 96.44 753 ALA A O 1
ATOM 5815 N N . LEU A 1 754 ? -14.392 23.106 37.979 1.00 95.44 754 LEU A N 1
ATOM 5816 C CA . LEU A 1 754 ? -15.479 22.884 37.021 1.00 95.44 754 LEU A CA 1
ATOM 5817 C C . LEU A 1 754 ? -16.558 21.946 37.590 1.00 95.44 754 LEU A C 1
ATOM 5819 O O . LEU A 1 754 ? -17.742 22.150 37.345 1.00 95.44 754 LEU A O 1
ATOM 5823 N N . ALA A 1 755 ? -16.174 20.925 38.357 1.00 94.44 755 ALA A N 1
ATOM 5824 C CA . ALA A 1 755 ? -17.112 20.036 39.035 1.00 94.44 755 ALA A CA 1
ATOM 5825 C C . ALA A 1 755 ? -17.966 20.797 40.057 1.00 94.44 755 ALA A C 1
ATOM 5827 O O . ALA A 1 755 ? -19.175 20.609 40.064 1.00 94.44 755 ALA A O 1
ATOM 5828 N N . ALA A 1 756 ? -17.376 21.701 40.842 1.00 92.69 756 ALA A N 1
ATOM 5829 C CA . ALA A 1 756 ? -18.112 22.529 41.800 1.00 92.69 756 ALA A CA 1
ATOM 5830 C C . ALA A 1 756 ? -19.133 23.476 41.136 1.00 92.69 756 ALA A C 1
ATOM 5832 O O . ALA A 1 756 ? -20.157 23.785 41.734 1.00 92.69 756 ALA A O 1
ATOM 5833 N N . GLU A 1 757 ? -18.876 23.919 39.900 1.00 91.31 757 GLU A N 1
ATOM 5834 C CA . GLU A 1 757 ? -19.807 24.758 39.128 1.00 91.31 757 GLU A CA 1
ATOM 5835 C C . GLU A 1 757 ? -20.939 23.957 38.460 1.00 91.31 757 GLU A C 1
ATOM 5837 O O . GLU A 1 757 ? -21.996 24.508 38.156 1.00 91.31 757 GLU A O 1
ATOM 5842 N N . THR A 1 758 ? -20.719 22.668 38.181 1.00 88.44 758 THR A N 1
ATOM 5843 C CA . THR A 1 758 ? -21.589 21.876 37.288 1.00 88.44 758 THR A CA 1
ATOM 5844 C C . THR A 1 758 ? -22.365 20.776 37.996 1.00 88.44 758 THR A C 1
ATOM 5846 O O . THR A 1 758 ? -23.497 20.467 37.612 1.00 88.44 758 THR A O 1
ATOM 5849 N N . LEU A 1 759 ? -21.767 20.167 39.014 1.00 86.06 759 LEU A N 1
ATOM 5850 C CA . LEU A 1 759 ? -22.376 19.115 39.808 1.00 86.06 759 LEU A CA 1
ATOM 5851 C C . LEU A 1 759 ? -23.199 19.733 40.946 1.00 86.06 759 LEU A C 1
ATOM 5853 O O . LEU A 1 759 ? -22.911 20.842 41.393 1.00 86.06 759 LEU A O 1
ATOM 5857 N N . PRO A 1 760 ? -24.248 19.044 41.418 1.00 67.94 760 PRO A N 1
ATOM 5858 C CA . PRO A 1 760 ? -24.980 19.497 42.591 1.00 67.94 760 PRO A CA 1
ATOM 5859 C C . PRO A 1 760 ? -24.033 19.563 43.799 1.00 67.94 760 PRO A C 1
ATOM 5861 O O . PRO A 1 760 ? -23.244 18.644 44.011 1.00 67.94 760 PRO A O 1
ATOM 5864 N N . ALA A 1 761 ? -24.107 20.650 44.571 1.00 57.09 761 ALA A N 1
ATOM 5865 C CA . ALA A 1 761 ? -23.407 20.750 45.848 1.00 57.09 761 ALA A CA 1
ATOM 5866 C C . ALA A 1 761 ? -23.923 19.664 46.804 1.00 57.09 761 ALA A C 1
ATOM 5868 O O . ALA A 1 761 ? -25.123 19.363 46.789 1.00 57.09 761 ALA A O 1
ATOM 5869 N N . ASP A 1 762 ? -23.021 19.089 47.604 1.00 47.94 762 ASP A N 1
ATOM 5870 C CA . ASP A 1 762 ? -23.355 18.088 48.619 1.00 47.94 762 ASP A CA 1
ATOM 5871 C C . ASP A 1 762 ? -24.562 18.550 49.452 1.00 47.94 762 ASP A C 1
ATOM 5873 O O . ASP A 1 762 ? -24.610 19.687 49.932 1.00 47.94 762 ASP A O 1
ATOM 5877 N N . ARG A 1 763 ? -25.547 17.658 49.583 1.00 35.00 763 ARG A N 1
ATOM 5878 C CA . ARG A 1 763 ? -26.578 17.742 50.619 1.00 35.00 763 ARG A CA 1
ATOM 5879 C C . ARG A 1 763 ? -26.071 17.102 51.896 1.00 35.00 763 ARG A C 1
ATOM 5881 O O . ARG A 1 763 ? -25.494 15.996 51.785 1.00 35.00 763 ARG A O 1
#

Radius of gyration: 39.31 Å; Cα contacts (8 Å, |Δi|>4): 1141; chains: 1; bounding box: 102×82×113 Å

Foldseek 3Di:
DDPFLKFKKWFDPVVQDDCVVLCVLCVVFWDKAWDDKDKKKKFWKAFPQRQQVVVQKTWIWMDDPPFIKIWIAGVVGHTDDIDTDRDDPFDFQDCVVPDVVSVVCCVRQQQTTMHRLWMKMWMKIWIFTAHPVRHGFKIKIKIFIWTDPPDTDTFTIMIMITGDPPNSVVSVVSLVSQVVDPRMGGDDDDPVQSRNVVNVHHRNPDDLADDDADDQFDQQLLLLLVLLVVLLVLLVVLLVCLLVVSTLVSLVSNLVSLVLNLLCCVQCVLQAQPPLSVVCNVVSVVLNVLSPLLNVLNVVLCVCVVSDPPDDNVPPPPCPVVSVVSVVSNVVSSVSSSCVSPDVSVVCSSVVNNVSSVPGDSVSGDRDGNNRSLCVSLVVLVVVLVVLVVVDDLPDDPVSVVVSLVSLVSSLSSCSSCVNVDDNVVSVVSNVVSPDDPDRDPDPDDDDDDDDDDDDDDDDDDDDDDDDDDDDDDDDDDDDDDDDDDDDDDDDDDDDDDDDDDDDDDDDDDDDDDQFAAEEEEDFLDPPLCLLLLLQQLQQLCVVVPWLEEEEELALVQQNCLLQVHDQDFVVFPLCLLQVVDQCVSQKADGPGGSYIYNTHHNCSVCVLVSLVPDPHSQQSVLVSCVVCSVVGNYYYYRHYSNPGSVVSNSQQNHQEYEYRAALDPVSVVRLVVVVVVLVPDDHDGHQYAYEYEQDDPVDPSSVVSCVVVVVVDPSYDPFHAHNDVLSVCSSVNSHRSCVPPVPDPRNVRSSSVSVVPPDDDD

Secondary structure (DSSP, 8-state):
-----EEEEEE-GGGTT-SHHHHHHHTTTSEEEE---EEEEEEEEE-TT-HHHHTTEEEEEEEETTEEEEEEEETT--EEEEEEE---SSEE--SSS--HHHHHHHHHHTTPEEEEEEEEEEEEEEEEEE-TTS-EEEEEEEEEEEEEESS-EEPPEEEEEEEPTT-HHHHHHHHHHHHTSTTEEEPPS-HHHHHHHHTT--TT---SS------SSSBHHHHHHHHHHHHHHHHHHHHHHHHTT--HHHHHHHHHHHHHHHHHHHHHGGGSPTTHHHHHHHHHHHHHHHTHHHHHHHHHHHHHTT-STT---TT-GGGHHHHHHHHHHHHHHHHHHHHHHTSHHHHHHHHHHHHHHHT--GGGS---BHHHHHHHHHHHHHHHHHHHHTT--TT--HHHHHHHHHHHHHHHHHHHHTGGGS-HHHHHHHHHHT---SS--------PPPPPP----PPPPP-----------------------------------------------------PPEEEEE--SSTTSSHHHHHHHHHHHHHHTT--EEEEE--TT-HHHHHTT--S--TT-HHHHHTT-S-GGGT-EE-SSTTEEEE---GGGGGHHHHHHTSSSGGGHHHHHHGGGGTT-SEEEEE--SS-SHHHHHHHHH-SEEEEEE-SSHHHHHHHHHHHHHHHT-SS--PEEEEEE-SB-TT-HHHHHHHHHHHHH-SSB-S---B--HHHHTHHHHTS-HHHH-TTSHHHHHHHHHHHHHSPPP-